Protein AF-0000000070628526 (afdb_homodimer)

Sequence (994 aa):
MATTTVNHLTNHHQLSSTTNRHRITSYFNDSTLNDINKFSNKSIRLAKSITNLLNLSIDKPSLKSLLQRFNQNVVVQADSKLDLPTSSPKEDISTLWRQIHGGSDWENLLDPLHHLLRREIIKYGEFAQATYDAFDFDSFSEYCGSCLYNQQSFFNKLGLQKHGYDVRRYVYAMSQYEIPRWLEKSYVADTWSKDSNWMGYVAVSDDVETRRIGRRDVVVAWRGTVLPSEWYEDMQRDLEPLGHGEAKVERGFLSIYKSKRVTTRYNKTSASDQVMGELKRLVKFYKERGEEVSLTITGHSLGGALALLNAYEASIMFPTLPISVISFGAPRVGNIAFRDELHHKGVKALRITIKQDLVPRMPGIVFNETLQKFDDLTGTLEWVYHHVGAELKLDVRASPFLKRGSNFIGIHHPETYLHLIDGYVSSTSPFRPDAKRDVALVNKYCDMLVNELRIPPCWYQLSNKGLVSNKVGRMVRPKRSSEDIPSPPIEEENLDVMATTTVNHLTNHHQLSSTTNRHRITSYFNDSTLNDINKFSNKSIRLAKSITNLLNLSIDKPSLKSLLQRFNQNVVVQADSKLDLPTSSPKEDISTLWRQIHGGSDWENLLDPLHHLLRREIIKYGEFAQATYDAFDFDSFSEYCGSCLYNQQSFFNKLGLQKHGYDVRRYVYAMSQYEIPRWLEKSYVADTWSKDSNWMGYVAVSDDVETRRIGRRDVVVAWRGTVLPSEWYEDMQRDLEPLGHGEAKVERGFLSIYKSKRVTTRYNKTSASDQVMGELKRLVKFYKERGEEVSLTITGHSLGGALALLNAYEASIMFPTLPISVISFGAPRVGNIAFRDELHHKGVKALRITIKQDLVPRMPGIVFNETLQKFDDLTGTLEWVYHHVGAELKLDVRASPFLKRGSNFIGIHHPETYLHLIDGYVSSTSPFRPDAKRDVALVNKYCDMLVNELRIPPCWYQLSNKGLVSNKVGRMVRPKRSSEDIPSPPIEEENLDV

Structure (mmCIF, N/CA/C/O backbone):
data_AF-0000000070628526-model_v1
#
loop_
_entity.id
_entity.type
_entity.pdbx_description
1 polymer 'Putative alpha/Beta hydrolase fold protein'
#
loop_
_atom_site.group_PDB
_atom_site.id
_atom_site.type_symbol
_atom_site.label_atom_id
_atom_site.label_alt_id
_atom_site.label_comp_id
_atom_site.label_asym_id
_atom_site.label_entity_id
_atom_site.label_seq_id
_atom_site.pdbx_PDB_ins_code
_atom_site.Cartn_x
_atom_site.Cartn_y
_atom_site.Cartn_z
_atom_site.occupancy
_atom_site.B_iso_or_equiv
_atom_site.auth_seq_id
_atom_site.auth_comp_id
_atom_site.auth_asym_id
_atom_site.auth_atom_id
_atom_site.pdbx_PDB_model_num
ATOM 1 N N . MET A 1 1 ? 82.062 -37.094 -32.844 1 15.54 1 MET A N 1
ATOM 2 C CA . MET A 1 1 ? 81.812 -36.656 -34.219 1 15.54 1 MET A CA 1
ATOM 3 C C . MET A 1 1 ? 80.625 -35.719 -34.312 1 15.54 1 MET A C 1
ATOM 5 O O . MET A 1 1 ? 79.625 -35.938 -33.594 1 15.54 1 MET A O 1
ATOM 9 N N . ALA A 1 2 ? 80.625 -34.625 -35.188 1 16.55 2 ALA A N 1
ATOM 10 C CA . ALA A 1 2 ? 80.375 -33.25 -35.656 1 16.55 2 ALA A CA 1
ATOM 11 C C . ALA A 1 2 ? 79 -33.156 -36.281 1 16.55 2 ALA A C 1
ATOM 13 O O . ALA A 1 2 ? 78.5 -32.031 -36.5 1 16.55 2 ALA A O 1
ATOM 14 N N . THR A 1 3 ? 78.375 -34.188 -36.688 1 15.12 3 THR A N 1
ATOM 15 C CA . THR A 1 3 ? 77.938 -34.062 -38.094 1 15.12 3 THR A CA 1
ATOM 16 C C . THR A 1 3 ? 76.875 -33.031 -38.219 1 15.12 3 THR A C 1
ATOM 18 O O . THR A 1 3 ? 76.125 -32.719 -37.281 1 15.12 3 THR A O 1
ATOM 21 N N . THR A 1 4 ? 76 -33 -39.25 1 15.62 4 THR A N 1
ATOM 22 C CA . THR A 1 4 ? 75.812 -32.375 -40.562 1 15.62 4 THR A CA 1
ATOM 23 C C . THR A 1 4 ? 74.5 -31.609 -40.594 1 15.62 4 THR A C 1
ATOM 25 O O . THR A 1 4 ? 74.438 -30.484 -41.094 1 15.62 4 THR A O 1
ATOM 28 N N . THR A 1 5 ? 73.312 -32.219 -40.5 1 15.6 5 THR A N 1
ATOM 29 C CA . THR A 1 5 ? 72.5 -32.125 -41.688 1 15.6 5 THR A CA 1
ATOM 30 C C . THR A 1 5 ? 71.625 -30.891 -41.656 1 15.6 5 THR A C 1
ATOM 32 O O . THR A 1 5 ? 70.875 -30.688 -40.719 1 15.6 5 THR A O 1
ATOM 35 N N . VAL A 1 6 ? 71.688 -29.875 -42.531 1 17.55 6 VAL A N 1
ATOM 36 C CA . VAL A 1 6 ? 71.5 -28.516 -43.031 1 17.55 6 VAL A CA 1
ATOM 37 C C . VAL A 1 6 ? 70.062 -28.406 -43.594 1 17.55 6 VAL A C 1
ATOM 39 O O . VAL A 1 6 ? 69.688 -27.375 -44.188 1 17.55 6 VAL A O 1
ATOM 42 N N . ASN A 1 7 ? 69.312 -29.469 -43.438 1 15.03 7 ASN A N 1
ATOM 43 C CA . ASN A 1 7 ? 68.375 -29.547 -44.562 1 15.03 7 ASN A CA 1
ATOM 44 C C . ASN A 1 7 ? 67.562 -28.25 -44.688 1 15.03 7 ASN A C 1
ATOM 46 O O . ASN A 1 7 ? 67.375 -27.516 -43.719 1 15.03 7 ASN A O 1
ATOM 50 N N . HIS A 1 8 ? 66.75 -28.156 -45.688 1 16.11 8 HIS A N 1
ATOM 51 C CA . HIS A 1 8 ? 66.312 -27.453 -46.906 1 16.11 8 HIS A CA 1
ATOM 52 C C . HIS A 1 8 ? 65.188 -26.5 -46.594 1 16.11 8 HIS A C 1
ATOM 54 O O . HIS A 1 8 ? 64.5 -26.656 -45.562 1 16.11 8 HIS A O 1
ATOM 60 N N . LEU A 1 9 ? 64.625 -25.891 -47.562 1 16.34 9 LEU A N 1
ATOM 61 C CA . LEU A 1 9 ? 64.375 -24.641 -48.281 1 16.34 9 LEU A CA 1
ATOM 62 C C . LEU A 1 9 ? 62.875 -24.297 -48.25 1 16.34 9 LEU A C 1
ATOM 64 O O . LEU A 1 9 ? 62.5 -23.156 -48.5 1 16.34 9 LEU A O 1
ATOM 68 N N . THR A 1 10 ? 61.969 -25.328 -47.969 1 15.58 10 THR A N 1
ATOM 69 C CA . THR A 1 10 ? 60.906 -25.266 -49 1 15.58 10 THR A CA 1
ATOM 70 C C . THR A 1 10 ? 60.094 -23.984 -48.844 1 15.58 10 THR A C 1
ATOM 72 O O . THR A 1 10 ? 59.969 -23.438 -47.75 1 15.58 10 THR A O 1
ATOM 75 N N . ASN A 1 11 ? 59.344 -23.609 -49.844 1 15.41 11 ASN A N 1
ATOM 76 C CA . ASN A 1 11 ? 58.906 -22.594 -50.812 1 15.41 11 ASN A CA 1
ATOM 77 C C . ASN A 1 11 ? 57.688 -21.828 -50.312 1 15.41 11 ASN A C 1
ATOM 79 O O . ASN A 1 11 ? 57.688 -20.594 -50.312 1 15.41 11 ASN A O 1
ATOM 83 N N . HIS A 1 12 ? 56.5 -22.453 -50.375 1 15.66 12 HIS A N 1
ATOM 84 C CA . HIS A 1 12 ? 55.531 -21.984 -51.312 1 15.66 12 HIS A CA 1
ATOM 85 C C . HIS A 1 12 ? 54.781 -20.75 -50.781 1 15.66 12 HIS A C 1
ATOM 87 O O . HIS A 1 12 ? 54.781 -20.516 -49.562 1 15.66 12 HIS A O 1
ATOM 93 N N . HIS A 1 13 ? 53.688 -20.359 -51.469 1 15.93 13 HIS A N 1
ATOM 94 C CA . HIS A 1 13 ? 53.062 -19.297 -52.25 1 15.93 13 HIS A CA 1
ATOM 95 C C . HIS A 1 13 ? 52.094 -18.484 -51.438 1 15.93 13 HIS A C 1
ATOM 97 O O . HIS A 1 13 ? 52.188 -17.25 -51.406 1 15.93 13 HIS A O 1
ATOM 103 N N . GLN A 1 14 ? 50.844 -19.016 -51.25 1 15.55 14 GLN A N 1
ATOM 104 C CA . GLN A 1 14 ? 49.719 -18.422 -51.969 1 15.55 14 GLN A CA 1
ATOM 105 C C . GLN A 1 14 ? 49.188 -17.203 -51.25 1 15.55 14 GLN A C 1
ATOM 107 O O . GLN A 1 14 ? 49.438 -17.031 -50.031 1 15.55 14 GLN A O 1
ATOM 112 N N . LEU A 1 15 ? 47.812 -16.859 -51.531 1 16.73 15 LEU A N 1
ATOM 113 C CA . LEU A 1 15 ? 46.938 -15.836 -52.062 1 16.73 15 LEU A CA 1
ATOM 114 C C . LEU A 1 15 ? 46.344 -14.945 -50.969 1 16.73 15 LEU A C 1
ATOM 116 O O . LEU A 1 15 ? 46.125 -15.406 -49.875 1 16.73 15 LEU A O 1
ATOM 120 N N . SER A 1 16 ? 46.094 -13.656 -51.25 1 17.42 16 SER A N 1
ATOM 121 C CA . SER A 1 16 ? 45.969 -12.258 -50.844 1 17.42 16 SER A CA 1
ATOM 122 C C . SER A 1 16 ? 44.562 -11.953 -50.344 1 17.42 16 SER A C 1
ATOM 124 O O . SER A 1 16 ? 44.25 -10.805 -50.031 1 17.42 16 SER A O 1
ATOM 126 N N . SER A 1 17 ? 43.562 -12.969 -50.375 1 17.88 17 SER A N 1
ATOM 127 C CA . SER A 1 17 ? 42.219 -12.477 -50.625 1 17.88 17 SER A CA 1
ATOM 128 C C . SER A 1 17 ? 41.781 -11.484 -49.562 1 17.88 17 SER A C 1
ATOM 130 O O . SER A 1 17 ? 41.906 -11.742 -48.375 1 17.88 17 SER A O 1
ATOM 132 N N . THR A 1 18 ? 41.75 -10.18 -49.875 1 18.53 18 THR A N 1
ATOM 133 C CA . THR A 1 18 ? 41.5 -8.867 -49.312 1 18.53 18 THR A CA 1
ATOM 134 C C . THR A 1 18 ? 40.094 -8.766 -48.75 1 18.53 18 THR A C 1
ATOM 136 O O . THR A 1 18 ? 39.125 -8.688 -49.531 1 18.53 18 THR A O 1
ATOM 139 N N . THR A 1 19 ? 39.625 -9.68 -47.906 1 17.66 19 THR A N 1
ATOM 140 C CA . THR A 1 19 ? 38.25 -9.758 -47.469 1 17.66 19 THR A CA 1
ATOM 141 C C . THR A 1 19 ? 37.75 -8.414 -46.969 1 17.66 19 THR A C 1
ATOM 143 O O . THR A 1 19 ? 38.25 -7.906 -45.969 1 17.66 19 THR A O 1
ATOM 146 N N . ASN A 1 20 ? 37.344 -7.504 -47.875 1 18.31 20 ASN A N 1
ATOM 147 C CA . ASN A 1 20 ? 36.781 -6.156 -47.781 1 18.31 20 ASN A CA 1
ATOM 148 C C . ASN A 1 20 ? 35.625 -6.105 -46.812 1 18.31 20 ASN A C 1
ATOM 150 O O . ASN A 1 20 ? 34.594 -6.734 -47.062 1 18.31 20 ASN A O 1
ATOM 154 N N . ARG A 1 21 ? 35.781 -6.07 -45.531 1 18.44 21 ARG A N 1
ATOM 155 C CA . ARG A 1 21 ? 34.812 -6.055 -44.438 1 18.44 21 ARG A CA 1
ATOM 156 C C . ARG A 1 21 ? 33.844 -4.891 -44.594 1 18.44 21 ARG A C 1
ATOM 158 O O . ARG A 1 21 ? 34.25 -3.73 -44.406 1 18.44 21 ARG A O 1
ATOM 165 N N . HIS A 1 22 ? 33.094 -4.867 -45.719 1 17.69 22 HIS A N 1
ATOM 166 C CA . HIS A 1 22 ? 32.156 -3.789 -45.906 1 17.69 22 HIS A CA 1
ATOM 167 C C . HIS A 1 22 ? 31.297 -3.572 -44.656 1 17.69 22 HIS A C 1
ATOM 169 O O . HIS A 1 22 ? 30.766 -4.527 -44.094 1 17.69 22 HIS A O 1
ATOM 175 N N . ARG A 1 23 ? 31.625 -2.559 -43.844 1 19.38 23 ARG A N 1
ATOM 176 C CA . ARG A 1 23 ? 31.031 -1.948 -42.656 1 19.38 23 ARG A CA 1
ATOM 177 C C . ARG A 1 23 ? 29.578 -1.578 -42.906 1 19.38 23 ARG A C 1
ATOM 179 O O . ARG A 1 23 ? 29.281 -0.628 -43.625 1 19.38 23 ARG A O 1
ATOM 186 N N . ILE A 1 24 ? 28.703 -2.537 -43.375 1 17.95 24 ILE A N 1
ATOM 187 C CA . ILE A 1 24 ? 27.328 -2.127 -43.594 1 17.95 24 ILE A CA 1
ATOM 188 C C . ILE A 1 24 ? 26.781 -1.391 -42.375 1 17.95 24 ILE A C 1
ATOM 190 O O . ILE A 1 24 ? 26.703 -1.96 -41.281 1 17.95 24 ILE A O 1
ATOM 194 N N . THR A 1 25 ? 27.047 -0.081 -42.281 1 19.94 25 THR A N 1
ATOM 195 C CA . THR A 1 25 ? 26.5 0.909 -41.344 1 19.94 25 THR A CA 1
ATOM 196 C C . THR A 1 25 ? 24.984 0.885 -41.375 1 19.94 25 THR A C 1
ATOM 198 O O . THR A 1 25 ? 24.359 1.244 -42.375 1 19.94 25 THR A O 1
ATOM 201 N N . SER A 1 26 ? 24.297 -0.271 -41.031 1 19.11 26 SER A N 1
ATOM 202 C CA . SER A 1 26 ? 22.844 -0.28 -41.062 1 19.11 26 SER A CA 1
ATOM 203 C C . SER A 1 26 ? 22.281 0.926 -40.312 1 19.11 26 SER A C 1
ATOM 205 O O . SER A 1 26 ? 22.625 1.167 -39.156 1 19.11 26 SER A O 1
ATOM 207 N N . TYR A 1 27 ? 22.094 2.062 -41 1 21.22 27 TYR A N 1
ATOM 208 C CA . TYR A 1 27 ? 21.344 3.26 -40.656 1 21.22 27 TYR A CA 1
ATOM 209 C C . TYR A 1 27 ? 19.938 2.9 -40.188 1 21.22 27 TYR A C 1
ATOM 211 O O . TYR A 1 27 ? 19.094 2.479 -40.969 1 21.22 27 TYR A O 1
ATOM 219 N N . PHE A 1 28 ? 19.781 2.113 -39.094 1 20.95 28 PHE A N 1
ATOM 220 C CA . PHE A 1 28 ? 18.438 1.851 -38.594 1 20.95 28 PHE A CA 1
ATOM 221 C C . PHE A 1 28 ? 17.672 3.15 -38.406 1 20.95 28 PHE A C 1
ATOM 223 O O . PHE A 1 28 ? 18.109 4.051 -37.688 1 20.95 28 PHE A O 1
ATOM 230 N N . ASN A 1 29 ? 17.047 3.611 -39.5 1 20.88 29 ASN A N 1
ATOM 231 C CA . ASN A 1 29 ? 16.156 4.75 -39.656 1 20.88 29 ASN A CA 1
ATOM 232 C C . ASN A 1 29 ? 15.141 4.805 -38.5 1 20.88 29 ASN A C 1
ATOM 234 O O . ASN A 1 29 ? 14.523 3.791 -38.156 1 20.88 29 ASN A O 1
ATOM 238 N N . ASP A 1 30 ? 15.219 5.816 -37.656 1 23.17 30 ASP A N 1
ATOM 239 C CA . ASP A 1 30 ? 14.578 6.344 -36.469 1 23.17 30 ASP A CA 1
ATOM 240 C C . ASP A 1 30 ? 13.078 6.543 -36.688 1 23.17 30 ASP A C 1
ATOM 242 O O . ASP A 1 30 ? 12.383 7.07 -35.812 1 23.17 30 ASP A O 1
ATOM 246 N N . SER A 1 31 ? 12.586 6.406 -37.938 1 24.84 31 SER A N 1
ATOM 247 C CA . SER A 1 31 ? 11.258 6.941 -38.188 1 24.84 31 SER A CA 1
ATOM 248 C C . SER A 1 31 ? 10.18 6.102 -37.5 1 24.84 31 SER A C 1
ATOM 250 O O . SER A 1 31 ? 9.102 6.605 -37.188 1 24.84 31 SER A O 1
ATOM 252 N N . THR A 1 32 ? 10.367 4.793 -37.594 1 23.27 32 THR A N 1
ATOM 253 C CA . THR A 1 32 ? 9.125 4.051 -37.406 1 23.27 32 THR A CA 1
ATOM 254 C C . THR A 1 32 ? 8.672 4.082 -35.969 1 23.27 32 THR A C 1
ATOM 256 O O . THR A 1 32 ? 7.645 3.5 -35.625 1 23.27 32 THR A O 1
ATOM 259 N N . LEU A 1 33 ? 9.57 4.5 -35.125 1 24.44 33 LEU A N 1
ATOM 260 C CA . LEU A 1 33 ? 9.102 4.352 -33.75 1 24.44 33 LEU A CA 1
ATOM 261 C C . LEU A 1 33 ? 7.977 5.34 -33.438 1 24.44 33 LEU A C 1
ATOM 263 O O . LEU A 1 33 ? 7.457 5.371 -32.312 1 24.44 33 LEU A O 1
ATOM 267 N N . ASN A 1 34 ? 7.824 6.328 -34.375 1 25.61 34 ASN A N 1
ATOM 268 C CA . ASN A 1 34 ? 6.852 7.371 -34.062 1 25.61 34 ASN A CA 1
ATOM 269 C C . ASN A 1 34 ? 5.426 6.828 -34.094 1 25.61 34 ASN A C 1
ATOM 271 O O . ASN A 1 34 ? 4.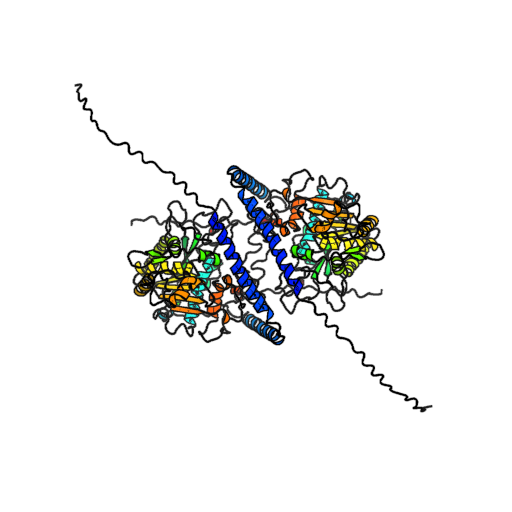523 7.406 -33.469 1 25.61 34 ASN A O 1
ATOM 275 N N . ASP A 1 35 ? 5.203 5.891 -35.031 1 26.67 35 ASP A N 1
ATOM 276 C CA . ASP A 1 35 ? 3.797 5.586 -35.281 1 26.67 35 ASP A CA 1
ATOM 277 C C . ASP A 1 35 ? 3.223 4.742 -34.156 1 26.67 35 ASP A C 1
ATOM 279 O O . ASP A 1 35 ? 2.008 4.543 -34.062 1 26.67 35 ASP A O 1
ATOM 283 N N . ILE A 1 36 ? 4.098 4.012 -33.594 1 25.86 36 ILE A N 1
ATOM 284 C CA . ILE A 1 36 ? 3.488 3.043 -32.688 1 25.86 36 ILE A CA 1
ATOM 285 C C . ILE A 1 36 ? 2.965 3.756 -31.438 1 25.86 36 ILE A C 1
ATOM 287 O O . ILE A 1 36 ? 2.154 3.203 -30.688 1 25.86 36 ILE A O 1
ATOM 291 N N . ASN A 1 37 ? 3.451 4.918 -31.141 1 26.86 37 ASN A N 1
ATOM 292 C CA . ASN A 1 37 ? 2.998 5.578 -29.922 1 26.86 37 ASN A CA 1
ATOM 293 C C . ASN A 1 37 ? 1.572 6.105 -30.062 1 26.86 37 ASN A C 1
ATOM 295 O O . ASN A 1 37 ? 0.975 6.57 -29.094 1 26.86 37 ASN A O 1
ATOM 299 N N . LYS A 1 38 ? 1.104 6.332 -31.359 1 30.03 38 LYS A N 1
ATOM 300 C CA . LYS A 1 38 ? -0.232 6.863 -31.609 1 30.03 38 LYS A CA 1
ATOM 301 C C . LYS A 1 38 ? -1.303 5.805 -31.359 1 30.03 38 LYS A C 1
ATOM 303 O O . LYS A 1 38 ? -2.475 6.137 -31.156 1 30.03 38 LYS A O 1
ATOM 308 N N . PHE A 1 39 ? -0.965 4.547 -31.703 1 27.44 39 PHE A N 1
ATOM 309 C CA . PHE A 1 39 ? -2.053 3.586 -31.562 1 27.44 39 PHE A CA 1
ATOM 310 C C . PHE A 1 39 ? -2.41 3.377 -30.109 1 27.44 39 PHE A C 1
ATOM 312 O O . PHE A 1 39 ? -3.525 2.957 -29.781 1 27.44 39 PHE A O 1
ATOM 319 N N . SER A 1 40 ? -1.48 3.541 -29.219 1 30.61 40 SER A N 1
ATOM 320 C CA . SER A 1 40 ? -1.793 3.221 -27.828 1 30.61 40 SER A CA 1
ATOM 321 C C . SER A 1 40 ? -2.752 4.242 -27.219 1 30.61 40 SER A C 1
ATOM 323 O O . SER A 1 40 ? -3.439 3.955 -26.25 1 30.61 40 SER A O 1
ATOM 325 N N . ASN A 1 41 ? -2.893 5.457 -27.875 1 31.83 41 ASN A N 1
ATOM 326 C CA . ASN A 1 41 ? -3.775 6.516 -27.406 1 31.83 41 ASN A CA 1
ATOM 327 C C . ASN A 1 41 ? -5.234 6.219 -27.734 1 31.83 41 ASN A C 1
ATOM 329 O O . ASN A 1 41 ? -6.137 6.605 -26.984 1 31.83 41 ASN A O 1
ATOM 333 N N . LYS A 1 42 ? -5.5 5.637 -28.969 1 30.86 42 LYS A N 1
ATOM 334 C CA . LYS A 1 42 ? -6.875 5.477 -29.422 1 30.86 42 LYS A CA 1
ATOM 335 C C . LYS A 1 42 ? -7.598 4.391 -28.625 1 30.86 42 LYS A C 1
ATOM 337 O O . LYS A 1 42 ? -8.781 4.527 -28.297 1 30.86 42 LYS A O 1
ATOM 342 N N . SER A 1 43 ? -6.914 3.334 -28.391 1 30.06 43 SER A N 1
ATOM 343 C CA . SER A 1 43 ? -7.617 2.248 -27.719 1 30.06 43 SER A CA 1
ATOM 344 C C . SER A 1 43 ? -7.957 2.619 -26.281 1 30.06 43 SER A C 1
ATOM 346 O O . SER A 1 43 ? -9.031 2.273 -25.781 1 30.06 43 SER A O 1
ATOM 348 N N . ILE A 1 44 ? -7.105 3.41 -25.656 1 31.48 44 ILE A N 1
ATOM 349 C CA . ILE A 1 44 ? -7.465 3.883 -24.328 1 31.48 44 ILE A CA 1
ATOM 350 C C . ILE A 1 44 ? -8.57 4.934 -24.438 1 31.48 44 ILE A C 1
ATOM 352 O O . ILE A 1 44 ? -9.484 4.965 -23.609 1 31.48 44 ILE A O 1
ATOM 356 N N . ARG A 1 45 ? -8.609 5.668 -25.547 1 33.16 45 ARG A N 1
ATOM 357 C CA . ARG A 1 45 ? -9.703 6.609 -25.766 1 33.16 45 ARG A CA 1
ATOM 358 C C . ARG A 1 45 ? -11.016 5.875 -26.016 1 33.16 45 ARG A C 1
ATOM 360 O O . ARG A 1 45 ? -12.07 6.301 -25.531 1 33.16 45 ARG A O 1
ATOM 367 N N . LEU A 1 46 ? -10.945 4.84 -26.781 1 29.88 46 LEU A N 1
ATOM 368 C CA . LEU A 1 46 ? -12.156 4.09 -27.062 1 29.88 46 LEU A CA 1
ATOM 369 C C . LEU A 1 46 ? -12.703 3.436 -25.797 1 29.88 46 LEU A C 1
ATOM 371 O O . LEU A 1 46 ? -13.914 3.459 -25.547 1 29.88 46 LEU A O 1
ATOM 375 N N . ALA A 1 47 ? -11.867 2.941 -24.953 1 30.77 47 ALA A N 1
ATOM 376 C CA . ALA A 1 47 ? -12.375 2.32 -23.734 1 30.77 47 ALA A CA 1
ATOM 377 C C . ALA A 1 47 ? -12.906 3.369 -22.766 1 30.77 47 ALA A C 1
ATOM 379 O O . ALA A 1 47 ? -13.961 3.174 -22.141 1 30.77 47 ALA A O 1
ATOM 380 N N . LYS A 1 48 ? -12.32 4.516 -22.688 1 35.72 48 LYS A N 1
ATOM 381 C CA . LYS A 1 48 ? -12.867 5.59 -21.859 1 35.72 48 LYS A CA 1
ATOM 382 C C . LYS A 1 48 ? -14.188 6.105 -22.453 1 35.72 48 LYS A C 1
ATOM 384 O O . LYS A 1 48 ? -15.117 6.418 -21.703 1 35.72 48 LYS A O 1
ATOM 389 N N . SER A 1 49 ? -14.312 6.105 -23.75 1 35.19 49 SER A N 1
ATOM 390 C CA . SER A 1 49 ? -15.555 6.543 -24.375 1 35.19 49 SER A CA 1
ATOM 391 C C . SER A 1 49 ? -16.688 5.566 -24.078 1 35.19 49 SER A C 1
ATOM 393 O O . SER A 1 49 ? -17.812 5.98 -23.781 1 35.19 49 SER A O 1
ATOM 395 N N . ILE A 1 50 ? -16.375 4.285 -24.094 1 33.66 50 ILE A N 1
ATOM 396 C CA . ILE A 1 50 ? -17.453 3.326 -23.844 1 33.66 50 ILE A CA 1
ATOM 397 C C . ILE A 1 50 ? -17.859 3.385 -22.375 1 33.66 50 ILE A C 1
ATOM 399 O O . ILE A 1 50 ? -19.062 3.377 -22.062 1 33.66 50 ILE A O 1
ATOM 403 N N . THR A 1 51 ? -16.938 3.607 -21.531 1 34 51 THR A N 1
ATOM 404 C CA . THR A 1 51 ? -17.312 3.682 -20.125 1 34 51 THR A CA 1
ATOM 405 C C . THR A 1 51 ? -18.109 4.949 -19.844 1 34 51 THR A C 1
ATOM 407 O O . THR A 1 51 ? -19.062 4.926 -19.047 1 34 51 THR A O 1
ATOM 410 N N . ASN A 1 52 ? -17.797 6.043 -20.516 1 34.66 52 ASN A N 1
ATOM 411 C CA . ASN A 1 52 ? -18.641 7.223 -20.359 1 34.66 52 ASN A CA 1
ATOM 412 C C . ASN A 1 52 ? -20.062 6.961 -20.828 1 34.66 52 ASN A C 1
ATOM 414 O O . ASN A 1 52 ? -21.016 7.441 -20.219 1 34.66 52 ASN A O 1
ATOM 418 N N . LEU A 1 53 ? -20.25 6.242 -21.875 1 33.09 53 LEU A N 1
ATOM 419 C CA . LEU A 1 53 ? -21.578 5.988 -22.391 1 33.09 53 LEU A CA 1
ATOM 420 C C . LEU A 1 53 ? -22.406 5.172 -21.406 1 33.09 53 LEU A C 1
ATOM 422 O O . LEU A 1 53 ? -23.594 5.445 -21.203 1 33.09 53 LEU A O 1
ATOM 426 N N . LEU A 1 54 ? -21.766 4.215 -20.781 1 32.91 54 LEU A N 1
ATOM 427 C CA . LEU A 1 54 ? -22.562 3.354 -19.922 1 32.91 54 LEU A CA 1
ATOM 428 C C . LEU A 1 54 ? -22.953 4.086 -18.641 1 32.91 54 LEU A C 1
ATOM 430 O O . LEU A 1 54 ? -24.062 3.9 -18.125 1 32.91 54 LEU A O 1
ATOM 434 N N . ASN A 1 55 ? -22.203 4.949 -18.172 1 35.38 55 ASN A N 1
ATOM 435 C CA . ASN A 1 55 ? -22.578 5.652 -16.953 1 35.38 55 ASN A CA 1
ATOM 436 C C . ASN A 1 55 ? -23.781 6.562 -17.188 1 35.38 55 ASN A C 1
ATOM 438 O O . ASN A 1 55 ? -24.5 6.914 -16.25 1 35.38 55 ASN A O 1
ATOM 442 N N . LEU A 1 56 ? -24.078 7.023 -18.312 1 33.56 56 LEU A N 1
ATOM 443 C CA . LEU A 1 56 ? -25.172 7.961 -18.547 1 33.56 56 LEU A CA 1
ATOM 444 C C . LEU A 1 56 ? -26.516 7.285 -18.328 1 33.56 56 LEU A C 1
ATOM 446 O O . LEU A 1 56 ? -27.5 7.949 -18.016 1 33.56 56 LEU A O 1
ATOM 450 N N . SER A 1 57 ? -26.609 6.023 -18.703 1 35.12 57 SER A N 1
ATOM 451 C CA . SER A 1 57 ? -27.969 5.473 -18.734 1 35.12 57 SER A CA 1
ATOM 452 C C . SER A 1 57 ? -28.453 5.094 -17.344 1 35.12 57 SER A C 1
ATOM 454 O O . SER A 1 57 ? -29.562 4.578 -17.188 1 35.12 57 SER A O 1
ATOM 456 N N . ILE A 1 58 ? -27.703 5.168 -16.375 1 36.62 58 ILE A N 1
ATOM 457 C CA . ILE A 1 58 ? -28.203 4.582 -15.133 1 36.62 58 ILE A CA 1
ATOM 458 C C . ILE A 1 58 ? -28.953 5.641 -14.336 1 36.62 58 ILE A C 1
ATOM 460 O O . ILE A 1 58 ? -29.141 5.504 -13.117 1 36.62 58 ILE A O 1
ATOM 464 N N . ASP A 1 59 ? -29.422 6.648 -14.875 1 36.31 59 ASP A N 1
ATOM 465 C CA . ASP A 1 59 ? -30.109 7.703 -14.141 1 36.31 59 ASP A CA 1
ATOM 466 C C . ASP A 1 59 ? -31.516 7.25 -13.727 1 36.31 59 ASP A C 1
ATOM 468 O O . ASP A 1 59 ? -32.375 8.078 -13.414 1 36.31 59 ASP A O 1
ATOM 472 N N . LYS A 1 60 ? -32.031 6.035 -13.961 1 40.41 60 LYS A N 1
ATOM 473 C CA . LYS A 1 60 ? -33.406 5.875 -13.531 1 40.41 60 LYS A CA 1
ATOM 474 C C . LYS A 1 60 ? -33.5 5.578 -12.039 1 40.41 60 LYS A C 1
ATOM 476 O O . LYS A 1 60 ? -32.781 4.695 -11.531 1 40.41 60 LYS A O 1
ATOM 481 N N . PRO A 1 61 ? -34.156 6.266 -11.242 1 45.75 61 PRO A N 1
ATOM 482 C CA . PRO A 1 61 ? -34.406 6.059 -9.812 1 45.75 61 PRO A CA 1
ATOM 483 C C . PRO A 1 61 ? -34.625 4.586 -9.453 1 45.75 61 PRO A C 1
ATOM 485 O O . PRO A 1 61 ? -34.188 4.133 -8.398 1 45.75 61 PRO A O 1
ATOM 488 N N . SER A 1 62 ? -35.281 3.896 -10.266 1 46.97 62 SER A N 1
ATOM 489 C CA . SER A 1 62 ? -35.594 2.486 -10.016 1 46.97 62 SER A CA 1
ATOM 490 C C . SER A 1 62 ? -34.312 1.648 -10.039 1 46.97 62 SER A C 1
ATOM 492 O O . SER A 1 62 ? -34.156 0.72 -9.242 1 46.97 62 SER A O 1
ATOM 494 N N . LEU A 1 63 ? -33.406 2.043 -10.828 1 43.19 63 LEU A N 1
ATOM 495 C CA . LEU A 1 63 ? -32.188 1.284 -10.984 1 43.19 63 LEU A CA 1
ATOM 496 C C . LEU A 1 63 ? -31.234 1.531 -9.805 1 43.19 63 LEU A C 1
ATOM 498 O O . LEU A 1 63 ? -30.578 0.607 -9.336 1 43.19 63 LEU A O 1
ATOM 502 N N . LYS A 1 64 ? -31.234 2.705 -9.266 1 49.84 64 LYS A N 1
ATOM 503 C CA . LYS A 1 64 ? -30.406 2.988 -8.094 1 49.84 64 LYS A CA 1
ATOM 504 C C . LYS A 1 64 ? -30.891 2.193 -6.879 1 49.84 64 LYS A C 1
ATOM 506 O O . LYS A 1 64 ? -30.078 1.652 -6.121 1 49.84 64 LYS A O 1
ATOM 511 N N . SER A 1 65 ? -32.188 2.139 -6.715 1 52.62 65 SER A N 1
ATOM 512 C CA . SER A 1 65 ? -32.75 1.358 -5.613 1 52.62 65 SER A CA 1
ATOM 513 C C . SER A 1 65 ? -32.438 -0.125 -5.777 1 52.62 65 SER A C 1
ATOM 515 O O . SER A 1 65 ? -32.094 -0.805 -4.801 1 52.62 65 SER A O 1
ATOM 517 N N . LEU A 1 66 ? -32.562 -0.595 -6.984 1 47.66 66 LEU A N 1
ATOM 518 C CA . LEU A 1 66 ? -32.219 -1.988 -7.273 1 47.66 66 LEU A CA 1
ATOM 519 C C . LEU A 1 66 ? -30.75 -2.258 -7.047 1 47.66 66 LEU A C 1
ATOM 521 O O . LEU A 1 66 ? -30.375 -3.297 -6.496 1 47.66 66 LEU A O 1
ATOM 525 N N . LEU A 1 67 ? -30 -1.347 -7.43 1 52.41 67 LEU A N 1
ATOM 526 C CA . LEU A 1 67 ? -28.562 -1.485 -7.234 1 52.41 67 LEU A CA 1
ATOM 527 C C . LEU A 1 67 ? -28.203 -1.442 -5.75 1 52.41 67 LEU A C 1
ATOM 529 O O . LEU A 1 67 ? -27.344 -2.193 -5.289 1 52.41 67 LEU A O 1
ATOM 533 N N . GLN A 1 68 ? -28.938 -0.59 -5.102 1 56.78 68 GLN A N 1
ATOM 534 C CA . GLN A 1 68 ? -28.734 -0.525 -3.658 1 56.78 68 GLN A CA 1
ATOM 535 C C . GLN A 1 68 ? -29.125 -1.835 -2.984 1 56.78 68 GLN A C 1
ATOM 537 O O . GLN A 1 68 ? -28.438 -2.307 -2.074 1 56.78 68 GLN A O 1
ATOM 542 N N . ARG A 1 69 ? -30.312 -2.375 -3.41 1 51.44 69 ARG A N 1
ATOM 543 C CA . ARG A 1 69 ? -30.766 -3.646 -2.857 1 51.44 69 ARG A CA 1
ATOM 544 C C . ARG A 1 69 ? -29.797 -4.773 -3.197 1 51.44 69 ARG A C 1
ATOM 546 O O . ARG A 1 69 ? -29.5 -5.621 -2.354 1 51.44 69 ARG A O 1
ATOM 553 N N . PHE A 1 70 ? -29.375 -4.73 -4.41 1 56.25 70 PHE A N 1
ATOM 554 C CA . PHE A 1 70 ? -28.391 -5.723 -4.844 1 56.25 70 PHE A CA 1
ATOM 555 C C . PHE A 1 70 ? -27.109 -5.605 -4.027 1 56.25 70 PHE A C 1
ATOM 557 O O . PHE A 1 70 ? -26.547 -6.617 -3.6 1 56.25 70 PHE A O 1
ATOM 564 N N . ASN A 1 71 ? -26.781 -4.406 -3.768 1 62.56 71 ASN A N 1
ATOM 565 C CA . ASN A 1 71 ? -25.562 -4.133 -3.01 1 62.56 71 ASN A CA 1
ATOM 566 C C . ASN A 1 71 ? -25.703 -4.547 -1.547 1 62.56 71 ASN A C 1
ATOM 568 O O . ASN A 1 71 ? -24.781 -5.09 -0.954 1 62.56 71 ASN A O 1
ATOM 572 N N . GLN A 1 72 ? -26.875 -4.363 -1.05 1 69.88 72 GLN A N 1
ATOM 573 C CA . GLN A 1 72 ? -27.125 -4.781 0.327 1 69.88 72 GLN A CA 1
ATOM 574 C C . GLN A 1 72 ? -27.125 -6.301 0.451 1 69.88 72 GLN A C 1
ATOM 576 O O . GLN A 1 72 ? -26.641 -6.848 1.446 1 69.88 72 GLN A O 1
ATOM 581 N N . ASN A 1 73 ? -27.516 -6.914 -0.585 1 80.19 73 ASN A N 1
ATOM 582 C CA . ASN A 1 73 ? -27.562 -8.367 -0.571 1 80.19 73 ASN A CA 1
ATOM 583 C C . ASN A 1 73 ? -26.156 -8.977 -0.593 1 80.19 73 ASN A C 1
ATOM 585 O O . ASN A 1 73 ? -25.891 -9.945 0.112 1 80.19 73 ASN A O 1
ATOM 589 N N . VAL A 1 74 ? -25.281 -8.32 -1.271 1 88.62 74 VAL A N 1
ATOM 590 C CA . VAL A 1 74 ? -23.922 -8.844 -1.396 1 88.62 74 VAL A CA 1
ATOM 591 C C . VAL A 1 74 ? -23.188 -8.727 -0.058 1 88.62 74 VAL A C 1
ATOM 593 O O . VAL A 1 74 ? -22.453 -9.633 0.338 1 88.62 74 VAL A O 1
ATOM 596 N N . VAL A 1 75 ? -23.469 -7.66 0.616 1 88.56 75 VAL A N 1
ATOM 597 C CA . VAL A 1 75 ? -22.844 -7.434 1.915 1 88.56 75 VAL A CA 1
ATOM 598 C C . VAL A 1 75 ? -23.375 -8.445 2.93 1 88.56 75 VAL A C 1
ATOM 600 O O . VAL A 1 75 ? -22.594 -9.016 3.705 1 88.56 75 VAL A O 1
ATOM 603 N N . VAL A 1 76 ? -24.641 -8.656 2.865 1 89.19 76 VAL A N 1
ATOM 604 C CA . VAL A 1 76 ? -25.266 -9.609 3.781 1 89.19 76 VAL A CA 1
ATOM 605 C C . VAL A 1 76 ? -24.719 -11.008 3.533 1 89.19 76 VAL A C 1
ATOM 607 O O . VAL A 1 76 ? -24.422 -11.742 4.48 1 89.19 76 VAL A O 1
ATOM 610 N N . GLN A 1 77 ? -24.609 -11.344 2.305 1 89.75 77 GLN A N 1
ATOM 611 C CA . GLN A 1 77 ? -24.078 -12.648 1.949 1 89.75 77 GLN A CA 1
ATOM 612 C C . GLN A 1 77 ? -22.641 -12.805 2.459 1 89.75 77 GLN A C 1
ATOM 614 O O . GLN A 1 77 ? -22.281 -13.852 3.004 1 89.75 77 GLN A O 1
ATOM 619 N N . ALA A 1 78 ? -21.859 -11.789 2.27 1 90.5 78 ALA A N 1
ATOM 620 C CA . ALA A 1 78 ? -20.469 -11.836 2.729 1 90.5 78 ALA A CA 1
ATOM 621 C C . ALA A 1 78 ? -20.406 -11.914 4.25 1 90.5 78 ALA A C 1
ATOM 623 O O . ALA A 1 78 ? -19.625 -12.695 4.801 1 90.5 78 ALA A O 1
ATOM 624 N N . ASP A 1 79 ? -21.234 -11.172 4.914 1 89.62 79 ASP A N 1
ATOM 625 C CA . ASP A 1 79 ? -21.234 -11.117 6.371 1 89.62 79 ASP A CA 1
ATOM 626 C C . ASP A 1 79 ? -21.672 -12.445 6.977 1 89.62 79 ASP A C 1
ATOM 628 O O . ASP A 1 79 ? -21.203 -12.836 8.047 1 89.62 79 ASP A O 1
ATOM 632 N N . SER A 1 80 ? -22.578 -13.086 6.301 1 90.44 80 SER A N 1
ATOM 633 C CA . SER A 1 80 ? -23.094 -14.352 6.805 1 90.44 80 SER A CA 1
ATOM 634 C C . SER A 1 80 ? -22.016 -15.43 6.816 1 90.44 80 SER A C 1
ATOM 636 O O . SER A 1 80 ? -22.172 -16.453 7.484 1 90.44 80 SER A O 1
ATOM 638 N N . LYS A 1 81 ? -20.906 -15.227 6.195 1 91.44 81 LYS A N 1
ATOM 639 C CA . LYS A 1 81 ? -19.875 -16.25 6.055 1 91.44 81 LYS A CA 1
ATOM 640 C C . LYS A 1 81 ? -18.703 -15.969 6.992 1 91.44 81 LYS A C 1
ATOM 642 O O . LYS A 1 81 ? -17.734 -16.734 7.023 1 91.44 81 LYS A O 1
ATOM 647 N N . LEU A 1 82 ? -18.75 -14.906 7.758 1 90.12 82 LEU A N 1
ATOM 648 C CA . LEU A 1 82 ? -17.609 -14.422 8.539 1 90.12 82 LEU A CA 1
ATOM 649 C C . LEU A 1 82 ? -17.188 -15.469 9.562 1 90.12 82 LEU A C 1
ATOM 651 O O . LEU A 1 82 ? -16 -15.531 9.938 1 90.12 82 LEU A O 1
ATOM 655 N N . ASP A 1 83 ? -18.094 -16.359 9.953 1 90.5 83 ASP A N 1
ATOM 656 C CA . ASP A 1 83 ? -17.75 -17.328 10.992 1 90.5 83 ASP A CA 1
ATOM 657 C C . ASP A 1 83 ? -17.641 -18.734 10.414 1 90.5 83 ASP A C 1
ATOM 659 O O . ASP A 1 83 ? -17.484 -19.703 11.156 1 90.5 83 ASP A O 1
ATOM 663 N N . LEU A 1 84 ? -17.703 -18.875 9.164 1 91 84 LEU A N 1
ATOM 664 C CA . LEU A 1 84 ? -17.625 -20.172 8.516 1 91 84 LEU A CA 1
ATOM 665 C C . LEU A 1 84 ? -16.203 -20.469 8.047 1 91 84 LEU A C 1
ATOM 667 O O . LEU A 1 84 ? -15.461 -19.547 7.703 1 91 84 LEU A O 1
ATOM 671 N N . PRO A 1 85 ? -15.891 -21.734 8 1 89.81 85 PRO A N 1
ATOM 672 C CA . PRO A 1 85 ? -14.555 -22.094 7.508 1 89.81 85 PRO A CA 1
ATOM 673 C C . PRO A 1 85 ? -14.312 -21.625 6.074 1 89.81 85 PRO A C 1
ATOM 675 O O . PRO A 1 85 ? -15.258 -21.562 5.277 1 89.81 85 PRO A O 1
ATOM 678 N N . THR A 1 86 ? -13.07 -21.375 5.727 1 92.31 86 THR A N 1
ATOM 679 C CA . THR A 1 86 ? -12.719 -20.781 4.441 1 92.31 86 THR A CA 1
ATOM 680 C C . THR A 1 86 ? -12.445 -21.859 3.398 1 92.31 86 THR A C 1
ATOM 682 O O . THR A 1 86 ? -12.102 -21.547 2.256 1 92.31 86 THR A O 1
ATOM 685 N N . SER A 1 87 ? -12.461 -23.094 3.795 1 89.69 87 SER A N 1
ATOM 686 C CA . SER A 1 87 ? -12.219 -24.188 2.855 1 89.69 87 SER A CA 1
ATOM 687 C C . SER A 1 87 ? -13.234 -25.312 3.033 1 89.69 87 SER A C 1
ATOM 689 O O . SER A 1 87 ? -13.758 -25.516 4.133 1 89.69 87 SER A O 1
ATOM 691 N N . SER A 1 88 ? -13.453 -26 1.909 1 83.44 88 SER A N 1
ATOM 692 C CA . SER A 1 88 ? -14.273 -27.203 1.984 1 83.44 88 SER A CA 1
ATOM 693 C C . SER A 1 88 ? -13.555 -28.328 2.729 1 83.44 88 SER A C 1
ATOM 695 O O . SER A 1 88 ? -12.32 -28.359 2.758 1 83.44 88 SER A O 1
ATOM 697 N N . PRO A 1 89 ? -14.297 -29.234 3.311 1 84.75 89 PRO A N 1
ATOM 698 C CA . PRO A 1 89 ? -13.68 -30.344 4.055 1 84.75 89 PRO A CA 1
ATOM 699 C C . PRO A 1 89 ? -12.82 -31.234 3.168 1 84.75 89 PRO A C 1
ATOM 701 O O . PRO A 1 89 ? -13.164 -31.469 2.004 1 84.75 89 PRO A O 1
ATOM 704 N N . LYS A 1 90 ? -11.828 -31.703 3.734 1 91.31 90 LYS A N 1
ATOM 705 C CA . LYS A 1 90 ? -10.984 -32.688 3.064 1 91.31 90 LYS A CA 1
ATOM 706 C C . LYS A 1 90 ? -11.578 -34.094 3.164 1 91.31 90 LYS A C 1
ATOM 708 O O . LYS A 1 90 ? -11.875 -34.562 4.262 1 91.31 90 LYS A O 1
ATOM 713 N N . GLU A 1 91 ? -11.812 -34.625 2.049 1 94.75 91 GLU A N 1
ATOM 714 C CA . GLU A 1 91 ? -12.336 -35.969 2.002 1 94.75 91 GLU A CA 1
ATOM 715 C C . GLU A 1 91 ? -11.312 -36.938 1.414 1 94.75 91 GLU A C 1
ATOM 717 O O . GLU A 1 91 ? -10.461 -36.531 0.62 1 94.75 91 GLU A O 1
ATOM 722 N N . ASP A 1 92 ? -11.406 -38.156 1.886 1 97 92 ASP A N 1
ATOM 723 C CA . ASP A 1 92 ? -10.555 -39.219 1.328 1 97 92 ASP A CA 1
ATOM 724 C C . ASP A 1 92 ? -10.938 -39.5 -0.12 1 97 92 ASP A C 1
ATOM 726 O O . ASP A 1 92 ? -12.07 -39.906 -0.402 1 97 92 ASP A O 1
ATOM 730 N N . ILE A 1 93 ? -10.008 -39.344 -1.02 1 96.75 93 ILE A N 1
ATOM 731 C CA . ILE A 1 93 ? -10.32 -39.594 -2.422 1 96.75 93 ILE A CA 1
ATOM 732 C C . ILE A 1 93 ? -9.398 -40.688 -2.967 1 96.75 93 ILE A C 1
ATOM 734 O O . ILE A 1 93 ? -9.133 -40.75 -4.168 1 96.75 93 ILE A O 1
ATOM 738 N N . SER A 1 94 ? -8.812 -41.531 -2.178 1 96.94 94 SER A N 1
ATOM 739 C CA . SER A 1 94 ? -7.836 -42.562 -2.553 1 96.94 94 SER A CA 1
ATOM 740 C C . SER A 1 94 ? -8.406 -43.5 -3.607 1 96.94 94 SER A C 1
ATOM 742 O O . SER A 1 94 ? -7.691 -43.906 -4.52 1 96.94 94 SER A O 1
ATOM 744 N N . THR A 1 95 ? -9.703 -43.719 -3.57 1 95.62 95 THR A N 1
ATOM 745 C CA . THR A 1 95 ? -10.312 -44.656 -4.512 1 95.62 95 THR A CA 1
ATOM 746 C C . THR A 1 95 ? -10.82 -43.906 -5.75 1 95.62 95 THR A C 1
ATOM 748 O O . THR A 1 95 ? -11.078 -44.531 -6.781 1 95.62 95 THR A O 1
ATOM 751 N N . LEU A 1 96 ? -10.914 -42.625 -5.648 1 95.69 96 LEU A N 1
ATOM 752 C CA . LEU A 1 96 ? -11.5 -41.875 -6.734 1 95.69 96 LEU A CA 1
ATOM 753 C C . LEU A 1 96 ? -10.453 -41 -7.414 1 95.69 96 LEU A C 1
ATOM 755 O O . LEU A 1 96 ? -10.766 -40.25 -8.359 1 95.69 96 LEU A O 1
ATOM 759 N N . TRP A 1 97 ? -9.219 -41.062 -7.035 1 96.31 97 TRP A N 1
ATOM 760 C CA . TRP A 1 97 ? -8.172 -40.125 -7.441 1 96.31 97 TRP A CA 1
ATOM 761 C C . TRP A 1 97 ? -8.039 -40.094 -8.961 1 96.31 97 TRP A C 1
ATOM 763 O O . TRP A 1 97 ? -7.957 -39 -9.555 1 96.31 97 TRP A O 1
ATOM 773 N N . ARG A 1 98 ? -8.055 -41.219 -9.594 1 94.75 98 ARG A N 1
ATOM 774 C CA . ARG A 1 98 ? -7.84 -41.312 -11.039 1 94.75 98 ARG A CA 1
ATOM 775 C C . ARG A 1 98 ? -8.93 -40.594 -11.797 1 94.75 98 ARG A C 1
ATOM 777 O O . ARG A 1 98 ? -8.656 -39.906 -12.797 1 94.75 98 ARG A O 1
ATOM 784 N N . GLN A 1 99 ? -10.117 -40.688 -11.297 1 93.62 99 GLN A N 1
ATOM 785 C CA . GLN A 1 99 ? -11.227 -40 -11.938 1 93.62 99 GLN A CA 1
ATOM 786 C C . GLN A 1 99 ? -11.094 -38.469 -11.758 1 93.62 99 GLN A C 1
ATOM 788 O O . GLN A 1 99 ? -11.273 -37.719 -12.719 1 93.62 99 GLN A O 1
ATOM 793 N N . ILE A 1 100 ? -10.703 -38.125 -10.594 1 95.06 100 ILE A N 1
ATOM 794 C CA . ILE A 1 100 ? -10.625 -36.719 -10.219 1 95.06 100 ILE A CA 1
ATOM 795 C C . ILE A 1 100 ? -9.43 -36.062 -10.914 1 95.06 100 ILE A C 1
ATOM 797 O O . ILE A 1 100 ? -9.469 -34.875 -11.227 1 95.06 100 ILE A O 1
ATOM 801 N N . HIS A 1 101 ? -8.469 -36.844 -11.258 1 94.5 101 HIS A N 1
ATOM 802 C CA . HIS A 1 101 ? -7.262 -36.312 -11.875 1 94.5 101 HIS A CA 1
ATOM 803 C C . HIS A 1 101 ? -7.211 -36.625 -13.359 1 94.5 101 HIS A C 1
ATOM 805 O O . HIS A 1 101 ? -6.125 -36.812 -13.93 1 94.5 101 HIS A O 1
ATOM 811 N N . GLY A 1 102 ? -8.359 -36.844 -14.016 1 91.5 102 GLY A N 1
ATOM 812 C CA . GLY A 1 102 ? -8.477 -36.781 -15.461 1 91.5 102 GLY A CA 1
ATOM 813 C C . GLY A 1 102 ? -8.484 -38.156 -16.125 1 91.5 102 GLY A C 1
ATOM 814 O O . GLY A 1 102 ? -8.227 -38.281 -17.328 1 91.5 102 GLY A O 1
ATOM 815 N N . GLY A 1 103 ? -8.727 -39.188 -15.391 1 90.81 103 GLY A N 1
ATOM 816 C CA . GLY A 1 103 ? -8.711 -40.531 -15.969 1 90.81 103 GLY A CA 1
ATOM 817 C C . GLY A 1 103 ? -9.609 -40.656 -17.188 1 90.81 103 GLY A C 1
ATOM 818 O O . GLY A 1 103 ? -9.242 -41.312 -18.172 1 90.81 103 GLY A O 1
ATOM 819 N N . SER A 1 104 ? -10.711 -40 -17.156 1 91.69 104 SER A N 1
ATOM 820 C CA . SER A 1 104 ? -11.656 -40 -18.266 1 91.69 104 SER A CA 1
ATOM 821 C C . SER A 1 104 ? -11.773 -38.594 -18.875 1 91.69 104 SER A C 1
ATOM 823 O O . SER A 1 104 ? -12.852 -38.219 -19.328 1 91.69 104 SER A O 1
ATOM 825 N N . ASP A 1 105 ? -10.688 -37.844 -18.781 1 93.5 105 ASP A N 1
ATOM 826 C CA . ASP A 1 105 ? -10.648 -36.5 -19.297 1 93.5 105 ASP A CA 1
ATOM 827 C C . ASP A 1 105 ? -11.75 -35.625 -18.672 1 93.5 105 ASP A C 1
ATOM 829 O O . ASP A 1 105 ? -12.359 -34.812 -19.344 1 93.5 105 ASP A O 1
ATOM 833 N N . TRP A 1 106 ? -12.156 -36.031 -17.484 1 95.88 106 TRP A N 1
ATOM 834 C CA . TRP A 1 106 ? -13.102 -35.344 -16.625 1 95.88 106 TRP A CA 1
ATOM 835 C C . TRP A 1 106 ? -14.492 -35.312 -17.25 1 95.88 106 TRP A C 1
ATOM 837 O O . TRP A 1 106 ? -15.273 -34.375 -17.016 1 95.88 106 TRP A O 1
ATOM 847 N N . GLU A 1 107 ? -14.711 -36.281 -18.031 1 92.12 107 GLU A N 1
ATOM 848 C CA . GLU A 1 107 ? -16.047 -36.406 -18.594 1 92.12 107 GLU A CA 1
ATOM 849 C C . GLU A 1 107 ? -17.109 -36.5 -17.5 1 92.12 107 GLU A C 1
ATOM 851 O O . GLU A 1 107 ? -16.953 -37.281 -16.562 1 92.12 107 GLU A O 1
ATOM 856 N N . ASN A 1 108 ? -18.125 -35.688 -17.516 1 91.75 108 ASN A N 1
ATOM 857 C CA . ASN A 1 108 ? -19.266 -35.656 -16.609 1 91.75 108 ASN A CA 1
ATOM 858 C C . ASN A 1 108 ? -18.875 -35.156 -15.227 1 91.75 108 ASN A C 1
ATOM 860 O O . ASN A 1 108 ? -19.578 -35.406 -14.25 1 91.75 108 ASN A O 1
ATOM 864 N N . LEU A 1 109 ? -17.75 -34.562 -15.055 1 96.69 109 LEU A N 1
ATOM 865 C CA . LEU A 1 109 ? -17.312 -34.062 -13.75 1 96.69 109 LEU A CA 1
ATOM 866 C C . LEU A 1 109 ? -17.25 -32.562 -13.727 1 96.69 109 LEU A C 1
ATOM 868 O O . LEU A 1 109 ? -17.156 -31.938 -12.656 1 96.69 109 LEU A O 1
ATOM 872 N N . LEU A 1 110 ? -17.391 -31.922 -14.867 1 97.06 110 LEU A N 1
ATOM 873 C CA . LEU A 1 110 ? -17.125 -30.5 -14.961 1 97.06 110 LEU A CA 1
ATOM 874 C C . LEU A 1 110 ? -18.422 -29.703 -14.977 1 97.06 110 LEU A C 1
ATOM 876 O O . LEU A 1 110 ? -18.422 -28.5 -14.672 1 97.06 110 LEU A O 1
ATOM 880 N N . ASP A 1 111 ? -19.531 -30.375 -15.336 1 96 111 ASP A N 1
ATOM 881 C CA . ASP A 1 111 ? -20.812 -29.688 -15.469 1 96 111 ASP A CA 1
ATOM 882 C C . ASP A 1 111 ? -21.969 -30.625 -15.18 1 96 111 ASP A C 1
ATOM 884 O O . ASP A 1 111 ? -22.578 -31.172 -16.094 1 96 111 ASP A O 1
ATOM 888 N N . PRO A 1 112 ? -22.359 -30.719 -13.961 1 96.94 112 PRO A N 1
ATOM 889 C CA . PRO A 1 112 ? -21.953 -29.844 -12.852 1 96.94 112 PRO A CA 1
ATOM 890 C C . PRO A 1 112 ? -20.562 -30.188 -12.32 1 96.94 112 PRO A C 1
ATOM 892 O O . PRO A 1 112 ? -20.094 -31.312 -12.492 1 96.94 112 PRO A O 1
ATOM 895 N N . LEU A 1 113 ? -19.984 -29.203 -11.766 1 97.88 113 LEU A N 1
ATOM 896 C CA . LEU A 1 113 ? -18.656 -29.422 -11.211 1 97.88 113 LEU A CA 1
ATOM 897 C C . LEU A 1 113 ? -18.734 -30.297 -9.953 1 97.88 113 LEU A C 1
ATOM 899 O O . LEU A 1 113 ? -19.422 -29.938 -8.992 1 97.88 113 LEU A O 1
ATOM 903 N N . HIS A 1 114 ? -18.109 -31.438 -10.07 1 96.62 114 HIS A N 1
ATOM 904 C CA . HIS A 1 114 ? -18.062 -32.344 -8.922 1 96.62 114 HIS A CA 1
ATOM 905 C C . HIS A 1 114 ? -17.359 -31.672 -7.738 1 96.62 114 HIS A C 1
ATOM 907 O O . HIS A 1 114 ? -16.297 -31.062 -7.898 1 96.62 114 HIS A O 1
ATOM 913 N N . HIS A 1 115 ? -17.875 -31.828 -6.48 1 95.44 115 HIS A N 1
ATOM 914 C CA . HIS A 1 115 ? -17.391 -31.078 -5.328 1 95.44 115 HIS A CA 1
ATOM 915 C C . HIS A 1 115 ? -15.984 -31.5 -4.941 1 95.44 115 HIS A C 1
ATOM 917 O O . HIS A 1 115 ? -15.18 -30.688 -4.484 1 95.44 115 HIS A O 1
ATOM 923 N N . LEU A 1 116 ? -15.641 -32.781 -5.129 1 96.31 116 LEU A N 1
ATOM 924 C CA . LEU A 1 116 ? -14.289 -33.25 -4.816 1 96.31 116 LEU A CA 1
ATOM 925 C C . LEU A 1 116 ? -13.281 -32.688 -5.812 1 96.31 116 LEU A C 1
ATOM 927 O O . LEU A 1 116 ? -12.156 -32.344 -5.438 1 96.31 116 LEU A O 1
ATOM 931 N N . LEU A 1 117 ? -13.695 -32.656 -7.098 1 97.31 117 LEU A N 1
ATOM 932 C CA . LEU A 1 117 ? -12.844 -32.094 -8.117 1 97.31 117 LEU A CA 1
ATOM 933 C C . LEU A 1 117 ? -12.641 -30.594 -7.859 1 97.31 117 LEU A C 1
ATOM 935 O O . LEU A 1 117 ? -11.523 -30.078 -7.996 1 97.31 117 LEU A O 1
ATOM 939 N N . ARG A 1 118 ? -13.688 -29.906 -7.414 1 97.5 118 ARG A N 1
ATOM 940 C CA . ARG A 1 118 ? -13.602 -28.484 -7.059 1 97.5 118 ARG A CA 1
ATOM 941 C C . ARG A 1 118 ? -12.516 -28.25 -6.016 1 97.5 118 ARG A C 1
ATOM 943 O O . ARG A 1 118 ? -11.664 -27.375 -6.176 1 97.5 118 ARG A O 1
ATOM 950 N N . ARG A 1 119 ? -12.531 -29.047 -5.035 1 96.62 119 ARG A N 1
ATOM 951 C CA . ARG A 1 119 ? -11.57 -28.922 -3.943 1 96.62 119 ARG A CA 1
ATOM 952 C C . ARG A 1 119 ? -10.141 -29.109 -4.441 1 96.62 119 ARG A C 1
ATOM 954 O O . ARG A 1 119 ? -9.242 -28.359 -4.062 1 96.62 119 ARG A O 1
ATOM 961 N N . GLU A 1 120 ? -9.953 -30.109 -5.262 1 97.38 120 GLU A N 1
ATOM 962 C CA . GLU A 1 120 ? -8.609 -30.375 -5.758 1 97.38 120 GLU A CA 1
ATOM 963 C C . GLU A 1 120 ? -8.133 -29.281 -6.691 1 97.38 120 GLU A C 1
ATOM 965 O O . GLU A 1 120 ? -6.969 -28.875 -6.637 1 97.38 120 GLU A O 1
ATOM 970 N N . ILE A 1 121 ? -9.031 -28.766 -7.547 1 98.25 121 ILE A N 1
ATOM 971 C CA . ILE A 1 121 ? -8.664 -27.672 -8.445 1 98.25 121 ILE A CA 1
ATOM 972 C C . ILE A 1 121 ? -8.219 -26.453 -7.629 1 98.25 121 ILE A C 1
ATOM 974 O O . ILE A 1 121 ? -7.211 -25.828 -7.945 1 98.25 121 ILE A O 1
ATOM 978 N N . ILE A 1 122 ? -8.922 -26.141 -6.594 1 98.25 122 ILE A N 1
ATOM 979 C CA . ILE A 1 122 ? -8.609 -24.984 -5.75 1 98.25 122 ILE A CA 1
ATOM 980 C C . ILE A 1 122 ? -7.262 -25.203 -5.066 1 98.25 122 ILE A C 1
ATOM 982 O O . ILE A 1 122 ? -6.445 -24.281 -4.984 1 98.25 122 ILE A O 1
ATOM 986 N N . LYS A 1 123 ? -7.035 -26.453 -4.57 1 98.06 123 LYS A N 1
ATOM 987 C CA . LYS A 1 123 ? -5.75 -26.781 -3.951 1 98.06 123 LYS A CA 1
ATOM 988 C C . LYS A 1 123 ? -4.594 -26.469 -4.895 1 98.06 123 LYS A C 1
ATOM 990 O O . LYS A 1 123 ? -3.674 -25.719 -4.539 1 98.06 123 LYS A O 1
ATOM 995 N N . TYR A 1 124 ? -4.645 -26.938 -6.09 1 98.56 124 TYR A N 1
ATOM 996 C CA . TYR A 1 124 ? -3.549 -26.75 -7.035 1 98.56 124 TYR A CA 1
ATOM 997 C C . TYR A 1 124 ? -3.5 -25.297 -7.52 1 98.56 124 TYR A C 1
ATOM 999 O O . TYR A 1 124 ? -2.424 -24.781 -7.824 1 98.56 124 TYR A O 1
ATOM 1007 N N . GLY A 1 125 ? -4.691 -24.641 -7.578 1 98.56 125 GLY A N 1
ATOM 1008 C CA . GLY A 1 125 ? -4.707 -23.219 -7.852 1 98.56 125 GLY A CA 1
ATOM 1009 C C . GLY A 1 125 ? -4.004 -22.391 -6.789 1 98.56 125 GLY A C 1
ATOM 1010 O O . GLY A 1 125 ? -3.328 -21.422 -7.102 1 98.56 125 GLY A O 1
ATOM 1011 N N . GLU A 1 126 ? -4.176 -22.797 -5.547 1 98.44 126 GLU A N 1
ATOM 1012 C CA . GLU A 1 126 ? -3.488 -22.109 -4.453 1 98.44 126 GLU A CA 1
ATOM 1013 C C . GLU A 1 126 ? -1.979 -22.312 -4.535 1 98.44 126 GLU A C 1
ATOM 1015 O O . GLU A 1 126 ? -1.206 -21.422 -4.172 1 98.44 126 GLU A O 1
ATOM 1020 N N . PHE A 1 127 ? -1.57 -23.484 -5.035 1 98.81 127 PHE A N 1
ATOM 1021 C CA . PHE A 1 127 ? -0.148 -23.719 -5.266 1 98.81 127 PHE A CA 1
ATOM 1022 C C . PHE A 1 127 ? 0.379 -22.766 -6.344 1 98.81 127 PHE A C 1
ATOM 1024 O O . PHE A 1 127 ? 1.48 -22.234 -6.219 1 98.81 127 PHE A O 1
ATOM 1031 N N . ALA A 1 128 ? -0.403 -22.578 -7.398 1 98.38 128 ALA A N 1
ATOM 1032 C CA . ALA A 1 128 ? -0.019 -21.625 -8.438 1 98.38 128 ALA A CA 1
ATOM 1033 C C . ALA A 1 128 ? 0.021 -20.203 -7.891 1 98.38 128 ALA A C 1
ATOM 1035 O O . ALA A 1 128 ? 0.976 -19.453 -8.141 1 98.38 128 ALA A O 1
ATOM 1036 N N . GLN A 1 129 ? -0.969 -19.844 -7.121 1 97.56 129 GLN A N 1
ATOM 1037 C CA . GLN A 1 129 ? -1.052 -18.516 -6.516 1 97.56 129 GLN A CA 1
ATOM 1038 C C . GLN A 1 129 ? 0.124 -18.266 -5.57 1 97.56 129 GLN A C 1
ATOM 1040 O O . GLN A 1 129 ? 0.611 -17.141 -5.461 1 97.56 129 GLN A O 1
ATOM 1045 N N . ALA A 1 130 ? 0.584 -19.266 -4.945 1 98 130 ALA A N 1
ATOM 1046 C CA . ALA A 1 130 ? 1.687 -19.156 -3.994 1 98 130 ALA A CA 1
ATOM 1047 C C . ALA A 1 130 ? 2.945 -18.625 -4.664 1 98 130 ALA A C 1
ATOM 1049 O O . ALA A 1 130 ? 3.764 -17.953 -4.023 1 98 130 ALA A O 1
ATOM 1050 N N . THR A 1 131 ? 3.096 -18.859 -5.941 1 97 131 THR A N 1
ATOM 1051 C CA . THR A 1 131 ? 4.277 -18.391 -6.656 1 97 131 THR A CA 1
ATOM 1052 C C . THR A 1 131 ? 4.254 -16.859 -6.789 1 97 131 THR A C 1
ATOM 1054 O O . THR A 1 131 ? 5.301 -16.234 -6.941 1 97 131 THR A O 1
ATOM 1057 N N . TYR A 1 132 ? 3.086 -16.328 -6.75 1 94.5 132 TYR A N 1
ATOM 1058 C CA . TYR A 1 132 ? 2.965 -14.883 -6.762 1 94.5 132 TYR A CA 1
ATOM 1059 C C . TYR A 1 132 ? 3.133 -14.305 -5.359 1 94.5 132 TYR A C 1
ATOM 1061 O O . TYR A 1 132 ? 3.85 -13.32 -5.164 1 94.5 132 TYR A O 1
ATOM 1069 N N . ASP A 1 133 ? 2.518 -14.969 -4.398 1 95.81 133 ASP A N 1
ATOM 1070 C CA . ASP A 1 133 ? 2.529 -14.484 -3.021 1 95.81 133 ASP A CA 1
ATOM 1071 C C . ASP A 1 133 ? 3.947 -14.477 -2.455 1 95.81 133 ASP A C 1
ATOM 1073 O O . ASP A 1 133 ? 4.277 -13.648 -1.61 1 95.81 133 ASP A O 1
ATOM 1077 N N . ALA A 1 134 ? 4.777 -15.375 -2.941 1 96.5 134 ALA A N 1
ATOM 1078 C CA . ALA A 1 134 ? 6.113 -15.547 -2.375 1 96.5 134 ALA A CA 1
ATOM 1079 C C . ALA A 1 134 ? 7.164 -14.852 -3.236 1 96.5 134 ALA A C 1
ATOM 1081 O O . ALA A 1 134 ? 8.352 -14.859 -2.904 1 96.5 134 ALA A O 1
ATOM 1082 N N . PHE A 1 135 ? 6.789 -14.219 -4.258 1 94.56 135 PHE A N 1
ATOM 1083 C CA . PHE A 1 135 ? 7.723 -13.578 -5.176 1 94.56 135 PHE A CA 1
ATOM 1084 C C . PHE A 1 135 ? 8.086 -12.18 -4.688 1 94.56 135 PHE A C 1
ATOM 1086 O O . PHE A 1 135 ? 7.215 -11.414 -4.281 1 94.56 135 PHE A O 1
ATOM 1093 N N . ASP A 1 136 ? 9.328 -11.828 -4.719 1 93 136 ASP A N 1
ATOM 1094 C CA . ASP A 1 136 ? 9.789 -10.492 -4.359 1 93 136 ASP A CA 1
ATOM 1095 C C . ASP A 1 136 ? 9.68 -9.531 -5.543 1 93 136 ASP A C 1
ATOM 1097 O O . ASP A 1 136 ? 10.609 -9.406 -6.34 1 93 136 ASP A O 1
ATOM 1101 N N . PHE A 1 137 ? 8.625 -8.773 -5.555 1 87.81 137 PHE A N 1
ATOM 1102 C CA . PHE A 1 137 ? 8.344 -7.832 -6.633 1 87.81 137 PHE A CA 1
ATOM 1103 C C . PHE A 1 137 ? 9.023 -6.488 -6.367 1 87.81 137 PHE A C 1
ATOM 1105 O O . PHE A 1 137 ? 8.961 -5.586 -7.207 1 87.81 137 PHE A O 1
ATOM 1112 N N . ASP A 1 138 ? 9.609 -6.316 -5.219 1 88.94 138 ASP A N 1
ATOM 1113 C CA . ASP A 1 138 ? 10.094 -5.012 -4.785 1 88.94 138 ASP A CA 1
ATOM 1114 C C . ASP A 1 138 ? 11.375 -4.633 -5.531 1 88.94 138 ASP A C 1
ATOM 1116 O O . ASP A 1 138 ? 12.445 -5.168 -5.242 1 88.94 138 ASP A O 1
ATOM 1120 N N . SER A 1 139 ? 11.281 -3.645 -6.379 1 87.44 139 SER A N 1
ATOM 1121 C CA . SER A 1 139 ? 12.422 -3.217 -7.184 1 87.44 139 SER A CA 1
ATOM 1122 C C . SER A 1 139 ? 13.508 -2.602 -6.316 1 87.44 139 SER A C 1
ATOM 1124 O O . SER A 1 139 ? 14.648 -2.434 -6.766 1 87.44 139 SER A O 1
ATOM 1126 N N . PHE A 1 140 ? 13.188 -2.293 -5.09 1 87.38 140 PHE A N 1
ATOM 1127 C CA . PHE A 1 140 ? 14.18 -1.705 -4.199 1 87.38 140 PHE A CA 1
ATOM 1128 C C . PHE A 1 140 ? 14.891 -2.785 -3.393 1 87.38 140 PHE A C 1
ATOM 1130 O O . PHE A 1 140 ? 15.844 -2.496 -2.658 1 87.38 140 PHE A O 1
ATOM 1137 N N . SER A 1 141 ? 14.469 -3.99 -3.531 1 88.69 141 SER A N 1
ATOM 1138 C CA . SER A 1 141 ? 15.086 -5.109 -2.826 1 88.69 141 SER A CA 1
ATOM 1139 C C . SER A 1 141 ? 16.328 -5.602 -3.557 1 88.69 141 SER A C 1
ATOM 1141 O O . SER A 1 141 ? 16.344 -5.684 -4.785 1 88.69 141 SER A O 1
ATOM 1143 N N . GLU A 1 142 ? 17.375 -5.934 -2.775 1 89.06 142 GLU A N 1
ATOM 1144 C CA . GLU A 1 142 ? 18.562 -6.555 -3.346 1 89.06 142 GLU A CA 1
ATOM 1145 C C . GLU A 1 142 ? 18.266 -7.961 -3.854 1 89.06 142 GLU A C 1
ATOM 1147 O O . GLU A 1 142 ? 19.062 -8.539 -4.598 1 89.06 142 GLU A O 1
ATOM 1152 N N . TYR A 1 143 ? 17.125 -8.453 -3.531 1 92.19 143 TYR A N 1
ATOM 1153 C CA . TYR A 1 143 ? 16.766 -9.812 -3.896 1 92.19 143 TYR A CA 1
ATOM 1154 C C . TYR A 1 143 ? 15.523 -9.836 -4.781 1 92.19 143 TYR A C 1
ATOM 1156 O O . TYR A 1 143 ? 14.812 -10.844 -4.84 1 92.19 143 TYR A O 1
ATOM 1164 N N . CYS A 1 144 ? 15.234 -8.688 -5.375 1 91 144 CYS A N 1
ATOM 1165 C CA . CYS A 1 144 ? 14.117 -8.617 -6.312 1 91 144 CYS A CA 1
ATOM 1166 C C . CYS A 1 144 ? 14.195 -9.742 -7.34 1 91 144 CYS A C 1
ATOM 1168 O O . CYS A 1 144 ? 15.266 -9.984 -7.91 1 91 144 CYS A O 1
ATOM 1170 N N . GLY A 1 145 ? 13.062 -10.484 -7.539 1 91.62 145 GLY A N 1
ATOM 1171 C CA . GLY A 1 145 ? 13.047 -11.578 -8.5 1 91.62 145 GLY A CA 1
ATOM 1172 C C . GLY A 1 145 ? 13.25 -12.938 -7.855 1 91.62 145 GLY A C 1
ATOM 1173 O O . GLY A 1 145 ? 13.203 -13.961 -8.539 1 91.62 145 GLY A O 1
ATOM 1174 N N . SER A 1 146 ? 13.516 -12.945 -6.605 1 94 146 SER A N 1
ATOM 1175 C CA . SER A 1 146 ? 13.688 -14.188 -5.863 1 94 146 SER A CA 1
ATOM 1176 C C . SER A 1 146 ? 12.445 -14.516 -5.039 1 94 146 SER A C 1
ATOM 1178 O O . SER A 1 146 ? 11.453 -13.789 -5.094 1 94 146 SER A O 1
ATOM 1180 N N . CYS A 1 147 ? 12.5 -15.633 -4.422 1 96.19 147 CYS A N 1
ATOM 1181 C CA . CYS A 1 147 ? 11.453 -16 -3.479 1 96.19 147 CYS A CA 1
ATOM 1182 C C . CYS A 1 147 ? 11.711 -15.391 -2.105 1 96.19 147 CYS A C 1
ATOM 1184 O O . CYS A 1 147 ? 12.852 -15.367 -1.639 1 96.19 147 CYS A O 1
ATOM 1186 N N . LEU A 1 148 ? 10.75 -14.969 -1.424 1 95.88 148 LEU A N 1
ATOM 1187 C CA . LEU A 1 148 ? 10.836 -14.297 -0.132 1 95.88 148 LEU A CA 1
ATOM 1188 C C . LEU A 1 148 ? 11.219 -15.281 0.968 1 95.88 148 LEU A C 1
ATOM 1190 O O . LEU A 1 148 ? 11.797 -14.891 1.985 1 95.88 148 LEU A O 1
ATOM 1194 N N . TYR A 1 149 ? 10.922 -16.562 0.768 1 97.06 149 TYR A N 1
ATOM 1195 C CA . TYR A 1 149 ? 11.039 -17.547 1.847 1 97.06 149 TYR A CA 1
ATOM 1196 C C . TYR A 1 149 ? 11.938 -18.703 1.434 1 97.06 149 TYR A C 1
ATOM 1198 O O . TYR A 1 149 ? 12.102 -18.969 0.241 1 97.06 149 TYR A O 1
ATOM 1206 N N . ASN A 1 150 ? 12.445 -19.344 2.461 1 96.44 150 ASN A N 1
ATOM 1207 C CA . ASN A 1 150 ? 13.164 -20.562 2.164 1 96.44 150 ASN A CA 1
ATOM 1208 C C . ASN A 1 150 ? 12.211 -21.734 1.949 1 96.44 150 ASN A C 1
ATOM 1210 O O . ASN A 1 150 ? 11.023 -21.641 2.262 1 96.44 150 ASN A O 1
ATOM 1214 N N . GLN A 1 151 ? 12.711 -22.859 1.478 1 96.38 151 GLN A N 1
ATOM 1215 C CA . GLN A 1 151 ? 11.914 -24.016 1.069 1 96.38 151 GLN A CA 1
ATOM 1216 C C . GLN A 1 151 ? 11.148 -24.594 2.254 1 96.38 151 GLN A C 1
ATOM 1218 O O . GLN A 1 151 ? 9.977 -24.938 2.129 1 96.38 151 GLN A O 1
ATOM 1223 N N . GLN A 1 152 ? 11.742 -24.609 3.402 1 95.56 152 GLN A N 1
ATOM 1224 C CA . GLN A 1 152 ? 11.172 -25.297 4.562 1 95.56 152 GLN A CA 1
ATOM 1225 C C . GLN A 1 152 ? 9.984 -24.516 5.129 1 95.56 152 GLN A C 1
ATOM 1227 O O . GLN A 1 152 ? 9.023 -25.109 5.609 1 95.56 152 GLN A O 1
ATOM 1232 N N . SER A 1 153 ? 10.07 -23.234 5.004 1 96.25 153 SER A N 1
ATOM 1233 C CA . SER A 1 153 ? 9.039 -22.406 5.633 1 96.25 153 SER A CA 1
ATOM 1234 C C . SER A 1 153 ? 8.023 -21.922 4.602 1 96.25 153 SER A C 1
ATOM 1236 O O . SER A 1 153 ? 7.055 -21.234 4.953 1 96.25 153 SER A O 1
ATOM 1238 N N . PHE A 1 154 ? 8.148 -22.281 3.406 1 97.69 154 PHE A N 1
ATOM 1239 C CA . PHE A 1 154 ? 7.395 -21.734 2.279 1 97.69 154 PHE A CA 1
ATOM 1240 C C . PHE A 1 154 ? 5.895 -21.859 2.516 1 97.69 154 PHE A C 1
ATOM 1242 O O . PHE A 1 154 ? 5.184 -20.859 2.58 1 97.69 154 PHE A O 1
ATOM 1249 N N . PHE A 1 155 ? 5.398 -23.062 2.719 1 98.25 155 PHE A N 1
ATOM 1250 C CA . PHE A 1 155 ? 3.963 -23.297 2.834 1 98.25 155 PHE A CA 1
ATOM 1251 C C . PHE A 1 155 ? 3.434 -22.766 4.164 1 98.25 155 PHE A C 1
ATOM 1253 O O . PHE A 1 155 ? 2.299 -22.297 4.242 1 98.25 155 PHE A O 1
ATOM 1260 N N . ASN A 1 156 ? 4.262 -22.828 5.168 1 97 156 ASN A N 1
ATOM 1261 C CA . ASN A 1 156 ? 3.861 -22.281 6.461 1 97 156 ASN A CA 1
ATOM 1262 C C . ASN A 1 156 ? 3.689 -20.766 6.402 1 97 156 ASN A C 1
ATOM 1264 O O . ASN A 1 156 ? 2.686 -20.234 6.875 1 97 156 ASN A O 1
ATOM 1268 N N . LYS A 1 157 ? 4.633 -20.078 5.789 1 96.12 157 LYS A N 1
ATOM 1269 C CA . LYS A 1 157 ? 4.605 -18.625 5.699 1 96.12 157 LYS A CA 1
ATOM 1270 C C . LYS A 1 157 ? 3.428 -18.141 4.855 1 96.12 157 LYS A C 1
ATOM 1272 O O . LYS A 1 157 ? 2.914 -17.047 5.062 1 96.12 157 LYS A O 1
ATOM 1277 N N . LEU A 1 158 ? 2.916 -19.016 3.99 1 96.81 158 LEU A N 1
ATOM 1278 C CA . LEU A 1 158 ? 1.847 -18.625 3.076 1 96.81 158 LEU A CA 1
ATOM 1279 C C . LEU A 1 158 ? 0.497 -19.141 3.572 1 96.81 158 LEU A C 1
ATOM 1281 O O . LEU A 1 158 ? -0.523 -18.953 2.906 1 96.81 158 LEU A O 1
ATOM 1285 N N . GLY A 1 159 ? 0.479 -19.844 4.699 1 94.19 159 GLY A N 1
ATOM 1286 C CA . GLY A 1 159 ? -0.759 -20.375 5.246 1 94.19 159 GLY A CA 1
ATOM 1287 C C . GLY A 1 159 ? -1.311 -21.547 4.453 1 94.19 159 GLY A C 1
ATOM 1288 O O . GLY A 1 159 ? -2.527 -21.734 4.375 1 94.19 159 GLY A O 1
ATOM 1289 N N . LEU A 1 160 ? -0.466 -22.312 3.822 1 97.06 160 LEU A N 1
ATOM 1290 C CA . LEU A 1 160 ? -0.906 -23.391 2.957 1 97.06 160 LEU A CA 1
ATOM 1291 C C . LEU A 1 160 ? -0.492 -24.75 3.531 1 97.06 160 LEU A C 1
ATOM 1293 O O . LEU A 1 160 ? -0.539 -25.766 2.834 1 97.06 160 LEU A O 1
ATOM 1297 N N . GLN A 1 161 ? -0.117 -24.75 4.781 1 95.31 161 GLN A N 1
ATOM 1298 C CA . GLN A 1 161 ? 0.307 -26 5.43 1 95.31 161 GLN A CA 1
ATOM 1299 C C . GLN A 1 161 ? -0.822 -27.016 5.445 1 95.31 161 GLN A C 1
ATOM 1301 O O . GLN A 1 161 ? -0.57 -28.234 5.445 1 95.31 161 GLN A O 1
ATOM 1306 N N . LYS A 1 162 ? -2 -26.578 5.398 1 93.94 162 LYS A N 1
ATOM 1307 C CA . LYS A 1 162 ? -3.18 -27.438 5.473 1 93.94 162 LYS A CA 1
ATOM 1308 C C . LYS A 1 162 ? -3.209 -28.422 4.312 1 93.94 162 LYS A C 1
ATOM 1310 O O . LYS A 1 162 ? -3.855 -29.469 4.398 1 93.94 162 LYS A O 1
ATOM 1315 N N . HIS A 1 163 ? -2.586 -28.156 3.199 1 97.31 163 HIS A N 1
ATOM 1316 C CA . HIS A 1 163 ? -2.645 -29 2.021 1 97.31 163 HIS A CA 1
ATOM 1317 C C . HIS A 1 163 ? -1.712 -30.203 2.164 1 97.31 163 HIS A C 1
ATOM 1319 O O . HIS A 1 163 ? -1.835 -31.188 1.425 1 97.31 163 HIS A O 1
ATOM 1325 N N . GLY A 1 164 ? -0.698 -30.188 3.037 1 97.94 164 GLY A N 1
ATOM 1326 C CA . GLY A 1 164 ? 0.142 -31.344 3.336 1 97.94 164 GLY A CA 1
ATOM 1327 C C . GLY A 1 164 ? 1.201 -31.594 2.279 1 97.94 164 GLY A C 1
ATOM 1328 O O . GLY A 1 164 ? 1.374 -32.719 1.826 1 97.94 164 GLY A O 1
ATOM 1329 N N . TYR A 1 165 ? 1.884 -30.594 1.881 1 98.62 165 TYR A N 1
ATOM 1330 C CA . TYR A 1 165 ? 2.988 -30.703 0.937 1 98.62 165 TYR A CA 1
ATOM 1331 C C . TYR A 1 165 ? 4.238 -30.016 1.479 1 98.62 165 TYR A C 1
ATOM 1333 O O . TYR A 1 165 ? 4.148 -29.109 2.297 1 98.62 165 TYR A O 1
ATOM 1341 N N . ASP A 1 166 ? 5.406 -30.438 0.983 1 98.38 166 ASP A N 1
ATOM 1342 C CA . ASP A 1 166 ? 6.695 -29.828 1.314 1 98.38 166 ASP A CA 1
ATOM 1343 C C . ASP A 1 166 ? 7.484 -29.484 0.052 1 98.38 166 ASP A C 1
ATOM 1345 O O . ASP A 1 166 ? 7.582 -30.312 -0.862 1 98.38 166 ASP A O 1
ATOM 1349 N N . VAL A 1 167 ? 8.031 -28.344 0.06 1 98.5 167 VAL A N 1
ATOM 1350 C CA . VAL A 1 167 ? 8.828 -27.938 -1.091 1 98.5 167 VAL A CA 1
ATOM 1351 C C . VAL A 1 167 ? 10.18 -28.656 -1.056 1 98.5 167 VAL A C 1
ATOM 1353 O O . VAL A 1 167 ? 10.836 -28.703 -0.013 1 98.5 167 VAL A O 1
ATOM 1356 N N . ARG A 1 168 ? 10.578 -29.125 -2.205 1 97.88 168 ARG A N 1
ATOM 1357 C CA . ARG A 1 168 ? 11.836 -29.875 -2.289 1 97.88 168 ARG A CA 1
ATOM 1358 C C . ARG A 1 168 ? 12.859 -29.125 -3.131 1 97.88 168 ARG A C 1
ATOM 1360 O O . ARG A 1 168 ? 14.07 -29.297 -2.951 1 97.88 168 ARG A O 1
ATOM 1367 N N . ARG A 1 169 ? 12.32 -28.312 -4.039 1 97.25 169 ARG A N 1
ATOM 1368 C CA . ARG A 1 169 ? 13.25 -27.609 -4.922 1 97.25 169 ARG A CA 1
ATOM 1369 C C . ARG A 1 169 ? 12.617 -26.328 -5.461 1 97.25 169 ARG A C 1
ATOM 1371 O O . ARG A 1 169 ? 11.445 -26.328 -5.848 1 97.25 169 ARG A O 1
ATOM 1378 N N . TYR A 1 170 ? 13.438 -25.266 -5.438 1 97.62 170 TYR A N 1
ATOM 1379 C CA . TYR A 1 170 ? 13.078 -24.062 -6.168 1 97.62 170 TYR A CA 1
ATOM 1380 C C . TYR A 1 170 ? 13.602 -24.109 -7.598 1 97.62 170 TYR A C 1
ATOM 1382 O O . TYR A 1 170 ? 14.609 -24.766 -7.875 1 97.62 170 TYR A O 1
ATOM 1390 N N . VAL A 1 171 ? 12.914 -23.453 -8.453 1 97.44 171 VAL A N 1
ATOM 1391 C CA . VAL A 1 171 ? 13.266 -23.438 -9.867 1 97.44 171 VAL A CA 1
ATOM 1392 C C . VAL A 1 171 ? 13.562 -22.016 -10.32 1 97.44 171 VAL A C 1
ATOM 1394 O O . VAL A 1 171 ? 12.797 -21.094 -10.031 1 97.44 171 VAL A O 1
ATOM 1397 N N . TYR A 1 172 ? 14.664 -21.828 -11 1 95.69 172 TYR A N 1
ATOM 1398 C CA . TYR A 1 172 ? 15.07 -20.531 -11.539 1 95.69 172 TYR A CA 1
ATOM 1399 C C . TYR A 1 172 ? 15.141 -20.578 -13.062 1 95.69 172 TYR A C 1
ATOM 1401 O O . TYR A 1 172 ? 15.43 -21.625 -13.648 1 95.69 172 TYR A O 1
ATOM 1409 N N . ALA A 1 173 ? 14.836 -19.484 -13.68 1 94.44 173 ALA A N 1
ATOM 1410 C CA . ALA A 1 173 ? 14.844 -19.422 -15.133 1 94.44 173 ALA A CA 1
ATOM 1411 C C . ALA A 1 173 ? 15.484 -18.141 -15.633 1 94.44 173 ALA A C 1
ATOM 1413 O O . ALA A 1 173 ? 15.578 -17.156 -14.883 1 94.44 173 ALA A O 1
ATOM 1414 N N . MET A 1 174 ? 15.969 -18.172 -16.781 1 91 174 MET A N 1
ATOM 1415 C CA . MET A 1 174 ? 16.438 -17.031 -17.547 1 91 174 MET A CA 1
ATOM 1416 C C . MET A 1 174 ? 15.945 -17.094 -18.984 1 91 174 MET A C 1
ATOM 1418 O O . MET A 1 174 ? 15.352 -18.094 -19.391 1 91 174 MET A O 1
ATOM 1422 N N . SER A 1 175 ? 16.016 -16.031 -19.625 1 83.69 175 SER A N 1
ATOM 1423 C CA . SER A 1 175 ? 15.664 -16.031 -21.047 1 83.69 175 SER A CA 1
ATOM 1424 C C . SER A 1 175 ? 16.75 -15.359 -21.891 1 83.69 175 SER A C 1
ATOM 1426 O O . SER A 1 175 ? 17.344 -14.375 -21.469 1 83.69 175 SER A O 1
ATOM 1428 N N . GLN A 1 176 ? 16.953 -15.961 -22.969 1 78.5 176 GLN A N 1
ATOM 1429 C CA . GLN A 1 176 ? 17.891 -15.383 -23.922 1 78.5 176 GLN A CA 1
ATOM 1430 C C . GLN A 1 176 ? 17.234 -14.281 -24.75 1 78.5 176 GLN A C 1
ATOM 1432 O O . GLN A 1 176 ? 17.922 -13.484 -25.391 1 78.5 176 GLN A O 1
ATOM 1437 N N . TYR A 1 177 ? 15.945 -14.328 -24.719 1 70.38 177 TYR A N 1
ATOM 1438 C CA . TYR A 1 177 ? 15.18 -13.32 -25.438 1 70.38 177 TYR A CA 1
ATOM 1439 C C . TYR A 1 177 ? 14.578 -12.289 -24.5 1 70.38 177 TYR A C 1
ATOM 1441 O O . TYR A 1 177 ? 14.344 -12.586 -23.312 1 70.38 177 TYR A O 1
ATOM 1449 N N . GLU A 1 178 ? 14.516 -11.039 -25 1 63.72 178 GLU A N 1
ATOM 1450 C CA . GLU A 1 178 ? 13.836 -10.016 -24.203 1 63.72 178 GLU A CA 1
ATOM 1451 C C . GLU A 1 178 ? 12.336 -10.281 -24.141 1 63.72 178 GLU A C 1
ATOM 1453 O O . GLU A 1 178 ? 11.641 -10.188 -25.156 1 63.72 178 GLU A O 1
ATOM 1458 N N . ILE A 1 179 ? 11.953 -10.891 -23.156 1 62.88 179 ILE A N 1
ATOM 1459 C CA . ILE A 1 179 ? 10.531 -11.07 -22.891 1 62.88 179 ILE A CA 1
ATOM 1460 C C . ILE A 1 179 ? 10.055 -10.008 -21.891 1 62.88 179 ILE A C 1
ATOM 1462 O O . ILE A 1 179 ? 10.578 -9.922 -20.781 1 62.88 179 ILE A O 1
ATOM 1466 N N . PRO A 1 180 ? 9.234 -9.141 -22.391 1 58 180 PRO A N 1
ATOM 1467 C CA . PRO A 1 180 ? 8.836 -8.031 -21.516 1 58 180 PRO A CA 1
ATOM 1468 C C . PRO A 1 180 ? 8.258 -8.508 -20.188 1 58 180 PRO A C 1
ATOM 1470 O O . PRO A 1 180 ? 7.445 -9.43 -20.156 1 58 180 PRO A O 1
ATOM 1473 N N . ARG A 1 181 ? 8.703 -7.984 -19.078 1 59.09 181 ARG A N 1
ATOM 1474 C CA . ARG A 1 181 ? 8.18 -7.902 -17.719 1 59.09 181 ARG A CA 1
ATOM 1475 C C . ARG A 1 181 ? 8.047 -9.289 -17.094 1 59.09 181 ARG A C 1
ATOM 1477 O O . ARG A 1 181 ? 7.137 -9.539 -16.312 1 59.09 181 ARG A O 1
ATOM 1484 N N . TRP A 1 182 ? 8.742 -10.305 -17.719 1 64.25 182 TRP A N 1
ATOM 1485 C CA . TRP A 1 182 ? 8.773 -11.578 -16.984 1 64.25 182 TRP A CA 1
ATOM 1486 C C . TRP A 1 182 ? 9.875 -11.57 -15.938 1 64.25 182 TRP A C 1
ATOM 1488 O O . TRP A 1 182 ? 9.766 -12.242 -14.906 1 64.25 182 TRP A O 1
ATOM 1498 N N . LEU A 1 183 ? 10.883 -10.75 -16.25 1 63.94 183 LEU A N 1
ATOM 1499 C CA . LEU A 1 183 ? 12.047 -10.617 -15.375 1 63.94 183 LEU A CA 1
ATOM 1500 C C . LEU A 1 183 ? 11.984 -9.32 -14.578 1 63.94 183 LEU A C 1
ATOM 1502 O O . LEU A 1 183 ? 11.93 -8.234 -15.164 1 63.94 183 LEU A O 1
ATOM 1506 N N . GLU A 1 184 ? 11.867 -9.508 -13.266 1 72.25 184 GLU A N 1
ATOM 1507 C CA . GLU A 1 184 ? 11.945 -8.336 -12.406 1 72.25 184 GLU A CA 1
ATOM 1508 C C . GLU A 1 184 ? 13.391 -8.016 -12.047 1 72.25 184 GLU A C 1
ATOM 1510 O O . GLU A 1 184 ? 14.195 -8.914 -11.789 1 72.25 184 GLU A O 1
ATOM 1515 N N . LYS A 1 185 ? 13.68 -6.715 -12.203 1 73.44 185 LYS A N 1
ATOM 1516 C CA . LYS A 1 185 ? 15.039 -6.273 -11.914 1 73.44 185 LYS A CA 1
ATOM 1517 C C . LYS A 1 185 ? 15.062 -5.25 -10.789 1 73.44 185 LYS A C 1
ATOM 1519 O O . LYS A 1 185 ? 14.148 -4.43 -10.672 1 73.44 185 LYS A O 1
ATOM 1524 N N . SER A 1 186 ? 16.078 -5.363 -10.016 1 72.19 186 SER A N 1
ATOM 1525 C CA . SER A 1 186 ? 16.297 -4.438 -8.906 1 72.19 186 SER A CA 1
ATOM 1526 C C . SER A 1 186 ? 16.938 -3.137 -9.383 1 72.19 186 SER A C 1
ATOM 1528 O O . SER A 1 186 ? 17.703 -3.131 -10.344 1 72.19 186 SER A O 1
ATOM 1530 N N . TYR A 1 187 ? 16.625 -2.125 -8.672 1 73 187 TYR A N 1
ATOM 1531 C CA . TYR A 1 187 ? 17.297 -0.852 -8.891 1 73 187 TYR A CA 1
ATOM 1532 C C . TYR A 1 187 ? 18.688 -0.855 -8.242 1 73 187 TYR A C 1
ATOM 1534 O O . TYR A 1 187 ? 19.5 0.018 -8.523 1 73 187 TYR A O 1
ATOM 1542 N N . VAL A 1 188 ? 18.828 -1.878 -7.469 1 73.88 188 VAL A N 1
ATOM 1543 C CA . VAL A 1 188 ? 20.062 -1.954 -6.711 1 73.88 188 VAL A CA 1
ATOM 1544 C C . VAL A 1 188 ? 21.156 -2.586 -7.566 1 73.88 188 VAL A C 1
ATOM 1546 O O . VAL A 1 188 ? 20.922 -3.582 -8.25 1 73.88 188 VAL A O 1
ATOM 1549 N N . ALA A 1 189 ? 22.25 -1.96 -7.598 1 68.44 189 ALA A N 1
ATOM 1550 C CA . ALA A 1 189 ? 23.391 -2.42 -8.406 1 68.44 189 ALA A CA 1
ATOM 1551 C C . ALA A 1 189 ? 23.844 -3.811 -7.973 1 68.44 189 ALA A C 1
ATOM 1553 O O . ALA A 1 189 ? 24.047 -4.691 -8.812 1 68.44 189 ALA A O 1
ATOM 1554 N N . ASP A 1 190 ? 23.953 -3.977 -6.656 1 74.06 190 ASP A N 1
ATOM 1555 C CA . ASP A 1 190 ? 24.406 -5.262 -6.129 1 74.06 190 ASP A CA 1
ATOM 1556 C C . ASP A 1 190 ? 23.219 -6.176 -5.82 1 74.06 190 ASP A C 1
ATOM 1558 O O . ASP A 1 190 ? 22.812 -6.301 -4.664 1 74.06 190 ASP A O 1
ATOM 1562 N N . THR A 1 191 ? 22.734 -6.809 -6.867 1 80.38 191 THR A N 1
ATOM 1563 C CA . THR A 1 191 ? 21.578 -7.68 -6.707 1 80.38 191 THR A CA 1
ATOM 1564 C C . THR A 1 191 ? 22 -9.148 -6.68 1 80.38 191 THR A C 1
ATOM 1566 O O . THR A 1 191 ? 23.125 -9.477 -7.031 1 80.38 191 THR A O 1
ATOM 1569 N N . TRP A 1 192 ? 21.172 -10.008 -6.203 1 81.75 192 TRP A N 1
ATOM 1570 C CA . TRP A 1 192 ? 21.438 -11.438 -6.066 1 81.75 192 TRP A CA 1
ATOM 1571 C C . TRP A 1 192 ? 21.656 -12.078 -7.43 1 81.75 192 TRP A C 1
ATOM 1573 O O . TRP A 1 192 ? 22.438 -13.031 -7.559 1 81.75 192 TRP A O 1
ATOM 1583 N N . SER A 1 193 ? 20.922 -11.531 -8.422 1 82.62 193 SER A N 1
ATOM 1584 C CA . SER A 1 193 ? 21.047 -12.031 -9.789 1 82.62 193 SER A CA 1
ATOM 1585 C C . SER A 1 193 ? 20.641 -10.969 -10.805 1 82.62 193 SER A C 1
ATOM 1587 O O . SER A 1 193 ? 19.703 -10.203 -10.578 1 82.62 193 SER A O 1
ATOM 1589 N N . LYS A 1 194 ? 21.297 -11.008 -11.883 1 78.69 194 LYS A N 1
ATOM 1590 C CA . LYS A 1 194 ? 20.984 -10.055 -12.945 1 78.69 194 LYS A CA 1
ATOM 1591 C C . LYS A 1 194 ? 20.281 -10.734 -14.109 1 78.69 194 LYS A C 1
ATOM 1593 O O . LYS A 1 194 ? 19.641 -10.07 -14.922 1 78.69 194 LYS A O 1
ATOM 1598 N N . ASP A 1 195 ? 20.328 -12.078 -14.023 1 84.5 195 ASP A N 1
ATOM 1599 C CA . ASP A 1 195 ? 19.891 -12.781 -15.227 1 84.5 195 ASP A CA 1
ATOM 1600 C C . ASP A 1 195 ? 18.75 -13.75 -14.906 1 84.5 195 ASP A C 1
ATOM 1602 O O . ASP A 1 195 ? 18.062 -14.234 -15.82 1 84.5 195 ASP A O 1
ATOM 1606 N N . SER A 1 196 ? 18.547 -14.039 -13.672 1 89.69 196 SER A N 1
ATOM 1607 C CA . SER A 1 196 ? 17.641 -15.117 -13.312 1 89.69 196 SER A CA 1
ATOM 1608 C C . SER A 1 196 ? 16.516 -14.609 -12.406 1 89.69 196 SER A C 1
ATOM 1610 O O . SER A 1 196 ? 16.688 -13.633 -11.68 1 89.69 196 SER A O 1
ATOM 1612 N N . ASN A 1 197 ? 15.398 -15.211 -12.523 1 92.31 197 ASN A N 1
ATOM 1613 C CA . ASN A 1 197 ? 14.312 -15.055 -11.57 1 92.31 197 ASN A CA 1
ATOM 1614 C C . ASN A 1 197 ? 13.82 -16.391 -11.039 1 92.31 197 ASN A C 1
ATOM 1616 O O . ASN A 1 197 ? 13.977 -17.422 -11.703 1 92.31 197 ASN A O 1
ATOM 1620 N N . TRP A 1 198 ? 13.367 -16.359 -9.805 1 95.19 198 TRP A N 1
ATOM 1621 C CA . TRP A 1 198 ? 12.641 -17.516 -9.266 1 95.19 198 TRP A CA 1
ATOM 1622 C C . TRP A 1 198 ? 11.367 -17.766 -10.055 1 95.19 198 TRP A C 1
ATOM 1624 O O . TRP A 1 198 ? 10.547 -16.875 -10.242 1 95.19 198 TRP A O 1
ATOM 1634 N N . MET A 1 199 ? 11.18 -19.016 -10.547 1 95.5 199 MET A N 1
ATOM 1635 C CA . MET A 1 199 ? 10.117 -19.297 -11.516 1 95.5 199 MET A CA 1
ATOM 1636 C C . MET A 1 199 ? 9.141 -20.328 -10.961 1 95.5 199 MET A C 1
ATOM 1638 O O . MET A 1 199 ? 8.133 -20.641 -11.602 1 95.5 199 MET A O 1
ATOM 1642 N N . GLY A 1 200 ? 9.406 -20.922 -9.867 1 97.62 200 GLY A N 1
ATOM 1643 C CA . GLY A 1 200 ? 8.492 -21.891 -9.297 1 97.62 200 GLY A CA 1
ATOM 1644 C C . GLY A 1 200 ? 9.164 -22.859 -8.344 1 97.62 200 GLY A C 1
ATOM 1645 O O . GLY A 1 200 ? 10.203 -22.547 -7.758 1 97.62 200 GLY A O 1
ATOM 1646 N N . TYR A 1 201 ? 8.445 -24 -8.094 1 98.69 201 TYR A N 1
ATOM 1647 C CA . TYR A 1 201 ? 8.969 -24.953 -7.125 1 98.69 201 TYR A CA 1
ATOM 1648 C C . TYR A 1 201 ? 8.43 -26.344 -7.383 1 98.69 201 TYR A C 1
ATOM 1650 O O . TYR A 1 201 ? 7.43 -26.516 -8.094 1 98.69 201 TYR A O 1
ATOM 1658 N N . VAL A 1 202 ? 9.148 -27.328 -6.914 1 98.81 202 VAL A N 1
ATOM 1659 C CA . VAL A 1 202 ? 8.719 -28.719 -6.836 1 98.81 202 VAL A CA 1
ATOM 1660 C C . VAL A 1 202 ? 8.398 -29.094 -5.387 1 98.81 202 VAL A C 1
ATOM 1662 O O . VAL A 1 202 ? 9.188 -28.812 -4.484 1 98.81 202 VAL A O 1
ATOM 1665 N N . ALA A 1 203 ? 7.258 -29.625 -5.223 1 98.88 203 ALA A N 1
ATOM 1666 C CA . ALA A 1 203 ? 6.844 -30.031 -3.885 1 98.88 203 ALA A CA 1
ATOM 1667 C C . ALA A 1 203 ? 6.309 -31.453 -3.889 1 98.88 203 ALA A C 1
ATOM 1669 O O . ALA A 1 203 ? 6 -32 -4.949 1 98.88 203 ALA A O 1
ATOM 1670 N N . VAL A 1 204 ? 6.219 -32.031 -2.672 1 98.81 204 VAL A N 1
ATOM 1671 C CA . VAL A 1 204 ? 5.758 -33.406 -2.541 1 98.81 204 VAL A CA 1
ATOM 1672 C C . VAL A 1 204 ? 4.762 -33.531 -1.39 1 98.81 204 VAL A C 1
ATOM 1674 O O . VAL A 1 204 ? 4.93 -32.875 -0.352 1 98.81 204 VAL A O 1
ATOM 1677 N N . SER A 1 205 ? 3.703 -34.375 -1.639 1 98.81 205 SER A N 1
ATOM 1678 C CA . SER A 1 205 ? 2.73 -34.594 -0.573 1 98.81 205 SER A CA 1
ATOM 1679 C C . SER A 1 205 ? 3.359 -35.344 0.601 1 98.81 205 SER A C 1
ATOM 1681 O O . SER A 1 205 ? 4.184 -36.25 0.407 1 98.81 205 SER A O 1
ATOM 1683 N N . ASP A 1 206 ? 3.012 -34.938 1.787 1 98.19 206 ASP A N 1
ATOM 1684 C CA . ASP A 1 206 ? 3.49 -35.656 2.961 1 98.19 206 ASP A CA 1
ATOM 1685 C C . ASP A 1 206 ? 2.713 -36.969 3.158 1 98.19 206 ASP A C 1
ATOM 1687 O O . ASP A 1 206 ? 1.864 -37.312 2.336 1 98.19 206 ASP A O 1
ATOM 1691 N N . ASP A 1 207 ? 2.959 -37.656 4.23 1 98 207 ASP A N 1
ATOM 1692 C CA . ASP A 1 207 ? 2.385 -38.969 4.43 1 98 207 ASP A CA 1
ATOM 1693 C C . ASP A 1 207 ? 0.875 -38.906 4.641 1 98 207 ASP A C 1
ATOM 1695 O O . ASP A 1 207 ? 0.129 -39.75 4.156 1 98 207 ASP A O 1
ATOM 1699 N N . VAL A 1 208 ? 0.428 -37.875 5.355 1 97.81 208 VAL A N 1
ATOM 1700 C CA . VAL A 1 208 ? -0.993 -37.719 5.652 1 97.81 208 VAL A CA 1
ATOM 1701 C C . VAL A 1 208 ? -1.767 -37.469 4.363 1 97.81 208 VAL A C 1
ATOM 1703 O O . VAL A 1 208 ? -2.773 -38.125 4.086 1 97.81 208 VAL A O 1
ATOM 1706 N N . GLU A 1 209 ? -1.304 -36.562 3.598 1 98.19 209 GLU A N 1
ATOM 1707 C CA . GLU A 1 209 ? -1.967 -36.219 2.34 1 98.19 209 GLU A CA 1
ATOM 1708 C C . GLU A 1 209 ? -1.849 -37.375 1.341 1 98.19 209 GLU A C 1
ATOM 1710 O O . GLU A 1 209 ? -2.783 -37.656 0.584 1 98.19 209 GLU A O 1
ATOM 1715 N N . THR A 1 210 ? -0.753 -38.094 1.33 1 98.31 210 THR A N 1
ATOM 1716 C CA . THR A 1 210 ? -0.548 -39.219 0.457 1 98.31 210 THR A CA 1
ATOM 1717 C C . THR A 1 210 ? -1.584 -40.312 0.739 1 98.31 210 THR A C 1
ATOM 1719 O O . THR A 1 210 ? -2.125 -40.906 -0.188 1 98.31 210 THR A O 1
ATOM 1722 N N . ARG A 1 211 ? -1.837 -40.5 1.947 1 97.69 211 ARG A N 1
ATOM 1723 C CA . ARG A 1 211 ? -2.859 -41.469 2.311 1 97.69 211 ARG A CA 1
ATOM 1724 C C . ARG A 1 211 ? -4.242 -41.031 1.863 1 97.69 211 ARG A C 1
ATOM 1726 O O . ARG A 1 211 ? -5.043 -41.812 1.368 1 97.69 211 ARG A O 1
ATOM 1733 N N . ARG A 1 212 ? -4.484 -39.781 1.972 1 97.56 212 ARG A N 1
ATOM 1734 C CA . ARG A 1 212 ? -5.789 -39.219 1.624 1 97.56 212 ARG A CA 1
ATOM 1735 C C . ARG A 1 212 ? -6.066 -39.375 0.132 1 97.56 212 ARG A C 1
ATOM 1737 O O . ARG A 1 212 ? -7.188 -39.688 -0.267 1 97.56 212 ARG A O 1
ATOM 1744 N N . ILE A 1 213 ? -5.027 -39.156 -0.675 1 97.5 213 ILE A N 1
ATOM 1745 C CA . ILE A 1 213 ? -5.273 -39.156 -2.113 1 97.5 213 ILE A CA 1
ATOM 1746 C C . ILE A 1 213 ? -4.895 -40.5 -2.699 1 97.5 213 ILE A C 1
ATOM 1748 O O . ILE A 1 213 ? -5.117 -40.781 -3.885 1 97.5 213 ILE A O 1
ATOM 1752 N N . GLY A 1 214 ? -4.25 -41.438 -1.953 1 97.44 214 GLY A N 1
ATOM 1753 C CA . GLY A 1 214 ? -3.996 -42.812 -2.33 1 97.44 214 GLY A CA 1
ATOM 1754 C C . GLY A 1 214 ? -2.689 -43 -3.076 1 97.44 214 GLY A C 1
ATOM 1755 O O . GLY A 1 214 ? -2.418 -44.094 -3.609 1 97.44 214 GLY A O 1
ATOM 1756 N N . ARG A 1 215 ? -1.887 -41.969 -3.135 1 97.81 215 ARG A N 1
ATOM 1757 C CA . ARG A 1 215 ? -0.606 -42 -3.832 1 97.81 215 ARG A CA 1
ATOM 1758 C C . ARG A 1 215 ? 0.272 -40.812 -3.434 1 97.81 215 ARG A C 1
ATOM 1760 O O . ARG A 1 215 ? -0.228 -39.812 -2.93 1 97.81 215 ARG A O 1
ATOM 1767 N N . ARG A 1 216 ? 1.572 -40.969 -3.631 1 98.56 216 ARG A N 1
ATOM 1768 C CA . ARG A 1 216 ? 2.506 -39.844 -3.488 1 98.56 216 ARG A CA 1
ATOM 1769 C C . ARG A 1 216 ? 2.418 -38.906 -4.684 1 98.56 216 ARG A C 1
ATOM 1771 O O . ARG A 1 216 ? 2.615 -39.312 -5.828 1 98.56 216 ARG A O 1
ATOM 1778 N N . ASP A 1 217 ? 2.109 -37.719 -4.383 1 98.69 217 ASP A N 1
ATOM 1779 C CA . ASP A 1 217 ? 1.976 -36.719 -5.457 1 98.69 217 ASP A CA 1
ATOM 1780 C C . ASP A 1 217 ? 3.152 -35.75 -5.461 1 98.69 217 ASP A C 1
ATOM 1782 O O . ASP A 1 217 ? 3.441 -35.125 -4.445 1 98.69 217 ASP A O 1
ATOM 1786 N N . VAL A 1 218 ? 3.844 -35.688 -6.578 1 98.88 218 VAL A N 1
ATOM 1787 C CA . VAL A 1 218 ? 4.824 -34.625 -6.832 1 98.88 218 VAL A CA 1
ATOM 1788 C C . VAL A 1 218 ? 4.172 -33.469 -7.602 1 98.88 218 VAL A C 1
ATOM 1790 O O . VAL A 1 218 ? 3.512 -33.719 -8.617 1 98.88 218 VAL A O 1
ATOM 1793 N N . VAL A 1 219 ? 4.324 -32.281 -7.07 1 98.88 219 VAL A N 1
ATOM 1794 C CA . VAL A 1 219 ? 3.686 -31.125 -7.688 1 98.88 219 VAL A CA 1
ATOM 1795 C C . VAL A 1 219 ? 4.75 -30.156 -8.195 1 98.88 219 VAL A C 1
ATOM 1797 O O . VAL A 1 219 ? 5.754 -29.922 -7.516 1 98.88 219 VAL A O 1
ATOM 1800 N N . VAL A 1 220 ? 4.594 -29.688 -9.375 1 98.94 220 VAL A N 1
ATOM 1801 C CA . VAL A 1 220 ? 5.387 -28.578 -9.898 1 98.94 220 VAL A CA 1
ATOM 1802 C C . VAL A 1 220 ? 4.492 -27.359 -10.125 1 98.94 220 VAL A C 1
ATOM 1804 O O . VAL A 1 220 ? 3.453 -27.453 -10.781 1 98.94 220 VAL A O 1
ATOM 1807 N N . ALA A 1 221 ? 4.805 -26.266 -9.547 1 98.94 221 ALA A N 1
ATOM 1808 C CA . ALA A 1 221 ? 4.078 -25.016 -9.758 1 98.94 221 ALA A CA 1
ATOM 1809 C C . ALA A 1 221 ? 4.957 -23.984 -10.461 1 98.94 221 ALA A C 1
ATOM 1811 O O . ALA A 1 221 ? 6.047 -23.672 -9.992 1 98.94 221 ALA A O 1
ATOM 1812 N N . TRP A 1 222 ? 4.473 -23.484 -11.578 1 98.06 222 TRP A N 1
ATOM 1813 C CA . TRP A 1 222 ? 5.188 -22.5 -12.391 1 98.06 222 TRP A CA 1
ATOM 1814 C C . TRP A 1 222 ? 4.582 -21.109 -12.219 1 98.06 222 TRP A C 1
ATOM 1816 O O . TRP A 1 222 ? 3.359 -20.953 -12.227 1 98.06 222 TRP A O 1
ATOM 1826 N N . ARG A 1 223 ? 5.398 -20.141 -12.094 1 95.19 223 ARG A N 1
ATOM 1827 C CA . ARG A 1 223 ? 4.969 -18.766 -11.945 1 95.19 223 ARG A CA 1
ATOM 1828 C C . ARG A 1 223 ? 4.672 -18.125 -13.305 1 95.19 223 ARG A C 1
ATOM 1830 O O . ARG A 1 223 ? 5.379 -18.391 -14.281 1 95.19 223 ARG A O 1
ATOM 1837 N N . GLY A 1 224 ? 3.646 -17.297 -13.312 1 89.62 224 GLY A N 1
ATOM 1838 C CA . GLY A 1 224 ? 3.357 -16.516 -14.508 1 89.62 224 GLY A CA 1
ATOM 1839 C C . GLY A 1 224 ? 4.043 -15.164 -14.508 1 89.62 224 GLY A C 1
ATOM 1840 O O . GLY A 1 224 ? 5.012 -14.945 -13.781 1 89.62 224 GLY A O 1
ATOM 1841 N N . THR A 1 225 ? 3.541 -14.273 -15.359 1 81.56 225 THR A N 1
ATOM 1842 C CA . THR A 1 225 ? 4.074 -12.922 -15.453 1 81.56 225 THR A CA 1
ATOM 1843 C C . THR A 1 225 ? 3.527 -12.047 -14.32 1 81.56 225 THR A C 1
ATOM 1845 O O . THR A 1 225 ? 2.424 -12.289 -13.828 1 81.56 225 THR A O 1
ATOM 1848 N N . VAL A 1 226 ? 4.352 -11.086 -13.93 1 67.31 226 VAL A N 1
ATOM 1849 C CA . VAL A 1 226 ? 3.955 -10.18 -12.859 1 67.31 226 VAL A CA 1
ATOM 1850 C C . VAL A 1 226 ? 2.9 -9.203 -13.367 1 67.31 226 VAL A C 1
ATOM 1852 O O . VAL A 1 226 ? 1.932 -8.906 -12.664 1 67.31 226 VAL A O 1
ATOM 1855 N N . LEU A 1 227 ? 3.166 -8.602 -14.492 1 59.31 227 LEU A N 1
ATOM 1856 C CA . LEU A 1 227 ? 2.199 -7.711 -15.117 1 59.31 227 LEU A CA 1
ATOM 1857 C C . LEU A 1 227 ? 1.678 -8.305 -16.422 1 59.31 227 LEU A C 1
ATOM 1859 O O . LEU A 1 227 ? 2.379 -8.297 -17.438 1 59.31 227 LEU A O 1
ATOM 1863 N N . PRO A 1 228 ? 0.531 -8.953 -16.359 1 55.16 228 PRO A N 1
ATOM 1864 C CA . PRO A 1 228 ? 0.055 -9.727 -17.5 1 55.16 228 PRO A CA 1
ATOM 1865 C C . PRO A 1 228 ? -0.032 -8.898 -18.781 1 55.16 228 PRO A C 1
ATOM 1867 O O . PRO A 1 228 ? 0.132 -9.43 -19.875 1 55.16 228 PRO A O 1
ATOM 1870 N N . SER A 1 229 ? -0.432 -7.527 -18.75 1 49.47 229 SER A N 1
ATOM 1871 C CA . SER A 1 229 ? -0.848 -6.801 -19.938 1 49.47 229 SER A CA 1
ATOM 1872 C C . SER A 1 229 ? 0.284 -6.719 -20.953 1 49.47 229 SER A C 1
ATOM 1874 O O . SER A 1 229 ? 0.044 -6.781 -22.172 1 49.47 229 SER A O 1
ATOM 1876 N N . GLU A 1 230 ? 1.445 -6.414 -20.531 1 49.47 230 GLU A N 1
ATOM 1877 C CA . GLU A 1 230 ? 2.461 -6.043 -21.516 1 49.47 230 GLU A CA 1
ATOM 1878 C C . GLU A 1 230 ? 3.066 -7.277 -22.172 1 49.47 230 GLU A C 1
ATOM 1880 O O . GLU A 1 230 ? 3.648 -7.184 -23.25 1 49.47 230 GLU A O 1
ATOM 1885 N N . TRP A 1 231 ? 2.889 -8.297 -21.672 1 52.88 231 TRP A N 1
ATOM 1886 C CA . TRP A 1 231 ? 3.629 -9.484 -22.109 1 52.88 231 TRP A CA 1
ATOM 1887 C C . TRP A 1 231 ? 3.221 -9.898 -23.516 1 52.88 231 TRP A C 1
ATOM 1889 O O . TRP A 1 231 ? 4.039 -10.414 -24.281 1 52.88 231 TRP A O 1
ATOM 1899 N N . TYR A 1 232 ? 2.018 -9.578 -23.844 1 53.69 232 TYR A N 1
ATOM 1900 C CA . TYR A 1 232 ? 1.431 -10.32 -24.953 1 53.69 232 TYR A CA 1
ATOM 1901 C C . TYR A 1 232 ? 1.792 -9.68 -26.297 1 53.69 232 TYR A C 1
ATOM 1903 O O . TYR A 1 232 ? 1.874 -10.367 -27.312 1 53.69 232 TYR A O 1
ATOM 1911 N N . GLU A 1 233 ? 2.029 -8.438 -26.125 1 49.62 233 GLU A N 1
ATOM 1912 C CA . GLU A 1 233 ? 2.27 -7.773 -27.406 1 49.62 233 GLU A CA 1
ATOM 1913 C C . GLU A 1 233 ? 3.506 -8.344 -28.094 1 49.62 233 GLU A C 1
ATOM 1915 O O . GLU A 1 233 ? 3.596 -8.336 -29.328 1 49.62 233 GLU A O 1
ATOM 1920 N N . ASP A 1 234 ? 4.363 -8.914 -27.344 1 49.56 234 ASP A N 1
ATOM 1921 C CA . ASP A 1 234 ? 5.629 -9.258 -27.984 1 49.56 234 ASP A CA 1
ATOM 1922 C C . ASP A 1 234 ? 5.684 -10.75 -28.328 1 49.56 234 ASP A C 1
ATOM 1924 O O . ASP A 1 234 ? 6.715 -11.25 -28.781 1 49.56 234 ASP A O 1
ATOM 1928 N N . MET A 1 235 ? 4.836 -11.492 -27.906 1 53.78 235 MET A N 1
ATOM 1929 C CA . MET A 1 235 ? 4.93 -12.906 -28.266 1 53.78 235 MET A CA 1
ATOM 1930 C C . MET A 1 235 ? 4.891 -13.094 -29.781 1 53.78 235 MET A C 1
ATOM 1932 O O . MET A 1 235 ? 3.936 -12.672 -30.438 1 53.78 235 MET A O 1
ATOM 1936 N N . GLN A 1 236 ? 6.074 -12.828 -30.422 1 51.12 236 GLN A N 1
ATOM 1937 C CA . GLN A 1 236 ? 6.465 -12.773 -31.828 1 51.12 236 GLN A CA 1
ATOM 1938 C C . GLN A 1 236 ? 5.934 -13.984 -32.594 1 51.12 236 GLN A C 1
ATOM 1940 O O . GLN A 1 236 ? 6.215 -14.148 -33.781 1 51.12 236 GLN A O 1
ATOM 1945 N N . ARG A 1 237 ? 4.844 -14.648 -32.281 1 62.31 237 ARG A N 1
ATOM 1946 C CA . ARG A 1 237 ? 4.16 -15.664 -33.062 1 62.31 237 ARG A CA 1
ATOM 1947 C C . ARG A 1 237 ? 5.164 -16.594 -33.75 1 62.31 237 ARG A C 1
ATOM 1949 O O . ARG A 1 237 ? 4.957 -17.016 -34.906 1 62.31 237 ARG A O 1
ATOM 1956 N N . ASP A 1 238 ? 6.367 -16.75 -33.062 1 75.81 238 ASP A N 1
ATOM 1957 C CA . ASP A 1 238 ? 7.355 -17.656 -33.656 1 75.81 238 ASP A CA 1
ATOM 1958 C C . ASP A 1 238 ? 7.336 -19.016 -32.969 1 75.81 238 ASP A C 1
ATOM 1960 O O . ASP A 1 238 ? 7.484 -19.094 -31.734 1 75.81 238 ASP A O 1
ATOM 1964 N N . LEU A 1 239 ? 7.105 -20.031 -33.75 1 83.38 239 LEU A N 1
ATOM 1965 C CA . LEU A 1 239 ? 7.09 -21.406 -33.25 1 83.38 239 LEU A CA 1
ATOM 1966 C C . LEU A 1 239 ? 8.453 -22.062 -33.438 1 83.38 239 LEU A C 1
ATOM 1968 O O . LEU A 1 239 ? 9.125 -21.859 -34.438 1 83.38 239 LEU A O 1
ATOM 1972 N N . GLU A 1 240 ? 8.852 -22.734 -32.406 1 87.69 240 GLU A N 1
ATOM 1973 C CA . GLU A 1 240 ? 10.102 -23.484 -32.406 1 87.69 240 GLU A CA 1
ATOM 1974 C C . GLU A 1 240 ? 9.844 -24.969 -32.188 1 87.69 240 GLU A C 1
ATOM 1976 O O . GLU A 1 240 ? 8.984 -25.344 -31.391 1 87.69 240 GLU A O 1
ATOM 1981 N N . PRO A 1 241 ? 10.547 -25.781 -32.938 1 89.75 241 PRO A N 1
ATOM 1982 C CA . PRO A 1 241 ? 10.367 -27.219 -32.75 1 89.75 241 PRO A CA 1
ATOM 1983 C C . PRO A 1 241 ? 10.727 -27.688 -31.328 1 89.75 241 PRO A C 1
ATOM 1985 O O . PRO A 1 241 ? 11.688 -27.188 -30.734 1 89.75 241 PRO A O 1
ATOM 1988 N N . LEU A 1 242 ? 9.852 -28.578 -30.891 1 89.31 242 LEU A N 1
ATOM 1989 C CA . LEU A 1 242 ? 10.086 -29.234 -29.609 1 89.31 242 LEU A CA 1
ATOM 1990 C C . LEU A 1 242 ? 10.594 -30.656 -29.797 1 89.31 242 LEU A C 1
ATOM 1992 O O . LEU A 1 242 ? 9.836 -31.531 -30.219 1 89.31 242 LEU A O 1
ATOM 1996 N N . GLY A 1 243 ? 11.852 -30.938 -29.766 1 77.88 243 GLY A N 1
ATOM 1997 C CA . GLY A 1 243 ? 12.398 -32.281 -29.938 1 77.88 243 GLY A CA 1
ATOM 1998 C C . GLY A 1 243 ? 12.406 -32.719 -31.391 1 77.88 243 GLY A C 1
ATOM 1999 O O . GLY A 1 243 ? 12.68 -31.922 -32.281 1 77.88 243 GLY A O 1
ATOM 2000 N N . HIS A 1 244 ? 12.188 -34.062 -31.625 1 74.75 244 HIS A N 1
ATOM 2001 C CA . HIS A 1 244 ? 12.375 -34.656 -32.938 1 74.75 244 HIS A CA 1
ATOM 2002 C C . HIS A 1 244 ? 11.047 -34.75 -33.688 1 74.75 244 HIS A C 1
ATOM 2004 O O . HIS A 1 244 ? 11.031 -35 -34.906 1 74.75 244 HIS A O 1
ATOM 2010 N N . GLY A 1 245 ? 10.008 -34.438 -33.094 1 78.06 245 GLY A N 1
ATOM 2011 C CA . GLY A 1 245 ? 8.719 -34.625 -33.75 1 78.06 245 GLY A CA 1
ATOM 2012 C C . GLY A 1 245 ? 8.234 -33.344 -34.438 1 78.06 245 GLY A C 1
ATOM 2013 O O . GLY A 1 245 ? 9.031 -32.531 -34.906 1 78.06 245 GLY A O 1
ATOM 2014 N N . GLU A 1 246 ? 6.957 -33.281 -34.688 1 88 246 GLU A N 1
ATOM 2015 C CA . GLU A 1 246 ? 6.316 -32.188 -35.406 1 88 246 GLU A CA 1
ATOM 2016 C C . GLU A 1 246 ? 5.84 -31.094 -34.438 1 88 246 GLU A C 1
ATOM 2018 O O . GLU A 1 246 ? 5.402 -30.016 -34.875 1 88 246 GLU A O 1
ATOM 2023 N N . ALA A 1 247 ? 6.062 -31.453 -33.188 1 90.25 247 ALA A N 1
ATOM 2024 C CA . ALA A 1 247 ? 5.578 -30.5 -32.188 1 90.25 247 ALA A CA 1
ATOM 2025 C C . ALA A 1 247 ? 6.398 -29.219 -32.219 1 90.25 247 ALA A C 1
ATOM 2027 O O . ALA A 1 247 ? 7.633 -29.266 -32.219 1 90.25 247 ALA A O 1
ATOM 2028 N N . LYS A 1 248 ? 5.688 -28.094 -32.375 1 91.25 248 LYS A N 1
ATOM 2029 C CA . LYS A 1 248 ? 6.285 -26.766 -32.281 1 91.25 248 LYS A CA 1
ATOM 2030 C C . LYS A 1 248 ? 5.594 -25.922 -31.188 1 91.25 248 LYS A C 1
ATOM 2032 O O . LYS A 1 248 ? 4.375 -26.016 -31.016 1 91.25 248 LYS A O 1
ATOM 2037 N N . VAL A 1 249 ? 6.43 -25.172 -30.469 1 91.25 249 VAL A N 1
ATOM 2038 C CA . VAL A 1 249 ? 5.879 -24.359 -29.375 1 91.25 249 VAL A CA 1
ATOM 2039 C C . VAL A 1 249 ? 6.402 -22.922 -29.484 1 91.25 249 VAL A C 1
ATOM 2041 O O . VAL A 1 249 ? 7.387 -22.672 -30.188 1 91.25 249 VAL A O 1
ATOM 2044 N N . GLU A 1 250 ? 5.715 -22.016 -28.875 1 85.12 250 GLU A N 1
ATOM 2045 C CA . GLU A 1 250 ? 6.105 -20.609 -28.891 1 85.12 250 GLU A CA 1
ATOM 2046 C C . GLU A 1 250 ? 7.531 -20.438 -28.375 1 85.12 250 GLU A C 1
ATOM 2048 O O . GLU A 1 250 ? 7.887 -20.938 -27.312 1 85.12 250 GLU A O 1
ATOM 2053 N N . ARG A 1 251 ? 8.328 -19.703 -29.094 1 85.88 251 ARG A N 1
ATOM 2054 C CA . ARG A 1 251 ? 9.758 -19.547 -28.844 1 85.88 251 ARG A CA 1
ATOM 2055 C C . ARG A 1 251 ? 10.023 -18.906 -27.484 1 85.88 251 ARG A C 1
ATOM 2057 O O . ARG A 1 251 ? 10.969 -19.297 -26.797 1 85.88 251 ARG A O 1
ATOM 2064 N N . GLY A 1 252 ? 9.25 -17.938 -27.094 1 84.56 252 GLY A N 1
ATOM 2065 C CA . GLY A 1 252 ? 9.43 -17.281 -25.812 1 84.56 252 GLY A CA 1
ATOM 2066 C C . GLY A 1 252 ? 9.25 -18.219 -24.641 1 84.56 252 GLY A C 1
ATOM 2067 O O . GLY A 1 252 ? 10.039 -18.188 -23.688 1 84.56 252 GLY A O 1
ATOM 2068 N N . PHE A 1 253 ? 8.242 -19.094 -24.703 1 88.94 253 PHE A N 1
ATOM 2069 C CA . PHE A 1 253 ? 8.008 -20.062 -23.641 1 88.94 253 PHE A CA 1
ATOM 2070 C C . PHE A 1 253 ? 9.156 -21.062 -23.547 1 88.94 253 PHE A C 1
ATOM 2072 O O . PHE A 1 253 ? 9.641 -21.359 -22.469 1 88.94 253 PHE A O 1
ATOM 2079 N N . LEU A 1 254 ? 9.477 -21.438 -24.719 1 91.81 254 LEU A N 1
ATOM 2080 C CA . LEU A 1 254 ? 10.539 -22.422 -24.766 1 91.81 254 LEU A CA 1
ATOM 2081 C C . LEU A 1 254 ? 11.852 -21.844 -24.266 1 91.81 254 LEU A C 1
ATOM 2083 O O . LEU A 1 254 ? 12.625 -22.531 -23.594 1 91.81 254 LEU A O 1
ATOM 2087 N N . SER A 1 255 ? 12.094 -20.656 -24.594 1 89.94 255 SER A N 1
ATOM 2088 C CA . SER A 1 255 ? 13.32 -20 -24.156 1 89.94 255 SER A CA 1
ATOM 2089 C C . SER A 1 255 ? 13.398 -19.922 -22.641 1 89.94 255 SER A C 1
ATOM 2091 O O . SER A 1 255 ? 14.438 -20.219 -22.047 1 89.94 255 SER A O 1
ATOM 2093 N N . ILE A 1 256 ? 12.359 -19.547 -22.016 1 91.31 256 ILE A N 1
ATOM 2094 C CA . ILE A 1 256 ? 12.336 -19.469 -20.562 1 91.31 256 ILE A CA 1
ATOM 2095 C C . ILE A 1 256 ? 12.547 -20.859 -19.969 1 91.31 256 ILE A C 1
ATOM 2097 O O . ILE A 1 256 ? 13.281 -21.016 -18.984 1 91.31 256 ILE A O 1
ATOM 2101 N N . TYR A 1 257 ? 12.008 -21.812 -20.625 1 95.25 257 TYR A N 1
ATOM 2102 C CA . TYR A 1 257 ? 12.008 -23.188 -20.141 1 95.25 257 TYR A CA 1
ATOM 2103 C C . TYR A 1 257 ? 13.375 -23.828 -20.328 1 95.25 257 TYR A C 1
ATOM 2105 O O . TYR A 1 257 ? 13.828 -24.594 -19.469 1 95.25 257 TYR A O 1
ATOM 2113 N N . LYS A 1 258 ? 14.109 -23.438 -21.359 1 95.75 258 LYS A N 1
ATOM 2114 C CA . LYS A 1 258 ? 15.266 -24.25 -21.766 1 95.75 258 LYS A CA 1
ATOM 2115 C C . LYS A 1 258 ? 16.562 -23.438 -21.656 1 95.75 258 LYS A C 1
ATOM 2117 O O . LYS A 1 258 ? 17.656 -24 -21.719 1 95.75 258 LYS A O 1
ATOM 2122 N N . SER A 1 259 ? 16.453 -22.141 -21.484 1 93.81 259 SER A N 1
ATOM 2123 C CA . SER A 1 259 ? 17.656 -21.312 -21.531 1 93.81 259 SER A CA 1
ATOM 2124 C C . SER A 1 259 ? 18.547 -21.578 -20.312 1 93.81 259 SER A C 1
ATOM 2126 O O . SER A 1 259 ? 18.047 -21.781 -19.219 1 93.81 259 SER A O 1
ATOM 2128 N N . LYS A 1 260 ? 19.797 -21.609 -20.547 1 94.25 260 LYS A N 1
ATOM 2129 C CA . LYS A 1 260 ? 20.844 -21.719 -19.531 1 94.25 260 LYS A CA 1
ATOM 2130 C C . LYS A 1 260 ? 22.125 -21.047 -19.984 1 94.25 260 LYS A C 1
ATOM 2132 O O . LYS A 1 260 ? 22.344 -20.844 -21.172 1 94.25 260 LYS A O 1
ATOM 2137 N N . ARG A 1 261 ? 22.906 -20.609 -19.031 1 92.38 261 ARG A N 1
ATOM 2138 C CA . ARG A 1 261 ? 24.203 -19.984 -19.266 1 92.38 261 ARG A CA 1
ATOM 2139 C C . ARG A 1 261 ? 25.172 -20.297 -18.141 1 92.38 261 ARG A C 1
ATOM 2141 O O . ARG A 1 261 ? 24.891 -20.016 -16.969 1 92.38 261 ARG A O 1
ATOM 2148 N N . VAL A 1 262 ? 26.328 -20.719 -18.469 1 90.5 262 VAL A N 1
ATOM 2149 C CA . VAL A 1 262 ? 27.297 -21.25 -17.516 1 90.5 262 VAL A CA 1
ATOM 2150 C C . VAL A 1 262 ? 27.812 -20.125 -16.609 1 90.5 262 VAL A C 1
ATOM 2152 O O . VAL A 1 262 ? 28.234 -20.375 -15.484 1 90.5 262 VAL A O 1
ATOM 2155 N N . THR A 1 263 ? 27.75 -18.891 -17.109 1 88 263 THR A N 1
ATOM 2156 C CA . THR A 1 263 ? 28.312 -17.766 -16.359 1 88 263 THR A CA 1
ATOM 2157 C C . THR A 1 263 ? 27.344 -17.297 -15.281 1 88 263 THR A C 1
ATOM 2159 O O . THR A 1 263 ? 27.703 -16.453 -14.445 1 88 263 THR A O 1
ATOM 2162 N N . THR A 1 264 ? 26.125 -17.875 -15.344 1 88.19 264 THR A N 1
ATOM 2163 C CA . THR A 1 264 ? 25.141 -17.438 -14.367 1 88.19 264 THR A CA 1
ATOM 2164 C C . THR A 1 264 ? 25.219 -18.266 -13.086 1 88.19 264 THR A C 1
ATOM 2166 O O . THR A 1 264 ? 25.656 -19.422 -13.125 1 88.19 264 THR A O 1
ATOM 2169 N N . ARG A 1 265 ? 24.781 -17.656 -12.047 1 87.62 265 ARG A N 1
ATOM 2170 C CA . ARG A 1 265 ? 24.844 -18.328 -10.75 1 87.62 265 ARG A CA 1
ATOM 2171 C C . ARG A 1 265 ? 23.672 -19.297 -10.586 1 87.62 265 ARG A C 1
ATOM 2173 O O . ARG A 1 265 ? 23.797 -20.344 -9.945 1 87.62 265 ARG A O 1
ATOM 2180 N N . TYR A 1 266 ? 22.531 -18.984 -11.195 1 91.69 266 TYR A N 1
ATOM 2181 C CA . TYR A 1 266 ? 21.328 -19.75 -10.867 1 91.69 266 TYR A CA 1
ATOM 2182 C C . TYR A 1 266 ? 20.828 -20.516 -12.078 1 91.69 266 TYR A C 1
ATOM 2184 O O . TYR A 1 266 ? 19.953 -21.391 -11.953 1 91.69 266 TYR A O 1
ATOM 2192 N N . ASN A 1 267 ? 21.422 -20.281 -13.227 1 93.19 267 ASN A N 1
ATOM 2193 C CA . ASN A 1 267 ? 20.969 -20.969 -14.438 1 93.19 267 ASN A CA 1
ATOM 2194 C C . ASN A 1 267 ? 22.125 -21.562 -15.211 1 93.19 267 ASN A C 1
ATOM 2196 O O . ASN A 1 267 ? 22.188 -21.453 -16.438 1 93.19 267 ASN A O 1
ATOM 2200 N N . LYS A 1 268 ? 23.016 -22.094 -14.406 1 93.44 268 LYS A N 1
ATOM 2201 C CA . LYS A 1 268 ? 23.984 -22.969 -15.07 1 93.44 268 LYS A CA 1
ATOM 2202 C C . LYS A 1 268 ? 23.281 -24.109 -15.797 1 93.44 268 LYS A C 1
ATOM 2204 O O . LYS A 1 268 ? 23.766 -24.578 -16.828 1 93.44 268 LYS A O 1
ATOM 2209 N N . THR A 1 269 ? 22.219 -24.484 -15.203 1 95.19 269 THR A N 1
ATOM 2210 C CA . THR A 1 269 ? 21.266 -25.391 -15.828 1 95.19 269 THR A CA 1
ATOM 2211 C C . THR A 1 269 ? 19.938 -24.688 -16.109 1 95.19 269 THR A C 1
ATOM 2213 O O . THR A 1 269 ? 19.609 -23.703 -15.445 1 95.19 269 THR A O 1
ATOM 2216 N N . SER A 1 270 ? 19.234 -25.156 -17.125 1 96.31 270 SER A N 1
ATOM 2217 C CA . SER A 1 270 ? 17.953 -24.547 -17.469 1 96.31 270 SER A CA 1
ATOM 2218 C C . SER A 1 270 ? 16.891 -24.875 -16.422 1 96.31 270 SER A C 1
ATOM 2220 O O . SER A 1 270 ? 17.078 -25.75 -15.57 1 96.31 270 SER A O 1
ATOM 2222 N N . ALA A 1 271 ? 15.812 -24.125 -16.516 1 96.94 271 ALA A N 1
ATOM 2223 C CA . ALA A 1 271 ? 14.672 -24.453 -15.656 1 96.94 271 ALA A CA 1
ATOM 2224 C C . ALA A 1 271 ? 14.195 -25.875 -15.891 1 96.94 271 ALA A C 1
ATOM 2226 O O . ALA A 1 271 ? 13.875 -26.594 -14.938 1 96.94 271 ALA A O 1
ATOM 2227 N N . SER A 1 272 ? 14.195 -26.312 -17.094 1 97.69 272 SER A N 1
ATOM 2228 C CA . SER A 1 272 ? 13.844 -27.672 -17.469 1 97.69 272 SER A CA 1
ATOM 2229 C C . SER A 1 272 ? 14.75 -28.688 -16.766 1 97.69 272 SER A C 1
ATOM 2231 O O . SER A 1 272 ? 14.266 -29.625 -16.141 1 97.69 272 SER A O 1
ATOM 2233 N N . ASP A 1 273 ? 16.031 -28.422 -16.859 1 97.5 273 ASP A N 1
ATOM 2234 C CA . ASP A 1 273 ? 17 -29.328 -16.234 1 97.5 273 ASP A CA 1
ATOM 2235 C C . ASP A 1 273 ? 16.766 -29.438 -14.734 1 97.5 273 ASP A C 1
ATOM 2237 O O . ASP A 1 273 ? 16.844 -30.531 -14.172 1 97.5 273 ASP A O 1
ATOM 2241 N N . GLN A 1 274 ? 16.516 -28.344 -14.188 1 97.25 274 GLN A N 1
ATOM 2242 C CA . GLN A 1 274 ? 16.328 -28.281 -12.734 1 97.25 274 GLN A CA 1
ATOM 2243 C C . GLN A 1 274 ? 15.109 -29.094 -12.305 1 97.25 274 GLN A C 1
ATOM 2245 O O . GLN A 1 274 ? 15.188 -29.922 -11.406 1 97.25 274 GLN A O 1
ATOM 2250 N N . VAL A 1 275 ? 14 -28.859 -12.961 1 98.5 275 VAL A N 1
ATOM 2251 C CA . VAL A 1 275 ? 12.75 -29.516 -12.602 1 98.5 275 VAL A CA 1
ATOM 2252 C C . VAL A 1 275 ? 12.844 -31.016 -12.914 1 98.5 275 VAL A C 1
ATOM 2254 O O . VAL A 1 275 ? 12.5 -31.859 -12.078 1 98.5 275 VAL A O 1
ATOM 2257 N N . MET A 1 276 ? 13.344 -31.359 -14.078 1 98.5 276 MET A N 1
ATOM 2258 C CA . MET A 1 276 ? 13.391 -32.75 -14.516 1 98.5 276 MET A CA 1
ATOM 2259 C C . MET A 1 276 ? 14.352 -33.562 -13.656 1 98.5 276 MET A C 1
ATOM 2261 O O . MET A 1 276 ? 14.109 -34.719 -13.375 1 98.5 276 MET A O 1
ATOM 2265 N N . GLY A 1 277 ? 15.484 -32.875 -13.297 1 97.94 277 GLY A N 1
ATOM 2266 C CA . GLY A 1 277 ? 16.391 -33.531 -12.375 1 97.94 277 GLY A CA 1
ATOM 2267 C C . GLY A 1 277 ? 15.75 -33.875 -11.047 1 97.94 277 GLY A C 1
ATOM 2268 O O . GLY A 1 277 ? 15.914 -35 -10.539 1 97.94 277 GLY A O 1
ATOM 2269 N N . GLU A 1 278 ? 15.023 -32.969 -10.539 1 98.12 278 GLU A N 1
ATOM 2270 C CA . GLU A 1 278 ? 14.359 -33.188 -9.258 1 98.12 278 GLU A CA 1
ATOM 2271 C C . GLU A 1 278 ? 13.242 -34.25 -9.383 1 98.12 278 GLU A C 1
ATOM 2273 O O . GLU A 1 278 ? 13.055 -35.062 -8.492 1 98.12 278 GLU A O 1
ATOM 2278 N N . LEU A 1 279 ? 12.5 -34.188 -10.445 1 98.69 279 LEU A N 1
ATOM 2279 C CA . LEU A 1 279 ? 11.445 -35.156 -10.68 1 98.69 279 LEU A CA 1
ATOM 2280 C C . LEU A 1 279 ? 12.023 -36.562 -10.75 1 98.69 279 LEU A C 1
ATOM 2282 O O . LEU A 1 279 ? 11.461 -37.5 -10.164 1 98.69 279 LEU A O 1
ATOM 2286 N N . LYS A 1 280 ? 13.086 -36.75 -11.469 1 98.31 280 LYS A N 1
ATOM 2287 C CA . LYS A 1 280 ? 13.734 -38.062 -11.57 1 98.31 280 LYS A CA 1
ATOM 2288 C C . LYS A 1 280 ? 14.109 -38.594 -10.195 1 98.31 280 LYS A C 1
ATOM 2290 O O . LYS A 1 280 ? 13.844 -39.75 -9.883 1 98.31 280 LYS A O 1
ATOM 2295 N N . ARG A 1 281 ? 14.672 -37.719 -9.438 1 98.19 281 ARG A N 1
ATOM 2296 C CA . ARG A 1 281 ? 15.094 -38.094 -8.094 1 98.19 281 ARG A CA 1
ATOM 2297 C C . ARG A 1 281 ? 13.898 -38.5 -7.238 1 98.19 281 ARG A C 1
ATOM 2299 O O . ARG A 1 281 ? 13.898 -39.562 -6.621 1 98.19 281 ARG A O 1
ATOM 2306 N N . LEU A 1 282 ? 12.867 -37.688 -7.219 1 98.44 282 LEU A N 1
ATOM 2307 C CA . LEU A 1 282 ? 11.719 -37.906 -6.348 1 98.44 282 LEU A CA 1
ATOM 2308 C C . LEU A 1 282 ? 10.922 -39.125 -6.789 1 98.44 282 LEU A C 1
ATOM 2310 O O . LEU A 1 282 ? 10.5 -39.938 -5.957 1 98.44 282 LEU A O 1
ATOM 2314 N N . VAL A 1 283 ? 10.672 -39.281 -8.062 1 98.38 283 VAL A N 1
ATOM 2315 C CA . VAL A 1 283 ? 9.914 -40.406 -8.594 1 98.38 283 VAL A CA 1
ATOM 2316 C C . VAL A 1 283 ? 10.648 -41.719 -8.273 1 98.38 283 VAL A C 1
ATOM 2318 O O . VAL A 1 283 ? 10.031 -42.688 -7.801 1 98.38 283 VAL A O 1
ATOM 2321 N N . LYS A 1 284 ? 11.953 -41.75 -8.5 1 97.81 284 LYS A N 1
ATOM 2322 C CA . LYS A 1 284 ? 12.75 -42.938 -8.172 1 97.81 284 LYS A CA 1
ATOM 2323 C C . LYS A 1 284 ? 12.68 -43.219 -6.684 1 97.81 284 LYS A C 1
ATOM 2325 O O . LYS A 1 284 ? 12.445 -44.375 -6.293 1 97.81 284 LYS A O 1
ATOM 2330 N N . PHE A 1 285 ? 12.867 -42.219 -5.902 1 97.94 285 PHE A N 1
ATOM 2331 C CA . PHE A 1 285 ? 12.914 -42.375 -4.453 1 97.94 285 PHE A CA 1
ATOM 2332 C C . PHE A 1 285 ? 11.633 -43.031 -3.932 1 97.94 285 PHE A C 1
ATOM 2334 O O . PHE A 1 285 ? 11.672 -44 -3.193 1 97.94 285 PHE A O 1
ATOM 2341 N N . TYR A 1 286 ? 10.508 -42.531 -4.301 1 98.19 286 TYR A N 1
ATOM 2342 C CA . TYR A 1 286 ? 9.25 -43 -3.723 1 98.19 286 TYR A CA 1
ATOM 2343 C C . TYR A 1 286 ? 8.781 -44.281 -4.371 1 98.19 286 TYR A C 1
ATOM 2345 O O . TYR A 1 286 ? 8.148 -45.125 -3.721 1 98.19 286 TYR A O 1
ATOM 2353 N N . LYS A 1 287 ? 9.062 -44.5 -5.645 1 97.31 287 LYS A N 1
ATOM 2354 C CA . LYS A 1 287 ? 8.742 -45.781 -6.273 1 97.31 287 LYS A CA 1
ATOM 2355 C C . LYS A 1 287 ? 9.539 -46.938 -5.633 1 97.31 287 LYS A C 1
ATOM 2357 O O . LYS A 1 287 ? 9.016 -48.031 -5.434 1 97.31 287 LYS A O 1
ATOM 2362 N N . GLU A 1 288 ? 10.766 -46.656 -5.348 1 97.44 288 GLU A N 1
ATOM 2363 C CA . GLU A 1 288 ? 11.609 -47.688 -4.711 1 97.44 288 GLU A CA 1
ATOM 2364 C C . GLU A 1 288 ? 11.109 -48 -3.311 1 97.44 288 GLU A C 1
ATOM 2366 O O . GLU A 1 288 ? 11.375 -49.094 -2.791 1 97.44 288 GLU A O 1
ATOM 2371 N N . ARG A 1 289 ? 10.391 -47.156 -2.789 1 96.88 289 ARG A N 1
ATOM 2372 C CA . ARG A 1 289 ? 9.789 -47.375 -1.479 1 96.88 289 ARG A CA 1
ATOM 2373 C C . ARG A 1 289 ? 8.453 -48.094 -1.607 1 96.88 289 ARG A C 1
ATOM 2375 O O . ARG A 1 289 ? 7.773 -48.344 -0.608 1 96.88 289 ARG A O 1
ATOM 2382 N N . GLY A 1 290 ? 8.031 -48.375 -2.85 1 96.81 290 GLY A N 1
ATOM 2383 C CA . GLY A 1 290 ? 6.82 -49.125 -3.111 1 96.81 290 GLY A CA 1
ATOM 2384 C C . GLY A 1 290 ? 5.57 -48.281 -3.178 1 96.81 290 GLY A C 1
ATOM 2385 O O . GLY A 1 290 ? 4.453 -48.781 -3.143 1 96.81 290 GLY A O 1
ATOM 2386 N N . GLU A 1 291 ? 5.711 -47 -3.322 1 97.5 291 GLU A N 1
ATOM 2387 C CA . GLU A 1 291 ? 4.559 -46.125 -3.363 1 97.5 291 GLU A CA 1
ATOM 2388 C C . GLU A 1 291 ? 4.094 -45.875 -4.797 1 97.5 291 GLU A C 1
ATOM 2390 O O . GLU A 1 291 ? 4.895 -45.938 -5.73 1 97.5 291 GLU A O 1
ATOM 2395 N N . GLU A 1 292 ? 2.768 -45.688 -4.93 1 97.31 292 GLU A N 1
ATOM 2396 C CA . GLU A 1 292 ? 2.277 -45.125 -6.188 1 97.31 292 GLU A CA 1
ATOM 2397 C C . GLU A 1 292 ? 2.59 -43.625 -6.289 1 97.31 292 GLU A C 1
ATOM 2399 O O . GLU A 1 292 ? 2.457 -42.906 -5.309 1 97.31 292 GLU A O 1
ATOM 2404 N N . VAL A 1 293 ? 3.098 -43.281 -7.449 1 98.38 293 VAL A N 1
ATOM 2405 C CA . VAL A 1 293 ? 3.535 -41.906 -7.598 1 98.38 293 VAL A CA 1
ATOM 2406 C C . VAL A 1 293 ? 2.777 -41.219 -8.742 1 98.38 293 VAL A C 1
ATOM 2408 O O . VAL A 1 293 ? 2.494 -41.875 -9.758 1 98.38 293 VAL A O 1
ATOM 2411 N N . SER A 1 294 ? 2.377 -40 -8.578 1 98.5 294 SER A N 1
ATOM 2412 C CA . SER A 1 294 ? 1.789 -39.188 -9.625 1 98.5 294 SER A CA 1
ATOM 2413 C C . SER A 1 294 ? 2.486 -37.844 -9.719 1 98.5 294 SER A C 1
ATOM 2415 O O . SER A 1 294 ? 3.209 -37.438 -8.805 1 98.5 294 SER A O 1
ATOM 2417 N N . LEU A 1 295 ? 2.363 -37.188 -10.867 1 98.75 295 LEU A N 1
ATOM 2418 C CA . LEU A 1 295 ? 2.875 -35.844 -11.102 1 98.75 295 LEU A CA 1
ATOM 2419 C C . LEU A 1 295 ? 1.746 -34.906 -11.477 1 98.75 295 LEU A C 1
ATOM 2421 O O . LEU A 1 295 ? 1 -35.156 -12.422 1 98.75 295 LEU A O 1
ATOM 2425 N N . THR A 1 296 ? 1.566 -33.875 -10.695 1 98.81 296 THR A N 1
ATOM 2426 C CA . THR A 1 296 ? 0.621 -32.812 -11 1 98.81 296 THR A CA 1
ATOM 2427 C C . THR A 1 296 ? 1.354 -31.5 -11.242 1 98.81 296 THR A C 1
ATOM 2429 O O . THR A 1 296 ? 2.125 -31.047 -10.398 1 98.81 296 THR A O 1
ATOM 2432 N N . ILE A 1 297 ? 1.16 -30.922 -12.383 1 98.88 297 ILE A N 1
ATOM 2433 C CA . ILE A 1 297 ? 1.817 -29.672 -12.75 1 98.88 297 ILE A CA 1
ATOM 2434 C C . ILE A 1 297 ? 0.777 -28.547 -12.875 1 98.88 297 ILE A C 1
ATOM 2436 O O . ILE A 1 297 ? -0.283 -28.75 -13.469 1 98.88 297 ILE A O 1
ATOM 2440 N N . THR A 1 298 ? 1.035 -27.422 -12.234 1 98.81 298 THR A N 1
ATOM 2441 C CA . THR A 1 298 ? 0.08 -26.328 -12.258 1 98.81 298 THR A CA 1
ATOM 2442 C C . THR A 1 298 ? 0.785 -25 -12.562 1 98.81 298 THR A C 1
ATOM 2444 O O . THR A 1 298 ? 2.014 -24.922 -12.492 1 98.81 298 THR A O 1
ATOM 2447 N N . GLY A 1 299 ? 0.023 -24.047 -12.977 1 98.19 299 GLY A N 1
ATOM 2448 C CA . GLY A 1 299 ? 0.507 -22.703 -13.289 1 98.19 299 GLY A CA 1
ATOM 2449 C C . GLY A 1 299 ? -0.581 -21.781 -13.797 1 98.19 299 GLY A C 1
ATOM 2450 O O . GLY A 1 299 ? -1.625 -22.234 -14.266 1 98.19 299 GLY A O 1
ATOM 2451 N N . HIS A 1 300 ? -0.321 -20.562 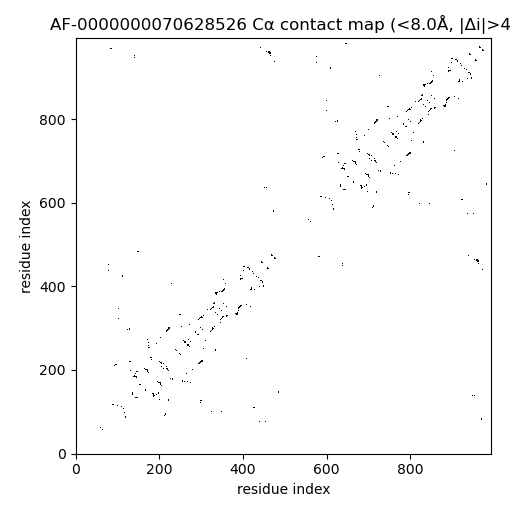-13.656 1 95.31 300 HIS A N 1
ATOM 2452 C CA . HIS A 1 300 ? -1.212 -19.5 -14.141 1 95.31 300 HIS A CA 1
ATOM 2453 C C . HIS A 1 300 ? -0.531 -18.656 -15.203 1 95.31 300 HIS A C 1
ATOM 2455 O O . HIS A 1 300 ? 0.667 -18.375 -15.109 1 95.31 300 HIS A O 1
ATOM 2461 N N . SER A 1 301 ? -1.344 -18.219 -16.266 1 91.19 301 SER A N 1
ATOM 2462 C CA . SER A 1 301 ? -0.804 -17.359 -17.297 1 91.19 301 SER A CA 1
ATOM 2463 C C . SER A 1 301 ? 0.41 -17.984 -17.984 1 91.19 301 SER A C 1
ATOM 2465 O O . SER A 1 301 ? 0.335 -19.109 -18.469 1 91.19 301 SER A O 1
ATOM 2467 N N . LEU A 1 302 ? 1.547 -17.375 -18 1 89.31 302 LEU A N 1
ATOM 2468 C CA . LEU A 1 302 ? 2.785 -17.922 -18.547 1 89.31 302 LEU A CA 1
ATOM 2469 C C . LEU A 1 302 ? 3.146 -19.219 -17.844 1 89.31 302 LEU A C 1
ATOM 2471 O O . LEU A 1 302 ? 3.67 -20.141 -18.469 1 89.31 302 LEU A O 1
ATOM 2475 N N . GLY A 1 303 ? 2.824 -19.281 -16.547 1 94.75 303 GLY A N 1
ATOM 2476 C CA . GLY A 1 303 ? 3.098 -20.5 -15.805 1 94.75 303 GLY A CA 1
ATOM 2477 C C . GLY A 1 303 ? 2.336 -21.703 -16.328 1 94.75 303 GLY A C 1
ATOM 2478 O O . GLY A 1 303 ? 2.82 -22.828 -16.234 1 94.75 303 GLY A O 1
ATOM 2479 N N . GLY A 1 304 ? 1.153 -21.422 -16.828 1 95.69 304 GLY A N 1
ATOM 2480 C CA . GLY A 1 304 ? 0.395 -22.5 -17.453 1 95.69 304 GLY A CA 1
ATOM 2481 C C . GLY A 1 304 ? 1.041 -23.031 -18.719 1 95.69 304 GLY A C 1
ATOM 2482 O O . GLY A 1 304 ? 0.981 -24.219 -19 1 95.69 304 GLY A O 1
ATOM 2483 N N . ALA A 1 305 ? 1.63 -22.141 -19.484 1 92.06 305 ALA A N 1
ATOM 2484 C CA . ALA A 1 305 ? 2.355 -22.562 -20.672 1 92.06 305 ALA A CA 1
ATOM 2485 C C . ALA A 1 305 ? 3.576 -23.406 -20.312 1 92.06 305 ALA A C 1
ATOM 2487 O O . ALA A 1 305 ? 3.816 -24.453 -20.922 1 92.06 305 ALA A O 1
ATOM 2488 N N . LEU A 1 306 ? 4.27 -22.969 -19.344 1 96.06 306 LEU A N 1
ATOM 2489 C CA . LEU A 1 306 ? 5.445 -23.703 -18.891 1 96.06 306 LEU A CA 1
ATOM 2490 C C . LEU A 1 306 ? 5.051 -25.062 -18.312 1 96.06 306 LEU A C 1
ATOM 2492 O O . LEU A 1 306 ? 5.785 -26.047 -18.453 1 96.06 306 LEU A O 1
ATOM 2496 N N . ALA A 1 307 ? 3.947 -25.062 -17.688 1 98.44 307 ALA A N 1
ATOM 2497 C CA . ALA A 1 307 ? 3.434 -26.312 -17.125 1 98.44 307 ALA A CA 1
ATOM 2498 C C . ALA A 1 307 ? 3.234 -27.359 -18.219 1 98.44 307 ALA A C 1
ATOM 2500 O O . ALA A 1 307 ? 3.57 -28.531 -18.047 1 98.44 307 ALA A O 1
ATOM 2501 N N . LEU A 1 308 ? 2.74 -26.953 -19.328 1 97 308 LEU A N 1
ATOM 2502 C CA . LEU A 1 308 ? 2.506 -27.875 -20.438 1 97 308 LEU A CA 1
ATOM 2503 C C . LEU A 1 308 ? 3.824 -28.344 -21.047 1 97 308 LEU A C 1
ATOM 2505 O O . LEU A 1 308 ? 3.969 -29.516 -21.406 1 97 308 LEU A O 1
ATOM 2509 N N . LEU A 1 309 ? 4.734 -27.438 -21.188 1 96.94 309 LEU A N 1
ATOM 2510 C CA . LEU A 1 309 ? 6.059 -27.828 -21.656 1 96.94 309 LEU A CA 1
ATOM 2511 C C . LEU A 1 309 ? 6.688 -28.844 -20.719 1 96.94 309 LEU A C 1
ATOM 2513 O O . LEU A 1 309 ? 7.266 -29.844 -21.172 1 96.94 309 LEU A O 1
ATOM 2517 N N . ASN A 1 310 ? 6.543 -28.578 -19.469 1 98.56 310 ASN A N 1
ATOM 2518 C CA . ASN A 1 310 ? 7.059 -29.484 -18.453 1 98.56 310 ASN A CA 1
ATOM 2519 C C . ASN A 1 310 ? 6.391 -30.859 -18.547 1 98.56 310 ASN A C 1
ATOM 2521 O O . ASN A 1 310 ? 7.059 -31.891 -18.438 1 98.56 310 ASN A O 1
ATOM 2525 N N . ALA A 1 311 ? 5.137 -30.875 -18.703 1 98.19 311 ALA A N 1
ATOM 2526 C CA . ALA A 1 311 ? 4.391 -32.125 -18.828 1 98.19 311 ALA A CA 1
ATOM 2527 C C . ALA A 1 311 ? 4.863 -32.938 -20.047 1 98.19 311 ALA A C 1
ATOM 2529 O O . ALA A 1 311 ? 4.992 -34.156 -19.984 1 98.19 311 ALA A O 1
ATOM 2530 N N . TYR A 1 312 ? 5.062 -32.25 -21.109 1 96.44 312 TYR A N 1
ATOM 2531 C CA . TYR A 1 312 ? 5.547 -32.875 -22.328 1 96.44 312 TYR A CA 1
ATOM 2532 C C . TYR A 1 312 ? 6.863 -33.594 -22.078 1 96.44 312 TYR A C 1
ATOM 2534 O O . TYR A 1 312 ? 6.988 -34.812 -22.375 1 96.44 312 TYR A O 1
ATOM 2542 N N . GLU A 1 313 ? 7.773 -32.938 -21.516 1 97.06 313 GLU A N 1
ATOM 2543 C CA . GLU A 1 313 ? 9.086 -33.531 -21.266 1 97.06 313 GLU A CA 1
ATOM 2544 C C . GLU A 1 313 ? 8.992 -34.656 -20.234 1 97.06 313 GLU A C 1
ATOM 2546 O O . GLU A 1 313 ? 9.633 -35.688 -20.391 1 97.06 313 GLU A O 1
ATOM 2551 N N . ALA A 1 314 ? 8.234 -34.438 -19.219 1 98.44 314 ALA A N 1
ATOM 2552 C CA . ALA A 1 314 ? 8.062 -35.469 -18.188 1 98.44 314 ALA A CA 1
ATOM 2553 C C . ALA A 1 314 ? 7.441 -36.719 -18.766 1 98.44 314 ALA A C 1
ATOM 2555 O O . ALA A 1 314 ? 7.801 -37.844 -18.375 1 98.44 314 ALA A O 1
ATOM 2556 N N . SER A 1 315 ? 6.516 -36.594 -19.672 1 97.19 315 SER A N 1
ATOM 2557 C CA . SER A 1 315 ? 5.836 -37.75 -20.266 1 97.19 315 SER A CA 1
ATOM 2558 C C . SER A 1 315 ? 6.797 -38.625 -21.078 1 97.19 315 SER A C 1
ATOM 2560 O O . SER A 1 315 ? 6.59 -39.812 -21.234 1 97.19 315 SER A O 1
ATOM 2562 N N . ILE A 1 316 ? 7.789 -37.969 -21.609 1 95.5 316 ILE A N 1
ATOM 2563 C CA . ILE A 1 316 ? 8.82 -38.688 -22.344 1 95.5 316 ILE A CA 1
ATOM 2564 C C . ILE A 1 316 ? 9.711 -39.469 -21.359 1 95.5 316 ILE A C 1
ATOM 2566 O O . ILE A 1 316 ? 10.023 -40.625 -21.578 1 95.5 316 ILE A O 1
ATOM 2570 N N . MET A 1 317 ? 10.055 -38.844 -20.312 1 96.5 317 MET A N 1
ATOM 2571 C CA . MET A 1 317 ? 10.977 -39.406 -19.344 1 96.5 317 MET A CA 1
ATOM 2572 C C . MET A 1 317 ? 10.281 -40.5 -18.516 1 96.5 317 MET A C 1
ATOM 2574 O O . MET A 1 317 ? 10.906 -41.5 -18.141 1 96.5 317 MET A O 1
ATOM 2578 N N . PHE A 1 318 ? 9.023 -40.219 -18.219 1 97.5 318 PHE A N 1
ATOM 2579 C CA . PHE A 1 318 ? 8.25 -41.156 -17.391 1 97.5 318 PHE A CA 1
ATOM 2580 C C . PHE A 1 318 ? 7 -41.625 -18.125 1 97.5 318 PHE A C 1
ATOM 2582 O O . PHE A 1 318 ? 5.883 -41.25 -17.766 1 97.5 318 PHE A O 1
ATOM 2589 N N . PRO A 1 319 ? 7.078 -42.531 -19 1 95.06 319 PRO A N 1
ATOM 2590 C CA . PRO A 1 319 ? 5.957 -42.906 -19.859 1 95.06 319 PRO A CA 1
ATOM 2591 C C . PRO A 1 319 ? 4.812 -43.562 -19.078 1 95.06 319 PRO A C 1
ATOM 2593 O O . PRO A 1 319 ? 3.668 -43.562 -19.547 1 95.06 319 PRO A O 1
ATOM 2596 N N . THR A 1 320 ? 5.055 -44.125 -17.922 1 95.31 320 THR A N 1
ATOM 2597 C CA . THR A 1 320 ? 4.008 -44.844 -17.203 1 95.31 320 THR A CA 1
ATOM 2598 C C . THR A 1 320 ? 3.496 -44.031 -16.016 1 95.31 320 THR A C 1
ATOM 2600 O O . THR A 1 320 ? 2.586 -44.438 -15.305 1 95.31 320 THR A O 1
ATOM 2603 N N . LEU A 1 321 ? 4.055 -42.938 -15.766 1 97.25 321 LEU A N 1
ATOM 2604 C CA . LEU A 1 321 ? 3.664 -42.062 -14.656 1 97.25 321 LEU A CA 1
ATOM 2605 C C . LEU A 1 321 ? 2.406 -41.281 -14.992 1 97.25 321 LEU A C 1
ATOM 2607 O O . LEU A 1 321 ? 2.33 -40.656 -16.047 1 97.25 321 LEU A O 1
ATOM 2611 N N . PRO A 1 322 ? 1.354 -41.375 -14.125 1 97.56 322 PRO A N 1
ATOM 2612 C CA . PRO A 1 322 ? 0.218 -40.469 -14.359 1 97.56 322 PRO A CA 1
ATOM 2613 C C . PRO A 1 322 ? 0.594 -39 -14.242 1 97.56 322 PRO A C 1
ATOM 2615 O O . PRO A 1 322 ? 1.118 -38.562 -13.211 1 97.56 322 PRO A O 1
ATOM 2618 N N . ILE A 1 323 ? 0.364 -38.219 -15.312 1 98.12 323 ILE A N 1
ATOM 2619 C CA . ILE A 1 323 ? 0.697 -36.812 -15.336 1 98.12 323 ILE A CA 1
ATOM 2620 C C . ILE A 1 323 ? -0.559 -36 -15.625 1 98.12 323 ILE A C 1
ATOM 2622 O O . ILE A 1 323 ? -1.254 -36.219 -16.609 1 98.12 323 ILE A O 1
ATOM 2626 N N . SER A 1 324 ? -0.873 -35.094 -14.711 1 98 324 SER A N 1
ATOM 2627 C CA . SER A 1 324 ? -1.99 -34.156 -14.891 1 98 324 SER A CA 1
ATOM 2628 C C . SER A 1 324 ? -1.521 -32.719 -14.859 1 98 324 SER A C 1
ATOM 2630 O O . SER A 1 324 ? -0.646 -32.344 -14.062 1 98 324 SER A O 1
ATOM 2632 N N . VAL A 1 325 ? -2.074 -31.875 -15.766 1 98.31 325 VAL A N 1
ATOM 2633 C CA . VAL A 1 325 ? -1.826 -30.438 -15.773 1 98.31 325 VAL A CA 1
ATOM 2634 C C . VAL A 1 325 ? -3.117 -29.688 -15.453 1 98.31 325 VAL A C 1
ATOM 2636 O O . VAL A 1 325 ? -4.145 -29.906 -16.094 1 98.31 325 VAL A O 1
ATOM 2639 N N . ILE A 1 326 ? -3.111 -28.938 -14.422 1 98.38 326 ILE A N 1
ATOM 2640 C CA . ILE A 1 326 ? -4.195 -28.016 -14.102 1 98.38 326 ILE A CA 1
ATOM 2641 C C . ILE A 1 326 ? -3.713 -26.578 -14.266 1 98.38 326 ILE A C 1
ATOM 2643 O O . ILE A 1 326 ? -2.93 -26.078 -13.445 1 98.38 326 ILE A O 1
ATOM 2647 N N . SER A 1 327 ? -4.137 -25.906 -15.297 1 97.75 327 SER A N 1
ATOM 2648 C CA . SER A 1 327 ? -3.635 -24.578 -15.594 1 97.75 327 SER A CA 1
ATOM 2649 C C . SER A 1 327 ? -4.746 -23.531 -15.516 1 97.75 327 SER A C 1
ATOM 2651 O O . SER A 1 327 ? -5.918 -23.859 -15.711 1 97.75 327 SER A O 1
ATOM 2653 N N . PHE A 1 328 ? -4.387 -22.344 -15.188 1 97.38 328 PHE A N 1
ATOM 2654 C CA . PHE A 1 328 ? -5.309 -21.219 -15.016 1 97.38 328 PHE A CA 1
ATOM 2655 C C . PHE A 1 328 ? -4.949 -20.078 -15.961 1 97.38 328 PHE A C 1
ATOM 2657 O O . PHE A 1 328 ? -3.865 -19.5 -15.852 1 97.38 328 PHE A O 1
ATOM 2664 N N . GLY A 1 329 ? -5.805 -19.828 -16.875 1 94.06 329 GLY A N 1
ATOM 2665 C CA . GLY A 1 329 ? -5.617 -18.703 -17.781 1 94.06 329 GLY A CA 1
ATOM 2666 C C . GLY A 1 329 ? -4.379 -18.828 -18.641 1 94.06 329 GLY A C 1
ATOM 2667 O O . GLY A 1 329 ? -3.697 -17.844 -18.922 1 94.06 329 GLY A O 1
ATOM 2668 N N . ALA A 1 330 ? -4.078 -20 -19.016 1 92.81 330 ALA A N 1
ATOM 2669 C CA . ALA A 1 330 ? -2.877 -20.234 -19.812 1 92.81 330 ALA A CA 1
ATOM 2670 C C . ALA A 1 330 ? -3.115 -19.906 -21.281 1 92.81 330 ALA A C 1
ATOM 2672 O O . ALA A 1 330 ? -4.188 -20.188 -21.812 1 92.81 330 ALA A O 1
ATOM 2673 N N . PRO A 1 331 ? -2.115 -19.344 -21.922 1 88.31 331 PRO A N 1
ATOM 2674 C CA . PRO A 1 331 ? -2.199 -19.141 -23.359 1 88.31 331 PRO A CA 1
ATOM 2675 C C . PRO A 1 331 ? -2.016 -20.422 -24.172 1 88.31 331 PRO A C 1
ATOM 2677 O O . PRO A 1 331 ? -1.758 -21.484 -23.578 1 88.31 331 PRO A O 1
ATOM 2680 N N . ARG A 1 332 ? -2.264 -20.281 -25.5 1 87.5 332 ARG A N 1
ATOM 2681 C CA . ARG A 1 332 ? -1.911 -21.375 -26.391 1 87.5 332 ARG A CA 1
ATOM 2682 C C . ARG A 1 332 ? -0.398 -21.547 -26.484 1 87.5 332 ARG A C 1
ATOM 2684 O O . ARG A 1 332 ? 0.339 -20.562 -26.516 1 87.5 332 ARG A O 1
ATOM 2691 N N . VAL A 1 333 ? 0.018 -22.766 -26.469 1 88.94 333 VAL A N 1
ATOM 2692 C CA . VAL A 1 333 ? 1.44 -23.016 -26.266 1 88.94 333 VAL A CA 1
ATOM 2693 C C . VAL A 1 333 ? 2.08 -23.469 -27.578 1 88.94 333 VAL A C 1
ATOM 2695 O O . VAL A 1 333 ? 3.207 -23.078 -27.891 1 88.94 333 VAL A O 1
ATOM 2698 N N . GLY A 1 334 ? 1.374 -24.281 -28.297 1 88.94 334 GLY A N 1
ATOM 2699 C CA . GLY A 1 334 ? 1.983 -24.891 -29.484 1 88.94 334 GLY A CA 1
ATOM 2700 C C . GLY A 1 334 ? 0.977 -25.25 -30.547 1 88.94 334 GLY A C 1
ATOM 2701 O O . GLY A 1 334 ? -0.201 -24.891 -30.453 1 88.94 334 GLY A O 1
ATOM 2702 N N . ASN A 1 335 ? 1.507 -25.906 -31.609 1 87.44 335 ASN A N 1
ATOM 2703 C CA . ASN A 1 335 ? 0.68 -26.297 -32.75 1 87.44 335 ASN A CA 1
ATOM 2704 C C . ASN A 1 335 ? -0.109 -27.578 -32.438 1 87.44 335 ASN A C 1
ATOM 2706 O O . ASN A 1 335 ? -0.083 -28.078 -31.328 1 87.44 335 ASN A O 1
ATOM 2710 N N . ILE A 1 336 ? -0.847 -28.062 -33.406 1 88.5 336 ILE A N 1
ATOM 2711 C CA . ILE A 1 336 ? -1.729 -29.219 -33.25 1 88.5 336 ILE A CA 1
ATOM 2712 C C . ILE A 1 336 ? -0.905 -30.453 -32.938 1 88.5 336 ILE A C 1
ATOM 2714 O O . ILE A 1 336 ? -1.353 -31.328 -32.156 1 88.5 336 ILE A O 1
ATOM 2718 N N . ALA A 1 337 ? 0.256 -30.531 -33.531 1 90.69 337 ALA A N 1
ATOM 2719 C CA . ALA A 1 337 ? 1.119 -31.672 -33.25 1 90.69 337 ALA A CA 1
ATOM 2720 C C . ALA A 1 337 ? 1.496 -31.734 -31.766 1 90.69 337 ALA A C 1
ATOM 2722 O O . ALA A 1 337 ? 1.559 -32.812 -31.172 1 90.69 337 ALA A O 1
ATOM 2723 N N . PHE A 1 338 ? 1.757 -30.641 -31.203 1 92.31 338 PHE A N 1
ATOM 2724 C CA . PHE A 1 338 ? 2.064 -30.547 -29.781 1 92.31 338 PHE A CA 1
ATOM 2725 C C . PHE A 1 338 ? 0.916 -31.094 -28.953 1 92.31 338 PHE A C 1
ATOM 2727 O O . PHE A 1 338 ? 1.128 -31.906 -28.047 1 92.31 338 PHE A O 1
ATOM 2734 N N . ARG A 1 339 ? -0.251 -30.672 -29.219 1 91.56 339 ARG A N 1
ATOM 2735 C CA . ARG A 1 339 ? -1.456 -31.125 -28.531 1 91.56 339 ARG A CA 1
ATOM 2736 C C . ARG A 1 339 ? -1.617 -32.625 -28.672 1 91.56 339 ARG A C 1
ATOM 2738 O O . ARG A 1 339 ? -1.848 -33.344 -27.688 1 91.56 339 ARG A O 1
ATOM 2745 N N . ASP A 1 340 ? -1.481 -33.094 -29.875 1 92.12 340 ASP A N 1
ATOM 2746 C CA . ASP A 1 340 ? -1.715 -34.5 -30.156 1 92.12 340 ASP A CA 1
ATOM 2747 C C . ASP A 1 340 ? -0.672 -35.375 -29.469 1 92.12 340 ASP A C 1
ATOM 2749 O O . ASP A 1 340 ? -0.994 -36.469 -28.969 1 92.12 340 ASP A O 1
ATOM 2753 N N . GLU A 1 341 ? 0.52 -34.938 -29.469 1 92.5 341 GLU A N 1
ATOM 2754 C CA . GLU A 1 341 ? 1.57 -35.719 -28.812 1 92.5 341 GLU A CA 1
ATOM 2755 C C . GLU A 1 341 ? 1.33 -35.781 -27.312 1 92.5 341 GLU A C 1
ATOM 2757 O O . GLU A 1 341 ? 1.55 -36.844 -26.703 1 92.5 341 GLU A O 1
ATOM 2762 N N . LEU A 1 342 ? 0.932 -34.75 -26.719 1 93.88 342 LEU A N 1
ATOM 2763 C CA . LEU A 1 342 ? 0.597 -34.75 -25.297 1 93.88 342 LEU A CA 1
ATOM 2764 C C . LEU A 1 342 ? -0.535 -35.75 -25.016 1 93.88 342 LEU A C 1
ATOM 2766 O O . LEU A 1 342 ? -0.475 -36.5 -24.047 1 93.88 342 LEU A O 1
ATOM 2770 N N . HIS A 1 343 ? -1.507 -35.688 -25.875 1 92 343 HIS A N 1
ATOM 2771 C CA . HIS A 1 343 ? -2.641 -36.594 -25.734 1 92 343 HIS A CA 1
ATOM 2772 C C . HIS A 1 343 ? -2.205 -38.062 -25.875 1 92 343 HIS A C 1
ATOM 2774 O O . HIS A 1 343 ? -2.619 -38.906 -25.078 1 92 343 HIS A O 1
ATOM 2780 N N . HIS A 1 344 ? -1.378 -38.281 -26.828 1 92.38 344 HIS A N 1
ATOM 2781 C CA . HIS A 1 344 ? -0.921 -39.656 -27.094 1 92.38 344 HIS A CA 1
ATOM 2782 C C . HIS A 1 344 ? -0.065 -40.188 -25.953 1 92.38 344 HIS A C 1
ATOM 2784 O O . HIS A 1 344 ? -0.056 -41.375 -25.672 1 92.38 344 HIS A O 1
ATOM 2790 N N . LYS A 1 345 ? 0.559 -39.281 -25.328 1 93.69 345 LYS A N 1
ATOM 2791 C CA . LYS A 1 345 ? 1.44 -39.656 -24.234 1 93.69 345 LYS A CA 1
ATOM 2792 C C . LYS A 1 345 ? 0.663 -39.812 -22.922 1 93.69 345 LYS A C 1
ATOM 2794 O O . LYS A 1 345 ? 1.243 -40.125 -21.875 1 93.69 345 LYS A O 1
ATOM 2799 N N . GLY A 1 346 ? -0.638 -39.562 -23 1 93.75 346 GLY A N 1
ATOM 2800 C CA . GLY A 1 346 ? -1.51 -39.812 -21.859 1 93.75 346 GLY A CA 1
ATOM 2801 C C . GLY A 1 346 ? -1.583 -38.688 -20.875 1 93.75 346 GLY A C 1
ATOM 2802 O O . GLY A 1 346 ? -2.109 -38.844 -19.766 1 93.75 346 GLY A O 1
ATOM 2803 N N . VAL A 1 347 ? -1.02 -37.531 -21.203 1 96.56 347 VAL A N 1
ATOM 2804 C CA . VAL A 1 347 ? -1.082 -36.375 -20.328 1 96.56 347 VAL A CA 1
ATOM 2805 C C . VAL A 1 347 ? -2.521 -35.875 -20.234 1 96.56 347 VAL A C 1
ATOM 2807 O O . VAL A 1 347 ? -3.207 -35.75 -21.266 1 96.56 347 VAL A O 1
ATOM 2810 N N . LYS A 1 348 ? -2.969 -35.719 -19.031 1 97.12 348 LYS A N 1
ATOM 2811 C CA . LYS A 1 348 ? -4.293 -35.156 -18.812 1 97.12 348 LYS A CA 1
ATOM 2812 C C . LYS A 1 348 ? -4.203 -33.688 -18.438 1 97.12 348 LYS A C 1
ATOM 2814 O O . LYS A 1 348 ? -3.561 -33.312 -17.453 1 97.12 348 LYS A O 1
ATOM 2819 N N . ALA A 1 349 ? -4.844 -32.844 -19.266 1 96.94 349 ALA A N 1
ATOM 2820 C CA . ALA A 1 349 ? -4.754 -31.406 -19.047 1 96.94 349 ALA A CA 1
ATOM 2821 C C . ALA A 1 349 ? -6.137 -30.797 -18.828 1 96.94 349 ALA A C 1
ATOM 2823 O O . ALA A 1 349 ? -7.062 -31.047 -19.594 1 96.94 349 ALA A O 1
ATOM 2824 N N . LEU A 1 350 ? -6.305 -30.141 -17.719 1 97.69 350 LEU A N 1
ATOM 2825 C CA . LEU A 1 350 ? -7.496 -29.344 -17.422 1 97.69 350 LEU A CA 1
ATOM 2826 C C . LEU A 1 350 ? -7.188 -27.859 -17.484 1 97.69 350 LEU A C 1
ATOM 2828 O O . LEU A 1 350 ? -6.379 -27.359 -16.688 1 97.69 350 LEU A O 1
ATOM 2832 N N . ARG A 1 351 ? -7.809 -27.156 -18.422 1 97.06 351 ARG A N 1
ATOM 2833 C CA . ARG A 1 351 ? -7.637 -25.719 -18.562 1 97.06 351 ARG A CA 1
ATOM 2834 C C . ARG A 1 351 ? -8.805 -24.969 -17.922 1 97.06 351 ARG A C 1
ATOM 2836 O O . ARG A 1 351 ? -9.961 -25.172 -18.312 1 97.06 351 ARG A O 1
ATOM 2843 N N . ILE A 1 352 ? -8.461 -24.172 -16.938 1 98.25 352 ILE A N 1
ATOM 2844 C CA . ILE A 1 352 ? -9.461 -23.281 -16.391 1 98.25 352 ILE A CA 1
ATOM 2845 C C . ILE A 1 352 ? -9.375 -21.922 -17.062 1 98.25 352 ILE A C 1
ATOM 2847 O O . ILE A 1 352 ? -8.312 -21.297 -17.094 1 98.25 352 ILE A O 1
ATOM 2851 N N . THR A 1 353 ? -10.492 -21.5 -17.609 1 96.94 353 THR A N 1
ATOM 2852 C CA . THR A 1 353 ? -10.516 -20.234 -18.328 1 96.94 353 THR A CA 1
ATOM 2853 C C . THR A 1 353 ? -11.688 -19.375 -17.875 1 96.94 353 THR A C 1
ATOM 2855 O O . THR A 1 353 ? -12.625 -19.875 -17.25 1 96.94 353 THR A O 1
ATOM 2858 N N . ILE A 1 354 ? -11.523 -18.125 -18.016 1 96.19 354 ILE A N 1
ATOM 2859 C CA . ILE A 1 354 ? -12.602 -17.156 -17.812 1 96.19 354 ILE A CA 1
ATOM 2860 C C . ILE A 1 354 ? -13.023 -16.547 -19.141 1 96.19 354 ILE A C 1
ATOM 2862 O O . ILE A 1 354 ? -12.18 -16.094 -19.922 1 96.19 354 ILE A O 1
ATOM 2866 N N . LYS A 1 355 ? -14.258 -16.547 -19.328 1 94.44 355 LYS A N 1
ATOM 2867 C CA . LYS A 1 355 ? -14.828 -16.078 -20.578 1 94.44 355 LYS A CA 1
ATOM 2868 C C . LYS A 1 355 ? -14.297 -14.695 -20.953 1 94.44 355 LYS A C 1
ATOM 2870 O O . LYS A 1 355 ? -14.016 -14.43 -22.125 1 94.44 355 LYS A O 1
ATOM 2875 N N . GLN A 1 356 ? -14.094 -13.828 -20 1 92.88 356 GLN A N 1
ATOM 2876 C CA . GLN A 1 356 ? -13.727 -12.438 -20.25 1 92.88 356 GLN A CA 1
ATOM 2877 C C . GLN A 1 356 ? -12.203 -12.273 -20.266 1 92.88 356 GLN A C 1
ATOM 2879 O O . GLN A 1 356 ? -11.703 -11.172 -20.516 1 92.88 356 GLN A O 1
ATOM 2884 N N . ASP A 1 357 ? -11.523 -13.281 -19.953 1 90.94 357 ASP A N 1
ATOM 2885 C CA . ASP A 1 357 ? -10.062 -13.242 -19.969 1 90.94 357 ASP A CA 1
ATOM 2886 C C . ASP A 1 357 ? -9.531 -13.414 -21.391 1 90.94 357 ASP A C 1
ATOM 2888 O O . ASP A 1 357 ? -9.812 -14.414 -22.062 1 90.94 357 ASP A O 1
ATOM 2892 N N . LEU A 1 358 ? -8.695 -12.617 -21.828 1 84.56 358 LEU A N 1
ATOM 2893 C CA . LEU A 1 358 ? -8.219 -12.609 -23.219 1 84.56 358 LEU A CA 1
ATOM 2894 C C . LEU A 1 358 ? -6.98 -13.484 -23.359 1 84.56 358 LEU A C 1
ATOM 2896 O O . LEU A 1 358 ? -6.629 -13.891 -24.469 1 84.56 358 LEU A O 1
ATOM 2900 N N . VAL A 1 359 ? -6.324 -13.766 -22.297 1 84.44 359 VAL A N 1
ATOM 2901 C CA . VAL A 1 359 ? -5.012 -14.398 -22.328 1 84.44 359 VAL A CA 1
ATOM 2902 C C . VAL A 1 359 ? -5.129 -15.805 -22.922 1 84.44 359 VAL A C 1
ATOM 2904 O O . VAL A 1 359 ? -4.34 -16.188 -23.797 1 84.44 359 VAL A O 1
ATOM 2907 N N . PRO A 1 360 ? -6.09 -16.531 -22.531 1 84.56 360 PRO A N 1
ATOM 2908 C CA . PRO A 1 360 ? -6.195 -17.891 -23.062 1 84.56 360 PRO A CA 1
ATOM 2909 C C . PRO A 1 360 ? -6.477 -17.906 -24.562 1 84.56 360 PRO A C 1
ATOM 2911 O O . PRO A 1 360 ? -6.355 -18.953 -25.219 1 84.56 360 PRO A O 1
ATOM 2914 N N . ARG A 1 361 ? -6.832 -16.859 -25.062 1 78.81 361 ARG A N 1
ATOM 2915 C CA . ARG A 1 361 ? -7.133 -16.781 -26.484 1 78.81 361 ARG A CA 1
ATOM 2916 C C . ARG A 1 361 ? -5.902 -16.359 -27.281 1 78.81 361 ARG A C 1
ATOM 2918 O O . ARG A 1 361 ? -5.934 -16.344 -28.516 1 78.81 361 ARG A O 1
ATOM 2925 N N . MET A 1 362 ? -4.824 -15.984 -26.594 1 74.38 362 MET A N 1
ATOM 2926 C CA . MET A 1 362 ? -3.588 -15.523 -27.219 1 74.38 362 MET A CA 1
ATOM 2927 C C . MET A 1 362 ? -2.59 -16.672 -27.359 1 74.38 362 MET A C 1
ATOM 2929 O O . MET A 1 362 ? -2.576 -17.594 -26.531 1 74.38 362 MET A O 1
ATOM 2933 N N . PRO A 1 363 ? -1.553 -16.484 -28.328 1 61.72 363 PRO A N 1
ATOM 2934 C CA . PRO A 1 363 ? -1.478 -15.492 -29.391 1 61.72 363 PRO A CA 1
ATOM 2935 C C . PRO A 1 363 ? -2.537 -15.703 -30.469 1 61.72 363 PRO A C 1
ATOM 2937 O O . PRO A 1 363 ? -3.219 -16.734 -30.484 1 61.72 363 PRO A O 1
ATOM 2940 N N . GLY A 1 364 ? -2.994 -14.734 -31.453 1 50.91 364 GLY A N 1
ATOM 2941 C CA . GLY A 1 364 ? -3.805 -14.875 -32.656 1 50.91 364 GLY A CA 1
ATOM 2942 C C . GLY A 1 364 ? -5.129 -14.141 -32.562 1 50.91 364 GLY A C 1
ATOM 2943 O O . GLY A 1 364 ? -6.047 -14.414 -33.344 1 50.91 364 GLY A O 1
ATOM 2944 N N . ILE A 1 365 ? -5.477 -13.375 -31.438 1 41.03 365 ILE A N 1
ATOM 2945 C CA . ILE A 1 365 ? -6.785 -12.734 -31.5 1 41.03 365 ILE A CA 1
ATOM 2946 C C . ILE A 1 365 ? -7.027 -12.188 -32.906 1 41.03 365 ILE A C 1
ATOM 2948 O O . ILE A 1 365 ? -8.164 -12.195 -33.406 1 41.03 365 ILE A O 1
ATOM 2952 N N . VAL A 1 366 ? -6.133 -11.383 -33.469 1 3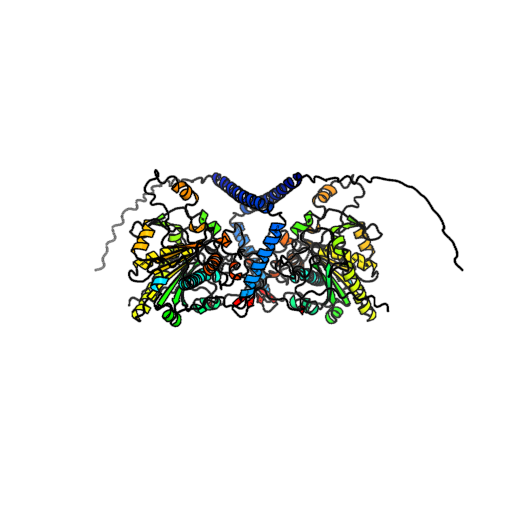6.19 366 VAL A N 1
ATOM 2953 C CA . VAL A 1 366 ? -6.586 -10.789 -34.719 1 36.19 366 VAL A CA 1
ATOM 2954 C C . VAL A 1 366 ? -7.043 -11.891 -35.688 1 36.19 366 VAL A C 1
ATOM 2956 O O . VAL A 1 366 ? -8.062 -11.742 -36.344 1 36.19 366 VAL A O 1
ATOM 2959 N N . PHE A 1 367 ? -6.10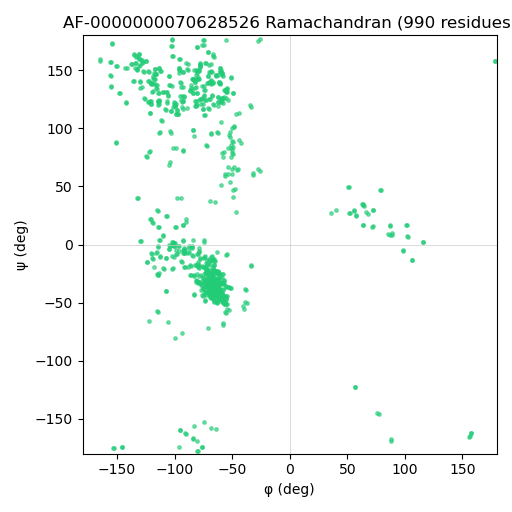5 -12.844 -35.938 1 34.28 367 PHE A N 1
ATOM 2960 C CA . PHE A 1 367 ? -6.277 -13.664 -37.125 1 34.28 367 PHE A CA 1
ATOM 2961 C C . PHE A 1 367 ? -7.301 -14.766 -36.875 1 34.28 367 PHE A C 1
ATOM 2963 O O . PHE A 1 367 ? -7.973 -15.219 -37.812 1 34.28 367 PHE A O 1
ATOM 2970 N N . ASN A 1 368 ? -7.383 -15.25 -35.688 1 34.44 368 ASN A N 1
ATOM 2971 C CA . ASN A 1 368 ? -8.242 -16.438 -35.688 1 34.44 368 ASN A CA 1
ATOM 2972 C C . ASN A 1 368 ? -9.711 -16.047 -35.844 1 34.44 368 ASN A C 1
ATOM 2974 O O . ASN A 1 368 ? -10.5 -16.797 -36.406 1 34.44 368 ASN A O 1
ATOM 2978 N N . GLU A 1 369 ? -10.188 -15.023 -35.219 1 34.53 369 GLU A N 1
ATOM 2979 C CA . GLU A 1 369 ? -11.602 -14.766 -35.469 1 34.53 369 GLU A CA 1
ATOM 2980 C C . GLU A 1 369 ? -11.852 -14.461 -36.938 1 34.53 369 GLU A C 1
ATOM 2982 O O . GLU A 1 369 ? -12.891 -14.828 -37.5 1 34.53 369 GLU A O 1
ATOM 2987 N N . THR A 1 370 ? -10.977 -13.711 -37.625 1 32.25 370 THR A N 1
ATOM 2988 C CA . THR A 1 370 ? -11.18 -13.508 -39.031 1 32.25 370 THR A CA 1
ATOM 2989 C C . THR A 1 370 ? -10.922 -14.797 -39.812 1 32.25 370 THR A C 1
ATOM 2991 O O . THR A 1 370 ? -11.57 -15.062 -40.812 1 32.25 370 THR A O 1
ATOM 2994 N N . LEU A 1 371 ? -9.938 -15.609 -39.375 1 33.88 371 LEU A N 1
ATOM 2995 C CA . LEU A 1 371 ? -9.617 -16.797 -40.156 1 33.88 371 LEU A CA 1
ATOM 2996 C C . LEU A 1 371 ? -10.625 -17.906 -39.906 1 33.88 371 LEU A C 1
ATOM 2998 O O . LEU A 1 371 ? -10.742 -18.859 -40.688 1 33.88 371 LEU A O 1
ATOM 3002 N N . GLN A 1 372 ? -11.367 -18.109 -38.812 1 33.34 372 GLN A N 1
ATOM 3003 C CA . GLN A 1 372 ? -12.445 -19.094 -38.875 1 33.34 372 GLN A CA 1
ATOM 3004 C C . GLN A 1 372 ? -13.453 -18.766 -39.969 1 33.34 372 GLN A C 1
ATOM 3006 O O . GLN A 1 372 ? -14.305 -19.594 -40.281 1 33.34 372 GLN A O 1
ATOM 3011 N N . LYS A 1 373 ? -13.609 -17.562 -40.375 1 37.16 373 LYS A N 1
ATOM 3012 C CA . LYS A 1 373 ? -14.469 -17.359 -41.531 1 37.16 373 LYS A CA 1
ATOM 3013 C C . LYS A 1 373 ? -13.82 -17.906 -42.781 1 37.16 373 LYS A C 1
ATOM 3015 O O . LYS A 1 373 ? -14.508 -18.188 -43.781 1 37.16 373 LYS A O 1
ATOM 3020 N N . PHE A 1 374 ? -12.531 -17.812 -42.938 1 31.81 374 PHE A N 1
ATOM 3021 C CA . PHE A 1 374 ? -11.945 -18.328 -44.188 1 31.81 374 PHE A CA 1
ATOM 3022 C C . PHE A 1 374 ? -11.383 -19.734 -43.969 1 31.81 374 PHE A C 1
ATOM 3024 O O . PHE A 1 374 ? -10.164 -19.906 -43.906 1 31.81 374 PHE A O 1
ATOM 3031 N N . ASP A 1 375 ? -11.852 -20.656 -43.312 1 34.34 375 ASP A N 1
ATOM 3032 C CA . ASP A 1 375 ? -11.492 -22.062 -43.25 1 34.34 375 ASP A CA 1
ATOM 3033 C C . ASP A 1 375 ? -11.133 -22.594 -44.656 1 34.34 375 ASP A C 1
ATOM 3035 O O . ASP A 1 375 ? -10.312 -23.5 -44.781 1 34.34 375 ASP A O 1
ATOM 3039 N N . ASP A 1 376 ? -11.992 -22.344 -45.688 1 34.81 376 ASP A N 1
ATOM 3040 C CA . ASP A 1 376 ? -11.898 -23.047 -46.969 1 34.81 376 ASP A CA 1
ATOM 3041 C C . ASP A 1 376 ? -10.523 -22.828 -47.594 1 34.81 376 ASP A C 1
ATOM 3043 O O . ASP A 1 376 ? -10.031 -23.703 -48.312 1 34.81 376 ASP A O 1
ATOM 3047 N N . LEU A 1 377 ? -10.133 -21.688 -48.062 1 32.19 377 LEU A N 1
ATOM 3048 C CA . LEU A 1 377 ? -9.039 -21.516 -49 1 32.19 377 LEU A CA 1
ATOM 3049 C C . LEU A 1 377 ? -7.688 -21.672 -48.312 1 32.19 377 LEU A C 1
ATOM 3051 O O . LEU A 1 377 ? -6.652 -21.75 -49 1 32.19 377 LEU A O 1
ATOM 3055 N N . THR A 1 378 ? -7.488 -21.047 -47.094 1 34.47 378 THR A N 1
ATOM 3056 C CA . THR A 1 378 ? -6.086 -21.016 -46.688 1 34.47 378 THR A CA 1
ATOM 3057 C C . THR A 1 378 ? -5.645 -22.391 -46.188 1 34.47 378 THR A C 1
ATOM 3059 O O . THR A 1 378 ? -6.434 -23.125 -45.594 1 34.47 378 THR A O 1
ATOM 3062 N N . GLY A 1 379 ? -4.641 -23.125 -46.844 1 32.25 379 GLY A N 1
ATOM 3063 C CA . GLY A 1 379 ? -3.947 -24.391 -46.656 1 32.25 379 GLY A CA 1
ATOM 3064 C C . GLY A 1 379 ? -3.908 -24.844 -45.219 1 32.25 379 GLY A C 1
ATOM 3065 O O . GLY A 1 379 ? -4.367 -24.141 -44.312 1 32.25 379 GLY A O 1
ATOM 3066 N N . THR A 1 380 ? -3.326 -26.078 -44.875 1 36.88 380 THR A N 1
ATOM 3067 C CA . THR A 1 380 ? -3.092 -26.875 -43.656 1 36.88 380 THR A CA 1
ATOM 3068 C C . THR A 1 380 ? -2.541 -26 -42.531 1 36.88 380 THR A C 1
ATOM 3070 O O . THR A 1 380 ? -1.385 -25.562 -42.594 1 36.88 380 THR A O 1
ATOM 3073 N N . LEU A 1 381 ? -3.078 -25.078 -41.969 1 38.53 381 LEU A N 1
ATOM 3074 C CA . LEU A 1 381 ? -2.723 -24.047 -41 1 38.53 381 LEU A CA 1
ATOM 3075 C C . LEU A 1 381 ? -1.977 -24.656 -39.812 1 38.53 381 LEU A C 1
ATOM 3077 O O . LEU A 1 381 ? -2.594 -25.062 -38.812 1 38.53 381 LEU A O 1
ATOM 3081 N N . GLU A 1 382 ? -1.049 -25.438 -39.875 1 42.47 382 GLU A N 1
ATOM 3082 C CA . GLU A 1 382 ? -0.012 -25.953 -39 1 42.47 382 GLU A CA 1
ATOM 3083 C C . GLU A 1 382 ? 0.441 -24.875 -38 1 42.47 382 GLU A C 1
ATOM 3085 O O . GLU A 1 382 ? 0.984 -25.203 -36.938 1 42.47 382 GLU A O 1
ATOM 3090 N N . TRP A 1 383 ? 0.152 -23.562 -38.281 1 43.59 383 TRP A N 1
ATOM 3091 C CA . TRP A 1 383 ? 0.67 -22.438 -37.5 1 43.59 383 TRP A CA 1
ATOM 3092 C C . TRP A 1 383 ? -0.3 -22.062 -36.406 1 43.59 383 TRP A C 1
ATOM 3094 O O . TRP A 1 383 ? -0.041 -21.125 -35.625 1 43.59 383 TRP A O 1
ATOM 3104 N N . VAL A 1 384 ? -1.435 -22.891 -36.312 1 52.88 384 VAL A N 1
ATOM 3105 C CA . VAL A 1 384 ? -2.463 -22.391 -35.406 1 52.88 384 VAL A CA 1
ATOM 3106 C C . VAL A 1 384 ? -2.279 -22.984 -34 1 52.88 384 VAL A C 1
ATOM 3108 O O . VAL A 1 384 ? -2.127 -24.203 -33.875 1 52.88 384 VAL A O 1
ATOM 3111 N N . TYR A 1 385 ? -2.055 -22.234 -33.062 1 62.72 385 TYR A N 1
ATOM 3112 C CA . TYR A 1 385 ? -1.997 -22.625 -31.641 1 62.72 385 TYR A CA 1
ATOM 3113 C C . TYR A 1 385 ? -3.281 -23.328 -31.219 1 62.72 385 TYR A C 1
ATOM 3115 O O . TYR A 1 385 ? -4.371 -22.969 -31.672 1 62.72 385 TYR A O 1
ATOM 3123 N N . HIS A 1 386 ? -3.137 -24.531 -30.656 1 68.38 386 HIS A N 1
ATOM 3124 C CA . HIS A 1 386 ? -4.293 -25.281 -30.156 1 68.38 386 HIS A CA 1
ATOM 3125 C C . HIS A 1 386 ? -4.211 -25.484 -28.656 1 68.38 386 HIS A C 1
ATOM 3127 O O . HIS A 1 386 ? -3.115 -25.594 -28.094 1 68.38 386 HIS A O 1
ATOM 3133 N N . HIS A 1 387 ? -5.402 -25.484 -28.078 1 78 387 HIS A N 1
ATOM 3134 C CA . HIS A 1 387 ? -5.469 -25.797 -26.656 1 78 387 HIS A CA 1
ATOM 3135 C C . HIS A 1 387 ? -5.41 -27.312 -26.438 1 78 387 HIS A C 1
ATOM 3137 O O . HIS A 1 387 ? -5.844 -28.094 -27.281 1 78 387 HIS A O 1
ATOM 3143 N N . VAL A 1 388 ? -4.855 -27.562 -25.328 1 80.69 388 VAL A N 1
ATOM 3144 C CA . VAL A 1 388 ? -4.703 -28.969 -24.938 1 80.69 388 VAL A CA 1
ATOM 3145 C C . VAL A 1 388 ? -5.691 -29.297 -23.828 1 80.69 388 VAL A C 1
ATOM 3147 O O . VAL A 1 388 ? -5.836 -28.547 -22.859 1 80.69 388 VAL A O 1
ATOM 3150 N N . GLY A 1 389 ? -6.453 -30.453 -24 1 83.75 389 GLY A N 1
ATOM 3151 C CA . GLY A 1 389 ? -7.172 -31.047 -22.875 1 83.75 389 GLY A CA 1
ATOM 3152 C C . GLY A 1 389 ? -8.562 -30.484 -22.688 1 83.75 389 GLY A C 1
ATOM 3153 O O . GLY A 1 389 ? -9.117 -29.859 -23.609 1 83.75 389 GLY A O 1
ATOM 3154 N N . ALA A 1 390 ? -9.18 -30.828 -21.516 1 92.94 390 ALA A N 1
ATOM 3155 C CA . ALA A 1 390 ? -10.523 -30.391 -21.156 1 92.94 390 ALA A CA 1
ATOM 3156 C C . ALA A 1 390 ? -10.523 -28.953 -20.656 1 92.94 390 ALA A C 1
ATOM 3158 O O . ALA A 1 390 ? -9.477 -28.438 -20.25 1 92.94 390 ALA A O 1
ATOM 3159 N N . GLU A 1 391 ? -11.688 -28.312 -20.797 1 95.12 391 GLU A N 1
ATOM 3160 C CA . GLU A 1 391 ? -11.797 -26.906 -20.422 1 95.12 391 GLU A CA 1
ATOM 3161 C C . GLU A 1 391 ? -12.945 -26.703 -19.422 1 95.12 391 GLU A C 1
ATOM 3163 O O . GLU A 1 391 ? -14.047 -27.219 -19.625 1 95.12 391 GLU A O 1
ATOM 3168 N N . LEU A 1 392 ? -12.648 -26.125 -18.328 1 97.31 392 LEU A N 1
ATOM 3169 C CA . LEU A 1 392 ? -13.664 -25.531 -17.453 1 97.31 392 LEU A CA 1
ATOM 3170 C C . LEU A 1 392 ? -13.758 -24.031 -17.672 1 97.31 392 LEU A C 1
ATOM 3172 O O . LEU A 1 392 ? -12.844 -23.281 -17.312 1 97.31 392 LEU A O 1
ATOM 3176 N N . LYS A 1 393 ? -14.883 -23.609 -18.219 1 96.56 393 LYS A N 1
ATOM 3177 C CA . LYS A 1 393 ? -15.062 -22.203 -18.594 1 96.56 393 LYS A CA 1
ATOM 3178 C C . LYS A 1 393 ? -15.898 -21.469 -17.547 1 96.56 393 LYS A C 1
ATOM 3180 O O . LYS A 1 393 ? -17.047 -21.844 -17.281 1 96.56 393 LYS A O 1
ATOM 3185 N N . LEU A 1 394 ? -15.305 -20.484 -16.953 1 97.81 394 LEU A N 1
ATOM 3186 C CA . LEU A 1 394 ? -15.938 -19.672 -15.914 1 97.81 394 LEU A CA 1
ATOM 3187 C C . LEU A 1 394 ? -16.406 -18.328 -16.469 1 97.81 394 LEU A C 1
ATOM 3189 O O . LEU A 1 394 ? -16.125 -18.016 -17.641 1 97.81 394 LEU A O 1
ATOM 3193 N N . ASP A 1 395 ? -17.172 -17.609 -15.617 1 96.56 395 ASP A N 1
ATOM 3194 C CA . ASP A 1 395 ? -17.734 -16.328 -16.016 1 96.56 395 ASP A CA 1
ATOM 3195 C C . ASP A 1 395 ? -17.719 -15.336 -14.844 1 96.56 395 ASP A C 1
ATOM 3197 O O . ASP A 1 395 ? -18.359 -15.57 -13.82 1 96.56 395 ASP A O 1
ATOM 3201 N N . VAL A 1 396 ? -17.078 -14.227 -15.055 1 96.12 396 VAL A N 1
ATOM 3202 C CA . VAL A 1 396 ? -16.969 -13.234 -13.992 1 96.12 396 VAL A CA 1
ATOM 3203 C C . VAL A 1 396 ? -18.359 -12.727 -13.617 1 96.12 396 VAL A C 1
ATOM 3205 O O . VAL A 1 396 ? -18.609 -12.359 -12.469 1 96.12 396 VAL A O 1
ATOM 3208 N N . ARG A 1 397 ? -19.297 -12.719 -14.5 1 94.44 397 ARG A N 1
ATOM 3209 C CA . ARG A 1 397 ? -20.625 -12.18 -14.297 1 94.44 397 ARG A CA 1
ATOM 3210 C C . ARG A 1 397 ? -21.453 -13.078 -13.375 1 94.44 397 ARG A C 1
ATOM 3212 O O . ARG A 1 397 ? -22.5 -12.672 -12.883 1 94.44 397 ARG A O 1
ATOM 3219 N N . ALA A 1 398 ? -20.953 -14.281 -13.211 1 95.5 398 ALA A N 1
ATOM 3220 C CA . ALA A 1 398 ? -21.688 -15.219 -12.359 1 95.5 398 ALA A CA 1
ATOM 3221 C C . ALA A 1 398 ? -21.609 -14.797 -10.898 1 95.5 398 ALA A C 1
ATOM 3223 O O . ALA A 1 398 ? -22.516 -15.102 -10.109 1 95.5 398 ALA A O 1
ATOM 3224 N N . SER A 1 399 ? -20.578 -14.117 -10.445 1 96.31 399 SER A N 1
ATOM 3225 C CA . SER A 1 399 ? -20.391 -13.766 -9.047 1 96.31 399 SER A CA 1
ATOM 3226 C C . SER A 1 399 ? -21 -12.398 -8.734 1 96.31 399 SER A C 1
ATOM 3228 O O . SER A 1 399 ? -20.656 -11.406 -9.367 1 96.31 399 SER A O 1
ATOM 3230 N N . PRO A 1 400 ? -21.812 -12.352 -7.754 1 95 400 PRO A N 1
ATOM 3231 C CA . PRO A 1 400 ? -22.375 -11.055 -7.367 1 95 400 PRO A CA 1
ATOM 3232 C C . PRO A 1 400 ? -21.359 -10.172 -6.637 1 95 400 PRO A C 1
ATOM 3234 O O . PRO A 1 400 ? -21.609 -8.984 -6.422 1 95 400 PRO A O 1
ATOM 3237 N N . PHE A 1 401 ? -20.219 -10.719 -6.25 1 96.5 401 PHE A N 1
ATOM 3238 C CA . PHE A 1 401 ? -19.234 -9.992 -5.457 1 96.5 401 PHE A CA 1
ATOM 3239 C C . PHE A 1 401 ? -18.312 -9.18 -6.355 1 96.5 401 PHE A C 1
ATOM 3241 O O . PHE A 1 401 ? -17.578 -8.312 -5.879 1 96.5 401 PHE A O 1
ATOM 3248 N N . LEU A 1 402 ? -18.25 -9.5 -7.629 1 96.88 402 LEU A N 1
ATOM 3249 C CA . LEU A 1 402 ? -17.281 -8.906 -8.531 1 96.88 402 LEU A CA 1
ATOM 3250 C C . LEU A 1 402 ? -17.875 -7.707 -9.266 1 96.88 402 LEU A C 1
ATOM 3252 O O . LEU A 1 402 ? -19.047 -7.727 -9.633 1 96.88 402 LEU A O 1
ATOM 3256 N N . LYS A 1 403 ? -17.031 -6.656 -9.383 1 93.56 403 LYS A N 1
ATOM 3257 C CA . LYS A 1 403 ? -17.406 -5.504 -10.195 1 93.56 403 LYS A CA 1
ATOM 3258 C C . LYS A 1 403 ? -17.672 -5.918 -11.641 1 93.56 403 LYS A C 1
ATOM 3260 O O . LYS A 1 403 ? -17.047 -6.852 -12.148 1 93.56 403 LYS A O 1
ATOM 3265 N N . ARG A 1 404 ? -18.625 -5.109 -12.094 1 87.38 404 ARG A N 1
ATOM 3266 C CA . ARG A 1 404 ? -18.922 -5.309 -13.516 1 87.38 404 ARG A CA 1
ATOM 3267 C C . ARG A 1 404 ? -18.094 -4.371 -14.383 1 87.38 404 ARG A C 1
ATOM 3269 O O . ARG A 1 404 ? -17.734 -3.271 -13.953 1 87.38 404 ARG A O 1
ATOM 3276 N N . GLY A 1 405 ? -17.281 -4.863 -15.359 1 81.69 405 GLY A N 1
ATOM 3277 C CA . GLY A 1 405 ? -16.484 -3.984 -16.219 1 81.69 405 GLY A CA 1
ATOM 3278 C C . GLY A 1 405 ? -15.273 -4.668 -16.812 1 81.69 405 GLY A C 1
ATOM 3279 O O . GLY A 1 405 ? -15.18 -5.895 -16.797 1 81.69 405 GLY A O 1
ATOM 3280 N N . SER A 1 406 ? -14.422 -3.617 -17.312 1 82.62 406 SER A N 1
ATOM 3281 C CA . SER A 1 406 ? -13.281 -4.113 -18.078 1 82.62 406 SER A CA 1
ATOM 3282 C C . SER A 1 406 ? -11.992 -4.02 -17.266 1 82.62 406 SER A C 1
ATOM 3284 O O . SER A 1 406 ? -11.18 -3.119 -17.484 1 82.62 406 SER A O 1
ATOM 3286 N N . ASN A 1 407 ? -11.852 -4.738 -16.297 1 87.75 407 ASN A N 1
ATOM 3287 C CA . ASN A 1 407 ? -10.602 -4.852 -15.547 1 87.75 407 ASN A CA 1
ATOM 3288 C C . ASN A 1 407 ? -9.805 -6.086 -15.961 1 87.75 407 ASN A C 1
ATOM 3290 O O . ASN A 1 407 ? -9.836 -7.109 -15.273 1 87.75 407 ASN A O 1
ATOM 3294 N N . PHE A 1 408 ? -9.062 -6.02 -16.984 1 83.69 408 PHE A N 1
ATOM 3295 C CA . PHE A 1 408 ? -8.406 -7.16 -17.609 1 83.69 408 PHE A CA 1
ATOM 3296 C C . PHE A 1 408 ? -7.375 -7.773 -16.672 1 83.69 408 PHE A C 1
ATOM 3298 O O . PHE A 1 408 ? -7.191 -8.992 -16.656 1 83.69 408 PHE A O 1
ATOM 3305 N N . ILE A 1 409 ? -6.719 -6.906 -15.875 1 86.31 409 ILE A N 1
ATOM 3306 C CA . ILE A 1 409 ? -5.719 -7.402 -14.938 1 86.31 409 ILE A CA 1
ATOM 3307 C C . ILE A 1 409 ? -6.402 -8.203 -13.828 1 86.31 409 ILE A C 1
ATOM 3309 O O . ILE A 1 409 ? -5.957 -9.297 -13.484 1 86.31 409 ILE A O 1
ATOM 3313 N N . GLY A 1 410 ? -7.484 -7.645 -13.375 1 91.94 410 GLY A N 1
ATOM 3314 C CA . GLY A 1 410 ? -8.219 -8.312 -12.312 1 91.94 410 GLY A CA 1
ATOM 3315 C C . GLY A 1 410 ? -8.875 -9.609 -12.758 1 91.94 410 GLY A C 1
ATOM 3316 O O . GLY A 1 410 ? -8.883 -10.594 -12.016 1 91.94 410 GLY A O 1
ATOM 3317 N N . ILE A 1 411 ? -9.367 -9.602 -13.961 1 93.5 411 ILE A N 1
ATOM 3318 C CA . ILE A 1 411 ? -10.031 -10.773 -14.516 1 93.5 411 ILE A CA 1
ATOM 3319 C C . ILE A 1 411 ? -9.023 -11.914 -14.664 1 93.5 411 ILE A C 1
ATOM 3321 O O . ILE A 1 411 ? -9.344 -13.07 -14.398 1 93.5 411 ILE A O 1
ATOM 3325 N N . HIS A 1 412 ? -7.844 -11.578 -15.023 1 92.38 412 HIS A N 1
ATOM 3326 C CA . HIS A 1 412 ? -6.82 -12.578 -15.305 1 92.38 412 HIS A CA 1
ATOM 3327 C C . HIS A 1 412 ? -6.117 -13.023 -14.023 1 92.38 412 HIS A C 1
ATOM 3329 O O . HIS A 1 412 ? -5.363 -14 -14.031 1 92.38 412 HIS A O 1
ATOM 3335 N N . HIS A 1 413 ? -6.359 -12.391 -12.977 1 93.31 413 HIS A N 1
ATOM 3336 C CA . HIS A 1 413 ? -5.625 -12.711 -11.758 1 93.31 413 HIS A CA 1
ATOM 3337 C C . HIS A 1 413 ? -6.055 -14.055 -11.195 1 93.31 413 HIS A C 1
ATOM 3339 O O . HIS A 1 413 ? -7.242 -14.391 -11.195 1 93.31 413 HIS A O 1
ATOM 3345 N N . PRO A 1 414 ? -5.105 -14.797 -10.609 1 95.62 414 PRO A N 1
ATOM 3346 C CA . PRO A 1 414 ? -5.418 -16.141 -10.133 1 95.62 414 PRO A CA 1
ATOM 3347 C C . PRO A 1 414 ? -6.484 -16.156 -9.039 1 95.62 414 PRO A C 1
ATOM 3349 O O . PRO A 1 414 ? -7.312 -17.062 -8.977 1 95.62 414 PRO A O 1
ATOM 3352 N N . GLU A 1 415 ? -6.504 -15.133 -8.18 1 97.44 415 GLU A N 1
ATOM 3353 C CA . GLU A 1 415 ? -7.488 -15.094 -7.102 1 97.44 415 GLU A CA 1
ATOM 3354 C C . GLU A 1 415 ? -8.906 -14.969 -7.652 1 97.44 415 GLU A C 1
ATOM 3356 O O . GLU A 1 415 ? -9.859 -15.484 -7.059 1 97.44 415 GLU A O 1
ATOM 3361 N N . THR A 1 416 ? -9.031 -14.297 -8.781 1 97.44 416 THR A N 1
ATOM 3362 C CA . THR A 1 416 ? -10.344 -14.234 -9.422 1 97.44 416 THR A CA 1
ATOM 3363 C C . THR A 1 416 ? -10.766 -15.609 -9.922 1 97.44 416 THR A C 1
ATOM 3365 O O . THR A 1 416 ? -11.914 -16.016 -9.742 1 97.44 416 THR A O 1
ATOM 3368 N N . TYR A 1 417 ? -9.859 -16.344 -10.531 1 98.25 417 TYR A N 1
ATOM 3369 C CA . TYR A 1 417 ? -10.125 -17.703 -10.977 1 98.25 417 TYR A CA 1
ATOM 3370 C C . TYR A 1 417 ? -10.594 -18.578 -9.82 1 98.25 417 TYR A C 1
ATOM 3372 O O . TYR A 1 417 ? -11.625 -19.234 -9.914 1 98.25 417 TYR A O 1
ATOM 3380 N N . LEU A 1 418 ? -9.852 -18.531 -8.734 1 98.56 418 LEU A N 1
ATOM 3381 C CA . LEU A 1 418 ? -10.133 -19.406 -7.594 1 98.56 418 LEU A CA 1
ATOM 3382 C C . LEU A 1 418 ? -11.477 -19.047 -6.965 1 98.56 418 LEU A C 1
ATOM 3384 O O . LEU A 1 418 ? -12.227 -19.938 -6.543 1 98.56 418 LEU A O 1
ATOM 3388 N N . HIS A 1 419 ? -11.766 -17.766 -6.922 1 98.25 419 HIS A N 1
ATOM 3389 C CA . HIS A 1 419 ? -13.062 -17.312 -6.438 1 98.25 419 HIS A CA 1
ATOM 3390 C C . HIS A 1 419 ? -14.203 -17.875 -7.281 1 98.25 419 HIS A C 1
ATOM 3392 O O . HIS A 1 419 ? -15.172 -18.406 -6.746 1 98.25 419 HIS A O 1
ATOM 3398 N N . LEU A 1 420 ? -14.039 -17.812 -8.57 1 98.56 420 LEU A N 1
ATOM 3399 C CA . LEU A 1 420 ? -15.094 -18.25 -9.477 1 98.56 420 LEU A CA 1
ATOM 3400 C C . LEU A 1 420 ? -15.25 -19.766 -9.445 1 98.56 420 LEU A C 1
ATOM 3402 O O . LEU A 1 420 ? -16.359 -20.281 -9.539 1 98.56 420 LEU A O 1
ATOM 3406 N N . ILE A 1 421 ? -14.188 -20.5 -9.297 1 98.5 421 ILE A N 1
ATOM 3407 C CA . ILE A 1 421 ? -14.258 -21.953 -9.188 1 98.5 421 ILE A CA 1
ATOM 3408 C C . ILE A 1 421 ? -15.023 -22.344 -7.926 1 98.5 421 ILE A C 1
ATOM 3410 O O . ILE A 1 421 ? -15.875 -23.234 -7.957 1 98.5 421 ILE A O 1
ATOM 3414 N N . ASP A 1 422 ? -14.711 -21.656 -6.84 1 98.06 422 ASP A N 1
ATOM 3415 C CA . ASP A 1 422 ? -15.367 -21.953 -5.57 1 98.06 422 ASP A CA 1
ATOM 3416 C C . ASP A 1 422 ? -16.875 -21.75 -5.668 1 98.06 422 ASP A C 1
ATOM 3418 O O . ASP A 1 422 ? -17.641 -22.469 -5.016 1 98.06 422 ASP A O 1
ATOM 3422 N N . GLY A 1 423 ? -17.266 -20.797 -6.473 1 97.5 423 GLY A N 1
ATOM 3423 C CA . GLY A 1 423 ? -18.688 -20.484 -6.582 1 97.5 423 GLY A CA 1
ATOM 3424 C C . GLY A 1 423 ? -19.359 -21.172 -7.754 1 97.5 423 GLY A C 1
ATOM 3425 O O . GLY A 1 423 ? -20.578 -21.047 -7.934 1 97.5 423 GLY A O 1
ATOM 3426 N N . TYR A 1 424 ? -18.656 -21.922 -8.555 1 98.06 424 TYR A N 1
ATOM 3427 C CA . TYR A 1 424 ? -19.188 -22.516 -9.781 1 98.06 424 TYR A CA 1
ATOM 3428 C C . TYR A 1 424 ? -19.969 -23.781 -9.477 1 98.06 424 TYR A C 1
ATOM 3430 O O . TYR A 1 424 ? -19.5 -24.641 -8.727 1 98.06 424 TYR A O 1
ATOM 3438 N N . VAL A 1 425 ? -21.141 -23.953 -10.094 1 97.25 425 VAL A N 1
ATOM 3439 C CA . VAL A 1 425 ? -21.922 -25.188 -10.016 1 97.25 425 VAL A CA 1
ATOM 3440 C C . VAL A 1 425 ? -22.016 -25.828 -11.391 1 97.25 425 VAL A C 1
ATOM 3442 O O . VAL A 1 425 ? -21.531 -26.953 -11.578 1 97.25 425 VAL A O 1
ATOM 3445 N N . SER A 1 426 ? -22.531 -25.094 -12.352 1 96.94 426 SER A N 1
ATOM 3446 C CA . SER A 1 426 ? -22.656 -25.516 -13.742 1 96.94 426 SER A CA 1
ATOM 3447 C C . SER A 1 426 ? -22.688 -24.328 -14.688 1 96.94 426 SER A C 1
ATOM 3449 O O . SER A 1 426 ? -22.734 -23.172 -14.234 1 96.94 426 SER A O 1
ATOM 3451 N N . SER A 1 427 ? -22.656 -24.594 -15.961 1 93.94 427 SER A N 1
ATOM 3452 C CA . SER A 1 427 ? -22.641 -23.531 -16.969 1 93.94 427 SER A CA 1
ATOM 3453 C C . SER A 1 427 ? -23.938 -22.734 -16.953 1 93.94 427 SER A C 1
ATOM 3455 O O . SER A 1 427 ? -23.984 -21.594 -17.438 1 93.94 427 SER A O 1
ATOM 3457 N N . THR A 1 428 ? -24.969 -23.297 -16.344 1 93.38 428 THR A N 1
ATOM 3458 C CA . THR A 1 428 ? -26.266 -22.625 -16.375 1 93.38 428 THR A CA 1
ATOM 3459 C C . THR A 1 428 ? -26.688 -22.188 -14.984 1 93.38 428 THR A C 1
ATOM 3461 O O . THR A 1 428 ? -27.75 -21.609 -14.805 1 93.38 428 THR A O 1
ATOM 3464 N N . SER A 1 429 ? -25.906 -22.484 -14.016 1 94.44 429 SER A N 1
ATOM 3465 C CA . SER A 1 429 ? -26.25 -22.141 -12.641 1 94.44 429 SER A CA 1
ATOM 3466 C C . SER A 1 429 ? -25.609 -20.828 -12.219 1 94.44 429 SER A C 1
ATOM 3468 O O . SER A 1 429 ? -24.531 -20.469 -12.719 1 94.44 429 SER A O 1
ATOM 3470 N N . PRO A 1 430 ? -26.312 -20.172 -11.312 1 93.75 430 PRO A N 1
ATOM 3471 C CA . PRO A 1 430 ? -25.656 -18.984 -10.734 1 93.75 430 PRO A CA 1
ATOM 3472 C C . PRO A 1 430 ? -24.562 -19.344 -9.734 1 93.75 430 PRO A C 1
ATOM 3474 O O . PRO A 1 430 ? -24.328 -20.516 -9.461 1 93.75 430 PRO A O 1
ATOM 3477 N N . PHE A 1 431 ? -23.859 -18.297 -9.234 1 96.19 431 PHE A N 1
ATOM 3478 C CA . PHE A 1 431 ? -22.828 -18.438 -8.219 1 96.19 431 PHE A CA 1
ATOM 3479 C C . PHE A 1 431 ? -23.406 -19.062 -6.949 1 96.19 431 PHE A C 1
ATOM 3481 O O . PHE A 1 431 ? -24.422 -18.594 -6.422 1 96.19 431 PHE A O 1
ATOM 3488 N N . ARG A 1 432 ? -22.812 -20.125 -6.52 1 94.31 432 ARG A N 1
ATOM 3489 C CA . ARG A 1 432 ? -23.422 -20.859 -5.418 1 94.31 432 ARG A CA 1
ATOM 3490 C C . ARG A 1 432 ? -23.297 -20.094 -4.105 1 94.31 432 ARG A C 1
ATOM 3492 O O . ARG A 1 432 ? -22.219 -19.578 -3.789 1 94.31 432 ARG A O 1
ATOM 3499 N N . PRO A 1 433 ? -24.297 -20.047 -3.248 1 90.12 433 PRO A N 1
ATOM 3500 C CA . PRO A 1 433 ? -24.297 -19.266 -2.01 1 90.12 433 PRO A CA 1
ATOM 3501 C C . PRO A 1 433 ? -23.422 -19.875 -0.919 1 90.12 433 PRO A C 1
ATOM 3503 O O . PRO A 1 433 ? -23.047 -19.188 0.031 1 90.12 433 PRO A O 1
ATOM 3506 N N . ASP A 1 434 ? -23.109 -21.141 -1.049 1 91.81 434 ASP A N 1
ATOM 3507 C CA . ASP A 1 434 ? -22.359 -21.781 0.024 1 91.81 434 ASP A CA 1
ATOM 3508 C C . ASP A 1 434 ? -20.875 -21.859 -0.314 1 91.81 434 ASP A C 1
ATOM 3510 O O . ASP A 1 434 ? -20.141 -22.672 0.256 1 91.81 434 ASP A O 1
ATOM 3514 N N . ALA A 1 435 ? -20.438 -21.062 -1.355 1 95.19 435 ALA A N 1
ATOM 3515 C CA . ALA A 1 435 ? -19 -20.938 -1.592 1 95.19 435 ALA A CA 1
ATOM 3516 C C . ALA A 1 435 ? -18.266 -20.562 -0.312 1 95.19 435 ALA A C 1
ATOM 3518 O O . ALA A 1 435 ? -18.766 -19.766 0.485 1 95.19 435 ALA A O 1
ATOM 3519 N N . LYS A 1 436 ? -17.078 -21.047 -0.088 1 94.88 436 LYS A N 1
ATOM 3520 C CA . LYS A 1 436 ? -16.453 -20.953 1.228 1 94.88 436 LYS A CA 1
ATOM 3521 C C . LYS A 1 436 ? -15.203 -20.078 1.182 1 94.88 436 LYS A C 1
ATOM 3523 O O . LYS A 1 436 ? -14.773 -19.547 2.207 1 94.88 436 LYS A O 1
ATOM 3528 N N . ARG A 1 437 ? -14.578 -19.953 0.056 1 96.38 437 ARG A N 1
ATOM 3529 C CA . ARG A 1 437 ? -13.32 -19.219 -0.044 1 96.38 437 ARG A CA 1
ATOM 3530 C C . ARG A 1 437 ? -13.508 -17.75 0.357 1 96.38 437 ARG A C 1
ATOM 3532 O O . ARG A 1 437 ? -14.539 -17.156 0.057 1 96.38 437 ARG A O 1
ATOM 3539 N N . ASP A 1 438 ? -12.578 -17.203 1.062 1 96.56 438 ASP A N 1
ATOM 3540 C CA . ASP A 1 438 ? -12.633 -15.812 1.51 1 96.56 438 ASP A CA 1
ATOM 3541 C C . ASP A 1 438 ? -12.727 -14.859 0.324 1 96.56 438 ASP A C 1
ATOM 3543 O O . ASP A 1 438 ? -11.812 -14.805 -0.503 1 96.56 438 ASP A O 1
ATOM 3547 N N . VAL A 1 439 ? -13.719 -14.078 0.308 1 96.75 439 VAL A N 1
ATOM 3548 C CA . VAL A 1 439 ? -13.969 -13.172 -0.804 1 96.75 439 VAL A CA 1
ATOM 3549 C C . VAL A 1 439 ? -12.883 -12.094 -0.849 1 96.75 439 VAL A C 1
ATOM 3551 O O . VAL A 1 439 ? -12.516 -11.625 -1.926 1 96.75 439 VAL A O 1
ATOM 3554 N N . ALA A 1 440 ? -12.281 -11.742 0.28 1 97.44 440 ALA A N 1
ATOM 3555 C CA . ALA A 1 440 ? -11.297 -10.672 0.364 1 97.44 440 ALA A CA 1
ATOM 3556 C C . ALA A 1 440 ? -10.055 -11.008 -0.463 1 97.44 440 ALA A C 1
ATOM 3558 O O . ALA A 1 440 ? -9.336 -10.102 -0.899 1 97.44 440 ALA A O 1
ATOM 3559 N N . LEU A 1 441 ? -9.812 -12.266 -0.695 1 97.94 441 LEU A N 1
ATOM 3560 C CA . LEU A 1 441 ? -8.617 -12.695 -1.412 1 97.94 441 LEU A CA 1
ATOM 3561 C C . LEU A 1 441 ? -8.633 -12.188 -2.848 1 97.94 441 LEU A C 1
ATOM 3563 O O . LEU A 1 441 ? -7.574 -12.008 -3.459 1 97.94 441 LEU A O 1
ATOM 3567 N N . VAL A 1 442 ? -9.766 -11.891 -3.348 1 97.88 442 VAL A N 1
ATOM 3568 C CA . VAL A 1 442 ? -9.883 -11.438 -4.73 1 97.88 442 VAL A CA 1
ATOM 3569 C C . VAL A 1 442 ? -9.148 -10.117 -4.906 1 97.88 442 VAL A C 1
ATOM 3571 O O . VAL A 1 442 ? -8.516 -9.883 -5.938 1 97.88 442 VAL A O 1
ATOM 3574 N N . ASN A 1 443 ? -9.164 -9.242 -3.873 1 97.12 443 ASN A N 1
ATOM 3575 C CA . ASN A 1 443 ? -8.555 -7.918 -3.949 1 97.12 443 ASN A CA 1
ATOM 3576 C C . ASN A 1 443 ? -7.113 -7.938 -3.441 1 97.12 443 ASN A C 1
ATOM 3578 O O . ASN A 1 443 ? -6.539 -6.887 -3.154 1 97.12 443 ASN A O 1
ATOM 3582 N N . LYS A 1 444 ? -6.559 -9.102 -3.348 1 95.88 444 LYS A N 1
ATOM 3583 C CA . LYS A 1 444 ? -5.18 -9.219 -2.883 1 95.88 444 LYS A CA 1
ATOM 3584 C C . LYS A 1 444 ? -4.238 -8.367 -3.734 1 95.88 444 LYS A C 1
ATOM 3586 O O . LYS A 1 444 ? -3.369 -7.676 -3.203 1 95.88 444 LYS A O 1
ATOM 3591 N N . TYR A 1 445 ? -4.434 -8.43 -5.055 1 92.81 445 TYR A N 1
ATOM 3592 C CA . TYR A 1 445 ? -3.508 -7.746 -5.953 1 92.81 445 TYR A CA 1
ATOM 3593 C C . TYR A 1 445 ? -4.258 -6.875 -6.953 1 92.81 445 TYR A C 1
ATOM 3595 O O . TYR A 1 445 ? -3.652 -6.305 -7.863 1 92.81 445 TYR A O 1
ATOM 3603 N N . CYS A 1 446 ? -5.566 -6.809 -6.836 1 91.69 446 CYS A N 1
ATOM 3604 C CA . CYS A 1 446 ? -6.34 -6.062 -7.82 1 91.69 446 CYS A CA 1
ATOM 3605 C C . CYS A 1 446 ? -7.547 -5.391 -7.176 1 91.69 446 CYS A C 1
ATOM 3607 O O . CYS A 1 446 ? -7.621 -5.289 -5.949 1 91.69 446 CYS A O 1
ATOM 3609 N N . ASP A 1 447 ? -8.383 -4.789 -7.977 1 93.56 447 ASP A N 1
ATOM 3610 C CA . ASP A 1 447 ? -9.602 -4.117 -7.551 1 93.56 447 ASP A CA 1
ATOM 3611 C C . ASP A 1 447 ? -10.82 -4.68 -8.273 1 93.56 447 ASP A C 1
ATOM 3613 O O . ASP A 1 447 ? -11.398 -4.012 -9.133 1 93.56 447 ASP A O 1
ATOM 3617 N N . MET A 1 448 ? -11.219 -5.902 -7.812 1 96.62 448 MET A N 1
ATOM 3618 C CA . MET A 1 448 ? -12.281 -6.586 -8.539 1 96.62 448 MET A CA 1
ATOM 3619 C C . MET A 1 448 ? -13.57 -6.609 -7.723 1 96.62 448 MET A C 1
ATOM 3621 O O . MET A 1 448 ? -14.648 -6.852 -8.266 1 96.62 448 MET A O 1
ATOM 3625 N N . LEU A 1 449 ? -13.5 -6.445 -6.441 1 96.44 449 LEU A N 1
ATOM 3626 C CA . LEU A 1 449 ? -14.672 -6.562 -5.574 1 96.44 449 LEU A CA 1
ATOM 3627 C C . LEU A 1 449 ? -15.5 -5.285 -5.598 1 96.44 449 LEU A C 1
ATOM 3629 O O . LEU A 1 449 ? -14.953 -4.188 -5.723 1 96.44 449 LEU A O 1
ATOM 3633 N N . VAL A 1 450 ? -16.734 -5.48 -5.461 1 93.44 450 VAL A N 1
ATOM 3634 C CA . VAL A 1 450 ? -17.625 -4.328 -5.344 1 93.44 450 VAL A CA 1
ATOM 3635 C C . VAL A 1 450 ? -17.234 -3.508 -4.113 1 93.44 450 VAL A C 1
ATOM 3637 O O . VAL A 1 450 ? -16.844 -4.066 -3.084 1 93.44 450 VAL A O 1
ATOM 3640 N N . ASN A 1 451 ? -17.438 -2.227 -4.156 1 90 451 ASN A N 1
ATOM 3641 C CA . ASN A 1 451 ? -17 -1.311 -3.111 1 90 451 ASN A CA 1
ATOM 3642 C C . ASN A 1 451 ? -17.797 -1.499 -1.823 1 90 451 ASN A C 1
ATOM 3644 O O . ASN A 1 451 ? -17.297 -1.219 -0.732 1 90 451 ASN A O 1
ATOM 3648 N N . GLU A 1 452 ? -18.969 -2.002 -1.915 1 89.38 452 GLU A N 1
ATOM 3649 C CA . GLU A 1 452 ? -19.859 -2.172 -0.769 1 89.38 452 GLU A CA 1
ATOM 3650 C C . GLU A 1 452 ? -19.266 -3.146 0.246 1 89.38 452 GLU A C 1
ATOM 3652 O O . GLU A 1 452 ? -19.594 -3.092 1.433 1 89.38 452 GLU A O 1
ATOM 3657 N N . LEU A 1 453 ? -18.391 -4 -0.265 1 93.31 453 LEU A N 1
ATOM 3658 C CA . LEU A 1 453 ? -17.766 -4.969 0.63 1 93.31 453 LEU A CA 1
ATOM 3659 C C . LEU A 1 453 ? -16.703 -4.309 1.49 1 93.31 453 LEU A C 1
ATOM 3661 O O . LEU A 1 453 ? -16.234 -4.891 2.475 1 93.31 453 LEU A O 1
ATOM 3665 N N . ARG A 1 454 ? -16.219 -3.168 1.102 1 92.69 454 ARG A N 1
ATOM 3666 C CA . ARG A 1 454 ? -15.281 -2.348 1.85 1 92.69 454 ARG A CA 1
ATOM 3667 C C . ARG A 1 454 ? -13.945 -3.064 2.016 1 92.69 454 ARG A C 1
ATOM 3669 O O . ARG A 1 454 ? -13.336 -3.02 3.09 1 92.69 454 ARG A O 1
ATOM 3676 N N . ILE A 1 455 ? -13.594 -3.85 1.013 1 95.19 455 ILE A N 1
ATOM 3677 C CA . ILE A 1 455 ? -12.281 -4.488 0.953 1 95.19 455 ILE A CA 1
ATOM 3678 C C . ILE A 1 455 ? -11.352 -3.674 0.054 1 95.19 455 ILE A C 1
ATOM 3680 O O . ILE A 1 455 ? -11.625 -3.502 -1.137 1 95.19 455 ILE A O 1
ATOM 3684 N N . PRO A 1 456 ? -10.297 -3.119 0.637 1 94.19 456 PRO A N 1
ATOM 3685 C CA . PRO A 1 456 ? -9.422 -2.27 -0.177 1 94.19 456 PRO A CA 1
ATOM 3686 C C . PRO A 1 456 ? -8.734 -3.039 -1.3 1 94.19 456 PRO A C 1
ATOM 3688 O O . PRO A 1 456 ? -8.453 -4.234 -1.156 1 94.19 456 PRO A O 1
ATOM 3691 N N . PRO A 1 457 ? -8.508 -2.357 -2.471 1 93.88 457 PRO A N 1
ATOM 3692 C CA . PRO A 1 457 ? -7.738 -3.002 -3.537 1 93.88 457 PRO A CA 1
ATOM 3693 C C . PRO A 1 457 ? -6.27 -3.193 -3.172 1 93.88 457 PRO A C 1
ATOM 3695 O O . PRO A 1 457 ? -5.719 -2.416 -2.385 1 93.88 457 PRO A O 1
ATOM 3698 N N . CYS A 1 458 ? -5.641 -4.246 -3.695 1 94.56 458 CYS A N 1
ATOM 3699 C CA . CYS A 1 458 ? -4.219 -4.531 -3.537 1 94.56 458 CYS A CA 1
ATOM 3700 C C . CYS A 1 458 ? -3.811 -4.473 -2.07 1 94.56 458 CYS A C 1
ATOM 3702 O O . CYS A 1 458 ? -2.85 -3.789 -1.714 1 94.56 458 CYS A O 1
ATOM 3704 N N . TRP A 1 459 ? -4.625 -5.188 -1.253 1 95.94 459 TRP A N 1
ATOM 3705 C CA . TRP A 1 459 ? -4.449 -5.016 0.185 1 95.94 459 TRP A CA 1
ATOM 3706 C C . TRP A 1 459 ? -3.256 -5.82 0.689 1 95.94 459 TRP A C 1
ATOM 3708 O O . TRP A 1 459 ? -2.752 -5.574 1.787 1 95.94 459 TRP A O 1
ATOM 3718 N N . TYR A 1 460 ? -2.771 -6.832 -0.082 1 95.12 460 TYR A N 1
ATOM 3719 C CA . TYR A 1 460 ? -1.693 -7.703 0.369 1 95.12 460 TYR A CA 1
ATOM 3720 C C . TYR A 1 460 ? -0.359 -6.969 0.368 1 95.12 460 TYR A C 1
ATOM 3722 O O . TYR A 1 460 ? 0.424 -7.09 -0.577 1 95.12 460 TYR A O 1
ATOM 3730 N N . GLN A 1 461 ? -0.114 -6.27 1.494 1 93.19 461 GLN A N 1
ATOM 3731 C CA . GLN A 1 461 ? 1.085 -5.449 1.648 1 93.19 461 GLN A CA 1
ATOM 3732 C C . GLN A 1 461 ? 1.615 -5.516 3.078 1 93.19 461 GLN A C 1
ATOM 3734 O O . GLN A 1 461 ? 0.844 -5.691 4.023 1 93.19 461 GLN A O 1
ATOM 3739 N N . LEU A 1 462 ? 2.971 -5.316 3.189 1 93.75 462 LEU A N 1
ATOM 3740 C CA . LEU A 1 462 ? 3.604 -5.246 4.504 1 93.75 462 LEU A CA 1
ATOM 3741 C C . LEU A 1 462 ? 3.373 -3.885 5.145 1 93.75 462 LEU A C 1
ATOM 3743 O O . LEU A 1 462 ? 3.15 -2.895 4.449 1 93.75 462 LEU A O 1
ATOM 3747 N N . SER A 1 463 ? 3.398 -3.908 6.477 1 96.06 463 SER A N 1
ATOM 3748 C CA . SER A 1 463 ? 3.369 -2.633 7.188 1 96.06 463 SER A CA 1
ATOM 3749 C C . SER A 1 463 ? 4.492 -1.713 6.719 1 96.06 463 SER A C 1
ATOM 3751 O O . SER A 1 463 ? 5.625 -2.156 6.531 1 96.06 463 SER A O 1
ATOM 3753 N N . ASN A 1 464 ? 4.156 -0.416 6.465 1 97 464 ASN A N 1
ATOM 3754 C CA . ASN A 1 464 ? 5.109 0.586 6.004 1 97 464 ASN A CA 1
ATOM 3755 C C . ASN A 1 464 ? 5.883 0.104 4.781 1 97 464 ASN A C 1
ATOM 3757 O O . ASN A 1 464 ? 7.074 0.38 4.645 1 97 464 ASN A O 1
ATOM 3761 N N . LYS A 1 465 ? 5.238 -0.783 4.039 1 94.81 465 LYS A N 1
ATOM 3762 C CA . LYS A 1 465 ? 5.805 -1.368 2.828 1 94.81 465 LYS A CA 1
ATOM 3763 C C . LYS A 1 465 ? 7.145 -2.037 3.113 1 94.81 465 LYS A C 1
ATOM 3765 O O . LYS A 1 465 ? 8.07 -1.953 2.305 1 94.81 465 LYS A O 1
ATOM 3770 N N . GLY A 1 466 ? 7.305 -2.5 4.289 1 94.12 466 GLY A N 1
ATOM 3771 C CA . GLY A 1 466 ? 8.453 -3.32 4.641 1 94.12 466 GLY A CA 1
ATOM 3772 C C . GLY A 1 466 ? 9.469 -2.59 5.496 1 94.12 466 GLY A C 1
ATOM 3773 O O . GLY A 1 466 ? 10.391 -3.205 6.039 1 94.12 466 GLY A O 1
ATOM 3774 N N . LEU A 1 467 ? 9.359 -1.217 5.609 1 96.5 467 LEU A N 1
ATOM 3775 C CA . LEU A 1 467 ? 10.281 -0.483 6.473 1 96.5 467 LEU A CA 1
ATOM 3776 C C . LEU A 1 467 ? 10.008 -0.784 7.941 1 96.5 467 LEU A C 1
ATOM 3778 O O . LEU A 1 467 ? 8.867 -1.058 8.32 1 96.5 467 LEU A O 1
ATOM 3782 N N . VAL A 1 468 ? 11.086 -0.736 8.695 1 96 468 VAL A N 1
ATOM 3783 C CA . VAL A 1 468 ? 10.961 -0.921 10.141 1 96 468 VAL A CA 1
ATOM 3784 C C . VAL A 1 468 ? 11.75 0.162 10.867 1 96 468 VAL A C 1
ATOM 3786 O O . VAL A 1 468 ? 12.711 0.714 10.32 1 96 468 VAL A O 1
ATOM 3789 N N . SER A 1 469 ? 11.273 0.485 12.023 1 95.31 469 SER A N 1
ATOM 3790 C CA . SER A 1 469 ? 11.992 1.445 12.852 1 95.31 469 SER A CA 1
ATOM 3791 C C . SER A 1 469 ? 13.227 0.814 13.477 1 95.31 469 SER A C 1
ATOM 3793 O O . SER A 1 469 ? 13.156 -0.274 14.055 1 95.31 469 SER A O 1
ATOM 3795 N N . ASN A 1 470 ? 14.375 1.411 13.344 1 94.56 470 ASN A N 1
ATOM 3796 C CA . ASN A 1 470 ? 15.57 0.906 14.008 1 94.56 470 ASN A CA 1
ATOM 3797 C C . ASN A 1 470 ? 15.656 1.396 15.445 1 94.56 470 ASN A C 1
ATOM 3799 O O . ASN A 1 470 ? 14.688 1.923 15.992 1 94.56 470 ASN A O 1
ATOM 3803 N N . LYS A 1 471 ? 16.781 1.269 16.125 1 92.81 471 LYS A N 1
ATOM 3804 C CA . LYS A 1 471 ? 16.938 1.504 17.562 1 92.81 471 LYS A CA 1
ATOM 3805 C C . LYS A 1 471 ? 16.734 2.979 17.891 1 92.81 471 LYS A C 1
ATOM 3807 O O . LYS A 1 471 ? 16.312 3.312 19 1 92.81 471 LYS A O 1
ATOM 3812 N N . VAL A 1 472 ? 17.078 3.852 16.969 1 93.12 472 VAL A N 1
ATOM 3813 C CA . VAL A 1 472 ? 17 5.273 17.281 1 93.12 472 VAL A CA 1
ATOM 3814 C C . VAL A 1 472 ? 15.75 5.879 16.672 1 93.12 472 VAL A C 1
ATOM 3816 O O . VAL A 1 472 ? 15.57 7.102 16.688 1 93.12 472 VAL A O 1
ATOM 3819 N N . GLY A 1 473 ? 14.906 5.059 15.984 1 92.69 473 GLY A N 1
ATOM 3820 C CA . GLY A 1 473 ? 13.609 5.527 15.516 1 92.69 473 GLY A CA 1
ATOM 3821 C C . GLY A 1 473 ? 13.594 5.844 14.031 1 92.69 473 GLY A C 1
ATOM 3822 O O . GLY A 1 473 ? 12.617 6.402 13.523 1 92.69 473 GLY A O 1
ATOM 3823 N N . ARG A 1 474 ? 14.625 5.57 13.305 1 95.75 474 ARG A N 1
ATOM 3824 C CA . ARG A 1 474 ? 14.672 5.793 11.859 1 95.75 474 ARG A CA 1
ATOM 3825 C C . ARG A 1 474 ? 14.023 4.637 11.109 1 95.75 474 ARG A C 1
ATOM 3827 O O . ARG A 1 474 ? 14.148 3.479 11.516 1 95.75 474 ARG A O 1
ATOM 3834 N N . MET A 1 475 ? 13.328 4.953 10.078 1 96.12 475 MET A N 1
ATOM 3835 C CA . MET A 1 475 ? 12.742 3.926 9.219 1 96.12 475 MET A CA 1
ATOM 3836 C C . MET A 1 475 ? 13.773 3.396 8.227 1 96.12 475 MET A C 1
ATOM 3838 O O . MET A 1 475 ? 14.312 4.156 7.422 1 96.12 475 MET A O 1
ATOM 3842 N N . VAL A 1 476 ? 14.016 2.146 8.328 1 95.56 476 VAL A N 1
ATOM 3843 C CA . VAL A 1 476 ? 15.062 1.542 7.508 1 95.56 476 VAL A CA 1
ATOM 3844 C C . VAL A 1 476 ? 14.547 0.245 6.891 1 95.56 476 VAL A C 1
ATOM 3846 O O . VAL A 1 476 ? 13.586 -0.349 7.387 1 95.56 476 VAL A O 1
ATOM 3849 N N . ARG A 1 477 ? 15.117 -0.137 5.828 1 92.88 477 ARG A N 1
ATOM 3850 C CA . ARG A 1 477 ? 14.844 -1.449 5.254 1 92.88 477 ARG A CA 1
ATOM 3851 C C . ARG A 1 477 ? 15.547 -2.551 6.035 1 92.88 477 ARG A C 1
ATOM 3853 O O . ARG A 1 477 ? 16.766 -2.496 6.234 1 92.88 477 ARG A O 1
ATOM 3860 N N . PRO A 1 478 ? 14.836 -3.469 6.449 1 92.5 478 PRO A N 1
ATOM 3861 C CA . PRO A 1 478 ? 15.492 -4.559 7.172 1 92.5 478 PRO A CA 1
ATOM 3862 C C . PRO A 1 478 ? 16.297 -5.477 6.254 1 92.5 478 PRO A C 1
ATOM 3864 O O . PRO A 1 478 ? 16 -5.574 5.062 1 92.5 478 PRO A O 1
ATOM 3867 N N . LYS A 1 479 ? 17.203 -6.086 6.879 1 90.81 479 LYS A N 1
ATOM 3868 C CA . LYS A 1 479 ? 17.938 -7.125 6.156 1 90.81 479 LYS A CA 1
ATOM 3869 C C . LYS A 1 479 ? 17.125 -8.422 6.102 1 90.81 479 LYS A C 1
ATOM 3871 O O . LYS A 1 479 ? 16.453 -8.781 7.074 1 90.81 479 LYS A O 1
ATOM 3876 N N . ARG A 1 480 ? 17.234 -9.062 4.973 1 91.88 480 ARG A N 1
ATOM 3877 C CA . ARG A 1 480 ? 16.594 -10.367 4.859 1 91.88 480 ARG A CA 1
ATOM 3878 C C . ARG A 1 480 ? 17.281 -11.398 5.746 1 91.88 480 ARG A C 1
ATOM 3880 O O . ARG A 1 480 ? 18.516 -11.406 5.855 1 91.88 480 ARG A O 1
ATOM 3887 N N . SER A 1 481 ? 16.484 -12.25 6.348 1 93 481 SER A N 1
ATOM 3888 C CA . SER A 1 481 ? 17.062 -13.328 7.145 1 93 481 SER A CA 1
ATOM 3889 C C . SER A 1 481 ? 17.984 -14.203 6.301 1 93 481 SER A C 1
ATOM 3891 O O . SER A 1 481 ? 17.703 -14.469 5.133 1 93 481 SER A O 1
ATOM 3893 N N . SER A 1 482 ? 19 -14.672 6.926 1 92.44 482 SER A N 1
ATOM 3894 C CA . SER A 1 482 ? 20.016 -15.461 6.219 1 92.44 482 SER A CA 1
ATOM 3895 C C . SER A 1 482 ? 19.391 -16.719 5.609 1 92.44 482 SER A C 1
ATOM 3897 O O . SER A 1 482 ? 19.781 -17.141 4.516 1 92.44 482 SER A O 1
ATOM 3899 N N . GLU A 1 483 ? 18.391 -17.234 6.293 1 93.25 483 GLU A N 1
ATOM 3900 C CA . GLU A 1 483 ? 17.766 -18.469 5.828 1 93.25 483 GLU A CA 1
ATOM 3901 C C . GLU A 1 483 ? 16.906 -18.219 4.594 1 93.25 483 GLU A C 1
ATOM 3903 O O . GLU A 1 483 ? 16.578 -19.156 3.854 1 93.25 483 GLU A O 1
ATOM 3908 N N . ASP A 1 484 ? 16.531 -17 4.387 1 94.31 484 ASP A N 1
ATOM 3909 C CA . ASP A 1 484 ? 15.625 -16.672 3.291 1 94.31 484 ASP A CA 1
ATOM 3910 C C . ASP A 1 484 ? 16.391 -16.094 2.102 1 94.31 484 ASP A C 1
ATOM 3912 O O . ASP A 1 484 ? 15.781 -15.734 1.087 1 94.31 484 ASP A O 1
ATOM 3916 N N . ILE A 1 485 ? 17.688 -15.945 2.23 1 92.44 485 ILE A N 1
ATOM 3917 C CA . ILE A 1 485 ? 18.5 -15.477 1.12 1 92.44 485 ILE A CA 1
ATOM 3918 C C . ILE A 1 485 ? 18.641 -16.578 0.079 1 92.44 485 ILE A C 1
ATOM 3920 O O . ILE A 1 485 ? 18.969 -17.719 0.419 1 92.44 485 ILE A O 1
ATOM 3924 N N . PRO A 1 486 ? 18.266 -16.281 -1.141 1 89.31 486 PRO A N 1
ATOM 3925 C CA . PRO A 1 486 ? 18.359 -17.312 -2.174 1 89.31 486 PRO A CA 1
ATOM 3926 C C . PRO A 1 486 ? 19.766 -17.891 -2.303 1 89.31 486 PRO A C 1
ATOM 3928 O O . PRO A 1 486 ? 20.766 -17.156 -2.211 1 89.31 486 PRO A O 1
ATOM 3931 N N . SER A 1 487 ? 19.812 -19.219 -2.375 1 84.69 487 SER A N 1
ATOM 3932 C CA . SER A 1 487 ? 21.062 -19.922 -2.615 1 84.69 487 SER A CA 1
ATOM 3933 C C . SER A 1 487 ? 21.031 -20.672 -3.941 1 84.69 487 SER A C 1
ATOM 3935 O O . SER A 1 487 ? 20 -21.234 -4.32 1 84.69 487 SER A O 1
ATOM 3937 N N . PRO A 1 488 ? 22.141 -20.562 -4.641 1 79.88 488 PRO A N 1
ATOM 3938 C CA . PRO A 1 488 ? 22.156 -21.297 -5.91 1 79.88 488 PRO A CA 1
ATOM 3939 C C . PRO A 1 488 ? 21.969 -22.797 -5.734 1 79.88 488 PRO A C 1
ATOM 3941 O O . PRO A 1 488 ? 22.312 -23.344 -4.688 1 79.88 488 PRO A O 1
ATOM 3944 N N . PRO A 1 489 ? 21.359 -23.359 -6.707 1 72.62 489 PRO A N 1
ATOM 3945 C CA . PRO A 1 489 ? 21.156 -24.812 -6.629 1 72.62 489 PRO A CA 1
ATOM 3946 C C . PRO A 1 489 ? 22.453 -25.594 -6.516 1 72.62 489 PRO A C 1
ATOM 3948 O O . PRO A 1 489 ? 23.469 -25.188 -7.094 1 72.62 489 PRO A O 1
ATOM 3951 N N . ILE A 1 490 ? 22.641 -26.5 -5.48 1 60.69 490 ILE A N 1
ATOM 3952 C CA . ILE A 1 490 ? 23.812 -27.359 -5.332 1 60.69 490 ILE A CA 1
ATOM 3953 C C . ILE A 1 490 ? 23.922 -28.312 -6.523 1 60.69 490 ILE A C 1
ATOM 3955 O O . ILE A 1 490 ? 22.969 -29.016 -6.84 1 60.69 490 ILE A O 1
ATOM 3959 N N . GLU A 1 491 ? 24.672 -27.984 -7.477 1 55.25 491 GLU A N 1
ATOM 3960 C CA . GLU A 1 491 ? 24.875 -28.938 -8.57 1 55.25 491 GLU A CA 1
ATOM 3961 C C . GLU A 1 491 ? 25.312 -30.297 -8.039 1 55.25 491 GLU A C 1
ATOM 3963 O O . GLU A 1 491 ? 26.219 -30.391 -7.203 1 55.25 491 GLU A O 1
ATOM 3968 N N . GLU A 1 492 ? 24.422 -31.219 -7.812 1 44.59 492 GLU A N 1
ATOM 3969 C CA . GLU A 1 492 ? 24.906 -32.594 -7.57 1 44.59 492 GLU A CA 1
ATOM 3970 C C . GLU A 1 492 ? 26 -32.969 -8.555 1 44.59 492 GLU A C 1
ATOM 3972 O O . GLU A 1 492 ? 25.812 -32.906 -9.766 1 44.59 492 GLU A O 1
ATOM 3977 N N . GLU A 1 493 ? 27.219 -32.75 -8.305 1 38.62 493 GLU A N 1
ATOM 3978 C CA . GLU A 1 493 ? 28.297 -33.438 -9.023 1 38.62 493 GLU A CA 1
ATOM 3979 C C . GLU A 1 493 ? 27.891 -34.844 -9.391 1 38.62 493 GLU A C 1
ATOM 3981 O O . GLU A 1 493 ? 27.172 -35.5 -8.625 1 38.62 493 GLU A O 1
ATOM 3986 N N . ASN A 1 494 ? 27.828 -35.188 -10.703 1 36.25 494 ASN A N 1
ATOM 3987 C CA . ASN A 1 494 ? 27.859 -36.562 -11.156 1 36.25 494 ASN A CA 1
ATOM 3988 C C . ASN A 1 494 ? 28.578 -37.469 -10.148 1 36.25 494 ASN A C 1
ATOM 3990 O O . ASN A 1 494 ? 29.797 -37.406 -10.016 1 36.25 494 ASN A O 1
ATOM 3994 N N . LEU A 1 495 ? 28.219 -37.688 -9 1 30.55 495 LEU A N 1
ATOM 3995 C CA . LEU A 1 495 ? 28.812 -38.906 -8.414 1 30.55 495 LEU A CA 1
ATOM 3996 C C . LEU A 1 495 ? 28.641 -40.094 -9.344 1 30.55 495 LEU A C 1
ATOM 3998 O O . LEU A 1 495 ? 27.516 -40.531 -9.609 1 30.55 495 LEU A O 1
ATOM 4002 N N . ASP A 1 496 ? 29.453 -40.188 -10.359 1 27.94 496 ASP A N 1
ATOM 4003 C CA . ASP A 1 496 ? 29.797 -41.5 -10.914 1 27.94 496 ASP A CA 1
ATOM 4004 C C . ASP A 1 496 ? 29.812 -42.562 -9.82 1 27.94 496 ASP A C 1
ATOM 4006 O O . ASP A 1 496 ? 30.641 -42.5 -8.914 1 27.94 496 ASP A O 1
ATOM 4010 N N . VAL A 1 497 ? 28.734 -42.844 -9.141 1 23.17 497 VAL A N 1
ATOM 4011 C CA . VAL A 1 497 ? 28.828 -44.25 -8.828 1 23.17 497 VAL A CA 1
ATOM 4012 C C . VAL A 1 497 ? 28.578 -45.094 -10.086 1 23.17 497 VAL A C 1
ATOM 4014 O O . VAL A 1 497 ? 27.703 -44.75 -10.891 1 23.17 497 VAL A O 1
ATOM 4017 N N . MET B 1 1 ? -72.75 35.844 35.875 1 14.95 1 MET B N 1
ATOM 4018 C CA . MET B 1 1 ? -73 36.812 34.812 1 14.95 1 MET B CA 1
ATOM 4019 C C . MET B 1 1 ? -72.375 36.406 33.5 1 14.95 1 MET B C 1
ATOM 4021 O O . MET B 1 1 ? -71.188 36.469 33.312 1 14.95 1 MET B O 1
ATOM 4025 N N . ALA B 1 2 ? -72.938 35.5 32.812 1 16.42 2 ALA B N 1
ATOM 4026 C CA . ALA B 1 2 ? -72.812 34.312 31.938 1 16.42 2 ALA B CA 1
ATOM 4027 C C . ALA B 1 2 ? -72.5 34.75 30.5 1 16.42 2 ALA B C 1
ATOM 4029 O O . ALA B 1 2 ? -71.875 33.969 29.734 1 16.42 2 ALA B O 1
ATOM 4030 N N . THR B 1 3 ? -72.938 36.031 30.188 1 15.55 3 THR B N 1
ATOM 4031 C CA . THR B 1 3 ? -73.812 35.969 28.984 1 15.55 3 THR B CA 1
ATOM 4032 C C . THR B 1 3 ? -72.938 35.75 27.734 1 15.55 3 THR B C 1
ATOM 4034 O O . THR B 1 3 ? -71.75 36 27.766 1 15.55 3 THR B O 1
ATOM 4037 N N . THR B 1 4 ? -73.438 36.219 26.641 1 15.83 4 THR B N 1
ATOM 4038 C CA . THR B 1 4 ? -74.062 35.719 25.406 1 15.83 4 THR B CA 1
ATOM 4039 C C . THR B 1 4 ? -73.062 35.844 24.234 1 15.83 4 THR B C 1
ATOM 4041 O O . THR B 1 4 ? -72.875 34.906 23.484 1 15.83 4 THR B O 1
ATOM 4044 N N . THR B 1 5 ? -72.75 37.094 23.875 1 16.31 5 THR B N 1
ATOM 4045 C CA . THR B 1 5 ? -73.188 37.469 22.547 1 16.31 5 THR B CA 1
ATOM 4046 C C . THR B 1 5 ? -72.188 37.062 21.484 1 16.31 5 THR B C 1
ATOM 4048 O O . THR B 1 5 ? -71 37.25 21.656 1 16.31 5 THR B O 1
ATOM 4051 N N . VAL B 1 6 ? -72.688 36.531 20.391 1 16.89 6 VAL B N 1
ATOM 4052 C CA . VAL B 1 6 ? -72.5 35.594 19.266 1 16.89 6 VAL B CA 1
ATOM 4053 C C . VAL B 1 6 ? -71.625 36.25 18.188 1 16.89 6 VAL B C 1
ATOM 4055 O O . VAL B 1 6 ? -70.812 35.562 17.531 1 16.89 6 VAL B O 1
ATOM 4058 N N . ASN B 1 7 ? -71.75 37.594 18.031 1 15.34 7 ASN B N 1
ATOM 4059 C CA . ASN B 1 7 ? -72.188 37.844 16.641 1 15.34 7 ASN B CA 1
ATOM 4060 C C . ASN B 1 7 ? -71.062 37.562 15.664 1 15.34 7 ASN B C 1
ATOM 4062 O O . ASN B 1 7 ? -71.25 36.938 14.625 1 15.34 7 ASN B O 1
ATOM 4066 N N . HIS B 1 8 ? -70.062 38.469 15.68 1 17.23 8 HIS B N 1
ATOM 4067 C CA . HIS B 1 8 ? -69.812 39.188 14.453 1 17.23 8 HIS B CA 1
ATOM 4068 C C . HIS B 1 8 ? -68.938 38.406 13.5 1 17.23 8 HIS B C 1
ATOM 4070 O O . HIS B 1 8 ? -67.812 38.031 13.828 1 17.23 8 HIS B O 1
ATOM 4076 N N . LEU B 1 9 ? -69.5 37.625 12.547 1 17.45 9 LEU B N 1
ATOM 4077 C CA . LEU B 1 9 ? -69.25 36.531 11.617 1 17.45 9 LEU B CA 1
ATOM 4078 C C . LEU B 1 9 ? -68.25 36.969 10.531 1 17.45 9 LEU B C 1
ATOM 4080 O O . LEU B 1 9 ? -67.625 36.094 9.883 1 17.45 9 LEU B O 1
ATOM 4084 N N . THR B 1 10 ? -68.125 38.312 10.195 1 16.33 10 THR B N 1
ATOM 4085 C CA . THR B 1 10 ? -68.312 38.5 8.758 1 16.33 10 THR B CA 1
ATOM 4086 C C . THR B 1 10 ? -67.188 37.781 7.98 1 16.33 10 THR B C 1
ATOM 4088 O O . THR B 1 10 ? -66.188 37.438 8.547 1 16.33 10 THR B O 1
ATOM 4091 N N . ASN B 1 11 ? -66.938 38.219 6.652 1 16.78 11 ASN B N 1
ATOM 4092 C CA . ASN B 1 11 ? -67 37.844 5.242 1 16.78 11 ASN B CA 1
ATOM 4093 C C . ASN B 1 11 ? -65.562 37.469 4.738 1 16.78 11 ASN B C 1
ATOM 4095 O O . ASN B 1 11 ? -64.562 38.031 5.188 1 16.78 11 ASN B O 1
ATOM 4099 N N . HIS B 1 12 ? -65.438 36.312 3.928 1 17.81 12 HIS B N 1
ATOM 4100 C CA . HIS B 1 12 ? -64.625 35.219 3.393 1 17.81 12 HIS B CA 1
ATOM 4101 C C . HIS B 1 12 ? -63.75 35.688 2.246 1 17.81 12 HIS B C 1
ATOM 4103 O O . HIS B 1 12 ? -63.031 34.875 1.651 1 17.81 12 HIS B O 1
ATOM 4109 N N . HIS B 1 13 ? -63.812 37 1.766 1 17.86 13 HIS B N 1
ATOM 4110 C CA . HIS B 1 13 ? -63.594 37 0.325 1 17.86 13 HIS B CA 1
ATOM 4111 C C . HIS B 1 13 ? -62.219 36.469 -0.016 1 17.86 13 HIS B C 1
ATOM 4113 O O . HIS B 1 13 ? -61.219 36.75 0.659 1 17.86 13 HIS B O 1
ATOM 4119 N N . GLN B 1 14 ? -62.188 35.344 -0.8 1 18.55 14 GLN B N 1
ATOM 4120 C CA . GLN B 1 14 ? -61.312 34.281 -1.332 1 18.55 14 GLN B CA 1
ATOM 4121 C C . GLN B 1 14 ? -60.344 34.844 -2.355 1 18.55 14 GLN B C 1
ATOM 4123 O O . GLN B 1 14 ? -60.688 35 -3.531 1 18.55 14 GLN B O 1
ATOM 4128 N N . LEU B 1 15 ? -59.781 36.094 -2.182 1 17.95 15 LEU B N 1
ATOM 4129 C CA . LEU B 1 15 ? -59.094 36.688 -3.324 1 17.95 15 LEU B CA 1
ATOM 4130 C C . LEU B 1 15 ? -58.094 35.688 -3.932 1 17.95 15 LEU B C 1
ATOM 4132 O O . LEU B 1 15 ? -57.188 35.219 -3.246 1 17.95 15 LEU B O 1
ATOM 4136 N N . SER B 1 16 ? -58.438 35 -5.055 1 18.09 16 SER B N 1
ATOM 4137 C CA . SER B 1 16 ? -57.938 33.938 -5.926 1 18.09 16 SER B CA 1
ATOM 4138 C C . SER B 1 16 ? -56.625 34.344 -6.598 1 18.09 16 SER B C 1
ATOM 4140 O O . SER B 1 16 ? -56.031 33.562 -7.34 1 18.09 16 SER B O 1
ATOM 4142 N N . SER B 1 17 ? -56.125 35.594 -6.477 1 17.88 17 SER B N 1
ATOM 4143 C CA . SER B 1 17 ? -55.406 36.031 -7.66 1 17.88 17 SER B CA 1
ATOM 4144 C C . SER B 1 17 ? -54.25 35.062 -7.973 1 17.88 17 SER B C 1
ATOM 4146 O O . SER B 1 17 ? -53.594 34.594 -7.066 1 17.88 17 SER B O 1
ATOM 4148 N N . THR B 1 18 ? -54.219 34.438 -9.195 1 18.84 18 THR B N 1
ATOM 4149 C CA . THR B 1 18 ? -53.625 33.438 -10.078 1 18.84 18 THR B CA 1
ATOM 4150 C C . THR B 1 18 ? -52.156 33.781 -10.406 1 18.84 18 THR B C 1
ATOM 4152 O O . THR B 1 18 ? -51.906 34.5 -11.383 1 18.84 18 THR B O 1
ATOM 4155 N N . THR B 1 19 ? -51.344 34.344 -9.469 1 18.19 19 THR B N 1
ATOM 4156 C CA . THR B 1 19 ? -50.062 34.875 -9.914 1 18.19 19 THR B CA 1
ATOM 4157 C C . THR B 1 19 ? -49.281 33.844 -10.711 1 18.19 19 THR B C 1
ATOM 4159 O O . THR B 1 19 ? -49.062 32.719 -10.219 1 18.19 19 THR B O 1
ATOM 4162 N N . ASN B 1 20 ? -49.375 33.906 -12.055 1 18.73 20 ASN B N 1
ATOM 4163 C CA . ASN B 1 20 ? -48.781 33.188 -13.18 1 18.73 20 ASN B CA 1
ATOM 4164 C C . ASN B 1 20 ? -47.281 33.062 -13.047 1 18.73 20 ASN B C 1
ATOM 4166 O O . ASN B 1 20 ? -46.562 34.062 -13.141 1 18.73 20 ASN B O 1
ATOM 4170 N N . ARG B 1 21 ? -46.75 32.344 -12.109 1 18.44 21 ARG B N 1
ATOM 4171 C CA . ARG B 1 21 ? -45.312 32.188 -11.844 1 18.44 21 ARG B CA 1
ATOM 4172 C C . ARG B 1 21 ? -44.594 31.656 -13.07 1 18.44 21 ARG B C 1
ATOM 4174 O O . ARG B 1 21 ? -44.875 30.547 -13.539 1 18.44 21 ARG B O 1
ATOM 4181 N N . HIS B 1 22 ? -44.312 32.531 -14.023 1 18.28 22 HIS B N 1
ATOM 4182 C CA . HIS B 1 22 ? -43.594 32.219 -15.242 1 18.28 22 HIS B CA 1
ATOM 4183 C C . HIS B 1 22 ? -42.312 31.422 -14.938 1 18.28 22 HIS B C 1
ATOM 4185 O O . HIS B 1 22 ? -41.531 31.797 -14.07 1 18.28 22 HIS B O 1
ATOM 4191 N N . ARG B 1 23 ? -42.344 30.094 -15.164 1 19.09 23 ARG B N 1
ATOM 4192 C CA . ARG B 1 23 ? -41.344 29.031 -15.062 1 19.09 23 ARG B CA 1
ATOM 4193 C C . ARG B 1 23 ? -40.125 29.359 -15.914 1 19.09 23 ARG B C 1
ATOM 4195 O O . ARG B 1 23 ? -40.188 29.297 -17.141 1 19.09 23 ARG B O 1
ATOM 4202 N N . ILE B 1 24 ? -39.406 30.516 -15.672 1 18.36 24 ILE B N 1
ATOM 4203 C CA . ILE B 1 24 ? -38.281 30.734 -16.562 1 18.36 24 ILE B CA 1
ATOM 4204 C C . ILE B 1 24 ? -37.375 29.516 -16.562 1 18.36 24 ILE B C 1
ATOM 4206 O O . ILE B 1 24 ? -36.844 29.125 -15.523 1 18.36 24 ILE B O 1
ATOM 4210 N N . THR B 1 25 ? -37.688 28.5 -17.344 1 19.23 25 THR B N 1
ATOM 4211 C CA . THR B 1 25 ? -36.938 27.297 -17.641 1 19.23 25 THR B CA 1
ATOM 4212 C C . THR B 1 25 ? -35.531 27.625 -18.125 1 19.23 25 THR B C 1
ATOM 4214 O O . THR B 1 25 ? -35.375 28.203 -19.203 1 19.23 25 THR B O 1
ATOM 4217 N N . SER B 1 26 ? -34.594 28.219 -17.234 1 19.2 26 SER B N 1
ATOM 4218 C CA . SER B 1 26 ? -33.25 28.5 -17.672 1 19.2 26 SER B CA 1
ATOM 4219 C C . SER B 1 26 ? -32.594 27.297 -18.344 1 19.2 26 SER B C 1
ATOM 4221 O O . SER B 1 26 ? -32.594 26.203 -17.781 1 19.2 26 SER B O 1
ATOM 4223 N N . TYR B 1 27 ? -32.75 27.141 -19.641 1 20.48 27 TYR B N 1
ATOM 4224 C CA . TYR B 1 27 ? -32.094 26.219 -20.578 1 20.48 27 TYR B CA 1
ATOM 4225 C C . TYR B 1 27 ? -30.578 26.281 -20.422 1 20.48 27 TYR B C 1
ATOM 4227 O O . TYR B 1 27 ? -29.953 27.297 -20.781 1 20.48 27 TYR B O 1
ATOM 4235 N N . PHE B 1 28 ? -30 25.875 -19.25 1 20.45 28 PHE B N 1
ATOM 4236 C CA . PHE B 1 28 ? -28.547 25.797 -19.125 1 20.45 28 PHE B CA 1
ATOM 4237 C C . PHE B 1 28 ? -27.938 25.016 -20.266 1 20.45 28 PHE B C 1
ATOM 4239 O O . PHE B 1 28 ? -28.281 23.844 -20.484 1 20.45 28 PHE B O 1
ATOM 4246 N N . ASN B 1 29 ? -27.719 25.719 -21.406 1 20.8 29 ASN B N 1
ATOM 4247 C CA . ASN B 1 29 ? -27.078 25.25 -22.625 1 20.8 29 ASN B CA 1
ATOM 4248 C C . ASN B 1 29 ? -25.781 24.5 -22.312 1 20.8 29 ASN B C 1
ATOM 4250 O O . ASN B 1 29 ? -24.953 24.969 -21.547 1 20.8 29 ASN B O 1
ATOM 4254 N N . ASP B 1 30 ? -25.719 23.188 -22.547 1 22.81 30 ASP B N 1
ATOM 4255 C CA . ASP B 1 30 ? -24.828 22.031 -22.453 1 22.81 30 ASP B CA 1
ATOM 4256 C C . ASP B 1 30 ? -23.516 22.297 -23.188 1 22.81 30 ASP B C 1
ATOM 4258 O O . ASP B 1 30 ? -22.688 21.406 -23.328 1 22.81 30 ASP B O 1
ATOM 4262 N N . SER B 1 31 ? -23.406 23.406 -23.938 1 24.64 31 SER B N 1
ATOM 4263 C CA . SER B 1 31 ? -22.312 23.453 -24.906 1 24.64 31 SER B CA 1
ATOM 4264 C C . SER B 1 31 ? -20.969 23.578 -24.203 1 24.64 31 SER B C 1
ATOM 4266 O O . SER B 1 31 ? -19.938 23.156 -24.75 1 24.64 31 SER B O 1
ATOM 4268 N N . THR B 1 32 ? -20.938 24.422 -23.203 1 22.83 32 THR B N 1
ATOM 4269 C CA . THR B 1 32 ? -19.609 24.922 -22.922 1 22.83 32 THR B CA 1
ATOM 4270 C C . THR B 1 32 ? -18.766 23.844 -22.234 1 22.83 32 THR B C 1
ATOM 4272 O O . THR B 1 32 ? -17.609 24.078 -21.859 1 22.83 32 THR B O 1
ATOM 4275 N N . LEU B 1 33 ? -19.422 22.781 -21.812 1 24.09 33 LEU B N 1
ATOM 4276 C CA . LEU B 1 33 ? -18.578 21.859 -21.047 1 24.09 33 LEU B CA 1
ATOM 4277 C C . LEU B 1 33 ? -17.562 21.172 -21.938 1 24.09 33 LEU B C 1
ATOM 4279 O O . LEU B 1 33 ? -16.766 20.359 -21.469 1 24.09 33 LEU B O 1
ATOM 4283 N N . ASN B 1 34 ? -17.812 21.297 -23.266 1 25.36 34 ASN B N 1
ATOM 4284 C CA . ASN B 1 34 ? -16.953 20.531 -24.172 1 25.36 34 ASN B CA 1
ATOM 4285 C C . ASN B 1 34 ? -15.516 21.078 -24.172 1 25.36 34 ASN B C 1
ATOM 4287 O O . ASN B 1 34 ? -14.578 20.359 -24.531 1 25.36 34 ASN B O 1
ATOM 4291 N N . ASP B 1 35 ? -15.43 22.438 -24.047 1 26.8 35 ASP B N 1
ATOM 4292 C CA . ASP B 1 35 ? -14.117 22.984 -24.359 1 26.8 35 ASP B CA 1
ATOM 4293 C C . ASP B 1 35 ? -13.125 22.719 -23.219 1 26.8 35 ASP B C 1
ATOM 4295 O O . ASP B 1 35 ? -11.922 22.938 -23.375 1 26.8 35 ASP B O 1
ATOM 4299 N N . ILE B 1 36 ? -13.688 22.625 -22.078 1 25.58 36 ILE B N 1
ATOM 4300 C CA . ILE B 1 36 ? -12.727 22.609 -20.984 1 25.58 36 ILE B CA 1
ATOM 4301 C C . ILE B 1 36 ? -11.977 21.281 -20.969 1 25.58 36 ILE B C 1
ATOM 4303 O O . ILE B 1 36 ? -10.93 21.156 -20.312 1 25.58 36 ILE B O 1
ATOM 4307 N N . ASN B 1 37 ? -12.508 20.234 -21.547 1 26.94 37 ASN B N 1
ATOM 4308 C CA . ASN B 1 37 ? -11.828 18.953 -21.516 1 26.94 37 ASN B CA 1
ATOM 4309 C C . ASN B 1 37 ? -10.586 18.938 -22.406 1 26.94 37 ASN B C 1
ATOM 4311 O O . ASN B 1 37 ? -9.828 17.969 -22.391 1 26.94 37 ASN B O 1
ATOM 4315 N N . LYS B 1 38 ? -10.531 19.844 -23.422 1 30.44 38 LYS B N 1
ATOM 4316 C CA . LYS B 1 38 ? -9.422 19.891 -24.375 1 30.44 38 LYS B CA 1
ATOM 4317 C C . LYS B 1 38 ? -8.172 20.469 -23.734 1 30.44 38 LYS B C 1
ATOM 4319 O O . LYS B 1 38 ? -7.055 20.234 -24.219 1 30.44 38 LYS B O 1
ATOM 4324 N N . PHE B 1 39 ? -8.406 21.453 -22.844 1 27.09 39 PHE B N 1
ATOM 4325 C CA . PHE B 1 39 ? -7.199 22.109 -22.328 1 27.09 39 PHE B CA 1
ATOM 4326 C C . PHE B 1 39 ? -6.414 21.156 -21.438 1 27.09 39 PHE B C 1
ATOM 4328 O O . PHE B 1 39 ? -5.207 21.328 -21.25 1 27.09 39 PHE B O 1
ATOM 4335 N N . SER B 1 40 ? -7.059 20.234 -20.797 1 31.17 40 SER B N 1
ATOM 4336 C CA . SER B 1 40 ? -6.312 19.406 -19.859 1 31.17 40 SER B CA 1
ATOM 4337 C C . SER B 1 40 ? -5.336 18.484 -20.609 1 31.17 40 SER B C 1
ATOM 4339 O O . SER B 1 40 ? -4.375 17.984 -20.016 1 31.17 40 SER B O 1
ATOM 4341 N N . ASN B 1 41 ? -5.547 18.281 -21.969 1 32.5 41 ASN B N 1
ATOM 4342 C CA . ASN B 1 41 ? -4.676 17.422 -22.75 1 32.5 41 ASN B CA 1
ATOM 4343 C C . ASN B 1 41 ? -3.355 18.109 -23.078 1 32.5 41 ASN B C 1
ATOM 4345 O O . ASN B 1 41 ? -2.326 17.453 -23.234 1 32.5 41 ASN B O 1
ATOM 4349 N N . LYS B 1 42 ? -3.412 19.484 -23.312 1 32.03 42 LYS B N 1
ATOM 4350 C CA . LYS B 1 42 ? -2.205 20.125 -23.812 1 32.03 42 LYS B CA 1
ATOM 4351 C C . LYS B 1 42 ? -1.146 20.234 -22.734 1 32.03 42 LYS B C 1
ATOM 4353 O O . LYS B 1 42 ? 0.045 20.062 -22.984 1 32.03 42 LYS B O 1
ATOM 4358 N N . SER B 1 43 ? -1.59 20.562 -21.547 1 31.36 43 SER B N 1
ATOM 4359 C CA . SER B 1 43 ? -0.571 20.797 -20.516 1 31.36 43 SER B CA 1
ATOM 4360 C C . SER B 1 43 ? 0.093 19.484 -20.109 1 31.36 43 SER B C 1
ATOM 4362 O O . SER B 1 43 ? 1.302 19.453 -19.859 1 31.36 43 SER B O 1
ATOM 4364 N N . ILE B 1 44 ? -0.664 18.422 -20.141 1 31.42 44 ILE B N 1
ATOM 4365 C CA . ILE B 1 44 ? -0.024 17.141 -19.828 1 31.42 44 ILE B CA 1
ATOM 4366 C C . ILE B 1 44 ? 0.882 16.734 -20.984 1 31.42 44 ILE B C 1
ATOM 4368 O O . ILE B 1 44 ? 1.975 16.203 -20.766 1 31.42 44 ILE B O 1
ATOM 4372 N N . ARG B 1 45 ? 0.553 17.156 -22.188 1 33.5 45 ARG B N 1
ATOM 4373 C CA . ARG B 1 45 ? 1.416 16.859 -23.328 1 33.5 45 ARG B CA 1
ATOM 4374 C C . ARG B 1 45 ? 2.707 17.672 -23.266 1 33.5 45 ARG B C 1
ATOM 4376 O O . ARG B 1 45 ? 3.781 17.156 -23.594 1 33.5 45 ARG B O 1
ATOM 4383 N N . LEU B 1 46 ? 2.559 18.906 -22.891 1 29.67 46 LEU B N 1
ATOM 4384 C CA . LEU B 1 46 ? 3.75 19.75 -22.828 1 29.67 46 LEU B CA 1
ATOM 4385 C C . LEU B 1 46 ? 4.699 19.25 -21.734 1 29.67 46 LEU B C 1
ATOM 4387 O O . LEU B 1 46 ? 5.914 19.188 -21.953 1 29.67 46 LEU B O 1
ATOM 4391 N N . ALA B 1 47 ? 4.219 18.812 -20.625 1 30.2 47 ALA B N 1
ATOM 4392 C CA . ALA B 1 47 ? 5.113 18.328 -19.578 1 30.2 47 ALA B CA 1
ATOM 4393 C C . ALA B 1 47 ? 5.75 17 -19.969 1 30.2 47 ALA B C 1
ATOM 4395 O O . ALA B 1 47 ? 6.945 16.781 -19.734 1 30.2 47 ALA B O 1
ATOM 4396 N N . LYS B 1 48 ? 5.07 16.156 -20.641 1 35.84 48 LYS B N 1
ATOM 4397 C CA . LYS B 1 48 ? 5.672 14.93 -21.141 1 35.84 48 LYS B CA 1
ATOM 4398 C C . LYS B 1 48 ? 6.707 15.227 -22.234 1 35.84 48 LYS B C 1
ATOM 4400 O O . LYS B 1 48 ? 7.758 14.578 -22.281 1 35.84 48 LYS B O 1
ATOM 4405 N N . SER B 1 49 ? 6.477 16.234 -23.016 1 35 49 SER B N 1
ATOM 4406 C CA . SER B 1 49 ? 7.438 16.594 -24.047 1 35 49 SER B CA 1
ATOM 4407 C C . SER B 1 49 ? 8.727 17.141 -23.438 1 35 49 SER B C 1
ATOM 4409 O O . SER B 1 49 ? 9.82 16.797 -23.891 1 35 49 SER B O 1
ATOM 4411 N N . ILE B 1 50 ? 8.609 17.906 -22.391 1 33.41 50 ILE B N 1
ATOM 4412 C CA . ILE B 1 50 ? 9.82 18.453 -21.797 1 33.41 50 ILE B CA 1
ATOM 4413 C C . ILE B 1 50 ? 10.609 17.359 -21.094 1 33.41 50 ILE B C 1
ATOM 4415 O O . ILE B 1 50 ? 11.828 17.266 -21.219 1 33.41 50 ILE B O 1
ATOM 4419 N N . THR B 1 51 ? 9.938 16.438 -20.531 1 33.59 51 THR B N 1
ATOM 4420 C CA . THR B 1 51 ? 10.664 15.359 -19.859 1 33.59 51 THR B CA 1
ATOM 4421 C C . THR B 1 51 ? 11.344 14.453 -20.875 1 33.59 51 THR B C 1
ATOM 4423 O O . THR B 1 51 ? 12.469 14 -20.656 1 33.59 51 THR B O 1
ATOM 4426 N N . ASN B 1 52 ? 10.727 14.227 -22.016 1 34.19 52 ASN B N 1
ATOM 4427 C CA . ASN B 1 52 ? 11.414 13.469 -23.062 1 34.19 52 ASN B CA 1
ATOM 4428 C C . ASN B 1 52 ? 12.68 14.188 -23.516 1 34.19 52 ASN B C 1
ATOM 4430 O O . ASN B 1 52 ? 13.695 13.539 -23.797 1 34.19 52 ASN B O 1
ATOM 4434 N N . LEU B 1 53 ? 12.656 15.469 -23.641 1 33 53 LEU B N 1
ATOM 4435 C CA . LEU B 1 53 ? 13.82 16.203 -24.125 1 33 53 LEU B CA 1
ATOM 4436 C C . LEU B 1 53 ? 14.984 16.078 -23.141 1 33 53 LEU B C 1
ATOM 4438 O O . LEU B 1 53 ? 16.125 15.906 -23.547 1 33 53 LEU B O 1
ATOM 4442 N N . LEU B 1 54 ? 14.664 16.125 -21.875 1 32.5 54 LEU B N 1
ATOM 4443 C CA . LEU B 1 54 ? 15.781 16.109 -20.922 1 32.5 54 LEU B CA 1
ATOM 4444 C C . LEU B 1 54 ? 16.406 14.727 -20.844 1 32.5 54 LEU B C 1
ATOM 4446 O O . LEU B 1 54 ? 17.625 14.602 -20.688 1 32.5 54 LEU B O 1
ATOM 4450 N N . ASN B 1 55 ? 15.703 13.719 -21.016 1 34.88 55 ASN B N 1
ATOM 4451 C CA . ASN B 1 55 ? 16.312 12.391 -20.953 1 34.88 55 ASN B CA 1
ATOM 4452 C C . ASN B 1 55 ? 17.266 12.156 -22.109 1 34.88 55 ASN B C 1
ATOM 4454 O O . ASN B 1 55 ? 18.156 11.305 -22.031 1 34.88 55 ASN B O 1
ATOM 4458 N N . LEU B 1 56 ? 17.172 12.75 -23.203 1 33.47 56 LEU B N 1
ATOM 4459 C CA . LEU B 1 56 ? 18.016 12.477 -24.359 1 33.47 56 LEU B CA 1
ATOM 4460 C C . LEU B 1 56 ? 19.453 12.922 -24.078 1 33.47 56 LEU B C 1
ATOM 4462 O O . LEU B 1 56 ? 20.391 12.383 -24.672 1 33.47 56 LEU B O 1
ATOM 4466 N N . SER B 1 57 ? 19.641 14.016 -23.375 1 34.78 57 SER B N 1
ATOM 4467 C CA . SER B 1 57 ? 20.984 14.57 -23.344 1 34.78 57 SER B CA 1
ATOM 4468 C C . SER B 1 57 ? 21.875 13.812 -22.375 1 34.78 57 SER B C 1
ATOM 4470 O O . SER B 1 57 ? 23.047 14.156 -22.188 1 34.78 57 SER B O 1
ATOM 4472 N N . ILE B 1 58 ? 21.406 12.938 -21.641 1 36.19 58 ILE B N 1
ATOM 4473 C CA . ILE B 1 58 ? 22.281 12.43 -20.594 1 36.19 58 ILE B CA 1
ATOM 4474 C C . ILE B 1 58 ? 23.078 11.227 -21.109 1 36.19 58 ILE B C 1
ATOM 4476 O O . ILE B 1 58 ? 23.609 10.43 -20.328 1 36.19 58 ILE B O 1
ATOM 4480 N N . ASP B 1 59 ? 23.219 11.023 -22.328 1 36.16 59 ASP B N 1
ATOM 4481 C CA . ASP B 1 59 ? 23.938 9.875 -22.875 1 36.16 59 ASP B CA 1
ATOM 4482 C C . ASP B 1 59 ? 25.453 10.039 -22.719 1 36.16 59 ASP B C 1
ATOM 4484 O O . ASP B 1 59 ? 26.219 9.383 -23.422 1 36.16 59 ASP B O 1
ATOM 4488 N N . LYS B 1 60 ? 26.031 11.062 -22.094 1 40.41 60 LYS B N 1
ATOM 4489 C CA . LYS B 1 60 ? 27.5 11.031 -22.125 1 40.41 60 LYS B CA 1
ATOM 4490 C C . LYS B 1 60 ? 28.047 10.125 -21.031 1 40.41 60 LYS B C 1
ATOM 4492 O O . LYS B 1 60 ? 27.641 10.227 -19.875 1 40.41 60 LYS B O 1
ATOM 4497 N N . PRO B 1 61 ? 28.812 9.156 -21.266 1 46 61 PRO B N 1
ATOM 4498 C CA . PRO B 1 61 ? 29.484 8.258 -20.328 1 46 61 PRO B CA 1
ATOM 4499 C C . PRO B 1 61 ? 29.984 8.977 -19.078 1 46 61 PRO B C 1
ATOM 4501 O O . PRO B 1 61 ? 29.922 8.422 -17.984 1 46 61 PRO B O 1
ATOM 4504 N N . SER B 1 62 ? 30.484 10.125 -19.234 1 46.16 62 SER B N 1
ATOM 4505 C CA . SER B 1 62 ? 31 10.891 -18.109 1 46.16 62 SER B CA 1
ATOM 4506 C C . SER B 1 62 ? 29.891 11.273 -17.125 1 46.16 62 SER B C 1
ATOM 4508 O O . SER B 1 62 ? 30.094 11.273 -15.914 1 46.16 62 SER B O 1
ATOM 4510 N N . LEU B 1 63 ? 28.766 11.492 -17.641 1 43.16 63 LEU B N 1
ATOM 4511 C CA . LEU B 1 63 ? 27.641 11.914 -16.812 1 43.16 63 LEU B CA 1
ATOM 4512 C C . LEU B 1 63 ? 27.062 10.734 -16.031 1 43.16 63 LEU B C 1
ATOM 4514 O O . LEU B 1 63 ? 26.688 10.883 -14.867 1 43.16 63 LEU B O 1
ATOM 4518 N N . LYS B 1 64 ? 27.062 9.586 -16.594 1 49.97 64 LYS B N 1
ATOM 4519 C CA . LYS B 1 64 ? 26.609 8.398 -15.883 1 49.97 64 LYS B CA 1
ATOM 4520 C C . LYS B 1 64 ? 27.516 8.078 -14.703 1 49.97 64 LYS B C 1
ATOM 4522 O O . LYS B 1 64 ? 27.031 7.738 -13.617 1 49.97 64 LYS B O 1
ATOM 4527 N N . SER B 1 65 ? 28.766 8.164 -14.938 1 51.88 65 SER B N 1
ATOM 4528 C CA . SER B 1 65 ? 29.719 7.93 -13.859 1 51.88 65 SER B CA 1
ATOM 4529 C C . SER B 1 65 ? 29.562 8.969 -12.75 1 51.88 65 SER B C 1
ATOM 4531 O O . SER B 1 65 ? 29.625 8.633 -11.562 1 51.88 65 SER B O 1
ATOM 4533 N N . LEU B 1 66 ? 29.375 10.164 -13.156 1 48 66 LEU B N 1
ATOM 4534 C CA . LEU B 1 66 ? 29.172 11.234 -12.195 1 48 66 LEU B CA 1
ATOM 4535 C C . LEU B 1 66 ? 27.875 11.031 -11.43 1 48 66 LEU B C 1
ATOM 4537 O O . LEU B 1 66 ? 27.828 11.242 -10.211 1 48 66 LEU B O 1
ATOM 4541 N N . LEU B 1 67 ? 26.922 10.625 -12.133 1 52.41 67 LEU B N 1
ATOM 4542 C CA . LEU B 1 67 ? 25.641 10.359 -11.492 1 52.41 67 LEU B CA 1
ATOM 4543 C C . LEU B 1 67 ? 25.734 9.172 -10.539 1 52.41 67 LEU B C 1
ATOM 4545 O O . LEU B 1 67 ? 25.141 9.195 -9.461 1 52.41 67 LEU B O 1
ATOM 4549 N N . GLN B 1 68 ? 26.5 8.258 -11.008 1 56.44 68 GLN B N 1
ATOM 4550 C CA . GLN B 1 68 ? 26.719 7.102 -10.141 1 56.44 68 GLN B CA 1
ATOM 4551 C C . GLN B 1 68 ? 27.469 7.492 -8.875 1 56.44 68 GLN B C 1
ATOM 4553 O O . GLN B 1 68 ? 27.141 7.016 -7.781 1 56.44 68 GLN B O 1
ATOM 4558 N N . ARG B 1 69 ? 28.5 8.359 -9.023 1 51.19 69 ARG B N 1
ATOM 4559 C CA . ARG B 1 69 ? 29.266 8.812 -7.859 1 51.19 69 ARG B CA 1
ATOM 4560 C C . ARG B 1 69 ? 28.406 9.656 -6.934 1 51.19 69 ARG B C 1
ATOM 4562 O O . ARG B 1 69 ? 28.469 9.523 -5.711 1 51.19 69 ARG B O 1
ATOM 4569 N N . PHE B 1 70 ? 27.656 10.477 -7.594 1 56.62 70 PHE B N 1
ATOM 4570 C CA . PHE B 1 70 ? 26.734 11.305 -6.82 1 56.62 70 PHE B CA 1
ATOM 4571 C C . PHE B 1 70 ? 25.734 10.445 -6.059 1 56.62 70 PHE B C 1
ATOM 4573 O O . PHE B 1 70 ? 25.469 10.703 -4.883 1 56.62 70 PHE B O 1
ATOM 4580 N N . ASN B 1 71 ? 25.344 9.414 -6.715 1 62.22 71 ASN B N 1
ATOM 4581 C CA . ASN B 1 71 ? 24.375 8.5 -6.121 1 62.22 71 ASN B CA 1
ATOM 4582 C C . ASN B 1 71 ? 24.984 7.695 -4.984 1 62.22 71 ASN B C 1
ATOM 4584 O O . ASN B 1 71 ? 24.344 7.473 -3.955 1 62.22 71 ASN B O 1
ATOM 4588 N N . GLN B 1 72 ? 26.203 7.379 -5.152 1 69.56 72 GLN B N 1
ATOM 4589 C CA . GLN B 1 72 ? 26.891 6.641 -4.098 1 69.56 72 GLN B CA 1
ATOM 4590 C C . GLN B 1 72 ? 27.125 7.527 -2.877 1 69.56 72 GLN B C 1
ATOM 4592 O O . GLN B 1 72 ? 27.031 7.062 -1.739 1 69.56 72 GLN B O 1
ATOM 4597 N N . ASN B 1 73 ? 27.281 8.766 -3.131 1 80.31 73 ASN B N 1
ATOM 4598 C CA . ASN B 1 73 ? 27.531 9.695 -2.035 1 80.31 73 ASN B CA 1
ATOM 4599 C C . ASN B 1 73 ? 26.281 9.906 -1.188 1 80.31 73 ASN B C 1
ATOM 4601 O O . ASN B 1 73 ? 26.359 9.969 0.04 1 80.31 73 ASN B O 1
ATOM 4605 N N . VAL B 1 74 ? 25.156 9.867 -1.831 1 88.62 74 VAL B N 1
ATOM 4606 C CA . VAL B 1 74 ? 23.906 10.109 -1.12 1 88.62 74 VAL B CA 1
ATOM 4607 C C . VAL B 1 74 ? 23.594 8.93 -0.207 1 88.62 74 VAL B C 1
ATOM 4609 O O . VAL B 1 74 ? 23.125 9.117 0.924 1 88.62 74 VAL B O 1
ATOM 4612 N N . VAL B 1 75 ? 23.906 7.781 -0.689 1 88.62 75 VAL B N 1
ATOM 4613 C CA . VAL B 1 75 ? 23.656 6.57 0.086 1 88.62 75 VAL B CA 1
ATOM 4614 C C . VAL B 1 75 ? 24.594 6.527 1.291 1 88.62 75 VAL B C 1
ATOM 4616 O O . VAL B 1 75 ? 24.172 6.207 2.404 1 88.62 75 VAL B O 1
ATOM 4619 N N . VAL B 1 76 ? 25.812 6.887 1.047 1 89.25 76 VAL B N 1
ATOM 4620 C CA . VAL B 1 76 ? 26.797 6.891 2.119 1 89.25 76 VAL B CA 1
ATOM 4621 C C . VAL B 1 76 ? 26.391 7.902 3.191 1 89.25 76 VAL B C 1
ATOM 4623 O O . VAL B 1 76 ? 26.484 7.617 4.387 1 89.25 76 VAL B O 1
ATOM 4626 N N . GLN B 1 77 ? 25.984 9.031 2.752 1 89.94 77 GLN B N 1
ATOM 4627 C CA . GLN B 1 77 ? 25.562 10.062 3.686 1 89.94 77 GLN B CA 1
ATOM 4628 C C . GLN B 1 77 ? 24.375 9.586 4.52 1 89.94 77 GLN B C 1
ATOM 4630 O O . GLN B 1 77 ? 24.328 9.797 5.734 1 89.94 77 GLN B O 1
ATOM 4635 N N . ALA B 1 78 ? 23.438 8.969 3.869 1 90.69 78 ALA B N 1
ATOM 4636 C CA . ALA B 1 78 ? 22.266 8.461 4.574 1 90.69 78 ALA B CA 1
ATOM 4637 C C . ALA B 1 78 ? 22.641 7.348 5.551 1 90.69 78 ALA B C 1
ATOM 4639 O O . ALA B 1 78 ? 22.172 7.328 6.688 1 90.69 78 ALA B O 1
ATOM 4640 N N . ASP B 1 79 ? 23.516 6.492 5.129 1 89.75 79 ASP B N 1
ATOM 4641 C CA . ASP B 1 79 ? 23.922 5.352 5.945 1 89.75 79 ASP B CA 1
ATOM 4642 C C . ASP B 1 79 ? 24.719 5.809 7.172 1 89.75 79 ASP B C 1
ATOM 4644 O O . ASP B 1 79 ? 24.641 5.184 8.234 1 89.75 79 ASP B O 1
ATOM 4648 N N . SER B 1 80 ? 25.453 6.852 7.012 1 90.5 80 SER B N 1
ATOM 4649 C CA . SER B 1 80 ? 26.266 7.359 8.109 1 90.5 80 SER B CA 1
ATOM 4650 C C . SER B 1 80 ? 25.406 7.891 9.242 1 90.5 80 SER B C 1
ATOM 4652 O O . SER B 1 80 ? 25.875 8.062 10.367 1 90.5 80 SER B O 1
ATOM 4654 N N . LYS B 1 81 ? 24.141 8.078 9.047 1 91.5 81 LYS B N 1
ATOM 4655 C CA . LYS B 1 81 ? 23.25 8.695 10.031 1 91.5 81 LYS B CA 1
ATOM 4656 C C . LYS B 1 81 ? 22.375 7.652 10.719 1 91.5 81 LYS B C 1
ATOM 4658 O O . LYS B 1 81 ? 21.562 7.984 11.586 1 91.5 81 LYS B O 1
ATOM 4663 N N . LEU B 1 82 ? 22.5 6.395 10.359 1 90.25 82 LEU B N 1
ATOM 4664 C CA . LEU B 1 82 ? 21.578 5.344 10.781 1 90.25 82 LEU B CA 1
ATOM 4665 C C . LEU B 1 82 ? 21.609 5.18 12.297 1 90.25 82 LEU B C 1
ATOM 4667 O O . LEU B 1 82 ? 20.609 4.781 12.898 1 90.25 82 LEU B O 1
ATOM 4671 N N . ASP B 1 83 ? 22.703 5.57 12.93 1 90.5 83 ASP B N 1
ATOM 4672 C CA . ASP B 1 83 ? 22.812 5.363 14.367 1 90.5 83 ASP B CA 1
ATOM 4673 C C . ASP B 1 83 ? 22.75 6.691 15.125 1 90.5 83 ASP B C 1
ATOM 4675 O O . ASP B 1 83 ? 22.953 6.734 16.344 1 90.5 83 ASP B O 1
ATOM 4679 N N . LEU B 1 84 ? 22.453 7.734 14.461 1 90.94 84 LEU B N 1
ATOM 4680 C CA . LEU B 1 84 ? 22.375 9.055 15.086 1 90.94 84 LEU B CA 1
ATOM 4681 C C . LEU B 1 84 ? 20.938 9.398 15.453 1 90.94 84 LEU B C 1
ATOM 4683 O O . LEU B 1 84 ? 20 8.969 14.781 1 90.94 84 LEU B O 1
ATOM 4687 N N . PRO B 1 85 ? 20.797 10.219 16.469 1 89.88 85 PRO B N 1
ATOM 4688 C CA . PRO B 1 85 ? 19.438 10.648 16.844 1 89.88 85 PRO B CA 1
ATOM 4689 C C . PRO B 1 85 ? 18.734 11.391 15.711 1 89.88 85 PRO B C 1
ATOM 4691 O O . PRO B 1 85 ? 19.375 12.07 14.906 1 89.88 85 PRO B O 1
ATOM 4694 N N . THR B 1 86 ? 17.406 11.312 15.688 1 92.44 86 THR B N 1
ATOM 4695 C CA . THR B 1 86 ? 16.625 11.844 14.578 1 92.44 86 THR B CA 1
ATOM 4696 C C . THR B 1 86 ? 16.219 13.281 14.859 1 92.44 86 THR B C 1
ATOM 4698 O O . THR B 1 86 ? 15.516 13.898 14.055 1 92.44 86 THR B O 1
ATOM 4701 N N . SER B 1 87 ? 16.5 13.789 16.031 1 89.81 87 SER B N 1
ATOM 4702 C CA . SER B 1 87 ? 16.141 15.156 16.375 1 89.81 87 SER B CA 1
ATOM 4703 C C . SER B 1 87 ? 17.312 15.891 17.016 1 89.81 87 SER B C 1
ATOM 4705 O O . SER B 1 87 ? 18.156 15.273 17.672 1 89.81 87 SER B O 1
ATOM 4707 N N . SER B 1 88 ? 17.297 17.203 16.797 1 83.62 88 SER B N 1
ATOM 4708 C CA . SER B 1 88 ? 18.25 18.031 17.5 1 83.62 88 SER B CA 1
ATOM 4709 C C . SER B 1 88 ? 17.953 18.094 19 1 83.62 88 SER B C 1
ATOM 4711 O O . SER B 1 88 ? 16.797 17.922 19.406 1 83.62 88 SER B O 1
ATOM 4713 N N . PRO B 1 89 ? 18.938 18.359 19.812 1 84.81 89 PRO B N 1
ATOM 4714 C CA . PRO B 1 89 ? 18.719 18.422 21.266 1 84.81 89 PRO B CA 1
ATOM 4715 C C . PRO B 1 89 ? 17.781 19.547 21.672 1 84.81 89 PRO B C 1
ATOM 4717 O O . PRO B 1 89 ? 17.797 20.609 21.062 1 84.81 89 PRO B O 1
ATOM 4720 N N . LYS B 1 90 ? 17.062 19.266 22.641 1 91.19 90 LYS B N 1
ATOM 4721 C CA . LYS B 1 90 ? 16.203 20.281 23.234 1 91.19 90 LYS B CA 1
ATOM 4722 C C . LYS B 1 90 ? 16.984 21.188 24.188 1 91.19 90 LYS B C 1
ATOM 4724 O O . LYS B 1 90 ? 17.625 20.703 25.125 1 91.19 90 LYS B O 1
ATOM 4729 N N . GLU B 1 91 ? 16.969 22.406 23.844 1 94.75 91 GLU B N 1
ATOM 4730 C CA . GLU B 1 91 ? 17.641 23.375 24.703 1 94.75 91 GLU B CA 1
ATOM 4731 C C . GLU B 1 91 ? 16.641 24.297 25.375 1 94.75 91 GLU B C 1
ATOM 4733 O O . GLU B 1 91 ? 15.539 24.531 24.859 1 94.75 91 GLU B O 1
ATOM 4738 N N . ASP B 1 92 ? 17.016 24.734 26.562 1 96.94 92 ASP B N 1
ATOM 4739 C CA . ASP B 1 92 ? 16.203 25.719 27.266 1 96.94 92 ASP B CA 1
ATOM 4740 C C . ASP B 1 92 ? 16.172 27.062 26.531 1 96.94 92 ASP B C 1
ATOM 4742 O O . ASP B 1 92 ? 17.234 27.672 26.328 1 96.94 92 ASP B O 1
ATOM 4746 N N . ILE B 1 93 ? 15.023 27.5 26.156 1 96.75 93 ILE B N 1
ATOM 4747 C CA . ILE B 1 93 ? 14.945 28.766 25.422 1 96.75 93 ILE B CA 1
ATOM 4748 C C . ILE B 1 93 ? 14.07 29.75 26.188 1 96.75 93 ILE B C 1
ATOM 4750 O O . ILE B 1 93 ? 13.477 30.656 25.594 1 96.75 93 ILE B O 1
ATOM 4754 N N . SER B 1 94 ? 13.859 29.625 27.469 1 96.88 94 SER B N 1
ATOM 4755 C CA . SER B 1 94 ? 12.969 30.438 28.297 1 96.88 94 SER B CA 1
ATOM 4756 C C . SER B 1 94 ? 13.328 31.906 28.219 1 96.88 94 SER B C 1
ATOM 4758 O O . SER B 1 94 ? 12.445 32.781 28.203 1 96.88 94 SER B O 1
ATOM 4760 N N . THR B 1 95 ? 14.602 32.188 28.016 1 95.44 95 THR B N 1
ATOM 4761 C CA . THR B 1 95 ? 15.031 33.594 28 1 95.44 95 THR B CA 1
ATOM 4762 C C . THR B 1 95 ? 15.047 34.125 26.562 1 95.44 95 THR B C 1
ATOM 4764 O O . THR B 1 95 ? 15.078 35.344 26.344 1 95.44 95 THR B O 1
ATOM 4767 N N . LEU B 1 96 ? 14.984 33.25 25.625 1 95.56 96 LEU B N 1
ATOM 4768 C CA . LEU B 1 96 ? 15.125 33.656 24.234 1 95.56 96 LEU B CA 1
ATOM 4769 C C . LEU B 1 96 ? 13.812 33.438 23.484 1 95.56 96 LEU B C 1
ATOM 4771 O O . LEU B 1 96 ? 13.727 33.719 22.281 1 95.56 96 LEU B O 1
ATOM 4775 N N . TRP B 1 97 ? 12.766 33.031 24.125 1 96.25 97 TRP B N 1
ATOM 4776 C CA . TRP B 1 97 ? 11.539 32.594 23.484 1 96.25 97 TRP B CA 1
ATOM 4777 C C . TRP B 1 97 ? 10.961 33.688 22.594 1 96.25 97 TRP B C 1
ATOM 4779 O O . TRP B 1 97 ? 10.562 33.438 21.453 1 96.25 97 TRP B O 1
ATOM 4789 N N . ARG B 1 98 ? 10.953 34.906 23.078 1 94.62 98 ARG B N 1
ATOM 4790 C CA . ARG B 1 98 ? 10.336 36.031 22.344 1 94.62 98 ARG B CA 1
ATOM 4791 C C . ARG B 1 98 ? 11.055 36.281 21.031 1 94.62 98 ARG B C 1
ATOM 4793 O O . ARG B 1 98 ? 10.414 36.562 20.016 1 94.62 98 ARG B O 1
ATOM 4800 N N . GLN B 1 99 ? 12.336 36.125 21.062 1 93.5 99 GLN B N 1
ATOM 4801 C CA . GLN B 1 99 ? 13.102 36.312 19.844 1 93.5 99 GLN B CA 1
ATOM 4802 C C . GLN B 1 99 ? 12.828 35.188 18.844 1 93.5 99 GLN B C 1
ATOM 4804 O O . GLN B 1 99 ? 12.609 35.438 17.656 1 93.5 99 GLN B O 1
ATOM 4809 N N . ILE B 1 100 ? 12.734 34.031 19.375 1 95 100 ILE B N 1
ATOM 4810 C CA . ILE B 1 100 ? 12.578 32.812 18.562 1 95 100 ILE B CA 1
ATOM 4811 C C . ILE B 1 100 ? 11.164 32.75 18 1 95 100 ILE B C 1
ATOM 4813 O O . ILE B 1 100 ? 10.945 32.219 16.906 1 95 100 ILE B O 1
ATOM 4817 N N . HIS B 1 101 ? 10.258 33.406 18.672 1 94.44 101 HIS B N 1
ATOM 4818 C CA . HIS B 1 101 ? 8.867 33.344 18.25 1 94.44 101 HIS B CA 1
ATOM 4819 C C . HIS B 1 101 ? 8.43 34.656 17.625 1 94.44 101 HIS B C 1
ATOM 4821 O O . HIS B 1 101 ? 7.262 35.062 17.719 1 94.44 101 HIS B O 1
ATOM 4827 N N . GLY B 1 102 ? 9.359 35.469 17.078 1 91.44 102 GLY B N 1
ATOM 4828 C CA . GLY B 1 102 ? 9.047 36.531 16.141 1 91.44 102 GLY B CA 1
ATOM 4829 C C . GLY B 1 102 ? 9.047 37.906 16.781 1 91.44 102 GLY B C 1
ATOM 4830 O O . GLY B 1 102 ? 8.469 38.844 16.234 1 91.44 102 GLY B O 1
ATOM 4831 N N . GLY B 1 103 ? 9.625 38.062 17.938 1 90.56 103 GLY B N 1
ATOM 4832 C CA . GLY B 1 103 ? 9.625 39.375 18.594 1 90.56 103 GLY B CA 1
ATOM 4833 C C . GLY B 1 103 ? 10.133 40.469 17.719 1 90.56 103 GLY B C 1
ATOM 4834 O O . GLY B 1 103 ? 9.602 41.594 17.75 1 90.56 103 GLY B O 1
ATOM 4835 N N . SER B 1 104 ? 11.109 40.188 16.922 1 91.44 104 SER B N 1
ATOM 4836 C CA . SER B 1 104 ? 11.672 41.156 15.984 1 91.44 104 SER B CA 1
ATOM 4837 C C . SER B 1 104 ? 11.422 40.75 14.539 1 91.44 104 SER B C 1
ATOM 4839 O O . SER B 1 104 ? 12.266 40.969 13.664 1 91.44 104 SER B O 1
ATOM 4841 N N . ASP B 1 105 ? 10.312 40.031 14.344 1 93.38 105 ASP B N 1
ATOM 4842 C CA . ASP B 1 105 ? 9.945 39.531 13.023 1 93.38 105 ASP B CA 1
ATOM 4843 C C . ASP B 1 105 ? 11.055 38.656 12.43 1 93.38 105 ASP B C 1
ATOM 4845 O O . ASP B 1 105 ? 11.32 38.719 11.234 1 93.38 105 ASP B O 1
ATOM 4849 N N . TRP B 1 106 ? 11.844 38.094 13.328 1 95.75 106 TRP B N 1
ATOM 4850 C CA . TRP B 1 106 ? 12.891 37.125 13.023 1 95.75 106 TRP B CA 1
ATOM 4851 C C . TRP B 1 106 ? 14.023 37.781 12.234 1 95.75 106 TRP B C 1
ATOM 4853 O O . TRP B 1 106 ? 14.703 37.094 11.445 1 95.75 106 TRP B O 1
ATOM 4863 N N . GLU B 1 107 ? 14.141 39 12.43 1 92.06 107 GLU B N 1
ATOM 4864 C CA . GLU B 1 107 ? 15.266 39.688 11.805 1 92.06 107 GLU B CA 1
ATOM 4865 C C . GLU B 1 107 ? 16.594 39.094 12.227 1 92.06 107 GLU B C 1
ATOM 4867 O O . GLU B 1 107 ? 16.828 38.875 13.414 1 92.06 107 GLU B O 1
ATOM 4872 N N . ASN B 1 108 ? 17.438 38.688 11.312 1 91.69 108 ASN B N 1
ATOM 4873 C CA . ASN B 1 108 ? 18.781 38.156 11.477 1 91.69 108 ASN B CA 1
ATOM 4874 C C . ASN B 1 108 ? 18.75 36.75 12.047 1 91.69 108 ASN B C 1
ATOM 4876 O O . ASN B 1 108 ? 19.734 36.281 12.617 1 91.69 108 ASN B O 1
ATOM 4880 N N . LEU B 1 109 ? 17.641 36.062 12.023 1 96.62 109 LEU B N 1
ATOM 4881 C CA . LEU B 1 109 ? 17.531 34.719 12.555 1 96.62 109 LEU B CA 1
ATOM 4882 C C . LEU B 1 109 ? 17.281 33.719 11.438 1 96.62 109 LEU B C 1
ATOM 4884 O O . LEU B 1 109 ? 17.422 32.5 11.633 1 96.62 109 LEU B O 1
ATOM 4888 N N . LEU B 1 110 ? 16.984 34.188 10.258 1 97.06 110 LEU B N 1
ATOM 4889 C CA . LEU B 1 110 ? 16.5 33.312 9.203 1 97.06 110 LEU B CA 1
ATOM 4890 C C . LEU B 1 110 ? 17.625 33 8.219 1 97.06 110 LEU B C 1
ATOM 4892 O O . LEU B 1 110 ? 17.562 31.984 7.496 1 97.06 110 LEU B O 1
ATOM 4896 N N . ASP B 1 111 ? 18.672 33.844 8.195 1 95.88 111 ASP B N 1
ATOM 4897 C CA . ASP B 1 111 ? 19.75 33.688 7.223 1 95.88 111 ASP B CA 1
ATOM 4898 C C . ASP B 1 111 ? 21.062 34.219 7.766 1 95.88 111 ASP B C 1
ATOM 4900 O O . ASP B 1 111 ? 21.438 35.375 7.473 1 95.88 111 ASP B O 1
ATOM 4904 N N . PRO B 1 112 ? 21.797 33.438 8.438 1 96.88 112 PRO B N 1
ATOM 4905 C CA . PRO B 1 112 ? 21.609 31.969 8.555 1 96.88 112 PRO B CA 1
ATOM 4906 C C . PRO B 1 112 ? 20.5 31.594 9.523 1 96.88 112 PRO B C 1
ATOM 4908 O O . PRO B 1 112 ? 20.156 32.375 10.406 1 96.88 112 PRO B O 1
ATOM 4911 N N . LEU B 1 113 ? 19.969 30.469 9.273 1 97.81 113 LEU B N 1
ATOM 4912 C CA . LEU B 1 113 ? 18.906 30 10.148 1 97.81 113 LEU B CA 1
ATOM 4913 C C . LEU B 1 113 ? 19.453 29.625 11.523 1 97.81 113 LEU B C 1
ATOM 4915 O O . LEU B 1 113 ? 20.328 28.766 11.625 1 97.81 113 LEU B O 1
ATOM 4919 N N . HIS B 1 114 ? 18.984 30.359 12.5 1 96.56 114 HIS B N 1
ATOM 4920 C CA . HIS B 1 114 ? 19.406 30.062 13.867 1 96.56 114 HIS B CA 1
ATOM 4921 C C . HIS B 1 114 ? 19 28.656 14.273 1 96.56 114 HIS B C 1
ATOM 4923 O O . HIS B 1 114 ? 17.859 28.234 14.023 1 96.56 114 HIS B O 1
ATOM 4929 N N . HIS B 1 115 ? 19.859 27.875 14.984 1 95.44 115 HIS B N 1
ATOM 4930 C CA . HIS B 1 115 ? 19.641 26.453 15.234 1 95.44 115 HIS B CA 1
ATOM 4931 C C . HIS B 1 115 ? 18.469 26.25 16.188 1 95.44 115 HIS B C 1
ATOM 4933 O O . HIS B 1 115 ? 17.734 25.266 16.078 1 95.44 115 HIS B O 1
ATOM 4939 N N . LEU B 1 116 ? 18.266 27.188 17.156 1 96.25 116 LEU B N 1
ATOM 4940 C CA . LEU B 1 116 ? 17.141 27.062 18.078 1 96.25 116 LEU B CA 1
ATOM 4941 C C . LEU B 1 116 ? 15.82 27.312 17.359 1 96.25 116 LEU B C 1
ATOM 4943 O O . LEU B 1 116 ? 14.82 26.656 17.641 1 96.25 116 LEU B O 1
ATOM 4947 N N . LEU B 1 117 ? 15.844 28.312 16.453 1 97.25 117 LEU B N 1
ATOM 4948 C CA . LEU B 1 117 ? 14.656 28.594 15.656 1 97.25 117 LEU B CA 1
ATOM 4949 C C . LEU B 1 117 ? 14.336 27.406 14.742 1 97.25 117 LEU B C 1
ATOM 4951 O O . LEU B 1 117 ? 13.172 27.031 14.594 1 97.25 117 LEU B O 1
ATOM 4955 N N . ARG B 1 118 ? 15.367 26.781 14.18 1 97.44 118 ARG B N 1
ATOM 4956 C CA . ARG B 1 118 ? 15.188 25.594 13.359 1 97.44 118 ARG B CA 1
ATOM 4957 C C . ARG B 1 118 ? 14.43 24.5 14.109 1 97.44 118 ARG B C 1
ATOM 4959 O O . ARG B 1 118 ? 13.461 23.938 13.602 1 97.44 118 ARG B O 1
ATOM 4966 N N . ARG B 1 119 ? 14.836 24.281 15.281 1 96.62 119 ARG B N 1
ATOM 4967 C CA . ARG B 1 119 ? 14.227 23.234 16.094 1 96.62 119 ARG B CA 1
ATOM 4968 C C . ARG B 1 119 ? 12.758 23.547 16.375 1 96.62 119 ARG B C 1
ATOM 4970 O O . ARG B 1 119 ? 11.914 22.656 16.281 1 96.62 119 ARG B O 1
ATOM 4977 N N . GLU B 1 120 ? 12.484 24.766 16.688 1 97.44 120 GLU B N 1
ATOM 4978 C CA . GLU B 1 120 ? 11.102 25.141 16.984 1 97.44 120 GLU B CA 1
ATOM 4979 C C . GLU B 1 120 ? 10.227 25.062 15.742 1 97.44 120 GLU B C 1
ATOM 4981 O O . GLU B 1 120 ? 9.086 24.594 15.812 1 97.44 120 GLU B O 1
ATOM 4986 N N . ILE B 1 121 ? 10.758 25.5 14.594 1 98.25 121 ILE B N 1
ATOM 4987 C CA . ILE B 1 121 ? 10 25.422 13.352 1 98.25 121 ILE B CA 1
ATOM 4988 C C . ILE B 1 121 ? 9.656 23.969 13.047 1 98.25 121 ILE B C 1
ATOM 4990 O O . ILE B 1 121 ? 8.516 23.656 12.68 1 98.25 121 ILE B O 1
ATOM 4994 N N . ILE B 1 122 ? 10.578 23.078 13.203 1 98.25 122 ILE B N 1
ATOM 4995 C CA . ILE B 1 122 ? 10.367 21.656 12.938 1 98.25 122 ILE B CA 1
ATOM 4996 C C . ILE B 1 122 ? 9.32 21.094 13.891 1 98.25 122 ILE B C 1
ATOM 4998 O O . ILE B 1 122 ? 8.445 20.328 13.477 1 98.25 122 ILE B O 1
ATOM 5002 N N . LYS B 1 123 ? 9.422 21.5 15.203 1 98.12 123 LYS B N 1
ATOM 5003 C CA . LYS B 1 123 ? 8.422 21.062 16.172 1 98.12 123 LYS B CA 1
ATOM 5004 C C . LYS B 1 123 ? 7.012 21.422 15.719 1 98.12 123 LYS B C 1
ATOM 5006 O O . LYS B 1 123 ? 6.145 20.547 15.641 1 98.12 123 LYS B O 1
ATOM 5011 N N . TYR B 1 124 ? 6.773 22.625 15.359 1 98.56 124 TYR B N 1
ATOM 5012 C CA . TYR B 1 124 ? 5.438 23.062 14.969 1 98.56 124 TYR B CA 1
ATOM 5013 C C . TYR B 1 124 ? 5.055 22.484 13.609 1 98.56 124 TYR B C 1
ATOM 5015 O O . TYR B 1 124 ? 3.879 22.234 13.344 1 98.56 124 TYR B O 1
ATOM 5023 N N . GLY B 1 125 ? 6.078 22.281 12.734 1 98.56 125 GLY B N 1
ATOM 5024 C CA . GLY B 1 125 ? 5.82 21.562 11.484 1 98.56 125 GLY B CA 1
ATOM 5025 C C . GLY B 1 125 ? 5.352 20.141 11.703 1 98.56 125 GLY B C 1
ATOM 5026 O O . GLY B 1 125 ? 4.488 19.656 10.969 1 98.56 125 GLY B O 1
ATOM 5027 N N . GLU B 1 126 ? 5.934 19.484 12.68 1 98.44 126 GLU B N 1
ATOM 5028 C CA . GLU B 1 126 ? 5.504 18.125 13.008 1 98.44 126 GLU B CA 1
ATOM 5029 C C . GLU B 1 126 ? 4.078 18.109 13.547 1 98.44 126 GLU B C 1
ATOM 5031 O O . GLU B 1 126 ? 3.332 17.156 13.32 1 98.44 126 GLU B O 1
ATOM 5036 N N . PHE B 1 127 ? 3.711 19.188 14.266 1 98.81 127 PHE B N 1
ATOM 5037 C CA . PHE B 1 127 ? 2.326 19.312 14.711 1 98.81 127 PHE B CA 1
ATOM 5038 C C . PHE B 1 127 ? 1.385 19.453 13.516 1 98.81 127 PHE B C 1
ATOM 5040 O O . PHE B 1 127 ? 0.305 18.859 13.508 1 98.81 127 PHE B O 1
ATOM 5047 N N . ALA B 1 128 ? 1.79 20.219 12.516 1 98.38 128 ALA B N 1
ATOM 5048 C CA . ALA B 1 128 ? 0.993 20.344 11.297 1 98.38 128 ALA B CA 1
ATOM 5049 C C . ALA B 1 128 ? 0.919 19.016 10.562 1 98.38 128 ALA B C 1
ATOM 5051 O O . ALA B 1 128 ? -0.159 18.594 10.141 1 98.38 128 ALA B O 1
ATOM 5052 N N . GLN B 1 129 ? 2.027 18.344 10.445 1 97.5 129 GLN B N 1
ATOM 5053 C CA . GLN B 1 129 ? 2.1 17.047 9.781 1 97.5 129 GLN B CA 1
ATOM 5054 C C . GLN B 1 129 ? 1.227 16.016 10.492 1 97.5 129 GLN B C 1
ATOM 5056 O O . GLN B 1 129 ? 0.644 15.133 9.852 1 97.5 129 GLN B O 1
ATOM 5061 N N . ALA B 1 130 ? 1.115 16.109 11.75 1 98 130 ALA B N 1
ATOM 5062 C CA . ALA B 1 130 ? 0.334 15.172 12.555 1 98 130 ALA B CA 1
ATOM 5063 C C . ALA B 1 130 ? -1.126 15.156 12.109 1 98 130 ALA B C 1
ATOM 5065 O O . ALA B 1 130 ? -1.805 14.133 12.227 1 98 130 ALA B O 1
ATOM 5066 N N . THR B 1 131 ? -1.607 16.266 11.578 1 97 131 THR B N 1
ATOM 5067 C CA . THR B 1 131 ? -2.998 16.328 11.148 1 97 131 THR B CA 1
ATOM 5068 C C . THR B 1 131 ? -3.225 15.461 9.914 1 97 131 THR B C 1
ATOM 5070 O O . THR B 1 131 ? -4.348 15.023 9.648 1 97 131 THR B O 1
ATOM 5073 N N . TYR B 1 132 ? -2.188 15.25 9.203 1 94.44 132 TYR B N 1
ATOM 5074 C CA . TYR B 1 132 ? -2.277 14.344 8.07 1 94.44 132 TYR B CA 1
ATOM 5075 C C . TYR B 1 132 ? -2.109 12.891 8.516 1 94.44 132 TYR B C 1
ATOM 5077 O O . TYR B 1 132 ? -2.869 12.016 8.094 1 94.44 132 TYR B O 1
ATOM 5085 N N . ASP B 1 133 ? -1.155 12.68 9.383 1 95.88 133 ASP B N 1
ATOM 5086 C CA . ASP B 1 133 ? -0.834 11.328 9.836 1 95.88 133 ASP B CA 1
ATOM 5087 C C . ASP B 1 133 ? -2.014 10.703 10.578 1 95.88 133 ASP B C 1
ATOM 5089 O O . ASP B 1 133 ? -2.199 9.484 10.539 1 95.88 133 ASP B O 1
ATOM 5093 N N . ALA B 1 134 ? -2.807 11.531 11.219 1 96.5 134 ALA B N 1
ATOM 5094 C CA . ALA B 1 134 ? -3.883 11.023 12.062 1 96.5 134 ALA B CA 1
ATOM 5095 C C . ALA B 1 134 ? -5.223 11.078 11.336 1 96.5 134 ALA B C 1
ATOM 5097 O O . ALA B 1 134 ? -6.25 10.672 11.883 1 96.5 134 ALA B O 1
ATOM 5098 N N . PHE B 1 135 ? -5.258 11.5 10.148 1 94.5 135 PHE B N 1
ATOM 5099 C CA . PHE B 1 135 ? -6.496 11.656 9.391 1 94.5 135 PHE B CA 1
ATOM 5100 C C . PHE B 1 135 ? -6.891 10.336 8.734 1 94.5 135 PHE B C 1
ATOM 5102 O O . PHE B 1 135 ? -6.055 9.664 8.133 1 94.5 135 PHE B O 1
ATOM 5109 N N . ASP B 1 136 ? -8.117 9.945 8.82 1 93 136 ASP B N 1
ATOM 5110 C CA . ASP B 1 136 ? -8.633 8.75 8.164 1 93 136 ASP B CA 1
ATOM 5111 C C . ASP B 1 136 ? -9.008 9.047 6.711 1 93 136 ASP B C 1
ATOM 5113 O O . ASP B 1 136 ? -10.141 9.438 6.426 1 93 136 ASP B O 1
ATOM 5117 N N . PHE B 1 137 ? -8.133 8.711 5.812 1 87.38 137 PHE B N 1
ATOM 5118 C CA . PHE B 1 137 ? -8.312 8.953 4.387 1 87.38 137 PHE B CA 1
ATOM 5119 C C . PHE B 1 137 ? -9.047 7.793 3.725 1 87.38 137 PHE B C 1
ATOM 5121 O O . PHE B 1 137 ? -9.359 7.848 2.533 1 87.38 137 PHE B O 1
ATOM 5128 N N . ASP B 1 138 ? -9.258 6.746 4.469 1 88.44 138 ASP B N 1
ATOM 5129 C CA . ASP B 1 138 ? -9.766 5.512 3.883 1 88.44 138 ASP B CA 1
ATOM 5130 C C . ASP B 1 138 ? -11.25 5.645 3.531 1 88.44 138 ASP B C 1
ATOM 5132 O O . ASP B 1 138 ? -12.102 5.625 4.414 1 88.44 138 ASP B O 1
ATOM 5136 N N . SER B 1 139 ? -11.586 5.652 2.254 1 88.06 139 SER B N 1
ATOM 5137 C CA . SER B 1 139 ? -12.953 5.824 1.786 1 88.06 139 SER B CA 1
ATOM 5138 C C . SER B 1 139 ? -13.82 4.617 2.146 1 88.06 139 SER B C 1
ATOM 5140 O O . SER B 1 139 ? -15.047 4.688 2.086 1 88.06 139 SER B O 1
ATOM 5142 N N . PHE B 1 140 ? -13.203 3.562 2.527 1 87.75 140 PHE B N 1
ATOM 5143 C CA . PHE B 1 140 ? -13.953 2.373 2.902 1 87.75 140 PHE B CA 1
ATOM 5144 C C . PHE B 1 140 ? -14.25 2.365 4.398 1 87.75 140 PHE B C 1
ATOM 5146 O O . PHE B 1 140 ? -14.977 1.501 4.891 1 87.75 140 PHE B O 1
ATOM 5153 N N . SER B 1 141 ? -13.719 3.301 5.102 1 88.88 141 SER B N 1
ATOM 5154 C CA . SER B 1 141 ? -13.945 3.406 6.539 1 88.88 141 SER B CA 1
ATOM 5155 C C . SER B 1 141 ? -15.266 4.102 6.84 1 88.88 141 SER B C 1
ATOM 5157 O O . SER B 1 141 ? -15.625 5.078 6.18 1 88.88 141 SER B O 1
ATOM 5159 N N . GLU B 1 142 ? -15.977 3.596 7.848 1 89.12 142 GLU B N 1
ATOM 5160 C CA . GLU B 1 142 ? -17.188 4.258 8.32 1 89.12 142 GLU B CA 1
ATOM 5161 C C . GLU B 1 142 ? -16.859 5.59 8.992 1 89.12 142 GLU B C 1
ATOM 5163 O O . GLU B 1 142 ? -17.75 6.41 9.219 1 89.12 142 GLU B O 1
ATOM 5168 N N . TYR B 1 143 ? -15.625 5.816 9.234 1 92.25 143 TYR B N 1
ATOM 5169 C CA . TYR B 1 143 ? -15.203 7.02 9.938 1 92.25 143 TYR B CA 1
ATOM 5170 C C . TYR B 1 143 ? -14.289 7.875 9.078 1 92.25 143 TYR B C 1
ATOM 5172 O O . TYR B 1 143 ? -13.492 8.664 9.594 1 92.25 143 TYR B O 1
ATOM 5180 N N . CYS B 1 144 ? -14.344 7.613 7.77 1 91.06 144 CYS B N 1
ATOM 5181 C CA . CYS B 1 144 ? -13.57 8.43 6.84 1 91.06 144 CYS B CA 1
ATOM 5182 C C . CYS B 1 144 ? -13.797 9.914 7.098 1 91.06 144 CYS B C 1
ATOM 5184 O O . CYS B 1 144 ? -14.93 10.352 7.262 1 91.06 144 CYS B O 1
ATOM 5186 N N . GLY B 1 145 ? -12.672 10.695 7.211 1 91.75 145 GLY B N 1
ATOM 5187 C CA . GLY B 1 145 ? -12.781 12.125 7.461 1 91.75 145 GLY B CA 1
ATOM 5188 C C . GLY B 1 145 ? -12.602 12.492 8.922 1 91.75 145 GLY B C 1
ATOM 5189 O O . GLY B 1 145 ? -12.609 13.672 9.281 1 91.75 145 GLY B O 1
ATOM 5190 N N . SER B 1 146 ? -12.484 11.516 9.75 1 94.06 146 SER B N 1
ATOM 5191 C CA . SER B 1 146 ? -12.25 11.734 11.18 1 94.06 146 SER B CA 1
ATOM 5192 C C . SER B 1 146 ? -10.789 11.5 11.547 1 94.06 146 SER B C 1
ATOM 5194 O O . SER B 1 146 ? -9.961 11.219 10.672 1 94.06 146 SER B O 1
ATOM 5196 N N . CYS B 1 147 ? -10.523 11.734 12.773 1 96.19 147 CYS B N 1
ATOM 5197 C CA . CYS B 1 147 ? -9.203 11.406 13.297 1 96.19 147 CYS B CA 1
ATOM 5198 C C . CYS B 1 147 ? -9.133 9.945 13.727 1 96.19 147 CYS B C 1
ATOM 5200 O O . CYS B 1 147 ? -10.078 9.422 14.32 1 96.19 147 CYS B O 1
ATOM 5202 N N . LEU B 1 148 ? -8.086 9.297 13.539 1 95.88 148 LEU B N 1
ATOM 5203 C CA . LEU B 1 148 ? -7.883 7.879 13.828 1 95.88 148 LEU B CA 1
ATOM 5204 C C . LEU B 1 148 ? -7.793 7.629 15.328 1 95.88 148 LEU B C 1
ATOM 5206 O O . LEU B 1 148 ? -8.094 6.531 15.797 1 95.88 148 LEU B O 1
ATOM 5210 N N . TYR B 1 149 ? -7.395 8.656 16.078 1 97.12 149 TYR B N 1
ATOM 5211 C CA . TYR B 1 149 ? -7.066 8.453 17.484 1 97.12 149 TYR B CA 1
ATOM 5212 C C . TYR B 1 149 ? -7.875 9.383 18.391 1 97.12 149 TYR B C 1
ATOM 5214 O O . TYR B 1 149 ? -8.352 10.43 17.938 1 97.12 149 TYR B O 1
ATOM 5222 N N . ASN B 1 150 ? -7.961 8.953 19.609 1 96.44 150 ASN B N 1
ATOM 5223 C CA . ASN B 1 150 ? -8.562 9.867 20.578 1 96.44 150 ASN B CA 1
ATOM 5224 C C . ASN B 1 150 ? -7.559 10.914 21.062 1 96.44 150 ASN B C 1
ATOM 5226 O O . ASN B 1 150 ? -6.359 10.781 20.828 1 96.44 150 ASN B O 1
ATOM 5230 N N . GLN B 1 151 ? -8.016 11.914 21.766 1 96.38 151 GLN B N 1
ATOM 5231 C CA . GLN B 1 151 ? -7.219 13.078 22.156 1 96.38 151 GLN B CA 1
ATOM 5232 C C . GLN B 1 151 ? -6.07 12.664 23.078 1 96.38 151 GLN B C 1
ATOM 5234 O O . GLN B 1 151 ? -4.945 13.141 22.906 1 96.38 151 GLN B O 1
ATOM 5239 N N . GLN B 1 152 ? -6.289 11.734 23.938 1 95.56 152 GLN B N 1
ATOM 5240 C CA . GLN B 1 152 ? -5.324 11.375 24.969 1 95.56 152 GLN B CA 1
ATOM 5241 C C . GLN B 1 152 ? -4.141 10.609 24.375 1 95.56 152 GLN B C 1
ATOM 5243 O O . GLN B 1 152 ? -3.004 10.773 24.828 1 95.56 152 GLN B O 1
ATOM 5248 N N . SE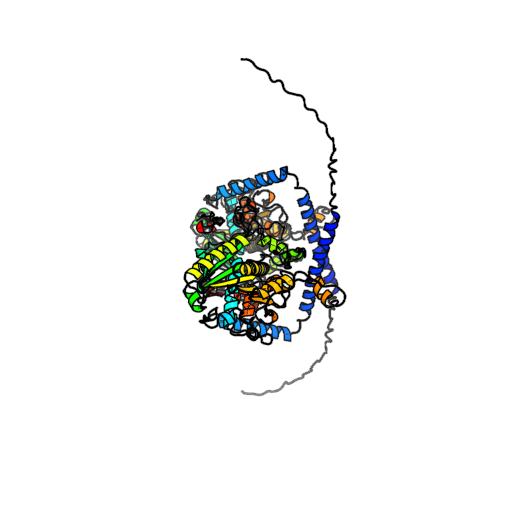R B 1 153 ? -4.441 9.867 23.359 1 96.25 153 SER B N 1
ATOM 5249 C CA . SER B 1 153 ? -3.395 9.008 22.828 1 96.25 153 SER B CA 1
ATOM 5250 C C . SER B 1 153 ? -2.799 9.602 21.547 1 96.25 153 SER B C 1
ATOM 5252 O O . SER B 1 153 ? -1.873 9.039 20.969 1 96.25 153 SER B O 1
ATOM 5254 N N . PHE B 1 154 ? -3.213 10.719 21.141 1 97.69 154 PHE B N 1
ATOM 5255 C CA . PHE B 1 154 ? -2.902 11.32 19.859 1 97.69 154 PHE B CA 1
ATOM 5256 C C . PHE B 1 154 ? -1.395 11.43 19.656 1 97.69 154 PHE B C 1
ATOM 5258 O O . PHE B 1 154 ? -0.838 10.836 18.734 1 97.69 154 PHE B O 1
ATOM 5265 N N . PHE B 1 155 ? -0.703 12.125 20.531 1 98.25 155 PHE B N 1
ATOM 5266 C CA . PHE B 1 155 ? 0.721 12.391 20.359 1 98.25 155 PHE B CA 1
ATOM 5267 C C . PHE B 1 155 ? 1.537 11.125 20.594 1 98.25 155 PHE B C 1
ATOM 5269 O O . PHE B 1 155 ? 2.572 10.914 19.953 1 98.25 155 PHE B O 1
ATOM 5276 N N . ASN B 1 156 ? 1.051 10.281 21.469 1 97 156 ASN B N 1
ATOM 5277 C CA . ASN B 1 156 ? 1.732 9.016 21.719 1 97 156 ASN B CA 1
ATOM 5278 C C . ASN B 1 156 ? 1.671 8.109 20.484 1 97 156 ASN B C 1
ATOM 5280 O O . ASN B 1 156 ? 2.684 7.539 20.078 1 97 156 ASN B O 1
ATOM 5284 N N . LYS B 1 157 ? 0.507 7.988 19.891 1 96.19 157 LYS B N 1
ATOM 5285 C CA . LYS B 1 157 ? 0.307 7.125 18.734 1 96.19 157 LYS B CA 1
ATOM 5286 C C . LYS B 1 157 ? 1.112 7.617 17.531 1 96.19 157 LYS B C 1
ATOM 5288 O O . LYS B 1 157 ? 1.508 6.824 16.672 1 96.19 157 LYS B O 1
ATOM 5293 N N . LEU B 1 158 ? 1.464 8.906 17.516 1 96.88 158 LEU B N 1
ATOM 5294 C CA . LEU B 1 158 ? 2.158 9.492 16.375 1 96.88 158 LEU B CA 1
ATOM 5295 C C . LEU B 1 158 ? 3.65 9.633 16.672 1 96.88 158 LEU B C 1
ATOM 5297 O O . LEU B 1 158 ? 4.398 10.156 15.836 1 96.88 158 LEU B O 1
ATOM 5301 N N . GLY B 1 159 ? 4.094 9.242 17.859 1 94.19 159 GLY B N 1
ATOM 5302 C CA . GLY B 1 159 ? 5.496 9.344 18.234 1 94.19 159 GLY B CA 1
ATOM 5303 C C . GLY B 1 159 ? 5.949 10.773 18.484 1 94.19 159 GLY B C 1
ATOM 5304 O O . GLY B 1 159 ? 7.102 11.117 18.219 1 94.19 159 GLY B O 1
ATOM 5305 N N . LEU B 1 160 ? 5.055 11.617 18.922 1 97.06 160 LEU B N 1
ATOM 5306 C CA . LEU B 1 160 ? 5.371 13.031 19.094 1 97.06 160 LEU B CA 1
ATOM 5307 C C . LEU B 1 160 ? 5.332 13.414 20.578 1 97.06 160 LEU B C 1
ATOM 5309 O O . LEU B 1 160 ? 5.32 14.602 20.906 1 97.06 160 LEU B O 1
ATOM 5313 N N . GLN B 1 161 ? 5.348 12.43 21.438 1 95.31 161 GLN B N 1
ATOM 5314 C CA . GLN B 1 161 ? 5.305 12.672 22.875 1 95.31 161 GLN B CA 1
ATOM 5315 C C . GLN B 1 161 ? 6.52 13.477 23.328 1 95.31 161 GLN B C 1
ATOM 5317 O O . GLN B 1 161 ? 6.449 14.211 24.312 1 95.31 161 GLN B O 1
ATOM 5322 N N . LYS B 1 162 ? 7.559 13.383 22.609 1 93.94 162 LYS B N 1
ATOM 5323 C CA . LYS B 1 162 ? 8.812 14.039 22.969 1 93.94 162 LYS B CA 1
ATOM 5324 C C . LYS B 1 162 ? 8.648 15.555 23.016 1 93.94 162 LYS B C 1
ATOM 5326 O O . LYS B 1 162 ? 9.43 16.25 23.672 1 93.94 162 LYS B O 1
ATOM 5331 N N . HIS B 1 163 ? 7.699 16.125 22.344 1 97.38 163 HIS B N 1
ATOM 5332 C CA . HIS B 1 163 ? 7.531 17.578 22.281 1 97.38 163 HIS B CA 1
ATOM 5333 C C . HIS B 1 163 ? 6.855 18.109 23.531 1 97.38 163 HIS B C 1
ATOM 5335 O O . HIS B 1 163 ? 6.895 19.312 23.812 1 97.38 163 HIS B O 1
ATOM 5341 N N . GLY B 1 164 ? 6.137 17.297 24.344 1 97.94 164 GLY B N 1
ATOM 5342 C CA . GLY B 1 164 ? 5.582 17.703 25.625 1 97.94 164 GLY B CA 1
ATOM 5343 C C . GLY B 1 164 ? 4.309 18.516 25.5 1 97.94 164 GLY B C 1
ATOM 5344 O O . GLY B 1 164 ? 4.168 19.562 26.125 1 97.94 164 GLY B O 1
ATOM 5345 N N . TYR B 1 165 ? 3.412 18.078 24.703 1 98.62 165 TYR B N 1
ATOM 5346 C CA . TYR B 1 165 ? 2.105 18.703 24.547 1 98.62 165 TYR B CA 1
ATOM 5347 C C . TYR B 1 165 ? 0.984 17.688 24.719 1 98.62 165 TYR B C 1
ATOM 5349 O O . TYR B 1 165 ? 1.184 16.484 24.484 1 98.62 165 TYR B O 1
ATOM 5357 N N . ASP B 1 166 ? -0.21 18.172 25.062 1 98.38 166 ASP B N 1
ATOM 5358 C CA . ASP B 1 166 ? -1.414 17.344 25.188 1 98.38 166 ASP B CA 1
ATOM 5359 C C . ASP B 1 166 ? -2.574 17.969 24.406 1 98.38 166 ASP B C 1
ATOM 5361 O O . ASP B 1 166 ? -2.824 19.172 24.516 1 98.38 166 ASP B O 1
ATOM 5365 N N . VAL B 1 167 ? -3.24 17.141 23.688 1 98.5 167 VAL B N 1
ATOM 5366 C CA . VAL B 1 167 ? -4.391 17.641 22.938 1 98.5 167 VAL B CA 1
ATOM 5367 C C . VAL B 1 167 ? -5.559 17.891 23.891 1 98.5 167 VAL B C 1
ATOM 5369 O O . VAL B 1 167 ? -5.867 17.047 24.734 1 98.5 167 VAL B O 1
ATOM 5372 N N . ARG B 1 168 ? -6.211 19 23.703 1 97.88 168 ARG B N 1
ATOM 5373 C CA . ARG B 1 168 ? -7.316 19.375 24.578 1 97.88 168 ARG B CA 1
ATOM 5374 C C . ARG B 1 168 ? -8.641 19.391 23.812 1 97.88 168 ARG B C 1
ATOM 5376 O O . ARG B 1 168 ? -9.703 19.203 24.406 1 97.88 168 ARG B O 1
ATOM 5383 N N . ARG B 1 169 ? -8.508 19.625 22.516 1 97.19 169 ARG B N 1
ATOM 5384 C CA . ARG B 1 169 ? -9.734 19.719 21.734 1 97.19 169 ARG B CA 1
ATOM 5385 C C . ARG B 1 169 ? -9.469 19.391 20.266 1 97.19 169 ARG B C 1
ATOM 5387 O O . ARG B 1 169 ? -8.469 19.828 19.688 1 97.19 169 ARG B O 1
ATOM 5394 N N . TYR B 1 170 ? -10.383 18.578 19.719 1 97.62 170 TYR B N 1
ATOM 5395 C CA . TYR B 1 170 ? -10.43 18.391 18.266 1 97.62 170 TYR B CA 1
ATOM 5396 C C . TYR B 1 170 ? -11.328 19.438 17.609 1 97.62 170 TYR B C 1
ATOM 5398 O O . TYR B 1 170 ? -12.273 19.922 18.234 1 97.62 170 TYR B O 1
ATOM 5406 N N . VAL B 1 171 ? -11.008 19.766 16.406 1 97.38 171 VAL B N 1
ATOM 5407 C CA . VAL B 1 171 ? -11.758 20.766 15.672 1 97.38 171 VAL B CA 1
ATOM 5408 C C . VAL B 1 171 ? -12.367 20.141 14.422 1 97.38 171 VAL B C 1
ATOM 5410 O O . VAL B 1 171 ? -11.688 19.438 13.672 1 97.38 171 VAL B O 1
ATOM 5413 N N . TYR B 1 172 ? -13.625 20.391 14.195 1 95.69 172 TYR B N 1
ATOM 5414 C CA . TYR B 1 172 ? -14.344 19.906 13.023 1 95.69 172 TYR B CA 1
ATOM 5415 C C . TYR B 1 172 ? -14.844 21.078 12.172 1 95.69 172 TYR B C 1
ATOM 5417 O O . TYR B 1 172 ? -15.148 22.141 12.703 1 95.69 172 TYR B O 1
ATOM 5425 N N . ALA B 1 173 ? -14.891 20.859 10.906 1 94.44 173 ALA B N 1
ATOM 5426 C CA . ALA B 1 173 ? -15.328 21.922 10 1 94.44 173 ALA B CA 1
ATOM 5427 C C . ALA B 1 173 ? -16.25 21.375 8.922 1 94.44 173 ALA B C 1
ATOM 5429 O O . ALA B 1 173 ? -16.25 20.172 8.648 1 94.44 173 ALA B O 1
ATOM 5430 N N . MET B 1 174 ? -17.031 22.203 8.414 1 91 174 MET B N 1
ATOM 5431 C CA . MET B 1 174 ? -17.859 21.969 7.227 1 91 174 MET B CA 1
ATOM 5432 C C . MET B 1 174 ? -17.797 23.172 6.289 1 91 174 MET B C 1
ATOM 5434 O O . MET B 1 174 ? -17.219 24.203 6.633 1 91 174 MET B O 1
ATOM 5438 N N . SER B 1 175 ? -18.203 22.953 5.125 1 83.62 175 SER B N 1
ATOM 5439 C CA . SER B 1 175 ? -18.281 24.078 4.195 1 83.62 175 SER B CA 1
ATOM 5440 C C . SER B 1 175 ? -19.641 24.125 3.508 1 83.62 175 SER B C 1
ATOM 5442 O O . SER B 1 175 ? -20.219 23.094 3.191 1 83.62 175 SER B O 1
ATOM 5444 N N . GLN B 1 176 ? -20.062 25.312 3.371 1 78.44 176 GLN B N 1
ATOM 5445 C CA . GLN B 1 176 ? -21.312 25.516 2.648 1 78.44 176 GLN B CA 1
ATOM 5446 C C . GLN B 1 176 ? -21.078 25.516 1.14 1 78.44 176 GLN B C 1
ATOM 5448 O O . GLN B 1 176 ? -22.031 25.391 0.361 1 78.44 176 GLN B O 1
ATOM 5453 N N . TYR B 1 177 ? -19.859 25.703 0.817 1 70.38 177 TYR B N 1
ATOM 5454 C CA . TYR B 1 177 ? -19.484 25.719 -0.593 1 70.38 177 TYR B CA 1
ATOM 5455 C C . TYR B 1 177 ? -18.781 24.422 -0.984 1 70.38 177 TYR B C 1
ATOM 5457 O O . TYR B 1 177 ? -18.172 23.766 -0.14 1 70.38 177 TYR B O 1
ATOM 5465 N N . GLU B 1 178 ? -19.062 24 -2.252 1 63.78 178 GLU B N 1
ATOM 5466 C CA . GLU B 1 178 ? -18.328 22.844 -2.746 1 63.78 178 GLU B CA 1
ATOM 5467 C C . GLU B 1 178 ? -16.844 23.156 -2.951 1 63.78 178 GLU B C 1
ATOM 5469 O O . GLU B 1 178 ? -16.5 23.969 -3.818 1 63.78 178 GLU B O 1
ATOM 5474 N N . ILE B 1 179 ? -16.109 22.859 -2.018 1 62.91 179 ILE B N 1
ATOM 5475 C CA . ILE B 1 179 ? -14.656 22.969 -2.143 1 62.91 179 ILE B CA 1
ATOM 5476 C C . ILE B 1 179 ? -14.07 21.609 -2.49 1 62.91 179 ILE B C 1
ATOM 5478 O O . ILE B 1 179 ? -14.242 20.641 -1.747 1 62.91 179 ILE B O 1
ATOM 5482 N N . PRO B 1 180 ? -13.555 21.531 -3.682 1 58.03 180 PRO B N 1
ATOM 5483 C CA . PRO B 1 180 ? -13.078 20.203 -4.113 1 58.03 180 PRO B CA 1
ATOM 5484 C C . PRO B 1 180 ? -12.07 19.609 -3.139 1 58.03 180 PRO B C 1
ATOM 5486 O O . PRO B 1 180 ? -11.164 20.297 -2.662 1 58.03 180 PRO B O 1
ATOM 5489 N N . ARG B 1 181 ? -12.227 18.359 -2.754 1 59.16 181 ARG B N 1
ATOM 5490 C CA . ARG B 1 181 ? -11.336 17.375 -2.162 1 59.16 181 ARG B CA 1
ATOM 5491 C C . ARG B 1 181 ? -10.852 17.828 -0.79 1 59.16 181 ARG B C 1
ATOM 5493 O O . ARG B 1 181 ? -9.719 17.531 -0.402 1 59.16 181 ARG B O 1
ATOM 5500 N N . TRP B 1 182 ? -11.562 18.844 -0.177 1 64.19 182 TRP B N 1
ATOM 5501 C CA . TRP B 1 182 ? -11.219 19.109 1.214 1 64.19 182 TRP B CA 1
ATOM 5502 C C . TRP B 1 182 ? -11.945 18.156 2.154 1 64.19 182 TRP 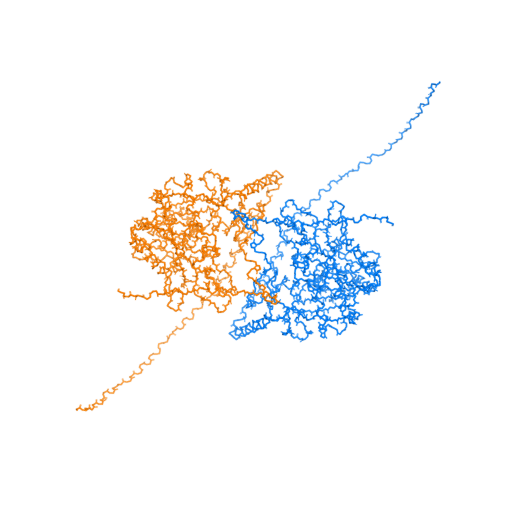B C 1
ATOM 5504 O O . TRP B 1 182 ? -11.453 17.828 3.234 1 64.19 182 TRP B O 1
ATOM 5514 N N . LEU B 1 183 ? -13.102 17.719 1.652 1 63.97 183 LEU B N 1
ATOM 5515 C CA . LEU B 1 183 ? -13.969 16.812 2.408 1 63.97 183 LEU B CA 1
ATOM 5516 C C . LEU B 1 183 ? -13.859 15.391 1.882 1 63.97 183 LEU B C 1
ATOM 5518 O O . LEU B 1 183 ? -14.156 15.133 0.712 1 63.97 183 LEU B O 1
ATOM 5522 N N . GLU B 1 184 ? -13.336 14.547 2.754 1 72.38 184 GLU B N 1
ATOM 5523 C CA . GLU B 1 184 ? -13.32 13.125 2.404 1 72.38 184 GLU B CA 1
ATOM 5524 C C . GLU B 1 184 ? -14.625 12.445 2.801 1 72.38 184 GLU B C 1
ATOM 5526 O O . GLU B 1 184 ? -15.18 12.727 3.867 1 72.38 184 GLU B O 1
ATOM 5531 N N . LYS B 1 185 ? -15.117 11.695 1.808 1 73.44 185 LYS B N 1
ATOM 5532 C CA . LYS B 1 185 ? -16.375 11.008 2.049 1 73.44 185 LYS B CA 1
ATOM 5533 C C . LYS B 1 185 ? -16.203 9.492 1.953 1 73.44 185 LYS B C 1
ATOM 5535 O O . LYS B 1 185 ? -15.422 9 1.145 1 73.44 185 LYS B O 1
ATOM 5540 N N . SER B 1 186 ? -16.953 8.844 2.779 1 71.94 186 SER B N 1
ATOM 5541 C CA . SER B 1 186 ? -16.953 7.383 2.807 1 71.94 186 SER B CA 1
ATOM 5542 C C . SER B 1 186 ? -17.875 6.809 1.733 1 71.94 186 SER B C 1
ATOM 5544 O O . SER B 1 186 ? -18.875 7.426 1.379 1 71.94 186 SER B O 1
ATOM 5546 N N . TYR B 1 187 ? -17.516 5.676 1.298 1 72.94 187 TYR B N 1
ATOM 5547 C CA . TYR B 1 187 ? -18.391 4.918 0.415 1 72.94 187 TYR B CA 1
ATOM 5548 C C . TYR B 1 187 ? -19.516 4.246 1.204 1 72.94 187 TYR B C 1
ATOM 5550 O O . TYR B 1 187 ? -20.484 3.777 0.625 1 72.94 187 TYR B O 1
ATOM 5558 N N . VAL B 1 188 ? -19.281 4.297 2.467 1 73.38 188 VAL B N 1
ATOM 5559 C CA . VAL B 1 188 ? -20.219 3.604 3.34 1 73.38 188 VAL B CA 1
ATOM 5560 C C . VAL B 1 188 ? -21.422 4.504 3.623 1 73.38 188 VAL B C 1
ATOM 5562 O O . VAL B 1 188 ? -21.25 5.695 3.904 1 73.38 188 VAL B O 1
ATOM 5565 N N . ALA B 1 189 ? -22.547 3.967 3.451 1 68.56 189 ALA B N 1
ATOM 5566 C CA . ALA B 1 189 ? -23.781 4.715 3.641 1 68.56 189 ALA B CA 1
ATOM 5567 C C . ALA B 1 189 ? -23.906 5.223 5.074 1 68.56 189 ALA B C 1
ATOM 5569 O O . ALA B 1 189 ? -24.219 6.391 5.301 1 68.56 189 ALA B O 1
ATOM 5570 N N . ASP B 1 190 ? -23.609 4.34 6.008 1 74.12 190 ASP B N 1
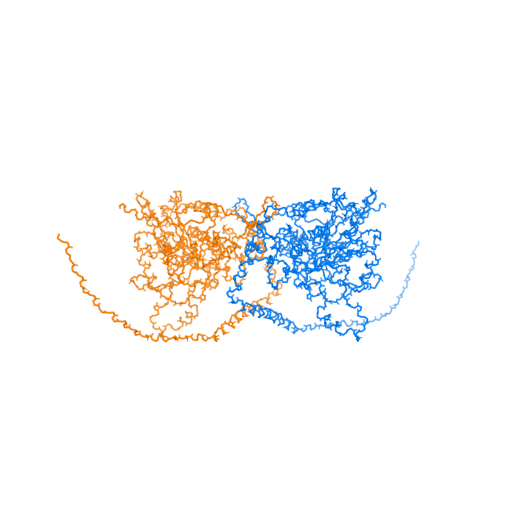ATOM 5571 C CA . ASP B 1 190 ? -23.719 4.711 7.418 1 74.12 190 ASP B CA 1
ATOM 5572 C C . ASP B 1 190 ? -22.375 5.23 7.945 1 74.12 190 ASP B C 1
ATOM 5574 O O . ASP B 1 190 ? -21.641 4.504 8.617 1 74.12 190 ASP B O 1
ATOM 5578 N N . THR B 1 191 ? -22.125 6.488 7.633 1 80.38 191 THR B N 1
ATOM 5579 C CA . THR B 1 191 ? -20.859 7.086 8.055 1 80.38 191 THR B CA 1
ATOM 5580 C C . THR B 1 191 ? -21.062 7.957 9.289 1 80.38 191 THR B C 1
ATOM 5582 O O . THR B 1 191 ? -22.188 8.281 9.656 1 80.38 191 THR B O 1
ATOM 5585 N N . TRP B 1 192 ? -20.031 8.273 9.992 1 81.38 192 TRP B N 1
ATOM 5586 C CA . TRP B 1 192 ? -20.047 9.047 11.227 1 81.38 192 TRP B CA 1
ATOM 5587 C C . TRP B 1 192 ? -20.562 10.461 10.969 1 81.38 192 TRP B C 1
ATOM 5589 O O . TRP B 1 192 ? -21.203 11.062 11.844 1 81.38 192 TRP B O 1
ATOM 5599 N N . SER B 1 193 ? -20.219 10.961 9.758 1 82.38 193 SER B N 1
ATOM 5600 C CA . SER B 1 193 ? -20.656 12.297 9.367 1 82.38 193 SER B CA 1
ATOM 5601 C C . SER B 1 193 ? -20.719 12.438 7.852 1 82.38 193 SER B C 1
ATOM 5603 O O . SER B 1 193 ? -19.875 11.898 7.137 1 82.38 193 SER B O 1
ATOM 5605 N N . LYS B 1 194 ? -21.641 13.164 7.445 1 78.69 194 LYS B N 1
ATOM 5606 C CA . LYS B 1 194 ? -21.797 13.391 6.012 1 78.69 194 LYS B CA 1
ATOM 5607 C C . LYS B 1 194 ? -21.375 14.805 5.625 1 78.69 194 LYS B C 1
ATOM 5609 O O . LYS B 1 194 ? -21.094 15.078 4.453 1 78.69 194 LYS B O 1
ATOM 5614 N N . ASP B 1 195 ? -21.203 15.602 6.699 1 84.56 195 ASP B N 1
ATOM 5615 C CA . ASP B 1 195 ? -21.047 17.016 6.391 1 84.56 195 ASP B CA 1
ATOM 5616 C C . ASP B 1 195 ? -19.75 17.562 6.973 1 84.56 195 ASP B C 1
ATOM 5618 O O . ASP B 1 195 ? -19.312 18.672 6.621 1 84.56 195 ASP B O 1
ATOM 5622 N N . SER B 1 196 ? -19.141 16.859 7.863 1 89.88 196 SER B N 1
ATOM 5623 C CA . SER B 1 196 ? -18.031 17.406 8.625 1 89.88 196 SER B CA 1
ATOM 5624 C C . SER B 1 196 ? -16.781 16.547 8.453 1 89.88 196 SER B C 1
ATOM 5626 O O . SER B 1 196 ? -16.875 15.344 8.195 1 89.88 196 SER B O 1
ATOM 5628 N N . ASN B 1 197 ? -15.672 17.172 8.523 1 92.31 197 ASN B N 1
ATOM 5629 C CA . ASN B 1 197 ? -14.383 16.484 8.656 1 92.31 197 ASN B CA 1
ATOM 5630 C C . ASN B 1 197 ? -13.586 17.031 9.836 1 92.31 197 ASN B C 1
ATOM 5632 O O . ASN B 1 197 ? -13.789 18.156 10.266 1 92.31 197 ASN B O 1
ATOM 5636 N N . TRP B 1 198 ? -12.805 16.141 10.406 1 95.25 198 TRP B N 1
ATOM 5637 C CA . TRP B 1 198 ? -11.805 16.578 11.383 1 95.25 198 TRP B CA 1
ATOM 5638 C C . TRP B 1 198 ? -10.789 17.516 10.742 1 95.25 198 TRP B C 1
ATOM 5640 O O . TRP B 1 198 ? -10.203 17.188 9.711 1 95.25 198 TRP B O 1
ATOM 5650 N N . MET B 1 199 ? -10.586 18.703 11.336 1 95.5 199 MET B N 1
ATOM 5651 C CA . MET B 1 199 ? -9.828 19.766 10.672 1 95.5 199 MET B CA 1
ATOM 5652 C C . MET B 1 199 ? -8.602 20.156 11.5 1 95.5 199 MET B C 1
ATOM 5654 O O . MET B 1 199 ? -7.793 20.969 11.062 1 95.5 199 MET B O 1
ATOM 5658 N N . GLY B 1 200 ? -8.453 19.672 12.664 1 97.56 200 GLY B N 1
ATOM 5659 C CA . GLY B 1 200 ? -7.285 20 13.469 1 97.56 200 GLY B CA 1
ATOM 5660 C C . GLY B 1 200 ? -7.512 19.797 14.953 1 97.56 200 GLY B C 1
ATOM 5661 O O . GLY B 1 200 ? -8.367 19.016 15.359 1 97.56 200 GLY B O 1
ATOM 5662 N N . TYR B 1 201 ? -6.598 20.438 15.75 1 98.69 201 TYR B N 1
ATOM 5663 C CA . TYR B 1 201 ? -6.684 20.25 17.188 1 98.69 201 TYR B CA 1
ATOM 5664 C C . TYR B 1 201 ? -6.051 21.422 17.938 1 98.69 201 TYR B C 1
ATOM 5666 O O . TYR B 1 201 ? -5.293 22.203 17.359 1 98.69 201 TYR B O 1
ATOM 5674 N N . VAL B 1 202 ? -6.461 21.609 19.156 1 98.88 202 VAL B N 1
ATOM 5675 C CA . VAL B 1 202 ? -5.844 22.5 20.125 1 98.88 202 VAL B CA 1
ATOM 5676 C C . VAL B 1 202 ? -5.074 21.688 21.172 1 98.88 202 VAL B C 1
ATOM 5678 O O . VAL B 1 202 ? -5.594 20.719 21.719 1 98.88 202 VAL B O 1
ATOM 5681 N N . ALA B 1 203 ? -3.871 22.062 21.344 1 98.88 203 ALA B N 1
ATOM 5682 C CA . ALA B 1 203 ? -3.035 21.375 22.312 1 98.88 203 ALA B CA 1
ATOM 5683 C C . ALA B 1 203 ? -2.332 22.375 23.234 1 98.88 203 ALA B C 1
ATOM 5685 O O . ALA B 1 203 ? -2.273 23.562 22.938 1 98.88 203 ALA B O 1
ATOM 5686 N N . VAL B 1 204 ? -1.813 21.844 24.359 1 98.81 204 VAL B N 1
ATOM 5687 C CA . VAL B 1 204 ? -1.147 22.688 25.344 1 98.81 204 VAL B CA 1
ATOM 5688 C C . VAL B 1 204 ? 0.148 22.031 25.812 1 98.81 204 VAL B C 1
ATOM 5690 O O . VAL B 1 204 ? 0.202 20.812 25.984 1 98.81 204 VAL B O 1
ATOM 5693 N N . SER B 1 205 ? 1.188 22.906 26 1 98.81 205 SER B N 1
ATOM 5694 C CA . SER B 1 205 ? 2.449 22.391 26.516 1 98.81 205 SER B CA 1
ATOM 5695 C C . SER B 1 205 ? 2.297 21.891 27.953 1 98.81 205 SER B C 1
ATOM 5697 O O . SER B 1 205 ? 1.582 22.5 28.75 1 98.81 205 SER B O 1
ATOM 5699 N N . ASP B 1 206 ? 2.91 20.781 28.234 1 98.19 206 ASP B N 1
ATOM 5700 C CA . ASP B 1 206 ? 2.896 20.297 29.609 1 98.19 206 ASP B CA 1
ATOM 5701 C C . ASP B 1 206 ? 3.869 21.094 30.484 1 98.19 206 ASP B C 1
ATOM 5703 O O . ASP B 1 206 ? 4.484 22.047 30.016 1 98.19 206 ASP B O 1
ATOM 5707 N N . ASP B 1 207 ? 4.031 20.688 31.703 1 98 207 ASP B N 1
ATOM 5708 C CA . ASP B 1 207 ? 4.812 21.484 32.656 1 98 207 ASP B CA 1
ATOM 5709 C C . ASP B 1 207 ? 6.293 21.469 32.281 1 98 207 ASP B C 1
ATOM 5711 O O . ASP B 1 207 ? 6.977 22.484 32.438 1 98 207 ASP B O 1
ATOM 5715 N N . VAL B 1 208 ? 6.793 20.344 31.828 1 97.81 208 VAL B N 1
ATOM 5716 C CA . VAL B 1 208 ? 8.203 20.219 31.484 1 97.81 208 VAL B CA 1
ATOM 5717 C C . VAL B 1 208 ? 8.531 21.125 30.281 1 97.81 208 VAL B C 1
ATOM 5719 O O . VAL B 1 208 ? 9.492 21.891 30.328 1 97.81 208 VAL B O 1
ATOM 5722 N N . GLU B 1 209 ? 7.738 21.031 29.281 1 98.19 209 GLU B N 1
ATOM 5723 C CA . GLU B 1 209 ? 7.961 21.875 28.109 1 98.19 209 GLU B CA 1
ATOM 5724 C C . GLU B 1 209 ? 7.715 23.344 28.422 1 98.19 209 GLU B C 1
ATOM 5726 O O . GLU B 1 209 ? 8.422 24.219 27.906 1 98.19 209 GLU B O 1
ATOM 5731 N N . THR B 1 210 ? 6.777 23.656 29.25 1 98.38 210 THR B N 1
ATOM 5732 C CA . THR B 1 210 ? 6.488 25.016 29.672 1 98.38 210 THR B CA 1
ATOM 5733 C C . THR B 1 210 ? 7.695 25.641 30.359 1 98.38 210 THR B C 1
ATOM 5735 O O . THR B 1 210 ? 8.023 26.812 30.109 1 98.38 210 THR B O 1
ATOM 5738 N N . ARG B 1 211 ? 8.312 24.906 31.141 1 97.62 211 ARG B N 1
ATOM 5739 C CA . ARG B 1 211 ? 9.516 25.391 31.797 1 97.62 211 ARG B CA 1
ATOM 5740 C C . ARG B 1 211 ? 10.633 25.625 30.781 1 97.62 211 ARG B C 1
ATOM 5742 O O . ARG B 1 211 ? 11.352 26.625 30.859 1 97.62 211 ARG B O 1
ATOM 5749 N N . ARG B 1 212 ? 10.719 24.766 29.828 1 97.56 212 ARG B N 1
ATOM 5750 C CA . ARG B 1 212 ? 11.773 24.859 28.828 1 97.56 212 ARG B CA 1
ATOM 5751 C C . ARG B 1 212 ? 11.633 26.109 27.984 1 97.56 212 ARG B C 1
ATOM 5753 O O . ARG B 1 212 ? 12.625 26.781 27.672 1 97.56 212 ARG B O 1
ATOM 5760 N N . ILE B 1 213 ? 10.383 26.438 27.641 1 97.44 213 ILE B N 1
ATOM 5761 C CA . ILE B 1 213 ? 10.203 27.562 26.734 1 97.44 213 ILE B CA 1
ATOM 5762 C C . ILE B 1 213 ? 9.859 28.828 27.516 1 97.44 213 ILE B C 1
ATOM 5764 O O . ILE B 1 213 ? 9.766 29.906 26.953 1 97.44 213 ILE B O 1
ATOM 5768 N N . GLY B 1 214 ? 9.594 28.766 28.844 1 97.38 214 GLY B N 1
ATOM 5769 C CA . GLY B 1 214 ? 9.438 29.906 29.75 1 97.38 214 GLY B CA 1
ATOM 5770 C C . GLY B 1 214 ? 8.008 30.406 29.812 1 97.38 214 GLY B C 1
ATOM 5771 O O . GLY B 1 214 ? 7.746 31.469 30.391 1 97.38 214 GLY B O 1
ATOM 5772 N N . ARG B 1 215 ? 7.078 29.672 29.234 1 97.81 215 ARG B N 1
ATOM 5773 C CA . ARG B 1 215 ? 5.668 30.047 29.219 1 97.81 215 ARG B CA 1
ATOM 5774 C C . ARG B 1 215 ? 4.789 28.859 28.828 1 97.81 215 ARG B C 1
ATOM 5776 O O . ARG B 1 215 ? 5.27 27.906 28.219 1 97.81 215 ARG B O 1
ATOM 5783 N N . ARG B 1 216 ? 3.527 28.938 29.172 1 98.56 216 ARG B N 1
ATOM 5784 C CA . ARG B 1 216 ? 2.533 27.984 28.688 1 98.56 216 ARG B CA 1
ATOM 5785 C C . ARG B 1 216 ? 2.143 28.281 27.25 1 98.56 216 ARG B C 1
ATOM 5787 O O . ARG B 1 216 ? 1.679 29.391 26.953 1 98.56 216 ARG B O 1
ATOM 5794 N N . ASP B 1 217 ? 2.361 27.344 26.438 1 98.69 217 ASP B N 1
ATOM 5795 C CA . ASP B 1 217 ? 2.037 27.531 25.031 1 98.69 217 ASP B CA 1
ATOM 5796 C C . ASP B 1 217 ? 0.788 26.75 24.641 1 98.69 217 ASP B C 1
ATOM 5798 O O . ASP B 1 217 ? 0.723 25.531 24.844 1 98.69 217 ASP B O 1
ATOM 5802 N N . VAL B 1 218 ? -0.197 27.453 24.109 1 98.88 218 VAL B N 1
ATOM 5803 C CA . VAL B 1 218 ? -1.343 26.828 23.453 1 98.88 218 VAL B CA 1
ATOM 5804 C C . VAL B 1 218 ? -1.104 26.766 21.953 1 98.88 218 VAL B C 1
ATOM 5806 O O . VAL B 1 218 ? -0.748 27.766 21.328 1 98.88 218 VAL B O 1
ATOM 5809 N N . VAL B 1 219 ? -1.269 25.578 21.406 1 98.88 219 VAL B N 1
ATOM 5810 C CA . VAL B 1 219 ? -1.002 25.391 19.984 1 98.88 219 VAL B CA 1
ATOM 5811 C C . VAL B 1 219 ? -2.289 25 19.266 1 98.88 219 VAL B C 1
ATOM 5813 O O . VAL B 1 219 ? -3.074 24.188 19.781 1 98.88 219 VAL B O 1
ATOM 5816 N N . VAL B 1 220 ? -2.547 25.594 18.156 1 98.94 220 VAL B N 1
ATOM 5817 C CA . VAL B 1 220 ? -3.602 25.172 17.25 1 98.94 220 VAL B CA 1
ATOM 5818 C C . VAL B 1 220 ? -2.982 24.688 15.938 1 98.94 220 VAL B C 1
ATOM 5820 O O . VAL B 1 220 ? -2.176 25.391 15.32 1 98.94 220 VAL B O 1
ATOM 5823 N N . ALA B 1 221 ? -3.262 23.5 15.555 1 98.94 221 ALA B N 1
ATOM 5824 C CA . ALA B 1 221 ? -2.807 22.953 14.273 1 98.94 221 ALA B CA 1
ATOM 5825 C C . ALA B 1 221 ? -3.98 22.703 13.336 1 98.94 221 ALA B C 1
ATOM 5827 O O . ALA B 1 221 ? -4.922 21.984 13.688 1 98.94 221 ALA B O 1
ATOM 5828 N N . TRP B 1 222 ? -3.918 23.297 12.164 1 98.12 222 TRP B N 1
ATOM 5829 C CA . TRP B 1 222 ? -4.965 23.172 11.148 1 98.12 222 TRP B CA 1
ATOM 5830 C C . TRP B 1 222 ? -4.531 22.234 10.031 1 98.12 222 TRP B C 1
ATOM 5832 O O . TRP B 1 222 ? -3.398 22.312 9.555 1 98.12 222 TRP B O 1
ATOM 5842 N N . ARG B 1 223 ? -5.406 21.406 9.602 1 95.25 223 ARG B N 1
ATOM 5843 C CA . ARG B 1 223 ? -5.145 20.453 8.523 1 95.25 223 ARG B CA 1
ATOM 5844 C C . ARG B 1 223 ? -5.344 21.109 7.16 1 95.25 223 ARG B C 1
ATOM 5846 O O . ARG B 1 223 ? -6.262 21.922 6.98 1 95.25 223 ARG B O 1
ATOM 5853 N N . GLY B 1 224 ? -4.488 20.734 6.23 1 89.56 224 GLY B N 1
ATOM 5854 C CA . GLY B 1 224 ? -4.664 21.156 4.852 1 89.56 224 GLY B CA 1
ATOM 5855 C C . GLY B 1 224 ? -5.5 20.203 4.027 1 89.56 224 GLY B C 1
ATOM 5856 O O . GLY B 1 224 ? -6.227 19.375 4.582 1 89.56 224 GLY B O 1
ATOM 5857 N N . THR B 1 225 ? -5.402 20.344 2.713 1 81.69 225 THR B N 1
ATOM 5858 C CA . THR B 1 225 ? -6.117 19.469 1.794 1 81.69 225 THR B CA 1
ATOM 5859 C C . THR B 1 225 ? -5.395 18.125 1.644 1 81.69 225 THR B C 1
ATOM 5861 O O . THR B 1 225 ? -4.176 18.062 1.809 1 81.69 225 THR B O 1
ATOM 5864 N N . VAL B 1 226 ? -6.199 17.094 1.381 1 67.69 226 VAL B N 1
ATOM 5865 C CA . VAL B 1 226 ? -5.633 15.758 1.221 1 67.69 226 VAL B CA 1
ATOM 5866 C C . VAL B 1 226 ? -4.914 15.656 -0.123 1 67.69 226 VAL B C 1
ATOM 5868 O O . VAL B 1 226 ? -3.838 15.07 -0.215 1 67.69 226 VAL B O 1
ATOM 5871 N N . LEU B 1 227 ? -5.578 16.094 -1.152 1 59.5 227 LEU B N 1
ATOM 5872 C CA . LEU B 1 227 ? -4.965 16.125 -2.477 1 59.5 227 LEU B CA 1
ATOM 5873 C C . LEU B 1 227 ? -4.773 17.562 -2.951 1 59.5 227 LEU B C 1
ATOM 5875 O O . LEU B 1 227 ? -5.73 18.219 -3.365 1 59.5 227 LEU B O 1
ATOM 5879 N N . PRO B 1 228 ? -3.588 18.078 -2.746 1 55.34 228 PRO B N 1
ATOM 5880 C CA . PRO B 1 228 ? -3.361 19.516 -2.969 1 55.34 228 PRO B CA 1
ATOM 5881 C C . PRO B 1 228 ? -3.76 19.969 -4.375 1 55.34 228 PRO B C 1
ATOM 5883 O O . PRO B 1 228 ? -4.16 21.109 -4.566 1 55.34 228 PRO B O 1
ATOM 5886 N N . SER B 1 229 ? -3.564 19.109 -5.508 1 49.78 229 SER B N 1
ATOM 5887 C CA . SER B 1 229 ? -3.607 19.609 -6.879 1 49.78 229 SER B CA 1
ATOM 5888 C C . SER B 1 229 ? -4.992 20.156 -7.227 1 49.78 229 SER B C 1
ATOM 5890 O O . SER B 1 229 ? -5.109 21.141 -7.961 1 49.78 229 SER B O 1
ATOM 5892 N N . GLU B 1 230 ? -6.008 19.484 -6.871 1 49.56 230 GLU B N 1
ATOM 5893 C CA . GLU B 1 230 ? -7.309 19.844 -7.438 1 49.56 230 GLU B CA 1
ATOM 5894 C C . GLU B 1 230 ? -7.906 21.062 -6.734 1 49.56 230 GLU B C 1
ATOM 5896 O O . GLU B 1 230 ? -8.781 21.734 -7.281 1 49.56 230 GLU B O 1
ATOM 5901 N N . TRP B 1 231 ? -7.473 21.359 -5.711 1 52.78 231 TRP B N 1
ATOM 5902 C CA . TRP B 1 231 ? -8.133 22.359 -4.867 1 52.78 231 TRP B CA 1
ATOM 5903 C C . TRP B 1 231 ? -8.086 23.734 -5.504 1 52.78 231 TRP B C 1
ATOM 5905 O O . TRP B 1 231 ? -9.008 24.531 -5.332 1 52.78 231 TRP B O 1
ATOM 5915 N N . TYR B 1 232 ? -7.09 23.938 -6.297 1 53.81 232 TYR B N 1
ATOM 5916 C CA . TYR B 1 232 ? -6.73 25.328 -6.57 1 53.81 232 TYR B CA 1
ATOM 5917 C C . TYR B 1 232 ? -7.559 25.891 -7.723 1 53.81 232 TYR B C 1
ATOM 5919 O O . TYR B 1 232 ? -7.824 27.094 -7.777 1 53.81 232 TYR B O 1
ATOM 5927 N N . GLU B 1 233 ? -7.93 24.922 -8.484 1 49.31 233 GLU B N 1
ATOM 5928 C CA . GLU B 1 233 ? -8.625 25.438 -9.656 1 49.31 233 GLU B CA 1
ATOM 5929 C C . GLU B 1 233 ? -9.906 26.172 -9.266 1 49.31 233 GLU B C 1
ATOM 5931 O O . GLU B 1 233 ? -10.336 27.094 -9.961 1 49.31 233 GLU B O 1
ATOM 5936 N N . ASP B 1 234 ? -10.43 25.844 -8.164 1 49.47 234 ASP B N 1
ATOM 5937 C CA . ASP B 1 234 ? -11.758 26.391 -7.91 1 49.47 234 ASP B CA 1
ATOM 5938 C C . ASP B 1 234 ? -11.688 27.594 -6.965 1 49.47 234 ASP B C 1
ATOM 5940 O O . ASP B 1 234 ? -12.719 28.125 -6.551 1 49.47 234 ASP B O 1
ATOM 5944 N N . MET B 1 235 ? -10.656 27.859 -6.387 1 54.25 235 MET B N 1
ATOM 5945 C CA . MET B 1 235 ? -10.625 29.031 -5.512 1 54.25 235 MET B CA 1
ATOM 5946 C C . MET B 1 235 ? -10.984 30.297 -6.281 1 54.25 235 MET B C 1
ATOM 5948 O O . MET B 1 235 ? -10.312 30.656 -7.254 1 54.25 235 MET B O 1
ATOM 5952 N N . GLN B 1 236 ? -12.289 30.453 -6.582 1 49.69 236 GLN B N 1
ATOM 5953 C CA . GLN B 1 236 ? -13.047 31.438 -7.348 1 49.69 236 GLN B CA 1
ATOM 5954 C C . GLN B 1 236 ? -12.68 32.844 -6.938 1 49.69 236 GLN B C 1
ATOM 5956 O O . GLN B 1 236 ? -13.32 33.812 -7.371 1 49.69 236 GLN B O 1
ATOM 5961 N N . ARG B 1 237 ? -11.469 33.25 -6.676 1 62 237 ARG B N 1
ATOM 5962 C CA . ARG B 1 237 ? -10.953 34.625 -6.57 1 62 237 ARG B CA 1
ATOM 5963 C C . ARG B 1 237 ? -11.984 35.562 -5.945 1 62 237 ARG B C 1
ATOM 5965 O O . ARG B 1 237 ? -12.031 36.75 -6.273 1 62 237 ARG B O 1
ATOM 5972 N N . ASP B 1 238 ? -12.898 34.938 -5.086 1 75.25 238 ASP B N 1
ATOM 5973 C CA . ASP B 1 238 ? -13.883 35.812 -4.449 1 75.25 238 ASP B CA 1
ATOM 5974 C C . ASP B 1 238 ? -13.469 36.156 -3.023 1 75.25 238 ASP B C 1
ATOM 5976 O O . ASP B 1 238 ? -13.234 35.25 -2.205 1 75.25 238 ASP B O 1
ATOM 5980 N N . LEU B 1 239 ? -13.328 37.438 -2.777 1 83.06 239 LEU B N 1
ATOM 5981 C CA . LEU B 1 239 ? -12.977 37.938 -1.45 1 83.06 239 LEU B CA 1
ATOM 5982 C C . LEU B 1 239 ? -14.227 38.281 -0.656 1 83.06 239 LEU B C 1
ATOM 5984 O O . LEU B 1 239 ? -15.188 38.844 -1.21 1 83.06 239 LEU B O 1
ATOM 5988 N N . GLU B 1 240 ? -14.211 37.875 0.56 1 87.5 240 GLU B N 1
ATOM 5989 C CA . GLU B 1 240 ? -15.289 38.188 1.489 1 87.5 240 GLU B CA 1
ATOM 5990 C C . GLU B 1 240 ? -14.781 39.031 2.666 1 87.5 240 GLU B C 1
ATOM 5992 O O . GLU B 1 240 ? -13.688 38.781 3.17 1 87.5 240 GLU B O 1
ATOM 5997 N N . PRO B 1 241 ? -15.562 40 3.041 1 89.62 241 PRO B N 1
ATOM 5998 C CA . PRO B 1 241 ? -15.148 40.812 4.184 1 89.62 241 PRO B CA 1
ATOM 5999 C C . PRO B 1 241 ? -15.008 40 5.469 1 89.62 241 PRO B C 1
ATOM 6001 O O . PRO B 1 241 ? -15.805 39.094 5.723 1 89.62 241 PRO B O 1
ATOM 6004 N N . LEU B 1 242 ? -13.922 40.375 6.148 1 89.06 242 LEU B N 1
ATOM 6005 C CA . LEU B 1 242 ? -13.68 39.781 7.465 1 89.06 242 LEU B CA 1
ATOM 6006 C C . LEU B 1 242 ? -14.023 40.781 8.57 1 89.06 242 LEU B C 1
ATOM 6008 O O . LEU B 1 242 ? -13.305 41.781 8.766 1 89.06 242 LEU B O 1
ATOM 6012 N N . GLY B 1 243 ? -15.164 40.75 9.18 1 77.69 243 GLY B N 1
ATOM 6013 C CA . GLY B 1 243 ? -15.547 41.656 10.242 1 77.69 243 GLY B CA 1
ATOM 6014 C C . GLY B 1 243 ? -15.922 43.062 9.727 1 77.69 243 GLY B C 1
ATOM 6015 O O . GLY B 1 243 ? -16.562 43.188 8.68 1 77.69 243 GLY B O 1
ATOM 6016 N N . HIS B 1 244 ? -15.594 44.125 10.508 1 74.31 244 HIS B N 1
ATOM 6017 C CA . HIS B 1 244 ? -16.062 45.469 10.242 1 74.31 244 HIS B CA 1
ATOM 6018 C C . HIS B 1 244 ? -15.016 46.281 9.516 1 74.31 244 HIS B C 1
ATOM 6020 O O . HIS B 1 244 ? -15.32 47.375 8.984 1 74.31 244 HIS B O 1
ATOM 6026 N N . GLY B 1 245 ? -13.898 45.781 9.32 1 77.94 245 GLY B N 1
ATOM 6027 C CA . GLY B 1 245 ? -12.844 46.562 8.695 1 77.94 245 GLY B CA 1
ATOM 6028 C C . GLY B 1 245 ? -12.75 46.344 7.199 1 77.94 245 GLY B C 1
ATOM 6029 O O . GLY B 1 245 ? -13.758 46.062 6.539 1 77.94 245 GLY B O 1
ATOM 6030 N N . GLU B 1 246 ? -11.633 46.656 6.617 1 88 246 GLU B N 1
ATOM 6031 C CA . GLU B 1 246 ? -11.383 46.594 5.184 1 88 246 GLU B CA 1
ATOM 6032 C C . GLU B 1 246 ? -10.797 45.219 4.793 1 88 246 GLU B C 1
ATOM 6034 O O . GLU B 1 246 ? -10.664 44.906 3.607 1 88 246 GLU B O 1
ATOM 6039 N N . ALA B 1 247 ? -10.602 44.469 5.863 1 90.19 247 ALA B N 1
ATOM 6040 C CA . ALA B 1 247 ? -9.977 43.188 5.598 1 90.19 247 ALA B CA 1
ATOM 6041 C C . ALA B 1 247 ? -10.945 42.25 4.859 1 90.19 247 ALA B C 1
ATOM 6043 O O . ALA B 1 247 ? -12.102 42.094 5.258 1 90.19 247 ALA B O 1
ATOM 6044 N N . LYS B 1 248 ? -10.461 41.75 3.717 1 91.19 248 LYS B N 1
ATOM 6045 C CA . LYS B 1 248 ? -11.18 40.75 2.947 1 91.19 248 LYS B CA 1
ATOM 6046 C C . LYS B 1 248 ? -10.328 39.5 2.748 1 91.19 248 LYS B C 1
ATOM 6048 O O . LYS B 1 248 ? -9.117 39.594 2.572 1 91.19 248 LYS B O 1
ATOM 6053 N N . VAL B 1 249 ? -11.023 38.344 2.842 1 91.19 249 VAL B N 1
ATOM 6054 C CA . VAL B 1 249 ? -10.297 37.062 2.711 1 91.19 249 VAL B CA 1
ATOM 6055 C C . VAL B 1 249 ? -11.023 36.156 1.722 1 91.19 249 VAL B C 1
ATOM 6057 O O . VAL B 1 249 ? -12.188 36.406 1.396 1 91.19 249 VAL B O 1
ATOM 6060 N N . GLU B 1 250 ? -10.312 35.188 1.216 1 85.19 250 GLU B N 1
ATOM 6061 C CA . GLU B 1 250 ? -10.875 34.25 0.259 1 85.19 250 GLU B CA 1
ATOM 6062 C C . GLU B 1 250 ? -12.109 33.562 0.834 1 85.19 250 GLU B C 1
ATOM 6064 O O . GLU B 1 250 ? -12.062 33.031 1.946 1 85.19 250 GLU B O 1
ATOM 6069 N N . ARG B 1 251 ? -13.164 33.5 0.077 1 85.81 251 ARG B N 1
ATOM 6070 C CA . ARG B 1 251 ? -14.469 33.031 0.515 1 85.81 251 ARG B CA 1
ATOM 6071 C C . ARG B 1 251 ? -14.406 31.562 0.922 1 85.81 251 ARG B C 1
ATOM 6073 O O . ARG B 1 251 ? -15.047 31.141 1.888 1 85.81 251 ARG B O 1
ATOM 6080 N N . GLY B 1 252 ? -13.695 30.75 0.204 1 84.56 252 GLY B N 1
ATOM 6081 C CA . GLY B 1 252 ? -13.586 29.328 0.516 1 84.56 252 GLY B CA 1
ATOM 6082 C C . GLY B 1 252 ? -12.953 29.062 1.867 1 84.56 252 GLY B C 1
ATOM 6083 O O . GLY B 1 252 ? -13.43 28.234 2.631 1 84.56 252 GLY B O 1
ATOM 6084 N N . PHE B 1 253 ? -11.898 29.828 2.199 1 89 253 PHE B N 1
ATOM 6085 C CA . PHE B 1 253 ? -11.234 29.688 3.488 1 89 253 PHE B CA 1
ATOM 6086 C C . PHE B 1 253 ? -12.156 30.109 4.625 1 89 253 PHE B C 1
ATOM 6088 O O . PHE B 1 253 ? -12.266 29.406 5.637 1 89 253 PHE B O 1
ATOM 6095 N N . LEU B 1 254 ? -12.742 31.172 4.301 1 91.75 254 LEU B N 1
ATOM 6096 C CA . LEU B 1 254 ? -13.633 31.703 5.328 1 91.75 254 LEU B CA 1
ATOM 6097 C C . LEU B 1 254 ? -14.812 30.766 5.566 1 91.75 254 LEU B C 1
ATOM 6099 O O . LEU B 1 254 ? -15.258 30.609 6.707 1 91.75 254 LEU B O 1
ATOM 6103 N N . SER B 1 255 ? -15.297 30.219 4.543 1 90 255 SER B N 1
ATOM 6104 C CA . SER B 1 255 ? -16.422 29.297 4.66 1 90 255 SER B CA 1
ATOM 6105 C C . SER B 1 255 ? -16.062 28.094 5.523 1 90 255 SER B C 1
ATOM 6107 O O . SER B 1 255 ? -16.828 27.688 6.398 1 90 255 SER B O 1
ATOM 6109 N N . ILE B 1 256 ? -14.953 27.531 5.305 1 91.38 256 ILE B N 1
ATOM 6110 C CA . ILE B 1 256 ? -14.516 26.391 6.102 1 91.38 256 ILE B CA 1
ATOM 6111 C C . ILE B 1 256 ? -14.359 26.812 7.559 1 91.38 256 ILE B C 1
ATOM 6113 O O . ILE B 1 256 ? -14.75 26.078 8.469 1 91.38 256 ILE B O 1
ATOM 6117 N N . TYR B 1 257 ? -13.891 27.984 7.742 1 95.25 257 TYR B N 1
ATOM 6118 C CA . TYR B 1 257 ? -13.562 28.516 9.062 1 95.25 257 TYR B CA 1
ATOM 6119 C C . TYR B 1 257 ? -14.828 28.875 9.836 1 95.25 257 TYR B C 1
ATOM 6121 O O . TYR B 1 257 ? -14.906 28.672 11.047 1 95.25 257 TYR B O 1
ATOM 6129 N N . LYS B 1 258 ? -15.883 29.297 9.141 1 95.69 258 LYS B N 1
ATOM 6130 C CA . LYS B 1 258 ? -16.984 29.953 9.852 1 95.69 258 LYS B CA 1
ATOM 6131 C C . LYS B 1 258 ? -18.281 29.188 9.672 1 95.69 258 LYS B C 1
ATOM 6133 O O . LYS B 1 258 ? -19.266 29.438 10.375 1 95.69 258 LYS B O 1
ATOM 6138 N N . SER B 1 259 ? -18.312 28.234 8.766 1 93.75 259 SER B N 1
ATOM 6139 C CA . SER B 1 259 ? -19.578 27.578 8.469 1 93.75 259 SER B CA 1
ATOM 6140 C C . SER B 1 259 ? -20.031 26.703 9.641 1 93.75 259 SER B C 1
ATOM 6142 O O . SER B 1 259 ? -19.219 26.062 10.305 1 93.75 259 SER B O 1
ATOM 6144 N N . LYS B 1 260 ? -21.281 26.734 9.898 1 94.19 260 LYS B N 1
ATOM 6145 C CA . LYS B 1 260 ? -21.953 25.906 10.883 1 94.19 260 LYS B CA 1
ATOM 6146 C C . LYS B 1 260 ? -23.391 25.625 10.484 1 94.19 260 LYS B C 1
ATOM 6148 O O . LYS B 1 260 ? -23.984 26.359 9.688 1 94.19 260 LYS B O 1
ATOM 6153 N N . ARG B 1 261 ? -23.906 24.531 10.945 1 92.38 261 ARG B N 1
ATOM 6154 C CA . ARG B 1 261 ? -25.297 24.125 10.711 1 92.38 261 ARG B CA 1
ATOM 6155 C C . ARG B 1 261 ? -25.844 23.328 11.898 1 92.38 261 ARG B C 1
ATOM 6157 O O . ARG B 1 261 ? -25.281 22.312 12.273 1 92.38 261 ARG B O 1
ATOM 6164 N N . VAL B 1 262 ? -26.969 23.719 12.344 1 90.38 262 VAL B N 1
ATOM 6165 C CA . VAL B 1 262 ? -27.516 23.203 13.594 1 90.38 262 VAL B CA 1
ATOM 6166 C C . VAL B 1 262 ? -27.906 21.734 13.422 1 90.38 262 VAL B C 1
ATOM 6168 O O . VAL B 1 262 ? -27.938 20.984 14.398 1 90.38 262 VAL B O 1
ATOM 6171 N N . THR B 1 263 ? -28.188 21.328 12.188 1 87.88 263 THR B N 1
ATOM 6172 C CA . THR B 1 263 ? -28.656 19.969 11.938 1 87.88 263 THR B CA 1
ATOM 6173 C C . THR B 1 263 ? -27.5 18.969 11.938 1 87.88 263 THR B C 1
ATOM 6175 O O . THR B 1 263 ? -27.719 17.766 11.906 1 87.88 263 THR B O 1
ATOM 6178 N N . THR B 1 264 ? -26.266 19.562 11.992 1 88.19 264 THR B N 1
ATOM 6179 C CA . THR B 1 264 ? -25.125 18.656 11.93 1 88.19 264 THR B CA 1
ATOM 6180 C C . THR B 1 264 ? -24.703 18.219 13.328 1 88.19 264 THR B C 1
ATOM 6182 O O . THR B 1 264 ? -24.938 18.938 14.305 1 88.19 264 THR B O 1
ATOM 6185 N N . ARG B 1 265 ? -24.078 17.109 13.352 1 87.5 265 ARG B N 1
ATOM 6186 C CA . ARG B 1 265 ? -23.656 16.562 14.641 1 87.5 265 ARG B CA 1
ATOM 6187 C C . ARG B 1 265 ? -22.375 17.219 15.125 1 87.5 265 ARG B C 1
ATOM 6189 O O . ARG B 1 265 ? -22.172 17.375 16.328 1 87.5 265 ARG B O 1
ATOM 6196 N N . TYR B 1 266 ? -21.516 17.625 14.211 1 91.62 266 TYR B N 1
ATOM 6197 C CA . TYR B 1 266 ? -20.188 18.031 14.633 1 91.62 266 TYR B CA 1
ATOM 6198 C C . TYR B 1 266 ? -19.953 19.516 14.352 1 91.62 266 TYR B C 1
ATOM 6200 O O . TYR B 1 266 ? -18.969 20.094 14.82 1 91.62 266 TYR B O 1
ATOM 6208 N N . ASN B 1 267 ? -20.875 20.141 13.688 1 93.06 267 ASN B N 1
ATOM 6209 C CA . ASN B 1 267 ? -20.703 21.547 13.352 1 93.06 267 ASN B CA 1
ATOM 6210 C C . ASN B 1 267 ? -21.953 22.359 13.688 1 93.06 267 ASN B C 1
ATOM 6212 O O . ASN B 1 267 ? -22.375 23.203 12.906 1 93.06 267 ASN B O 1
ATOM 6216 N N . LYS B 1 268 ? -22.469 21.969 14.812 1 93.38 268 LYS B N 1
ATOM 6217 C CA . LYS B 1 268 ? -23.453 22.891 15.367 1 93.38 268 LYS B CA 1
ATOM 6218 C C . LYS B 1 268 ? -22.844 24.281 15.586 1 93.38 268 LYS B C 1
ATOM 6220 O O . LYS B 1 268 ? -23.531 25.297 15.477 1 93.38 268 LYS B O 1
ATOM 6225 N N . THR B 1 269 ? -21.625 24.219 15.906 1 95.19 269 THR B N 1
ATOM 6226 C CA . THR B 1 269 ? -20.781 25.406 15.953 1 95.19 269 THR B CA 1
ATOM 6227 C C . THR B 1 269 ? -19.703 25.344 14.867 1 95.19 269 THR B C 1
ATOM 6229 O O . THR B 1 269 ? -19.328 24.25 14.422 1 95.19 269 THR B O 1
ATOM 6232 N N . SER B 1 270 ? -19.266 26.5 14.414 1 96.31 270 SER B N 1
ATOM 6233 C CA . SER B 1 270 ? -18.234 26.547 13.383 1 96.31 270 SER B CA 1
ATOM 6234 C C . SER B 1 270 ? -16.875 26.109 13.93 1 96.31 270 SER B C 1
ATOM 6236 O O . SER B 1 270 ? -16.703 26.016 15.148 1 96.31 270 SER B O 1
ATOM 6238 N N . ALA B 1 271 ? -15.984 25.844 13.016 1 97 271 ALA B N 1
ATOM 6239 C CA . ALA B 1 271 ? -14.617 25.562 13.438 1 97 271 ALA B CA 1
ATOM 6240 C C . ALA B 1 271 ? -14.039 26.734 14.234 1 97 271 ALA B C 1
ATOM 6242 O O . ALA B 1 271 ? -13.352 26.531 15.242 1 97 271 ALA B O 1
ATOM 6243 N N . SER B 1 272 ? -14.328 27.922 13.836 1 97.69 272 SER B N 1
ATOM 6244 C CA . SER B 1 272 ? -13.93 29.125 14.547 1 97.69 272 SER B CA 1
ATOM 6245 C C . SER B 1 272 ? -14.445 29.125 15.984 1 97.69 272 SER B C 1
ATOM 6247 O O . SER B 1 272 ? -13.672 29.328 16.922 1 97.69 272 SER B O 1
ATOM 6249 N N . ASP B 1 273 ? -15.711 28.844 16.125 1 97.44 273 ASP B N 1
ATOM 6250 C CA . ASP B 1 273 ? -16.328 28.844 17.453 1 97.44 273 ASP B CA 1
ATOM 6251 C C . ASP B 1 273 ? -15.648 27.812 18.359 1 97.44 273 ASP B C 1
ATOM 6253 O O . ASP B 1 273 ? -15.398 28.078 19.531 1 97.44 273 ASP B O 1
ATOM 6257 N N . GLN B 1 274 ? -15.398 26.719 17.766 1 97.31 274 GLN B N 1
ATOM 6258 C CA . GLN B 1 274 ? -14.812 25.625 18.516 1 97.31 274 GLN B CA 1
ATOM 6259 C C . GLN B 1 274 ? -13.422 25.969 19.016 1 97.31 274 GLN B C 1
ATOM 6261 O O . GLN B 1 274 ? -13.125 25.812 20.203 1 97.31 274 GLN B O 1
ATOM 6266 N N . VAL B 1 275 ? -12.594 26.469 18.156 1 98.5 275 VAL B N 1
ATOM 6267 C CA . VAL B 1 275 ? -11.211 26.797 18.5 1 98.5 275 VAL B CA 1
ATOM 6268 C C . VAL B 1 275 ? -11.18 27.969 19.469 1 98.5 275 VAL B C 1
ATOM 6270 O O . VAL B 1 275 ? -10.5 27.922 20.484 1 98.5 275 VAL B O 1
ATOM 6273 N N . MET B 1 276 ? -11.953 29.016 19.188 1 98.5 276 MET B N 1
ATOM 6274 C CA . MET B 1 276 ? -11.938 30.219 19.984 1 98.5 276 MET B CA 1
ATOM 6275 C C . MET B 1 276 ? -12.484 29.969 21.391 1 98.5 276 MET B C 1
ATOM 6277 O O . MET B 1 276 ? -12.016 30.547 22.375 1 98.5 276 MET B O 1
ATOM 6281 N N . GLY B 1 277 ? -13.547 29.109 21.406 1 97.94 277 GLY B N 1
ATOM 6282 C CA . GLY B 1 277 ? -14.047 28.719 22.719 1 97.94 277 GLY B CA 1
ATOM 6283 C C . GLY B 1 277 ? -13.008 28.016 23.578 1 97.94 277 GLY B C 1
ATOM 6284 O O . GLY B 1 277 ? -12.867 28.328 24.766 1 97.94 277 GLY B O 1
ATOM 6285 N N . GLU B 1 278 ? -12.305 27.156 22.984 1 98.12 278 GLU B N 1
ATOM 6286 C CA . GLU B 1 278 ? -11.273 26.422 23.719 1 98.12 278 GLU B CA 1
ATOM 6287 C C . GLU B 1 278 ? -10.109 27.328 24.094 1 98.12 278 GLU B C 1
ATOM 6289 O O . GLU B 1 278 ? -9.562 27.219 25.203 1 98.12 278 GLU B O 1
ATOM 6294 N N . LEU B 1 279 ? -9.719 28.203 23.219 1 98.62 279 LEU B N 1
ATOM 6295 C CA . LEU B 1 279 ? -8.656 29.156 23.516 1 98.62 279 LEU B CA 1
ATOM 6296 C C . LEU B 1 279 ? -9.031 30.031 24.703 1 98.62 279 LEU B C 1
ATOM 6298 O O . LEU B 1 279 ? -8.203 30.266 25.594 1 98.62 279 LEU B O 1
ATOM 6302 N N . LYS B 1 280 ? -10.219 30.531 24.719 1 98.31 280 LYS B N 1
ATOM 6303 C CA . LYS B 1 280 ? -10.688 31.359 25.828 1 98.31 280 LYS B CA 1
ATOM 6304 C C . LYS B 1 280 ? -10.57 30.609 27.156 1 98.31 280 LYS B C 1
ATOM 6306 O O . LYS B 1 280 ? -10.07 31.156 28.141 1 98.31 280 LYS B O 1
ATOM 6311 N N . ARG B 1 281 ? -10.992 29.406 27.109 1 98.19 281 ARG B N 1
ATOM 6312 C CA . ARG B 1 281 ? -10.953 28.578 28.312 1 98.19 281 ARG B CA 1
ATOM 6313 C C . ARG B 1 281 ? -9.516 28.359 28.781 1 98.19 281 ARG B C 1
ATOM 6315 O O . ARG B 1 281 ? -9.195 28.594 29.953 1 98.19 281 ARG B O 1
ATOM 6322 N N . LEU B 1 282 ? -8.641 27.969 27.875 1 98.44 282 LEU B N 1
ATOM 6323 C CA . LEU B 1 282 ? -7.273 27.609 28.219 1 98.44 282 LEU B CA 1
ATOM 6324 C C . LEU B 1 282 ? -6.48 28.844 28.656 1 98.44 282 LEU B C 1
ATOM 6326 O O . LEU B 1 282 ? -5.73 28.797 29.625 1 98.44 282 LEU B O 1
ATOM 6330 N N . VAL B 1 283 ? -6.594 29.938 27.938 1 98.38 283 VAL B N 1
ATOM 6331 C CA . VAL B 1 283 ? -5.875 31.156 28.266 1 98.38 283 VAL B CA 1
ATOM 6332 C C . VAL B 1 283 ? -6.293 31.656 29.656 1 98.38 283 VAL B C 1
ATOM 6334 O O . VAL B 1 283 ? -5.445 32 30.469 1 98.38 283 VAL B O 1
ATOM 6337 N N . LYS B 1 284 ? -7.594 31.672 29.922 1 97.88 284 LYS B N 1
ATOM 6338 C CA . LYS B 1 284 ? -8.086 32.062 31.234 1 97.88 284 LYS B CA 1
ATOM 6339 C C . LYS B 1 284 ? -7.551 31.156 32.312 1 97.88 284 LYS B C 1
ATOM 6341 O O . LYS B 1 284 ? -7.055 31.625 33.344 1 97.88 284 LYS B O 1
ATOM 6346 N N . PHE B 1 285 ? -7.641 29.906 32.062 1 97.94 285 PHE B N 1
ATOM 6347 C CA . PHE B 1 285 ? -7.246 28.906 33.062 1 97.94 285 PHE B CA 1
ATOM 6348 C C . PHE B 1 285 ? -5.789 29.094 33.469 1 97.94 285 PHE B C 1
ATOM 6350 O O . PHE B 1 285 ? -5.477 29.156 34.656 1 97.94 285 PHE B O 1
ATOM 6357 N N . TYR B 1 286 ? -4.902 29.219 32.562 1 98.19 286 TYR B N 1
ATOM 6358 C CA . TYR B 1 286 ? -3.479 29.234 32.875 1 98.19 286 TYR B CA 1
ATOM 6359 C C . TYR B 1 286 ? -3.045 30.625 33.344 1 98.19 286 TYR B C 1
ATOM 6361 O O . TYR B 1 286 ? -2.146 30.766 34.156 1 98.19 286 TYR B O 1
ATOM 6369 N N . LYS B 1 287 ? -3.648 31.688 32.844 1 97.31 287 LYS B N 1
ATOM 6370 C CA . LYS B 1 287 ? -3.355 33.031 33.344 1 97.31 287 LYS B CA 1
ATOM 6371 C C . LYS B 1 287 ? -3.764 33.188 34.812 1 97.31 287 LYS B C 1
ATOM 6373 O O . LYS B 1 287 ? -3.053 33.812 35.594 1 97.31 287 LYS B O 1
ATOM 6378 N N . GLU B 1 288 ? -4.867 32.625 35.125 1 97.44 288 GLU B N 1
ATOM 6379 C CA . GLU B 1 288 ? -5.34 32.688 36.531 1 97.44 288 GLU B CA 1
ATOM 6380 C C . GLU B 1 288 ? -4.41 31.906 37.438 1 97.44 288 GLU B C 1
ATOM 6382 O O . GLU B 1 288 ? -4.363 32.188 38.656 1 97.44 288 GLU B O 1
ATOM 6387 N N . ARG B 1 289 ? -3.709 31.047 36.906 1 96.88 289 ARG B N 1
ATOM 6388 C CA . ARG B 1 289 ? -2.729 30.297 37.656 1 96.88 289 ARG B CA 1
ATOM 6389 C C . ARG B 1 289 ? -1.401 31.047 37.75 1 96.88 289 ARG B C 1
ATOM 6391 O O . ARG B 1 289 ? -0.441 30.547 38.344 1 96.88 289 ARG B O 1
ATOM 6398 N N . GLY B 1 290 ? -1.324 32.219 37.094 1 96.75 290 GLY B N 1
ATOM 6399 C CA . GLY B 1 290 ? -0.15 33.062 37.156 1 96.75 290 GLY B CA 1
ATOM 6400 C C . GLY B 1 290 ? 0.893 32.719 36.125 1 96.75 290 GLY B C 1
ATOM 6401 O O . GLY B 1 290 ? 2.031 33.188 36.188 1 96.75 290 GLY B O 1
ATOM 6402 N N . GLU B 1 291 ? 0.555 32 35.125 1 97.44 291 GLU B N 1
ATOM 6403 C CA . GLU B 1 291 ? 1.511 31.609 34.094 1 97.44 291 GLU B CA 1
ATOM 6404 C C . GLU B 1 291 ? 1.499 32.625 32.938 1 97.44 291 GLU B C 1
ATOM 6406 O O . GLU B 1 291 ? 0.474 33.25 32.656 1 97.44 291 GLU B O 1
ATOM 6411 N N . GLU B 1 292 ? 2.682 32.781 32.312 1 97.31 292 GLU B N 1
ATOM 6412 C CA . GLU B 1 292 ? 2.699 33.438 31.016 1 97.31 292 GLU B CA 1
ATOM 6413 C C . GLU B 1 292 ? 2.168 32.531 29.922 1 97.31 292 GLU B C 1
ATOM 6415 O O . GLU B 1 292 ? 2.484 31.328 29.906 1 97.31 292 GLU B O 1
ATOM 6420 N N . VAL B 1 293 ? 1.3 33.094 29.125 1 98.38 293 VAL B N 1
ATOM 6421 C CA . VAL B 1 293 ? 0.652 32.25 28.125 1 98.38 293 VAL B CA 1
ATOM 6422 C C . VAL B 1 293 ? 0.947 32.781 26.719 1 98.38 293 VAL B C 1
ATOM 6424 O O . VAL B 1 293 ? 1.016 34 26.516 1 98.38 293 VAL B O 1
ATOM 6427 N N . SER B 1 294 ? 1.211 31.938 25.781 1 98.5 294 SER B N 1
ATOM 6428 C CA . SER B 1 294 ? 1.35 32.281 24.375 1 98.5 294 SER B CA 1
ATOM 6429 C C . SER B 1 294 ? 0.475 31.391 23.5 1 98.5 294 SER B C 1
ATOM 6431 O O . SER B 1 294 ? 0.004 30.344 23.953 1 98.5 294 SER B O 1
ATOM 6433 N N . LEU B 1 295 ? 0.173 31.859 22.312 1 98.75 295 LEU B N 1
ATOM 6434 C CA . LEU B 1 295 ? -0.566 31.094 21.312 1 98.75 295 LEU B CA 1
ATOM 6435 C C . LEU B 1 295 ? 0.264 30.922 20.047 1 98.75 295 LEU B C 1
ATOM 6437 O O . LEU B 1 295 ? 0.729 31.891 19.453 1 98.75 295 LEU B O 1
ATOM 6441 N N . THR B 1 296 ? 0.524 29.703 19.672 1 98.81 296 THR B N 1
ATOM 6442 C CA . THR B 1 296 ? 1.181 29.391 18.422 1 98.81 296 THR B CA 1
ATOM 6443 C C . THR B 1 296 ? 0.233 28.625 17.5 1 98.81 296 THR B C 1
ATOM 6445 O O . THR B 1 296 ? -0.322 27.594 17.875 1 98.81 296 THR B O 1
ATOM 6448 N N . ILE B 1 297 ? 0.011 29.125 16.328 1 98.88 297 ILE B N 1
ATOM 6449 C CA . ILE B 1 297 ? -0.887 28.5 15.359 1 98.88 297 ILE B CA 1
ATOM 6450 C C . ILE B 1 297 ? -0.09 28.031 14.141 1 98.88 297 ILE B C 1
ATOM 6452 O O . ILE B 1 297 ? 0.767 28.75 13.633 1 98.88 297 ILE B O 1
ATOM 6456 N N . THR B 1 298 ? -0.304 26.781 13.75 1 98.81 298 THR B N 1
ATOM 6457 C CA . THR B 1 298 ? 0.44 26.234 12.625 1 98.81 298 THR B CA 1
ATOM 6458 C C . THR B 1 298 ? -0.498 25.516 11.656 1 98.81 298 THR B C 1
ATOM 6460 O O . THR B 1 298 ? -1.653 25.25 11.984 1 98.81 298 THR B O 1
ATOM 6463 N N . GLY B 1 299 ? -0.026 25.312 10.461 1 98.19 299 GLY B N 1
ATOM 6464 C CA . GLY B 1 299 ? -0.759 24.625 9.414 1 98.19 299 GLY B CA 1
ATOM 6465 C C . GLY B 1 299 ? -0.004 24.562 8.102 1 98.19 299 GLY B C 1
ATOM 6466 O O . GLY B 1 299 ? 0.911 25.359 7.867 1 98.19 299 GLY B O 1
ATOM 6467 N N . HIS B 1 300 ? -0.385 23.625 7.336 1 95.25 300 HIS B N 1
ATOM 6468 C CA . HIS B 1 300 ? 0.174 23.438 6.004 1 95.25 300 HIS B CA 1
ATOM 6469 C C . HIS B 1 300 ? -0.898 23.594 4.93 1 95.25 300 HIS B C 1
ATOM 6471 O O . HIS B 1 300 ? -2.041 23.172 5.125 1 95.25 300 HIS B O 1
ATOM 6477 N N . SER B 1 301 ? -0.488 24.234 3.744 1 91.19 301 SER B N 1
ATOM 6478 C CA . SER B 1 301 ? -1.421 24.391 2.633 1 91.19 301 SER B CA 1
ATOM 6479 C C . SER B 1 301 ? -2.68 25.125 3.062 1 91.19 301 SER B C 1
ATOM 6481 O O . SER B 1 301 ? -2.602 26.234 3.594 1 91.19 301 SER B O 1
ATOM 6483 N N . LEU B 1 302 ? -3.854 24.594 2.91 1 89.38 302 LEU B N 1
ATOM 6484 C CA . LEU B 1 302 ? -5.109 25.188 3.367 1 89.38 302 LEU B CA 1
ATOM 6485 C C . LEU B 1 302 ? -5.07 25.453 4.867 1 89.38 302 LEU B C 1
ATOM 6487 O O . LEU B 1 302 ? -5.625 26.438 5.34 1 89.38 302 LEU B O 1
ATOM 6491 N N . GLY B 1 303 ? -4.375 24.562 5.574 1 94.75 303 GLY B N 1
ATOM 6492 C CA . GLY B 1 303 ? -4.246 24.734 7.012 1 94.75 303 GLY B CA 1
ATOM 6493 C C . GLY B 1 303 ? -3.514 26.016 7.395 1 94.75 303 GLY B C 1
ATOM 6494 O O . GLY B 1 303 ? -3.793 26.609 8.438 1 94.75 303 GLY B O 1
ATOM 6495 N N . GLY B 1 304 ? -2.574 26.375 6.551 1 95.69 304 GLY B N 1
ATOM 6496 C CA . GLY B 1 304 ? -1.893 27.641 6.77 1 95.69 304 GLY B CA 1
ATOM 6497 C C . GLY B 1 304 ? -2.799 28.844 6.602 1 95.69 304 GLY B C 1
ATOM 6498 O O . GLY B 1 304 ? -2.662 29.828 7.32 1 95.69 304 GLY B O 1
ATOM 6499 N N . ALA B 1 305 ? -3.697 28.766 5.668 1 92.12 305 ALA B N 1
ATOM 6500 C CA . ALA B 1 305 ? -4.676 29.844 5.48 1 92.12 305 ALA B CA 1
ATOM 6501 C C . ALA B 1 305 ? -5.613 29.938 6.684 1 92.12 305 ALA B C 1
ATOM 6503 O O . ALA B 1 305 ? -5.875 31.031 7.184 1 92.12 305 ALA B O 1
ATOM 6504 N N . LEU B 1 306 ? -6.039 28.828 7.125 1 96.12 306 LEU B N 1
ATOM 6505 C CA . LEU B 1 306 ? -6.926 28.812 8.289 1 96.12 306 LEU B CA 1
ATOM 6506 C C . LEU B 1 306 ? -6.199 29.297 9.539 1 96.12 306 LEU B C 1
ATOM 6508 O O . LEU B 1 306 ? -6.801 29.938 10.398 1 96.12 306 LEU B O 1
ATOM 6512 N N . ALA B 1 307 ? -4.973 28.969 9.586 1 98.44 307 ALA B N 1
ATOM 6513 C CA . ALA B 1 307 ? -4.156 29.422 10.703 1 98.44 307 ALA B CA 1
ATOM 6514 C C . ALA B 1 307 ? -4.145 30.953 10.789 1 98.44 307 ALA B C 1
ATOM 6516 O O . ALA B 1 307 ? -4.246 31.516 11.875 1 98.44 307 ALA B O 1
ATOM 6517 N N . LEU B 1 308 ? -4.043 31.594 9.703 1 96.94 308 LEU B N 1
ATOM 6518 C CA . LEU B 1 308 ? -4.016 33.062 9.672 1 96.94 308 LEU B CA 1
ATOM 6519 C C . LEU B 1 308 ? -5.379 33.625 10.047 1 96.94 308 LEU B C 1
ATOM 6521 O O . LEU B 1 308 ? -5.461 34.625 10.75 1 96.94 308 LEU B O 1
ATOM 6525 N N . LEU B 1 309 ? -6.406 33.031 9.539 1 96.94 309 LEU B N 1
ATOM 6526 C CA . LEU B 1 309 ? -7.742 33.438 9.938 1 96.94 309 LEU B CA 1
ATOM 6527 C C . LEU B 1 309 ? -7.926 33.312 11.445 1 96.94 309 LEU B C 1
ATOM 6529 O O . LEU B 1 309 ? -8.477 34.219 12.094 1 96.94 309 LEU B O 1
ATOM 6533 N N . ASN B 1 310 ? -7.465 32.219 11.938 1 98.56 310 ASN B N 1
ATOM 6534 C CA . ASN B 1 310 ? -7.535 31.969 13.375 1 98.56 310 ASN B CA 1
ATOM 6535 C C . ASN B 1 310 ? -6.738 33 14.164 1 98.56 310 ASN B C 1
ATOM 6537 O O . ASN B 1 310 ? -7.195 33.5 15.195 1 98.56 310 ASN B O 1
ATOM 6541 N N . ALA B 1 311 ? -5.586 33.312 13.719 1 98.12 311 ALA B N 1
ATOM 6542 C CA . ALA B 1 311 ? -4.75 34.312 14.375 1 98.12 311 ALA B CA 1
ATOM 6543 C C . ALA B 1 311 ? -5.438 35.656 14.391 1 98.12 311 ALA B C 1
ATOM 6545 O O . ALA B 1 311 ? -5.375 36.406 15.391 1 98.12 311 ALA B O 1
ATOM 6546 N N . TYR B 1 312 ? -6.027 36 13.305 1 96.44 312 TYR B N 1
ATOM 6547 C CA . TYR B 1 312 ? -6.754 37.281 13.211 1 96.44 312 TYR B CA 1
ATOM 6548 C C . TYR B 1 312 ? -7.828 37.375 14.289 1 96.44 312 TYR B C 1
ATOM 6550 O O . TYR B 1 312 ? -7.871 38.344 15.039 1 96.44 312 TYR B O 1
ATOM 6558 N N . GLU B 1 313 ? -8.617 36.406 14.367 1 97.06 313 GLU B N 1
ATOM 6559 C CA . GLU B 1 313 ? -9.711 36.375 15.344 1 97.06 313 GLU B CA 1
ATOM 6560 C C . GLU B 1 313 ? -9.172 36.375 16.766 1 97.06 313 GLU B C 1
ATOM 6562 O O . GLU B 1 313 ? -9.688 37.062 17.641 1 97.06 313 GLU B O 1
ATOM 6567 N N . ALA B 1 314 ? -8.188 35.562 16.984 1 98.38 314 ALA B N 1
ATOM 6568 C CA . ALA B 1 314 ? -7.586 35.469 18.312 1 98.38 314 ALA B CA 1
ATOM 6569 C C . ALA B 1 314 ? -6.992 36.812 18.75 1 98.38 314 ALA B C 1
ATOM 6571 O O . ALA B 1 314 ? -7.066 37.156 19.938 1 98.38 314 ALA B O 1
ATOM 6572 N N . SER B 1 315 ? -6.395 37.531 17.859 1 97.12 315 SER B N 1
ATOM 6573 C CA . SER B 1 315 ? -5.762 38.781 18.188 1 97.12 315 SER B CA 1
ATOM 6574 C C . SER B 1 315 ? -6.793 39.844 18.625 1 97.12 315 SER B C 1
ATOM 6576 O O . SER B 1 315 ? -6.477 40.75 19.375 1 97.12 315 SER B O 1
ATOM 6578 N N . ILE B 1 316 ? -7.977 39.688 18.125 1 95.5 316 ILE B N 1
ATOM 6579 C CA . ILE B 1 316 ? -9.062 40.562 18.531 1 95.5 316 ILE B CA 1
ATOM 6580 C C . ILE B 1 316 ? -9.523 40.188 19.938 1 95.5 316 ILE B C 1
ATOM 6582 O O . ILE B 1 316 ? -9.719 41.062 20.797 1 95.5 316 ILE B O 1
ATOM 6586 N N . MET B 1 317 ? -9.625 38.969 20.188 1 96.44 317 MET B N 1
ATOM 6587 C CA . MET B 1 317 ? -10.133 38.469 21.469 1 96.44 317 MET B CA 1
ATOM 6588 C C . MET B 1 317 ? -9.086 38.625 22.562 1 96.44 317 MET B C 1
ATOM 6590 O O . MET B 1 317 ? -9.438 38.906 23.719 1 96.44 317 MET B O 1
ATOM 6594 N N . PHE B 1 318 ? -7.855 38.406 22.188 1 97.44 318 PHE B N 1
ATOM 6595 C CA . PHE B 1 318 ? -6.758 38.5 23.141 1 97.44 318 PHE B CA 1
ATOM 6596 C C . PHE B 1 318 ? -5.723 39.531 22.703 1 97.44 318 PHE B C 1
ATOM 6598 O O . PHE B 1 318 ? -4.605 39.156 22.312 1 97.44 318 PHE B O 1
ATOM 6605 N N . PRO B 1 319 ? -5.906 40.75 22.906 1 94.94 319 PRO B N 1
ATOM 6606 C CA . PRO B 1 319 ? -5.039 41.812 22.344 1 94.94 319 PRO B CA 1
ATOM 6607 C C . PRO B 1 319 ? -3.646 41.812 22.969 1 94.94 319 PRO B C 1
ATOM 6609 O O . PRO B 1 319 ? -2.693 42.281 22.359 1 94.94 319 PRO B O 1
ATOM 6612 N N . THR B 1 320 ? -3.461 41.25 24.156 1 95.19 320 THR B N 1
ATOM 6613 C CA . THR B 1 320 ? -2.162 41.312 24.812 1 95.19 320 THR B CA 1
ATOM 6614 C C . THR B 1 320 ? -1.45 39.969 24.734 1 95.19 320 THR B C 1
ATOM 6616 O O . THR B 1 320 ? -0.32 39.844 25.219 1 95.19 320 THR B O 1
ATOM 6619 N N . LEU B 1 321 ? -2.055 39 24.219 1 97.19 321 LEU B N 1
ATOM 6620 C CA . LEU B 1 321 ? -1.483 37.656 24.109 1 97.19 321 LEU B CA 1
ATOM 6621 C C . LEU B 1 321 ? -0.498 37.562 22.953 1 97.19 321 LEU B C 1
ATOM 6623 O O . LEU B 1 321 ? -0.82 37.969 21.828 1 97.19 321 LEU B O 1
ATOM 6627 N N . PRO B 1 322 ? 0.761 37.125 23.234 1 97.5 322 PRO B N 1
ATOM 6628 C CA . PRO B 1 322 ? 1.643 36.875 22.078 1 97.5 322 PRO B CA 1
ATOM 6629 C C . PRO B 1 322 ? 1.114 35.781 21.156 1 97.5 322 PRO B C 1
ATOM 6631 O O . PRO B 1 322 ? 0.852 34.688 21.594 1 97.5 322 PRO B O 1
ATOM 6634 N N . ILE B 1 323 ? 0.925 36.125 19.875 1 98.12 323 ILE B N 1
ATOM 6635 C CA . ILE B 1 323 ? 0.403 35.188 18.891 1 98.12 323 ILE B CA 1
ATOM 6636 C C . ILE B 1 323 ? 1.397 35.062 17.734 1 98.12 323 ILE B C 1
ATOM 6638 O O . ILE B 1 323 ? 1.804 36.062 17.141 1 98.12 323 ILE B O 1
ATOM 6642 N N . SER B 1 324 ? 1.828 33.844 17.5 1 97.94 324 SER B N 1
ATOM 6643 C CA . SER B 1 324 ? 2.707 33.531 16.375 1 97.94 324 SER B CA 1
ATOM 6644 C C . SER B 1 324 ? 2.074 32.5 15.438 1 97.94 324 SER B C 1
ATOM 6646 O O . SER B 1 324 ? 1.424 31.562 15.891 1 97.94 324 SER B O 1
ATOM 6648 N N . VAL B 1 325 ? 2.217 32.719 14.117 1 98.31 325 VAL B N 1
ATOM 6649 C CA . VAL B 1 325 ? 1.783 31.781 13.102 1 98.31 325 VAL B CA 1
ATOM 6650 C C . VAL B 1 325 ? 2.998 31.234 12.359 1 98.31 325 VAL B C 1
ATOM 6652 O O . VAL B 1 325 ? 3.816 32 11.844 1 98.31 325 VAL B O 1
ATOM 6655 N N . ILE B 1 326 ? 3.186 29.969 12.391 1 98.38 326 ILE B N 1
ATOM 6656 C CA . ILE B 1 326 ? 4.18 29.297 11.57 1 98.38 326 ILE B CA 1
ATOM 6657 C C . ILE B 1 326 ? 3.48 28.422 10.531 1 98.38 326 ILE B C 1
ATOM 6659 O O . ILE B 1 326 ? 2.91 27.375 10.859 1 98.38 326 ILE B O 1
ATOM 6663 N N . SER B 1 327 ? 3.492 28.828 9.297 1 97.75 327 SER B N 1
ATOM 6664 C CA . SER B 1 327 ? 2.746 28.125 8.258 1 97.75 327 SER B CA 1
ATOM 6665 C C . SER B 1 327 ? 3.68 27.547 7.195 1 97.75 327 SER B C 1
ATOM 6667 O O . SER B 1 327 ? 4.777 28.062 6.98 1 97.75 327 SER B O 1
ATOM 6669 N N . PHE B 1 328 ? 3.264 26.484 6.598 1 97.38 328 PHE B N 1
ATOM 6670 C CA . PHE B 1 328 ? 4.031 25.766 5.586 1 97.38 328 PHE B CA 1
ATOM 6671 C C . PHE B 1 328 ? 3.262 25.688 4.273 1 97.38 328 PHE B C 1
ATOM 6673 O O . PHE B 1 328 ? 2.186 25.094 4.215 1 97.38 328 PHE B O 1
ATOM 6680 N N . GLY B 1 329 ? 3.771 26.344 3.295 1 94.12 329 GLY B N 1
ATOM 6681 C CA . GLY B 1 329 ? 3.18 26.281 1.969 1 94.12 329 GLY B CA 1
ATOM 6682 C C . GLY B 1 329 ? 1.774 26.844 1.912 1 94.12 329 GLY B C 1
ATOM 6683 O O . GLY B 1 329 ? 0.916 26.328 1.196 1 94.12 329 GLY B O 1
ATOM 6684 N N . ALA B 1 330 ? 1.538 27.828 2.666 1 92.75 330 ALA B N 1
ATOM 6685 C CA . ALA B 1 330 ? 0.202 28.406 2.727 1 92.75 330 ALA B CA 1
ATOM 6686 C C . ALA B 1 330 ? -0.044 29.328 1.538 1 92.75 330 ALA B C 1
ATOM 6688 O O . ALA B 1 330 ? 0.853 30.078 1.121 1 92.75 330 ALA B O 1
ATOM 6689 N N . PRO B 1 331 ? -1.256 29.344 1.035 1 88.19 331 PRO B N 1
ATOM 6690 C CA . PRO B 1 331 ? -1.624 30.297 -0.002 1 88.19 331 PRO B CA 1
ATOM 6691 C C . PRO B 1 331 ? -1.856 31.703 0.553 1 88.19 331 PRO B C 1
ATOM 6693 O O . PRO B 1 331 ? -1.792 31.906 1.768 1 88.19 331 PRO B O 1
ATOM 6696 N N . ARG B 1 332 ? -2.025 32.656 -0.405 1 87.38 332 ARG B N 1
ATOM 6697 C CA . ARG B 1 332 ? -2.469 33.969 0.002 1 87.38 332 ARG B CA 1
ATOM 6698 C C . ARG B 1 332 ? -3.906 33.938 0.508 1 87.38 332 ARG B C 1
ATOM 6700 O O . ARG B 1 332 ? -4.75 33.25 -0.053 1 87.38 332 ARG B O 1
ATOM 6707 N N . VAL B 1 333 ? -4.125 34.656 1.552 1 88.81 333 VAL B N 1
ATOM 6708 C CA . VAL B 1 333 ? -5.379 34.469 2.271 1 88.81 333 VAL B CA 1
ATOM 6709 C C . VAL B 1 333 ? -6.305 35.656 2.023 1 88.81 333 VAL B C 1
ATOM 6711 O O . VAL B 1 333 ? -7.516 35.5 1.878 1 88.81 333 VAL B O 1
ATOM 6714 N N . GLY B 1 334 ? -5.723 36.812 2 1 88.81 334 GLY B N 1
ATOM 6715 C CA . GLY B 1 334 ? -6.559 38 1.939 1 88.81 334 GLY B CA 1
ATOM 6716 C C . GLY B 1 334 ? -5.863 39.188 1.288 1 88.81 334 GLY B C 1
ATOM 6717 O O . GLY B 1 334 ? -4.77 39.062 0.74 1 88.81 334 GLY B O 1
ATOM 6718 N N . ASN B 1 335 ? -6.586 40.344 1.315 1 87.31 335 ASN B N 1
ATOM 6719 C CA . ASN B 1 335 ? -6.082 41.562 0.699 1 87.31 335 ASN B CA 1
ATOM 6720 C C . ASN B 1 335 ? -5.074 42.281 1.601 1 87.31 335 ASN B C 1
ATOM 6722 O O . ASN B 1 335 ? -4.703 41.75 2.654 1 87.31 335 ASN B O 1
ATOM 6726 N N . ILE B 1 336 ? -4.57 43.406 1.204 1 88.44 336 ILE B N 1
ATOM 6727 C CA . ILE B 1 336 ? -3.537 44.156 1.9 1 88.44 336 ILE B CA 1
ATOM 6728 C C . ILE B 1 336 ? -4.051 44.594 3.271 1 88.44 336 ILE B C 1
ATOM 6730 O O . ILE B 1 336 ? -3.289 44.625 4.238 1 88.44 336 ILE B O 1
ATOM 6734 N N . ALA B 1 337 ? -5.312 44.906 3.307 1 90.62 337 ALA B N 1
ATOM 6735 C CA . ALA B 1 337 ? -5.895 45.344 4.582 1 90.62 337 ALA B CA 1
ATOM 6736 C C . ALA B 1 337 ? -5.816 44.188 5.609 1 90.62 337 ALA B C 1
ATOM 6738 O O . ALA B 1 337 ? -5.559 44.438 6.789 1 90.62 337 ALA B O 1
ATOM 6739 N N . PHE B 1 338 ? -6.051 43.062 5.188 1 92.06 338 PHE B N 1
ATOM 6740 C CA . PHE B 1 338 ? -5.941 41.875 6.047 1 92.06 338 PHE B CA 1
ATOM 6741 C C . PHE B 1 338 ? -4.535 41.75 6.617 1 92.06 338 PHE B C 1
ATOM 6743 O O . PHE B 1 338 ? -4.363 41.594 7.824 1 92.06 338 PHE B O 1
ATOM 6750 N N . ARG B 1 339 ? -3.57 41.844 5.797 1 91.5 339 ARG B N 1
ATOM 6751 C CA . ARG B 1 339 ? -2.17 41.781 6.199 1 91.5 339 ARG B CA 1
ATOM 6752 C C . ARG B 1 339 ? -1.853 42.875 7.211 1 91.5 339 ARG B C 1
ATOM 6754 O O . ARG B 1 339 ? -1.252 42.625 8.25 1 91.5 339 ARG B O 1
ATOM 6761 N N . ASP B 1 340 ? -2.26 44.062 6.898 1 92.06 340 ASP B N 1
ATOM 6762 C CA . ASP B 1 340 ? -1.933 45.219 7.727 1 92.06 340 ASP B CA 1
ATOM 6763 C C . ASP B 1 340 ? -2.6 45.125 9.094 1 92.06 340 ASP B C 1
ATOM 6765 O O . ASP B 1 340 ? -2.004 45.5 10.109 1 92.06 340 ASP B O 1
ATOM 6769 N N . GLU B 1 341 ? -3.797 44.656 9.094 1 92.5 341 GLU B N 1
ATOM 6770 C CA . GLU B 1 341 ? -4.496 44.531 10.367 1 92.5 341 GLU B CA 1
ATOM 6771 C C . GLU B 1 341 ? -3.818 43.469 11.25 1 92.5 341 GLU B C 1
ATOM 6773 O O . GLU B 1 341 ? -3.707 43.656 12.461 1 92.5 341 GLU B O 1
ATOM 6778 N N . LEU B 1 342 ? -3.408 42.406 10.688 1 93.81 342 LEU B N 1
ATOM 6779 C CA . LEU B 1 342 ? -2.678 41.375 11.438 1 93.81 342 LEU B CA 1
ATOM 6780 C C . LEU B 1 342 ? -1.39 41.969 12.023 1 93.81 342 LEU B C 1
ATOM 6782 O O . LEU B 1 342 ? -1.062 41.719 13.18 1 93.81 342 LEU B O 1
ATOM 6786 N N . HIS B 1 343 ? -0.721 42.719 11.195 1 92 343 HIS B N 1
ATOM 6787 C CA . HIS B 1 343 ? 0.519 43.344 11.633 1 92 343 HIS B CA 1
ATOM 6788 C C . HIS B 1 343 ? 0.264 44.344 12.781 1 92 343 HIS B C 1
ATOM 6790 O O . HIS B 1 343 ? 1 44.344 13.773 1 92 343 HIS B O 1
ATOM 6796 N N . HIS B 1 344 ? -0.764 45.094 12.641 1 92.31 344 HIS B N 1
ATOM 6797 C CA . HIS B 1 344 ? -1.09 46.125 13.648 1 92.31 344 HIS B CA 1
ATOM 6798 C C . HIS B 1 344 ? -1.495 45.469 14.969 1 92.31 344 HIS B C 1
ATOM 6800 O O . HIS B 1 344 ? -1.261 46.031 16.031 1 92.31 344 HIS B O 1
ATOM 6806 N N . LYS B 1 345 ? -2.023 44.344 14.82 1 93.69 345 LYS B N 1
ATOM 6807 C CA . LYS B 1 345 ? -2.486 43.625 16.016 1 93.69 345 LYS B CA 1
ATOM 6808 C C . LYS B 1 345 ? -1.353 42.844 16.672 1 93.69 345 LYS B C 1
ATOM 6810 O O . LYS B 1 345 ? -1.557 42.188 17.688 1 93.69 345 LYS B O 1
ATOM 6815 N N . GLY B 1 346 ? -0.186 42.906 16.047 1 93.62 346 GLY B N 1
ATOM 6816 C CA . GLY B 1 346 ? 1.007 42.344 16.672 1 93.62 346 GLY B CA 1
ATOM 6817 C C . GLY B 1 346 ? 1.204 40.875 16.375 1 93.62 346 GLY B C 1
ATOM 6818 O O . GLY B 1 346 ? 2.041 40.219 16.984 1 93.62 346 GLY B O 1
ATOM 6819 N N . VAL B 1 347 ? 0.422 40.312 15.484 1 96.5 347 VAL B N 1
ATOM 6820 C CA . VAL B 1 347 ? 0.576 38.906 15.109 1 96.5 347 VAL B CA 1
ATOM 6821 C C . VAL B 1 347 ? 1.894 38.719 14.359 1 96.5 347 VAL B C 1
ATOM 6823 O O . VAL B 1 347 ? 2.229 39.5 13.469 1 96.5 347 VAL B O 1
ATOM 6826 N N . LYS B 1 348 ? 2.645 37.781 14.836 1 97.12 348 LYS B N 1
ATOM 6827 C CA . LYS B 1 348 ? 3.887 37.438 14.156 1 97.12 348 LYS B CA 1
ATOM 6828 C C . LYS B 1 348 ? 3.701 36.219 13.281 1 97.12 348 LYS B C 1
ATOM 6830 O O . LYS B 1 348 ? 3.328 35.125 13.773 1 97.12 348 LYS B O 1
ATOM 6835 N N . ALA B 1 349 ? 3.959 36.375 11.984 1 96.88 349 ALA B N 1
ATOM 6836 C CA . ALA B 1 349 ? 3.74 35.281 11.055 1 96.88 349 ALA B CA 1
ATOM 6837 C C . ALA B 1 349 ? 5.027 34.906 10.32 1 96.88 349 ALA B C 1
ATOM 6839 O O . ALA B 1 349 ? 5.719 35.781 9.789 1 96.88 349 ALA B O 1
ATOM 6840 N N . LEU B 1 350 ? 5.41 33.688 10.422 1 97.62 350 LEU B N 1
ATOM 6841 C CA . LEU B 1 350 ? 6.516 33.125 9.648 1 97.62 350 LEU B CA 1
ATOM 6842 C C . LEU B 1 350 ? 6.004 32.156 8.586 1 97.62 350 LEU B C 1
ATOM 6844 O O . LEU B 1 350 ? 5.406 31.125 8.906 1 97.62 350 LEU B O 1
ATOM 6848 N N . ARG B 1 351 ? 6.227 32.5 7.324 1 97 351 ARG B N 1
ATOM 6849 C CA . ARG B 1 351 ? 5.828 31.641 6.203 1 97 351 ARG B CA 1
ATOM 6850 C C . ARG B 1 351 ? 7.016 30.844 5.672 1 97 351 ARG B C 1
ATOM 6852 O O . ARG B 1 351 ? 8.023 31.422 5.266 1 97 351 ARG B O 1
ATOM 6859 N N . ILE B 1 352 ? 6.867 29.562 5.758 1 98.19 352 ILE B N 1
ATOM 6860 C CA . ILE B 1 352 ? 7.859 28.688 5.125 1 98.19 352 ILE B CA 1
ATOM 6861 C C . ILE B 1 352 ? 7.395 28.312 3.721 1 98.19 352 ILE B C 1
ATOM 6863 O O . ILE B 1 352 ? 6.297 27.781 3.547 1 98.19 352 ILE B O 1
ATOM 6867 N N . THR B 1 353 ? 8.234 28.625 2.77 1 96.94 353 THR B N 1
ATOM 6868 C CA . THR B 1 353 ? 7.875 28.344 1.383 1 96.94 353 THR B CA 1
ATOM 6869 C C . THR B 1 353 ? 9 27.609 0.664 1 96.94 353 THR B C 1
ATOM 6871 O O . THR B 1 353 ? 10.141 27.594 1.131 1 96.94 353 THR B O 1
ATOM 6874 N N . ILE B 1 354 ? 8.625 26.891 -0.325 1 96.19 354 ILE B N 1
ATOM 6875 C CA . ILE B 1 354 ? 9.57 26.25 -1.237 1 96.19 354 ILE B CA 1
ATOM 6876 C C . ILE B 1 354 ? 9.5 26.922 -2.605 1 96.19 354 ILE B C 1
ATOM 6878 O O . ILE B 1 354 ? 8.414 27.109 -3.16 1 96.19 354 ILE B O 1
ATOM 6882 N N . LYS B 1 355 ? 10.625 27.234 -3.078 1 94.38 355 LYS B N 1
ATOM 6883 C CA . LYS B 1 355 ? 10.742 27.969 -4.336 1 94.38 355 LYS B CA 1
ATOM 6884 C C . LYS B 1 355 ? 9.938 27.297 -5.441 1 94.38 355 LYS B C 1
ATOM 6886 O O . LYS B 1 355 ? 9.297 27.969 -6.25 1 94.38 355 LYS B O 1
ATOM 6891 N N . GLN B 1 356 ? 9.898 25.984 -5.488 1 92.75 356 GLN B N 1
ATOM 6892 C CA . GLN B 1 356 ? 9.289 25.219 -6.566 1 92.75 356 GLN B CA 1
ATOM 6893 C C . GLN B 1 356 ? 7.82 24.922 -6.266 1 92.75 356 GLN B C 1
ATOM 6895 O O . GLN B 1 356 ? 7.117 24.344 -7.094 1 92.75 356 GLN B O 1
ATOM 6900 N N . ASP B 1 357 ? 7.41 25.25 -5.109 1 90.94 357 ASP B N 1
ATOM 6901 C CA . ASP B 1 357 ? 6.016 25.031 -4.73 1 90.94 357 ASP B CA 1
ATOM 6902 C C . ASP B 1 357 ? 5.121 26.141 -5.289 1 90.94 357 ASP B C 1
ATOM 6904 O O . ASP B 1 357 ? 5.34 27.328 -5.012 1 90.94 357 ASP B O 1
ATOM 6908 N N . LEU B 1 358 ? 4.09 25.859 -5.902 1 84.5 358 LEU B N 1
ATOM 6909 C CA . LEU B 1 358 ? 3.236 26.828 -6.582 1 84.5 358 LEU B CA 1
ATOM 6910 C C . LEU B 1 358 ? 2.135 27.328 -5.652 1 84.5 358 LEU B C 1
ATOM 6912 O O . LEU B 1 358 ? 1.535 28.375 -5.902 1 84.5 358 LEU B O 1
ATOM 6916 N N . VAL B 1 359 ? 1.876 26.609 -4.625 1 84.25 359 VAL B N 1
ATOM 6917 C CA . VAL B 1 359 ? 0.708 26.859 -3.789 1 84.25 359 VAL B CA 1
ATOM 6918 C C . VAL B 1 359 ? 0.839 28.219 -3.113 1 84.25 359 VAL B C 1
ATOM 6920 O O . VAL B 1 359 ? -0.107 29.016 -3.107 1 84.25 359 VAL B O 1
ATOM 6923 N N . PRO B 1 360 ? 1.955 28.531 -2.596 1 84.25 360 PRO B N 1
ATOM 6924 C CA . PRO B 1 360 ? 2.082 29.828 -1.921 1 84.25 360 PRO B CA 1
ATOM 6925 C C . PRO B 1 360 ? 1.921 31 -2.875 1 84.25 360 PRO B C 1
ATOM 6927 O O . PRO B 1 360 ? 1.767 32.156 -2.432 1 84.25 360 PRO B O 1
ATOM 6930 N N . ARG B 1 361 ? 1.975 30.75 -4.062 1 78.56 361 ARG B N 1
ATOM 6931 C CA . ARG B 1 361 ? 1.838 31.812 -5.043 1 78.56 361 ARG B CA 1
ATOM 6932 C C . ARG B 1 361 ? 0.385 31.984 -5.477 1 78.56 361 ARG B C 1
ATOM 6934 O O . ARG B 1 361 ? 0.057 32.906 -6.234 1 78.56 361 ARG B O 1
ATOM 6941 N N . MET B 1 362 ? -0.494 31.078 -5.035 1 73.88 362 MET B N 1
ATOM 6942 C CA . MET B 1 362 ? -1.909 31.078 -5.395 1 73.88 362 MET B CA 1
ATOM 6943 C C . MET B 1 362 ? -2.738 31.781 -4.328 1 73.88 362 MET B C 1
ATOM 6945 O O . MET B 1 362 ? -2.383 31.766 -3.148 1 73.88 362 MET B O 1
ATOM 6949 N N . PRO B 1 363 ? -4.031 32.25 -4.762 1 61.28 363 PRO B N 1
ATOM 6950 C CA . PRO B 1 363 ? -4.559 32.406 -6.121 1 61.28 363 PRO B CA 1
ATOM 6951 C C . PRO B 1 363 ? -3.85 33.469 -6.922 1 61.28 363 PRO B C 1
ATOM 6953 O O . PRO B 1 363 ? -3.064 34.25 -6.367 1 61.28 363 PRO B O 1
ATOM 6956 N N . GLY B 1 364 ? -3.826 33.656 -8.367 1 49.97 364 GLY B N 1
ATOM 6957 C CA . GLY B 1 364 ? -3.389 34.75 -9.219 1 49.97 364 GLY B CA 1
ATOM 6958 C C . GLY B 1 364 ? -2.213 34.375 -10.109 1 49.97 364 GLY B C 1
ATOM 6959 O O . GLY B 1 364 ? -1.506 35.25 -10.609 1 49.97 364 GLY B O 1
ATOM 6960 N N . ILE B 1 365 ? -1.669 33.094 -10.125 1 39.75 365 ILE B N 1
ATOM 6961 C CA . ILE B 1 365 ? -0.532 32.875 -11.023 1 39.75 365 ILE B CA 1
ATOM 6962 C C . ILE B 1 365 ? -0.771 33.625 -12.328 1 39.75 365 ILE B C 1
ATOM 6964 O O . ILE B 1 365 ? 0.165 34.188 -12.922 1 39.75 365 ILE B O 1
ATOM 6968 N N . VAL B 1 366 ? -1.86 33.406 -13.031 1 35.62 366 VAL B N 1
ATOM 6969 C CA . VAL B 1 366 ? -1.873 34.062 -14.344 1 35.62 366 VAL B CA 1
ATOM 6970 C C . VAL B 1 366 ? -1.576 35.562 -14.188 1 35.62 366 VAL B C 1
ATOM 6972 O O . VAL B 1 366 ? -0.831 36.125 -14.977 1 35.62 366 VAL B O 1
ATOM 6975 N N . PHE B 1 367 ? -2.422 36.219 -13.344 1 33.72 367 PHE B N 1
ATOM 6976 C CA . PHE B 1 367 ? -2.475 37.688 -13.484 1 33.72 367 PHE B CA 1
ATOM 6977 C C . PHE B 1 367 ? -1.283 38.344 -12.797 1 33.72 367 PHE B C 1
ATOM 6979 O O . PHE B 1 367 ? -0.836 39.406 -13.211 1 33.72 367 PHE B O 1
ATOM 6986 N N . ASN B 1 368 ? -0.811 37.75 -11.727 1 33.75 368 ASN B N 1
ATOM 6987 C CA . ASN B 1 368 ? 0.15 38.656 -11.086 1 33.75 368 ASN B CA 1
ATOM 6988 C C . ASN B 1 368 ? 1.471 38.688 -11.852 1 33.75 368 ASN B C 1
ATOM 6990 O O . ASN B 1 368 ? 2.17 39.688 -11.828 1 33.75 368 ASN B O 1
ATOM 6994 N N . GLU B 1 369 ? 1.975 37.625 -12.383 1 33.91 369 GLU B N 1
ATOM 6995 C CA . GLU B 1 369 ? 3.213 37.844 -13.125 1 33.91 369 GLU B CA 1
ATOM 6996 C C . GLU B 1 369 ? 2.99 38.781 -14.312 1 33.91 369 GLU B C 1
ATOM 6998 O O . GLU B 1 369 ? 3.867 39.562 -14.656 1 33.91 369 GLU B O 1
ATOM 7003 N N . THR B 1 370 ? 1.879 38.625 -15.023 1 31.72 370 THR B N 1
ATOM 7004 C CA . THR B 1 370 ? 1.648 39.594 -16.109 1 31.72 370 THR B CA 1
ATOM 7005 C C . THR B 1 370 ? 1.354 40.969 -15.539 1 31.72 370 THR B C 1
ATOM 7007 O O . THR B 1 370 ? 1.699 42 -16.156 1 31.72 370 THR B O 1
ATOM 7010 N N . LEU B 1 371 ? 0.642 41.062 -14.398 1 33.25 371 LEU B N 1
ATOM 7011 C CA . LEU B 1 371 ? 0.283 42.375 -13.914 1 33.25 371 LEU B CA 1
ATOM 7012 C C . LEU B 1 371 ? 1.474 43.062 -13.234 1 33.25 371 LEU B C 1
ATOM 7014 O O . LEU B 1 371 ? 1.484 44.281 -13.055 1 33.25 371 LEU B O 1
ATOM 7018 N N . GLN B 1 372 ? 2.502 42.5 -12.656 1 32.59 372 GLN B N 1
ATOM 7019 C CA . GLN B 1 372 ? 3.639 43.312 -12.273 1 32.59 372 GLN B CA 1
ATOM 7020 C C . GLN B 1 372 ? 4.23 44.031 -13.492 1 32.59 372 GLN B C 1
ATOM 7022 O O . GLN B 1 372 ? 5.066 44.938 -13.352 1 32.59 372 GLN B O 1
ATOM 7027 N N . LYS B 1 373 ? 4.09 43.562 -14.664 1 36 373 LYS B N 1
ATOM 7028 C CA . LYS B 1 373 ? 4.516 44.406 -15.773 1 36 373 LYS B CA 1
ATOM 7029 C C . LYS B 1 373 ? 3.596 45.625 -15.93 1 36 373 LYS B C 1
ATOM 7031 O O . LYS B 1 373 ? 3.988 46.656 -16.5 1 36 373 LYS B O 1
ATOM 7036 N N . PHE B 1 374 ? 2.316 45.5 -15.773 1 31 374 PHE B N 1
ATOM 7037 C CA . PHE B 1 374 ? 1.473 46.656 -15.945 1 31 374 PHE B CA 1
ATOM 7038 C C . PHE B 1 374 ? 1.194 47.344 -14.602 1 31 374 PHE B C 1
ATOM 7040 O O . PHE B 1 374 ? 0.095 47.219 -14.055 1 31 374 PHE B O 1
ATOM 7047 N N . ASP B 1 375 ? 1.979 47.531 -13.656 1 33.94 375 ASP B N 1
ATOM 7048 C CA . ASP B 1 375 ? 1.841 48.375 -12.477 1 33.94 375 ASP B CA 1
ATOM 7049 C C . ASP B 1 375 ? 1.125 49.688 -12.828 1 33.94 375 ASP B C 1
ATOM 7051 O O . ASP B 1 375 ? 0.434 50.25 -11.984 1 33.94 375 ASP B O 1
ATOM 7055 N N . ASP B 1 376 ? 1.584 50.406 -13.891 1 34.28 376 ASP B N 1
ATOM 7056 C CA . ASP B 1 376 ? 1.178 51.781 -14.117 1 34.28 376 ASP B CA 1
ATOM 7057 C C . ASP B 1 376 ? -0.341 51.906 -14.242 1 34.28 376 ASP B C 1
ATOM 7059 O O . ASP B 1 376 ? -0.923 52.906 -13.883 1 34.28 376 ASP B O 1
ATOM 7063 N N . LEU B 1 377 ? -0.994 51.406 -15.25 1 31.66 377 LEU B N 1
ATOM 7064 C CA . LEU B 1 377 ? -2.344 51.812 -15.617 1 31.66 377 LEU B CA 1
ATOM 7065 C C . LEU B 1 377 ? -3.375 51.188 -14.672 1 31.66 377 LEU B C 1
ATOM 7067 O O . LEU B 1 377 ? -4.555 51.562 -14.727 1 31.66 377 LEU B O 1
ATOM 7071 N N . THR B 1 378 ? -3.244 49.875 -14.328 1 33.91 378 THR B N 1
ATOM 7072 C CA . THR B 1 378 ? -4.434 49.344 -13.664 1 33.91 378 THR B CA 1
ATOM 7073 C C . THR B 1 378 ? -4.504 49.844 -12.219 1 33.91 378 THR B C 1
ATOM 7075 O O . THR B 1 378 ? -3.475 50 -11.562 1 33.91 378 THR B O 1
ATOM 7078 N N . GLY B 1 379 ? -5.543 50.656 -11.789 1 31.7 379 GLY B N 1
ATOM 7079 C CA . GLY B 1 379 ? -5.965 51.281 -10.547 1 31.7 379 GLY B CA 1
ATOM 7080 C C . GLY B 1 379 ? -5.512 50.531 -9.305 1 31.7 379 GLY B C 1
ATOM 7081 O O . GLY B 1 379 ? -4.926 49.469 -9.406 1 31.7 379 GLY B O 1
ATOM 7082 N N . THR B 1 380 ? -5.754 51.062 -8.031 1 36.34 380 THR B N 1
ATOM 7083 C CA . THR B 1 380 ? -5.508 50.688 -6.637 1 36.34 380 THR B CA 1
ATOM 7084 C C . THR B 1 380 ? -5.848 49.219 -6.387 1 36.34 380 THR B C 1
ATOM 7086 O O . THR B 1 380 ? -7.02 48.844 -6.359 1 36.34 380 THR B O 1
ATOM 7089 N N . LEU B 1 381 ? -5.312 48.219 -6.855 1 38 381 LEU B N 1
ATOM 7090 C CA . LEU B 1 381 ? -5.523 46.781 -6.902 1 38 381 LEU B CA 1
ATOM 7091 C C . LEU B 1 381 ? -5.789 46.219 -5.508 1 38 381 LEU B C 1
ATOM 7093 O O . LEU B 1 381 ? -4.852 45.844 -4.801 1 38 381 LEU B O 1
ATOM 7097 N N . GLU B 1 382 ? -6.562 46.688 -4.695 1 42.03 382 GLU B N 1
ATOM 7098 C CA . GLU B 1 382 ? -7.199 46.219 -3.461 1 42.03 382 GLU B CA 1
ATOM 7099 C C . GLU B 1 382 ? -7.508 44.75 -3.508 1 42.03 382 GLU B C 1
ATOM 7101 O O . GLU B 1 382 ? -7.688 44.094 -2.467 1 42.03 382 GLU B O 1
ATOM 7106 N N . TRP B 1 383 ? -7.523 44.094 -4.758 1 42.81 383 TRP B N 1
ATOM 7107 C CA . TRP B 1 383 ? -7.945 42.719 -4.965 1 42.81 383 TRP B CA 1
ATOM 7108 C C . TRP B 1 383 ? -6.758 41.781 -4.891 1 42.81 383 TRP B C 1
ATOM 7110 O O . TRP B 1 383 ? -6.91 40.562 -5.07 1 42.81 383 TRP B O 1
ATOM 7120 N N . VAL B 1 384 ? -5.535 42.375 -4.559 1 51.41 384 VAL B N 1
ATOM 7121 C CA . VAL B 1 384 ? -4.371 41.531 -4.719 1 51.41 384 VAL B CA 1
ATOM 7122 C C . VAL B 1 384 ? -4.059 40.812 -3.395 1 51.41 384 VAL B C 1
ATOM 7124 O O . VAL B 1 384 ? -3.986 41.469 -2.35 1 51.41 384 VAL B O 1
ATOM 7127 N N . TYR B 1 385 ? -4.121 39.594 -3.338 1 61.5 385 TYR B N 1
ATOM 7128 C CA . TYR B 1 385 ? -3.719 38.75 -2.207 1 61.5 385 TYR B CA 1
ATOM 7129 C C . TYR B 1 385 ? -2.281 39.062 -1.797 1 61.5 385 TYR B C 1
ATOM 7131 O O . TYR B 1 385 ? -1.43 39.312 -2.646 1 61.5 385 TYR B O 1
ATOM 7139 N N . HIS B 1 386 ? -2.086 39.406 -0.504 1 67.75 386 HIS B N 1
ATOM 7140 C CA . HIS B 1 386 ? -0.746 39.656 0.011 1 67.75 386 HIS B CA 1
ATOM 7141 C C . HIS B 1 386 ? -0.361 38.656 1.083 1 67.75 386 HIS B C 1
ATOM 7143 O O . HIS B 1 386 ? -1.223 38.156 1.811 1 67.75 386 HIS B O 1
ATOM 7149 N N . HIS B 1 387 ? 0.932 38.375 1.068 1 77.5 387 HIS B N 1
ATOM 7150 C CA . HIS B 1 387 ? 1.45 37.531 2.129 1 77.5 387 HIS B CA 1
ATOM 7151 C C . HIS B 1 387 ? 1.664 38.312 3.418 1 77.5 387 HIS B C 1
ATOM 7153 O O . HIS B 1 387 ? 1.942 39.5 3.379 1 77.5 387 HIS B O 1
ATOM 7159 N N . VAL B 1 388 ? 1.499 37.562 4.43 1 80.31 388 VAL B N 1
ATOM 7160 C CA . VAL B 1 388 ? 1.658 38.156 5.758 1 80.31 388 VAL B CA 1
ATOM 7161 C C . VAL B 1 388 ? 2.963 37.656 6.383 1 80.31 388 VAL B C 1
ATOM 7163 O O . VAL B 1 388 ? 3.279 36.469 6.332 1 80.31 388 VAL B O 1
ATOM 7166 N N . GLY B 1 389 ? 3.791 38.625 6.93 1 83.12 389 GLY B N 1
ATOM 7167 C CA . GLY B 1 389 ? 4.879 38.281 7.828 1 83.12 389 GLY B CA 1
ATOM 7168 C C . GLY B 1 389 ? 6.172 37.969 7.105 1 83.12 389 GLY B C 1
ATOM 7169 O O . GLY B 1 389 ? 6.348 38.344 5.945 1 83.12 389 GLY B O 1
ATOM 7170 N N . ALA B 1 390 ? 7.137 37.375 7.883 1 92.75 390 ALA B N 1
ATOM 7171 C CA . ALA B 1 390 ? 8.453 37 7.379 1 92.75 390 ALA B CA 1
ATOM 7172 C C . ALA B 1 390 ? 8.391 35.719 6.578 1 92.75 390 ALA B C 1
ATOM 7174 O O . ALA B 1 390 ? 7.449 34.938 6.719 1 92.75 390 ALA B O 1
ATOM 7175 N N . GLU B 1 391 ? 9.383 35.562 5.68 1 95 391 GLU B N 1
ATOM 7176 C CA . GLU B 1 391 ? 9.398 34.375 4.816 1 95 391 GLU B CA 1
ATOM 7177 C C . GLU B 1 391 ? 10.742 33.656 4.906 1 95 391 GLU B C 1
ATOM 7179 O O . GLU B 1 391 ? 11.797 34.281 4.852 1 95 391 GLU B O 1
ATOM 7184 N N . LEU B 1 392 ? 10.703 32.406 5.203 1 97.31 392 LEU B N 1
ATOM 7185 C CA . LEU B 1 392 ? 11.828 31.531 4.98 1 97.31 392 LEU B CA 1
ATOM 7186 C C . LEU B 1 392 ? 11.656 30.734 3.691 1 97.31 392 LEU B C 1
ATOM 7188 O O . LEU B 1 392 ? 10.789 29.859 3.609 1 97.31 392 LEU B O 1
ATOM 7192 N N . LYS B 1 393 ? 12.492 31.031 2.727 1 96.5 393 LYS B N 1
ATOM 7193 C CA . LYS B 1 393 ? 12.375 30.438 1.399 1 96.5 393 LYS B CA 1
ATOM 7194 C C . LYS B 1 393 ? 13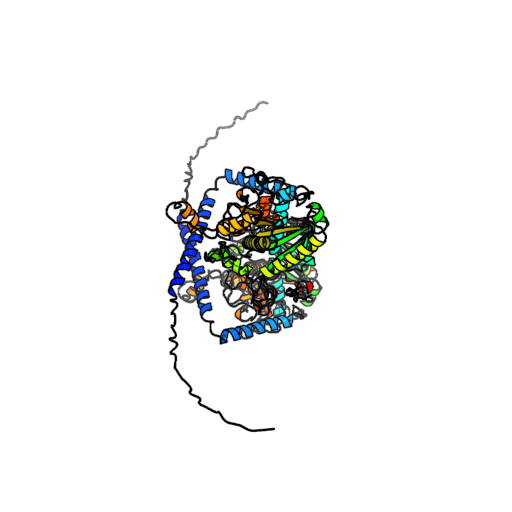.359 29.281 1.224 1 96.5 393 LYS B C 1
ATOM 7196 O O . LYS B 1 393 ? 14.57 29.469 1.341 1 96.5 393 LYS B O 1
ATOM 7201 N N . LEU B 1 394 ? 12.836 28.125 0.988 1 97.81 394 LEU B N 1
ATOM 7202 C CA . LEU B 1 394 ? 13.625 26.906 0.807 1 97.81 394 LEU B CA 1
ATOM 7203 C C . LEU B 1 394 ? 13.727 26.531 -0.669 1 97.81 394 LEU B C 1
ATOM 7205 O O . LEU B 1 394 ? 13.086 27.172 -1.516 1 97.81 394 LEU B O 1
ATOM 7209 N N . ASP B 1 395 ? 14.594 25.531 -0.937 1 96.5 395 ASP B N 1
ATOM 7210 C CA . ASP B 1 395 ? 14.844 25.078 -2.301 1 96.5 395 ASP B CA 1
ATOM 7211 C C . ASP B 1 395 ? 15.031 23.562 -2.348 1 96.5 395 ASP B C 1
ATOM 7213 O O . ASP B 1 395 ? 15.977 23.031 -1.754 1 96.5 395 ASP B O 1
ATOM 7217 N N . VAL B 1 396 ? 14.203 22.906 -3.117 1 96.06 396 VAL B N 1
ATOM 7218 C CA . VAL B 1 396 ? 14.281 21.453 -3.209 1 96.06 396 VAL B CA 1
ATOM 7219 C C . VAL B 1 396 ? 15.641 21.047 -3.771 1 96.06 396 VAL B C 1
ATOM 7221 O O . VAL B 1 396 ? 16.156 19.969 -3.445 1 96.06 396 VAL B O 1
ATOM 7224 N N . ARG B 1 397 ? 16.266 21.828 -4.57 1 94.5 397 ARG B N 1
ATOM 7225 C CA . ARG B 1 397 ? 17.516 21.516 -5.238 1 94.5 397 ARG B CA 1
ATOM 7226 C C . ARG B 1 397 ? 18.688 21.516 -4.254 1 94.5 397 ARG B C 1
ATOM 7228 O O . ARG B 1 397 ? 19.766 21.016 -4.566 1 94.5 397 ARG B O 1
ATOM 7235 N N . ALA B 1 398 ? 18.438 22.109 -3.109 1 95.5 398 ALA B N 1
ATOM 7236 C CA . ALA B 1 398 ? 19.5 22.172 -2.107 1 95.5 398 ALA B CA 1
ATOM 7237 C C . ALA B 1 398 ? 19.797 20.781 -1.541 1 95.5 398 ALA B C 1
ATOM 7239 O O . ALA B 1 398 ? 20.922 20.516 -1.119 1 95.5 398 ALA B O 1
ATOM 7240 N N . SER B 1 399 ? 18.859 19.859 -1.493 1 96.31 399 SER B N 1
ATOM 7241 C CA . SER B 1 399 ? 19.047 18.562 -0.88 1 96.31 399 SER B CA 1
ATOM 7242 C C . SER B 1 399 ? 19.516 17.531 -1.904 1 96.31 399 SER B C 1
ATOM 7244 O O . SER B 1 399 ? 18.859 17.312 -2.93 1 96.31 399 SER B O 1
ATOM 7246 N N . PRO B 1 400 ? 20.562 16.875 -1.605 1 95.06 400 PRO B N 1
ATOM 7247 C CA . PRO B 1 400 ? 21.016 15.82 -2.518 1 95.06 400 PRO B CA 1
ATOM 7248 C C . PRO B 1 400 ? 20.156 14.57 -2.463 1 95.06 400 PRO B C 1
ATOM 7250 O O . PRO B 1 400 ? 20.297 13.68 -3.307 1 95.06 400 PRO B O 1
ATOM 7253 N N . PHE B 1 401 ? 19.25 14.469 -1.501 1 96.5 401 PHE B N 1
ATOM 7254 C CA . PHE B 1 401 ? 18.453 13.266 -1.297 1 96.5 401 PHE B CA 1
ATOM 7255 C C . PHE B 1 401 ? 17.203 13.297 -2.17 1 96.5 401 PHE B C 1
ATOM 7257 O O . PHE B 1 401 ? 16.531 12.281 -2.33 1 96.5 401 PHE B O 1
ATOM 7264 N N . LEU B 1 402 ? 16.828 14.445 -2.662 1 96.88 402 LEU B N 1
ATOM 7265 C CA . LEU B 1 402 ? 15.555 14.602 -3.363 1 96.88 402 LEU B CA 1
ATOM 7266 C C . LEU B 1 402 ? 15.75 14.477 -4.871 1 96.88 402 LEU B C 1
ATOM 7268 O O . LEU B 1 402 ? 16.766 14.93 -5.414 1 96.88 402 LEU B O 1
ATOM 7272 N N . LYS B 1 403 ? 14.766 13.773 -5.488 1 93.5 403 LYS B N 1
ATOM 7273 C CA . LYS B 1 403 ? 14.734 13.703 -6.945 1 93.5 403 LYS B CA 1
ATOM 7274 C C . LYS B 1 403 ? 14.633 15.094 -7.562 1 93.5 403 LYS B C 1
ATOM 7276 O O . LYS B 1 403 ? 14.023 15.992 -6.98 1 93.5 403 LYS B O 1
ATOM 7281 N N . ARG B 1 404 ? 15.289 15.047 -8.719 1 87.31 404 ARG B N 1
ATOM 7282 C CA . ARG B 1 404 ? 15.188 16.281 -9.492 1 87.31 404 ARG B CA 1
ATOM 7283 C C . ARG B 1 404 ? 14.016 16.219 -10.469 1 87.31 404 ARG B C 1
ATOM 7285 O O . ARG B 1 404 ? 13.656 15.141 -10.945 1 87.31 404 ARG B O 1
ATOM 7292 N N . GLY B 1 405 ? 13.031 17.156 -10.445 1 81.62 405 GLY B N 1
ATOM 7293 C CA . GLY B 1 405 ? 11.914 17.125 -11.383 1 81.62 405 GLY B CA 1
ATOM 7294 C C . GLY B 1 405 ? 10.688 17.844 -10.867 1 81.62 405 GLY B C 1
ATOM 7295 O O . GLY B 1 405 ? 10.758 18.609 -9.898 1 81.62 405 GLY B O 1
ATOM 7296 N N . SER B 1 406 ? 9.594 17.438 -11.727 1 82.56 406 SER B N 1
ATOM 7297 C CA . SER B 1 406 ? 8.359 18.172 -11.461 1 82.56 406 SER B CA 1
ATOM 7298 C C . SER B 1 406 ? 7.371 17.312 -10.68 1 82.56 406 SER B C 1
ATOM 7300 O O . SER B 1 406 ? 6.469 16.703 -11.258 1 82.56 406 SER B O 1
ATOM 7302 N N . ASN B 1 407 ? 7.602 17.062 -9.508 1 87.69 407 ASN B N 1
ATOM 7303 C CA . ASN B 1 407 ? 6.652 16.406 -8.617 1 87.69 407 ASN B CA 1
ATOM 7304 C C . ASN B 1 407 ? 5.949 17.391 -7.703 1 87.69 407 ASN B C 1
ATOM 7306 O O . ASN B 1 407 ? 6.316 17.547 -6.535 1 87.69 407 ASN B O 1
ATOM 7310 N N . PHE B 1 408 ? 4.941 18.016 -8.133 1 83.62 408 PHE B N 1
ATOM 7311 C CA . PHE B 1 408 ? 4.289 19.125 -7.453 1 83.62 408 PHE B CA 1
ATOM 7312 C C . PHE B 1 408 ? 3.672 18.672 -6.137 1 83.62 408 PHE B C 1
ATOM 7314 O O . PHE B 1 408 ? 3.666 19.406 -5.156 1 83.62 408 PHE B O 1
ATOM 7321 N N . ILE B 1 409 ? 3.16 17.406 -6.137 1 86.31 409 ILE B N 1
ATOM 7322 C CA . ILE B 1 409 ? 2.557 16.875 -4.922 1 86.31 409 ILE B CA 1
ATOM 7323 C C . ILE B 1 409 ? 3.637 16.656 -3.865 1 86.31 409 ILE B C 1
ATOM 7325 O O . ILE B 1 409 ? 3.467 17.031 -2.703 1 86.31 409 ILE B O 1
ATOM 7329 N N . GLY B 1 410 ? 4.719 16.109 -4.332 1 91.88 410 GLY B N 1
ATOM 7330 C CA . GLY B 1 410 ? 5.809 15.844 -3.412 1 91.88 410 GLY B CA 1
ATOM 7331 C C . GLY B 1 410 ? 6.48 17.094 -2.889 1 91.88 410 GLY B C 1
ATOM 7332 O O . GLY B 1 410 ? 6.84 17.172 -1.713 1 91.88 410 GLY B O 1
ATOM 7333 N N . ILE B 1 411 ? 6.598 18.078 -3.74 1 93.5 411 ILE B N 1
ATOM 7334 C CA . ILE B 1 411 ? 7.227 19.344 -3.371 1 93.5 411 ILE B CA 1
ATOM 7335 C C . ILE B 1 411 ? 6.383 20.047 -2.314 1 93.5 411 ILE B C 1
ATOM 7337 O O . ILE B 1 411 ? 6.918 20.625 -1.368 1 93.5 411 ILE B O 1
ATOM 7341 N N . HIS B 1 412 ? 5.109 19.938 -2.432 1 92.25 412 HIS B N 1
ATOM 7342 C CA . HIS B 1 412 ? 4.191 20.641 -1.548 1 92.25 412 HIS B CA 1
ATOM 7343 C C . HIS B 1 412 ? 3.961 19.875 -0.256 1 92.25 412 HIS B C 1
ATOM 7345 O O . HIS B 1 412 ? 3.379 20.406 0.695 1 92.25 412 HIS B O 1
ATOM 7351 N N . HIS B 1 413 ? 4.41 18.703 -0.187 1 93.38 413 HIS B N 1
ATOM 7352 C CA . HIS B 1 413 ? 4.113 17.891 0.981 1 93.38 413 HIS B CA 1
ATOM 7353 C C . HIS B 1 413 ? 4.863 18.391 2.211 1 93.38 413 HIS B C 1
ATOM 7355 O O . HIS B 1 413 ? 6.031 18.766 2.115 1 93.38 413 HIS B O 1
ATOM 7361 N N . PRO B 1 414 ? 4.238 18.297 3.385 1 95.62 414 PRO B N 1
ATOM 7362 C CA . PRO B 1 414 ? 4.859 18.844 4.594 1 95.62 414 PRO B CA 1
ATOM 7363 C C . PRO B 1 414 ? 6.188 18.172 4.93 1 95.62 414 PRO B C 1
ATOM 7365 O O . PRO B 1 414 ? 7.113 18.828 5.418 1 95.62 414 PRO B O 1
ATOM 7368 N N . GLU B 1 415 ? 6.309 16.859 4.664 1 97.44 415 GLU B N 1
ATOM 7369 C CA . GLU B 1 415 ? 7.547 16.172 4.992 1 97.44 415 GLU B CA 1
ATOM 7370 C C . GLU B 1 415 ? 8.711 16.688 4.16 1 97.44 415 GLU B C 1
ATOM 7372 O O . GLU B 1 415 ? 9.859 16.703 4.617 1 97.44 415 GLU B O 1
ATOM 7377 N N . THR B 1 416 ? 8.422 17.141 2.959 1 97.44 416 THR B N 1
ATOM 7378 C CA . THR B 1 416 ? 9.461 17.766 2.15 1 97.44 416 THR B CA 1
ATOM 7379 C C . THR B 1 416 ? 9.906 19.078 2.771 1 97.44 416 THR B C 1
ATOM 7381 O O . THR B 1 416 ? 11.102 19.359 2.857 1 97.44 416 THR B O 1
ATOM 7384 N N . TYR B 1 417 ? 8.977 19.875 3.221 1 98.25 417 TYR B N 1
ATOM 7385 C CA . TYR B 1 417 ? 9.289 21.125 3.91 1 98.25 417 TYR B CA 1
ATOM 7386 C C . TYR B 1 417 ? 10.188 20.875 5.113 1 98.25 417 TYR B C 1
ATOM 7388 O O . TYR B 1 417 ? 11.227 21.516 5.266 1 98.25 417 TYR B O 1
ATOM 7396 N N . LEU B 1 418 ? 9.789 19.938 5.949 1 98.56 418 LEU B N 1
ATOM 7397 C CA . LEU B 1 418 ? 10.508 19.672 7.191 1 98.56 418 LEU B CA 1
ATOM 7398 C C . LEU B 1 418 ? 11.914 19.156 6.906 1 98.56 418 LEU B C 1
ATOM 7400 O O . LEU B 1 418 ? 12.859 19.5 7.613 1 98.56 418 LEU B O 1
ATOM 7404 N N . HIS B 1 419 ? 12.016 18.344 5.875 1 98.25 419 HIS B N 1
ATOM 7405 C CA . HIS B 1 419 ? 13.32 17.859 5.441 1 98.25 419 HIS B CA 1
ATOM 7406 C C . HIS B 1 419 ? 14.234 19 5.035 1 98.25 419 HIS B C 1
ATOM 7408 O O . HIS B 1 419 ? 15.383 19.078 5.469 1 98.25 419 HIS B O 1
ATOM 7414 N N . LEU B 1 420 ? 13.703 19.922 4.293 1 98.56 420 LEU B N 1
ATOM 7415 C CA . LEU B 1 420 ? 14.5 21.031 3.779 1 98.56 420 LEU B CA 1
ATOM 7416 C C . LEU B 1 420 ? 14.867 22 4.898 1 98.56 420 LEU B C 1
ATOM 7418 O O . LEU B 1 420 ? 15.969 22.562 4.906 1 98.56 420 LEU B O 1
ATOM 7422 N N . ILE B 1 421 ? 14 22.219 5.84 1 98.5 421 ILE B N 1
ATOM 7423 C CA . ILE B 1 421 ? 14.297 23.078 6.977 1 98.5 421 ILE B CA 1
ATOM 7424 C C . ILE B 1 421 ? 15.445 22.484 7.793 1 98.5 421 ILE B C 1
ATOM 7426 O O . ILE B 1 421 ? 16.359 23.188 8.203 1 98.5 421 ILE B O 1
ATOM 7430 N N . ASP B 1 422 ? 15.367 21.172 8.008 1 98.06 422 ASP B N 1
ATOM 7431 C CA . ASP B 1 422 ? 16.391 20.5 8.805 1 98.06 422 ASP B CA 1
ATOM 7432 C C . ASP B 1 422 ? 17.766 20.656 8.156 1 98.06 422 ASP B C 1
ATOM 7434 O O . ASP B 1 422 ? 18.781 20.703 8.852 1 98.06 422 ASP B O 1
ATOM 7438 N N . GLY B 1 423 ? 17.781 20.719 6.852 1 97.5 423 GLY B N 1
ATOM 7439 C CA . GLY B 1 423 ? 19.047 20.781 6.137 1 97.5 423 GLY B CA 1
ATOM 7440 C C . GLY B 1 423 ? 19.438 22.203 5.762 1 97.5 423 GLY B C 1
ATOM 7441 O O . GLY B 1 423 ? 20.516 22.422 5.211 1 97.5 423 GLY B O 1
ATOM 7442 N N . TYR B 1 424 ? 18.656 23.188 6.07 1 98.12 424 TYR B N 1
ATOM 7443 C CA . TYR B 1 424 ? 18.875 24.562 5.633 1 98.12 424 TYR B CA 1
ATOM 7444 C C . TYR B 1 424 ? 19.875 25.266 6.543 1 98.12 424 TYR B C 1
ATOM 7446 O O . TYR B 1 424 ? 19.766 25.203 7.77 1 98.12 424 TYR B O 1
ATOM 7454 N N . VAL B 1 425 ? 20.828 25.984 5.965 1 97.25 425 VAL B N 1
ATOM 7455 C CA . VAL B 1 425 ? 21.766 26.828 6.715 1 97.25 425 VAL B CA 1
ATOM 7456 C C . VAL B 1 425 ? 21.531 28.297 6.371 1 97.25 425 VAL B C 1
ATOM 7458 O O . VAL B 1 425 ? 21.188 29.094 7.242 1 97.25 425 VAL B O 1
ATOM 7461 N N . SER B 1 426 ? 21.641 28.625 5.098 1 96.88 426 SER B N 1
ATOM 7462 C CA . SER B 1 426 ? 21.422 29.953 4.562 1 96.88 426 SER B CA 1
ATOM 7463 C C . SER B 1 426 ? 21.016 29.906 3.094 1 96.88 426 SER B C 1
ATOM 7465 O O . SER B 1 426 ? 21.031 28.828 2.479 1 96.88 426 SER B O 1
ATOM 7467 N N . SER B 1 427 ? 20.656 31.031 2.547 1 93.88 427 SER B N 1
ATOM 7468 C CA . SER B 1 427 ? 20.203 31.109 1.162 1 93.88 427 SER B CA 1
ATOM 7469 C C . SER B 1 427 ? 21.328 30.766 0.192 1 93.88 427 SER B C 1
ATOM 7471 O O . SER B 1 427 ? 21.078 30.406 -0.96 1 93.88 427 SER B O 1
ATOM 7473 N N . THR B 1 428 ? 22.562 30.812 0.683 1 93.38 428 THR B N 1
ATOM 7474 C CA . THR B 1 428 ? 23.688 30.594 -0.21 1 93.38 428 THR B CA 1
ATOM 7475 C C . THR B 1 428 ? 24.438 29.312 0.163 1 93.38 428 THR B C 1
ATOM 7477 O O . THR B 1 428 ? 25.422 28.953 -0.478 1 93.38 428 THR B O 1
ATOM 7480 N N . SER B 1 429 ? 24.016 28.656 1.178 1 94.44 429 SER B N 1
ATOM 7481 C CA . SER B 1 429 ? 24.688 27.453 1.635 1 94.44 429 SER B CA 1
ATOM 7482 C C . SER B 1 429 ? 24.031 26.203 1.077 1 94.44 429 SER B C 1
ATOM 7484 O O . SER B 1 429 ? 22.812 26.188 0.823 1 94.44 429 SER B O 1
ATOM 7486 N N . PRO B 1 430 ? 24.859 25.188 0.916 1 93.75 430 PRO B N 1
ATOM 7487 C CA . PRO B 1 430 ? 24.266 23.906 0.545 1 93.75 430 PRO B CA 1
ATOM 7488 C C . PRO B 1 430 ? 23.547 23.234 1.717 1 93.75 430 PRO B C 1
ATOM 7490 O O . PRO B 1 430 ? 23.578 23.734 2.838 1 93.75 430 PRO B O 1
ATOM 7493 N N . PHE B 1 431 ? 22.891 22.078 1.418 1 96.19 431 PHE B N 1
ATOM 7494 C CA . PHE B 1 431 ? 22.234 21.266 2.422 1 96.19 431 PHE B CA 1
ATOM 7495 C C . PHE B 1 431 ? 23.219 20.781 3.479 1 96.19 431 PHE B C 1
ATOM 7497 O O . PHE B 1 431 ? 24.266 20.234 3.146 1 96.19 431 PHE B O 1
ATOM 7504 N N . ARG B 1 432 ? 22.938 21.062 4.703 1 94.31 432 ARG B N 1
ATOM 7505 C CA . ARG B 1 432 ? 23.938 20.797 5.734 1 94.31 432 ARG B CA 1
ATOM 7506 C C . ARG B 1 432 ? 24.078 19.297 5.969 1 94.31 432 ARG B C 1
ATOM 7508 O O . ARG B 1 432 ? 23.094 18.578 6.07 1 94.31 432 ARG B O 1
ATOM 7515 N N . PRO B 1 433 ? 25.281 18.75 6.145 1 90.06 433 PRO B N 1
ATOM 7516 C CA . PRO B 1 433 ? 25.531 17.312 6.281 1 90.06 433 PRO B CA 1
ATOM 7517 C C . PRO B 1 433 ? 25.094 16.766 7.641 1 90.06 433 PRO B C 1
ATOM 7519 O O . PRO B 1 433 ? 24.922 15.555 7.793 1 90.06 433 PRO B O 1
ATOM 7522 N N . ASP B 1 434 ? 24.938 17.641 8.602 1 91.81 434 ASP B N 1
ATOM 7523 C CA . ASP B 1 434 ? 24.625 17.141 9.938 1 91.81 434 ASP B CA 1
ATOM 7524 C C . ASP B 1 434 ? 23.125 17.234 10.227 1 91.81 434 ASP B C 1
ATOM 7526 O O . ASP B 1 434 ? 22.703 17.234 11.383 1 91.81 434 ASP B O 1
ATOM 7530 N N . ALA B 1 435 ? 22.297 17.453 9.125 1 95.19 435 ALA B N 1
ATOM 7531 C CA . ALA B 1 435 ? 20.859 17.359 9.312 1 95.19 435 ALA B CA 1
ATOM 7532 C C . ALA B 1 435 ? 20.469 16.047 10 1 95.19 435 ALA B C 1
ATOM 7534 O O . ALA B 1 435 ? 21.062 15 9.734 1 95.19 435 ALA B O 1
ATOM 7535 N N . LYS B 1 436 ? 19.484 16.031 10.859 1 94.81 436 LYS B N 1
ATOM 7536 C CA . LYS B 1 436 ? 19.25 14.883 11.742 1 94.81 436 LYS B CA 1
ATOM 7537 C C . LYS B 1 436 ? 17.938 14.188 11.414 1 94.81 436 LYS B C 1
ATOM 7539 O O . LYS B 1 436 ? 17.75 13.008 11.742 1 94.81 436 LYS B O 1
ATOM 7544 N N . ARG B 1 437 ? 16.984 14.859 10.828 1 96.38 437 ARG B N 1
ATOM 7545 C CA . ARG B 1 437 ? 15.68 14.281 10.578 1 96.38 437 ARG B CA 1
ATOM 7546 C C . ARG B 1 437 ? 15.781 13.07 9.656 1 96.38 437 ARG B C 1
ATOM 7548 O O . ARG B 1 437 ? 16.594 13.047 8.734 1 96.38 437 ARG B O 1
ATOM 7555 N N . ASP B 1 438 ? 15.031 12.062 9.93 1 96.62 438 ASP B N 1
ATOM 7556 C CA . ASP B 1 438 ? 15.023 10.844 9.125 1 96.62 438 ASP B CA 1
ATOM 7557 C C . ASP B 1 438 ? 14.633 11.133 7.68 1 96.62 438 ASP B C 1
ATOM 7559 O O . ASP B 1 438 ? 13.523 11.602 7.418 1 96.62 438 ASP B O 1
ATOM 7563 N N . VAL B 1 439 ? 15.461 10.781 6.789 1 96.69 439 VAL B N 1
ATOM 7564 C CA . VAL B 1 439 ? 15.25 11.07 5.375 1 96.69 439 VAL B CA 1
ATOM 7565 C C . VAL B 1 439 ? 14.062 10.273 4.848 1 96.69 439 VAL B C 1
ATOM 7567 O O . VAL B 1 439 ? 13.336 10.734 3.969 1 96.69 439 VAL B O 1
ATOM 7570 N N . ALA B 1 440 ? 13.781 9.117 5.422 1 97.38 440 ALA B N 1
ATOM 7571 C CA . ALA B 1 440 ? 12.719 8.227 4.949 1 97.38 440 ALA B CA 1
ATOM 7572 C C . ALA B 1 440 ? 11.352 8.898 5.07 1 97.38 440 ALA B C 1
ATOM 7574 O O . ALA B 1 440 ? 10.414 8.547 4.344 1 97.38 440 ALA B O 1
ATOM 7575 N N . LEU B 1 441 ? 11.227 9.844 5.957 1 97.94 441 LEU B N 1
ATOM 7576 C CA . LEU B 1 441 ? 9.945 10.492 6.207 1 97.94 441 LEU B CA 1
ATOM 7577 C C . LEU B 1 441 ? 9.469 11.25 4.969 1 97.94 441 LEU B C 1
ATOM 7579 O O . LEU B 1 441 ? 8.266 11.453 4.785 1 97.94 441 LEU B O 1
ATOM 7583 N N . VAL B 1 442 ? 10.352 11.602 4.133 1 97.88 442 VAL B N 1
ATOM 7584 C CA . VAL B 1 442 ? 10 12.375 2.941 1 97.88 442 VAL B CA 1
ATOM 7585 C C . VAL B 1 442 ? 9.07 11.555 2.051 1 97.88 442 VAL B C 1
ATOM 7587 O O . VAL B 1 442 ? 8.141 12.094 1.447 1 97.88 442 VAL B O 1
ATOM 7590 N N . ASN B 1 443 ? 9.273 10.211 1.996 1 97.12 443 ASN B N 1
ATOM 7591 C CA . ASN B 1 443 ? 8.484 9.336 1.133 1 97.12 443 ASN B CA 1
ATOM 7592 C C . ASN B 1 443 ? 7.277 8.766 1.865 1 97.12 443 ASN B C 1
ATOM 7594 O O . ASN B 1 443 ? 6.672 7.793 1.409 1 97.12 443 ASN B O 1
ATOM 7598 N N . LYS B 1 444 ? 6.934 9.359 2.961 1 95.81 444 LYS B N 1
ATOM 7599 C CA . LYS B 1 444 ? 5.777 8.898 3.721 1 95.81 444 LYS B CA 1
ATOM 7600 C C . LYS B 1 444 ? 4.527 8.859 2.85 1 95.81 444 LYS B C 1
ATOM 7602 O O . LYS B 1 444 ? 3.76 7.895 2.896 1 95.81 444 LYS B O 1
ATOM 7607 N N . TYR B 1 445 ? 4.332 9.914 2.053 1 92.81 445 TYR B N 1
ATOM 7608 C CA . TYR B 1 445 ? 3.1 10.023 1.281 1 92.81 445 TYR B CA 1
ATOM 7609 C C . TYR B 1 445 ? 3.398 10.32 -0.183 1 92.81 445 TYR B C 1
ATOM 7611 O O . TYR B 1 445 ? 2.48 10.562 -0.973 1 92.81 445 TYR B O 1
ATOM 7619 N N . CYS B 1 446 ? 4.656 10.375 -0.539 1 91.56 446 CYS B N 1
ATOM 7620 C CA . CYS B 1 446 ? 5 10.75 -1.907 1 91.56 446 CYS B CA 1
ATOM 7621 C C . CYS B 1 446 ? 6.238 10 -2.383 1 91.56 446 CYS B C 1
ATOM 7623 O O . CYS B 1 446 ? 6.652 9.016 -1.759 1 91.56 446 CYS B O 1
ATOM 7625 N N . ASP B 1 447 ? 6.715 10.344 -3.553 1 93.44 447 ASP B N 1
ATOM 7626 C CA . ASP B 1 447 ? 7.906 9.758 -4.164 1 93.44 447 ASP B CA 1
ATOM 7627 C C . ASP B 1 447 ? 8.922 10.836 -4.523 1 93.44 447 ASP B C 1
ATOM 7629 O O . ASP B 1 447 ? 9.125 11.133 -5.703 1 93.44 447 ASP B O 1
ATOM 7633 N N . MET B 1 448 ? 9.609 11.32 -3.439 1 96.62 448 MET B N 1
ATOM 7634 C CA . MET B 1 448 ? 10.5 12.453 -3.664 1 96.62 448 MET B CA 1
ATOM 7635 C C . MET B 1 448 ? 11.961 12.031 -3.537 1 96.62 448 MET B C 1
ATOM 7637 O O . MET B 1 448 ? 12.859 12.742 -3.986 1 96.62 448 MET B O 1
ATOM 7641 N N . LEU B 1 449 ? 12.25 10.938 -2.895 1 96.5 449 LEU B N 1
ATOM 7642 C CA . LEU B 1 449 ? 13.625 10.516 -2.631 1 96.5 449 LEU B CA 1
ATOM 7643 C C . LEU B 1 449 ? 14.227 9.828 -3.85 1 96.5 449 LEU B C 1
ATOM 7645 O O . LEU B 1 449 ? 13.516 9.141 -4.594 1 96.5 449 LEU B O 1
ATOM 7649 N N . VAL B 1 450 ? 15.461 10.039 -3.982 1 93.38 450 VAL B N 1
ATOM 7650 C CA . VAL B 1 450 ? 16.172 9.328 -5.039 1 93.38 450 VAL B CA 1
ATOM 7651 C C . VAL B 1 450 ? 16.062 7.82 -4.82 1 93.38 450 VAL B C 1
ATOM 7653 O O . VAL B 1 450 ? 16.062 7.352 -3.682 1 93.38 450 VAL B O 1
ATOM 7656 N N . ASN B 1 451 ? 16.078 7.062 -5.875 1 89.88 451 ASN B N 1
ATOM 7657 C CA . ASN B 1 451 ? 15.828 5.625 -5.824 1 89.88 451 ASN B CA 1
ATOM 7658 C C . ASN B 1 451 ? 16.984 4.887 -5.152 1 89.88 451 ASN B C 1
ATOM 7660 O O . ASN B 1 451 ? 16.781 3.814 -4.578 1 89.88 451 ASN B O 1
ATOM 7664 N N . GLU B 1 452 ? 18.141 5.449 -5.16 1 89.38 452 GLU B N 1
ATOM 7665 C CA . GLU B 1 452 ? 19.344 4.816 -4.609 1 89.38 452 GLU B CA 1
ATOM 7666 C C . GLU B 1 452 ? 19.203 4.594 -3.105 1 89.38 452 GLU B C 1
ATOM 7668 O O . GLU B 1 452 ? 19.859 3.711 -2.543 1 89.38 452 GLU B O 1
ATOM 7673 N N . LEU B 1 453 ? 18.344 5.406 -2.512 1 93.31 453 LEU B N 1
ATOM 7674 C CA . LEU B 1 453 ? 18.141 5.27 -1.072 1 93.31 453 LEU B CA 1
ATOM 7675 C C . LEU B 1 453 ? 17.281 4.051 -0.755 1 93.31 453 LEU B C 1
ATOM 7677 O O . LEU B 1 453 ? 17.203 3.619 0.398 1 93.31 453 LEU B O 1
ATOM 7681 N N . ARG B 1 454 ? 16.562 3.543 -1.706 1 92.62 454 ARG B N 1
ATOM 7682 C CA . ARG B 1 454 ? 15.766 2.322 -1.613 1 92.62 454 ARG B CA 1
ATOM 7683 C C . ARG B 1 454 ? 14.656 2.475 -0.584 1 92.62 454 ARG B C 1
ATOM 7685 O O . ARG B 1 454 ? 14.391 1.554 0.191 1 92.62 454 ARG B O 1
ATOM 7692 N N . ILE B 1 455 ? 14.141 3.678 -0.485 1 95.06 455 ILE B N 1
ATOM 7693 C CA . ILE B 1 455 ? 12.969 3.951 0.342 1 95.06 455 ILE B CA 1
ATOM 7694 C C . ILE B 1 455 ? 11.719 3.973 -0.53 1 95.06 455 ILE B C 1
ATOM 7696 O O . ILE B 1 455 ? 11.602 4.797 -1.438 1 95.06 455 ILE B O 1
ATOM 7700 N N . PRO B 1 456 ? 10.805 3.025 -0.291 1 94 456 PRO B N 1
ATOM 7701 C CA . PRO B 1 456 ? 9.625 2.969 -1.153 1 94 456 PRO B CA 1
ATOM 7702 C C . PRO B 1 456 ? 8.75 4.211 -1.037 1 94 456 PRO B C 1
ATOM 7704 O O . PRO B 1 456 ? 8.68 4.828 0.029 1 94 456 PRO B O 1
ATOM 7707 N N . PRO B 1 457 ? 8.109 4.629 -2.176 1 93.81 457 PRO B N 1
ATOM 7708 C CA . PRO B 1 457 ? 7.156 5.742 -2.102 1 93.81 457 PRO B CA 1
ATOM 7709 C C . PRO B 1 457 ? 5.895 5.387 -1.318 1 93.81 457 PRO B C 1
ATOM 7711 O O . PRO B 1 457 ? 5.484 4.223 -1.296 1 93.81 457 PRO B O 1
ATOM 7714 N N . CYS B 1 458 ? 5.305 6.371 -0.644 1 94.44 458 CYS B N 1
ATOM 7715 C CA . CYS B 1 458 ? 4.043 6.242 0.075 1 94.44 458 CYS B CA 1
ATOM 7716 C C . CYS B 1 458 ? 4.07 5.043 1.017 1 94.44 458 CYS B C 1
ATOM 7718 O O . CYS B 1 458 ? 3.168 4.203 0.99 1 94.44 458 CYS B O 1
ATOM 7720 N N . TRP B 1 459 ? 5.172 4.992 1.803 1 95.81 459 TRP B N 1
ATOM 7721 C CA . TRP B 1 459 ? 5.395 3.773 2.572 1 95.81 459 TRP B CA 1
ATOM 7722 C C . TRP B 1 459 ? 4.527 3.75 3.824 1 95.81 459 TRP B C 1
ATOM 7724 O O . TRP B 1 459 ? 4.328 2.695 4.43 1 95.81 459 TRP B O 1
ATOM 7734 N N . TYR B 1 460 ? 3.996 4.906 4.277 1 95.19 460 TYR B N 1
ATOM 7735 C CA . TYR B 1 460 ? 3.227 4.98 5.516 1 95.19 460 TYR B CA 1
ATOM 7736 C C . TYR B 1 460 ? 1.863 4.32 5.348 1 95.19 460 TYR B C 1
ATOM 7738 O O . TYR B 1 460 ? 0.86 5.004 5.129 1 95.19 460 TYR B O 1
ATOM 7746 N N . GLN B 1 461 ? 1.865 2.994 5.531 1 93.06 461 GLN B N 1
ATOM 7747 C CA . GLN B 1 461 ? 0.668 2.18 5.352 1 93.06 461 GLN B CA 1
ATOM 7748 C C . GLN B 1 461 ? 0.583 1.085 6.41 1 93.06 461 GLN B C 1
ATOM 7750 O O . GLN B 1 461 ? 1.608 0.601 6.895 1 93.06 461 GLN B O 1
ATOM 7755 N N . LEU B 1 462 ? -0.703 0.699 6.711 1 93.81 462 LEU B N 1
ATOM 7756 C CA . LEU B 1 462 ? -0.934 -0.422 7.617 1 93.81 462 LEU B CA 1
ATOM 7757 C C . LEU B 1 462 ? -0.718 -1.751 6.898 1 93.81 462 LEU B C 1
ATOM 7759 O O . LEU B 1 462 ? -0.855 -1.832 5.676 1 93.81 462 LEU B O 1
ATOM 7763 N N . SER B 1 463 ? -0.345 -2.746 7.703 1 96.19 463 SER B N 1
ATOM 7764 C CA . SER B 1 463 ? -0.287 -4.098 7.152 1 96.19 463 SER B CA 1
ATOM 7765 C C . SER B 1 463 ? -1.613 -4.488 6.512 1 96.19 463 SER B C 1
ATOM 7767 O O . SER B 1 463 ? -2.682 -4.219 7.066 1 96.19 463 SER B O 1
ATOM 7769 N N . ASN B 1 464 ? -1.543 -5.078 5.277 1 97.06 464 ASN B N 1
ATOM 7770 C CA . ASN B 1 464 ? -2.719 -5.508 4.531 1 97.06 464 ASN B CA 1
ATOM 7771 C C . ASN B 1 464 ? -3.742 -4.383 4.395 1 97.06 464 ASN B C 1
ATOM 7773 O O . ASN B 1 464 ? -4.949 -4.625 4.457 1 97.06 464 ASN B O 1
ATOM 7777 N N . LYS B 1 465 ? -3.238 -3.168 4.438 1 94.94 465 LYS B N 1
ATOM 7778 C CA . LYS B 1 465 ? -4.047 -1.956 4.328 1 94.94 465 LYS B CA 1
ATOM 7779 C C . LYS B 1 465 ? -5.141 -1.928 5.387 1 94.94 465 LYS B C 1
ATOM 7781 O O . LYS B 1 465 ? -6.266 -1.503 5.117 1 94.94 465 LYS B O 1
ATOM 7786 N N . GLY B 1 466 ? -4.875 -2.537 6.484 1 94.31 466 GLY B N 1
ATOM 7787 C CA . GLY B 1 466 ? -5.746 -2.434 7.645 1 94.31 466 GLY B CA 1
ATOM 7788 C C . GLY B 1 466 ? -6.562 -3.688 7.891 1 94.31 466 GLY B C 1
ATOM 7789 O O . GLY B 1 466 ? -7.184 -3.83 8.945 1 94.31 466 GLY B O 1
ATOM 7790 N N . LEU B 1 467 ? -6.621 -4.641 6.895 1 96.62 467 LEU B N 1
ATOM 7791 C CA . LEU B 1 467 ? -7.344 -5.887 7.117 1 96.62 467 LEU B CA 1
ATOM 7792 C C . LEU B 1 467 ? -6.613 -6.766 8.125 1 96.62 467 LEU B C 1
ATOM 7794 O O . LEU B 1 467 ? -5.387 -6.723 8.219 1 96.62 467 LEU B O 1
ATOM 7798 N N . VAL B 1 468 ? -7.418 -7.512 8.852 1 96.12 468 VAL B N 1
ATOM 7799 C CA . VAL B 1 468 ? -6.855 -8.461 9.805 1 96.12 468 VAL B CA 1
ATOM 7800 C C . VAL B 1 468 ? -7.543 -9.82 9.656 1 96.12 468 VAL B C 1
ATOM 7802 O O . VAL B 1 468 ? -8.688 -9.891 9.188 1 96.12 468 VAL B O 1
ATOM 7805 N N . SER B 1 469 ? -6.809 -10.836 9.961 1 95.44 469 SER B N 1
ATOM 7806 C CA . SER B 1 469 ? -7.383 -12.172 9.938 1 95.44 469 SER B CA 1
ATOM 7807 C C . SER B 1 469 ? -8.289 -12.406 11.141 1 95.44 469 SER B C 1
ATOM 7809 O O . SER B 1 469 ? -7.902 -12.125 12.273 1 95.44 469 SER B O 1
ATOM 7811 N N . ASN B 1 470 ? -9.484 -12.852 10.93 1 94.56 470 ASN B N 1
ATOM 7812 C CA . ASN B 1 470 ? -10.359 -13.188 12.047 1 94.56 470 ASN B CA 1
ATOM 7813 C C . ASN B 1 470 ? -10.094 -14.602 12.562 1 94.56 470 ASN B C 1
ATOM 7815 O O . ASN B 1 470 ? -9.086 -15.219 12.203 1 94.56 470 ASN B O 1
ATOM 7819 N N . LYS B 1 471 ? -10.945 -15.172 13.383 1 92.94 471 LYS B N 1
ATOM 7820 C CA . LYS B 1 471 ? -10.719 -16.422 14.102 1 92.94 471 LYS B CA 1
ATOM 7821 C C . LYS B 1 471 ? -10.633 -17.609 13.133 1 92.94 471 LYS B C 1
ATOM 7823 O O . LYS B 1 471 ? -9.953 -18.594 13.406 1 92.94 471 LYS B O 1
ATOM 7828 N N . VAL B 1 472 ? -11.352 -17.516 12.023 1 93.12 472 VAL B N 1
ATOM 7829 C CA . VAL B 1 472 ? -11.391 -18.656 11.117 1 93.12 472 VAL B CA 1
ATOM 7830 C C . VAL B 1 472 ? -10.461 -18.406 9.93 1 93.12 472 VAL B C 1
ATOM 7832 O O . VAL B 1 472 ? -10.453 -19.188 8.969 1 93.12 472 VAL B O 1
ATOM 7835 N N . GLY B 1 473 ? -9.742 -17.266 9.898 1 92.75 473 GLY B N 1
ATOM 7836 C CA . GLY B 1 473 ? -8.711 -17.031 8.891 1 92.75 473 GLY B CA 1
ATOM 7837 C C . GLY B 1 473 ? -9.164 -16.125 7.77 1 92.75 473 GLY B C 1
ATOM 7838 O O . GLY B 1 473 ? -8.469 -15.969 6.766 1 92.75 473 GLY B O 1
ATOM 7839 N N . ARG B 1 474 ? -10.32 -15.531 7.848 1 95.88 474 ARG B N 1
ATOM 7840 C CA . ARG B 1 474 ? -10.805 -14.594 6.844 1 95.88 474 ARG B CA 1
ATOM 7841 C C . ARG B 1 474 ? -10.25 -13.195 7.086 1 95.88 474 ARG B C 1
ATOM 7843 O O . ARG B 1 474 ? -10.086 -12.781 8.234 1 95.88 474 ARG B O 1
ATOM 7850 N N . MET B 1 475 ? -9.93 -12.523 6.031 1 96.25 475 MET B N 1
ATOM 7851 C CA . MET B 1 475 ? -9.484 -11.133 6.129 1 96.25 475 MET B CA 1
ATOM 7852 C C . MET B 1 475 ? -10.68 -10.188 6.246 1 96.25 475 MET B C 1
ATOM 7854 O O . MET B 1 475 ? -11.531 -10.148 5.359 1 96.25 475 MET B O 1
ATOM 7858 N N . VAL B 1 476 ? -10.703 -9.5 7.32 1 95.62 476 VAL B N 1
ATOM 7859 C CA . VAL B 1 476 ? -11.852 -8.633 7.598 1 95.62 476 VAL B CA 1
ATOM 7860 C C . VAL B 1 476 ? -11.359 -7.262 8.062 1 95.62 476 VAL B C 1
ATOM 7862 O O . VAL B 1 476 ? -10.219 -7.125 8.516 1 95.62 476 VAL B O 1
ATOM 7865 N N . ARG B 1 477 ? -12.148 -6.293 7.898 1 93 477 ARG B N 1
ATOM 7866 C CA . ARG B 1 477 ? -11.867 -4.98 8.469 1 93 477 ARG B CA 1
ATOM 7867 C C . ARG B 1 477 ? -12.156 -4.961 9.961 1 93 477 ARG B C 1
ATOM 7869 O O . ARG B 1 477 ? -13.258 -5.305 10.391 1 93 477 ARG B O 1
ATOM 7876 N N . PRO B 1 478 ? -11.227 -4.586 10.688 1 92.56 478 PRO B N 1
ATOM 7877 C CA . PRO B 1 478 ? -11.492 -4.523 12.125 1 92.56 478 PRO B CA 1
ATOM 7878 C C . PRO B 1 478 ? -12.383 -3.35 12.516 1 92.56 478 PRO B C 1
ATOM 7880 O O . PRO B 1 478 ? -12.438 -2.346 11.797 1 92.56 478 PRO B O 1
ATOM 7883 N N . LYS B 1 479 ? -12.992 -3.547 13.609 1 91 479 LYS B N 1
ATOM 7884 C CA . LYS B 1 479 ? -13.75 -2.432 14.172 1 91 479 LYS B CA 1
ATOM 7885 C C . LYS B 1 479 ? -12.82 -1.443 14.875 1 91 479 LYS B C 1
ATOM 7887 O O . LYS B 1 479 ? -11.852 -1.847 15.516 1 91 479 LYS B O 1
ATOM 7892 N N . ARG B 1 480 ? -13.164 -0.203 14.727 1 91.94 480 ARG B N 1
ATOM 7893 C CA . ARG B 1 480 ? -12.414 0.813 15.461 1 91.94 480 ARG B CA 1
ATOM 7894 C C . ARG B 1 480 ? -12.672 0.714 16.953 1 91.94 480 ARG B C 1
ATOM 7896 O O . ARG B 1 480 ? -13.797 0.467 17.391 1 91.94 480 ARG B O 1
ATOM 7903 N N . SER B 1 481 ? -11.617 0.916 17.734 1 93 481 SER B N 1
ATOM 7904 C CA . SER B 1 481 ? -11.781 0.927 19.172 1 93 481 SER B CA 1
ATOM 7905 C C . SER B 1 481 ? -12.781 1.995 19.609 1 93 481 SER B C 1
ATOM 7907 O O . SER B 1 481 ? -12.812 3.088 19.047 1 93 481 SER B O 1
ATOM 7909 N N . SER B 1 482 ? -13.5 1.682 20.625 1 92.44 482 SER B N 1
ATOM 7910 C CA . SER B 1 482 ? -14.547 2.582 21.094 1 92.44 482 SER B CA 1
ATOM 7911 C C . SER B 1 482 ? -13.969 3.934 21.5 1 92.44 482 SER B C 1
ATOM 7913 O O . SER B 1 482 ? -14.594 4.973 21.281 1 92.44 482 SER B O 1
ATOM 7915 N N . GLU B 1 483 ? -12.758 3.895 22.016 1 93.19 483 GLU B N 1
ATOM 7916 C CA . GLU B 1 483 ? -12.133 5.129 22.484 1 93.19 483 GLU B CA 1
ATOM 7917 C C . GLU B 1 483 ? -11.711 6.016 21.312 1 93.19 483 GLU B C 1
ATOM 7919 O O . GLU B 1 483 ? -11.5 7.215 21.484 1 93.19 483 GLU B O 1
ATOM 7924 N N . ASP B 1 484 ? -11.578 5.434 20.172 1 94.31 484 ASP B N 1
ATOM 7925 C CA . ASP B 1 484 ? -11.086 6.176 19.016 1 94.31 484 ASP B CA 1
ATOM 7926 C C . ASP B 1 484 ? -12.227 6.59 18.094 1 94.31 484 ASP B C 1
ATOM 7928 O O . ASP B 1 484 ? -12 7.207 17.062 1 94.31 484 ASP B O 1
ATOM 7932 N N . ILE B 1 485 ? -13.445 6.211 18.438 1 92.44 485 ILE B N 1
ATOM 7933 C CA . ILE B 1 485 ? -14.609 6.629 17.672 1 92.44 485 ILE B CA 1
ATOM 7934 C C . ILE B 1 485 ? -14.891 8.109 17.922 1 92.44 485 ILE B C 1
ATOM 7936 O O . ILE B 1 485 ? -14.938 8.547 19.078 1 92.44 485 ILE B O 1
ATOM 7940 N N . PRO B 1 486 ? -14.945 8.875 16.859 1 89.19 486 PRO B N 1
ATOM 7941 C CA . PRO B 1 486 ? -15.188 10.305 17.047 1 89.19 486 PRO B CA 1
ATOM 7942 C C . PRO B 1 486 ? -16.484 10.586 17.812 1 89.19 486 PRO B C 1
ATOM 7944 O O . PRO B 1 486 ? -17.484 9.914 17.594 1 89.19 486 PRO B O 1
ATOM 7947 N N . SER B 1 487 ? -16.359 11.484 18.797 1 84.44 487 SER B N 1
ATOM 7948 C CA . SER B 1 487 ? -17.516 11.953 19.547 1 84.44 487 SER B CA 1
ATOM 7949 C C . SER B 1 487 ? -17.766 13.438 19.312 1 84.44 487 SER B C 1
ATOM 7951 O O . SER B 1 487 ? -16.828 14.219 19.203 1 84.44 487 SER B O 1
ATOM 7953 N N . PRO B 1 488 ? -19.031 13.742 19.141 1 79.62 488 PRO B N 1
ATOM 7954 C CA . PRO B 1 488 ? -19.312 15.164 18.938 1 79.62 488 PRO B CA 1
ATOM 7955 C C . PRO B 1 488 ? -18.875 16.031 20.125 1 79.62 488 PRO B C 1
ATOM 7957 O O . PRO B 1 488 ? -18.812 15.547 21.25 1 79.62 488 PRO B O 1
ATOM 7960 N N . PRO B 1 489 ? -18.5 17.203 19.797 1 72.19 489 PRO B N 1
ATOM 7961 C CA . PRO B 1 489 ? -18.078 18.109 20.859 1 72.19 489 PRO B CA 1
ATOM 7962 C C . PRO B 1 489 ? -19.172 18.359 21.906 1 72.19 489 PRO B C 1
ATOM 7964 O O . PRO B 1 489 ? -20.359 18.406 21.547 1 72.19 489 PRO B O 1
ATOM 7967 N N . ILE B 1 490 ? -18.922 18.141 23.25 1 60.47 490 ILE B N 1
ATOM 7968 C CA . ILE B 1 490 ? -19.875 18.406 24.328 1 60.47 490 ILE B CA 1
ATOM 7969 C C . ILE B 1 490 ? -20.188 19.906 24.375 1 60.47 490 ILE B C 1
ATOM 7971 O O . ILE B 1 490 ? -19.281 20.734 24.438 1 60.47 490 ILE B O 1
ATOM 7975 N N . GLU B 1 491 ? -21.219 20.312 23.797 1 55.03 491 GLU B N 1
ATOM 7976 C CA . GLU B 1 491 ? -21.609 21.703 23.938 1 55.03 491 GLU B CA 1
ATOM 7977 C C . GLU B 1 491 ? -21.672 22.125 25.406 1 55.03 491 GLU B C 1
ATOM 7979 O O . GLU B 1 491 ? -22.281 21.422 26.219 1 55.03 491 GLU B O 1
ATOM 7984 N N . GLU B 1 492 ? -20.641 22.656 25.984 1 44.25 492 GLU B N 1
ATOM 7985 C CA . GLU B 1 492 ? -20.844 23.281 27.281 1 44.25 492 GLU B CA 1
ATOM 7986 C C . GLU B 1 492 ? -22.125 24.109 27.312 1 44.25 492 GLU B C 1
ATOM 7988 O O . GLU B 1 492 ? -22.281 25.016 26.5 1 44.25 492 GLU B O 1
ATOM 7993 N N . GLU B 1 493 ? -23.234 23.609 27.609 1 38.41 493 GLU B N 1
ATOM 7994 C CA . GLU B 1 493 ? -24.359 24.453 28 1 38.41 493 GLU B CA 1
ATOM 7995 C C . GLU B 1 493 ? -23.875 25.672 28.781 1 38.41 493 GLU B C 1
ATOM 7997 O O . GLU B 1 493 ? -22.906 25.594 29.531 1 38.41 493 GLU B O 1
ATOM 8002 N N . ASN B 1 494 ? -24.156 26.906 28.281 1 36.19 494 ASN B N 1
ATOM 8003 C CA . ASN B 1 494 ? -24.125 28.109 29.094 1 36.19 494 ASN B CA 1
ATOM 8004 C C . ASN B 1 494 ? -24.422 27.812 30.562 1 36.19 494 ASN B C 1
ATOM 8006 O O . ASN B 1 494 ? -25.547 27.5 30.938 1 36.19 494 ASN B O 1
ATOM 8010 N N . LEU B 1 495 ? -23.703 27.125 31.312 1 30.47 495 LEU B N 1
ATOM 8011 C CA . LEU B 1 495 ? -23.938 27.328 32.75 1 30.47 495 LEU B CA 1
ATOM 8012 C C . LEU B 1 495 ? -23.891 28.797 33.094 1 30.47 495 LEU B C 1
ATOM 8014 O O . LEU B 1 495 ? -22.844 29.438 33 1 30.47 495 LEU B O 1
ATOM 8018 N N . ASP B 1 496 ? -24.922 29.531 32.75 1 27.58 496 ASP B N 1
ATOM 8019 C CA . ASP B 1 496 ? -25.25 30.703 33.562 1 27.58 496 ASP B CA 1
ATOM 8020 C C . ASP B 1 496 ? -24.891 30.469 35.031 1 27.58 496 ASP B C 1
ATOM 8022 O O . ASP B 1 496 ? -25.484 29.609 35.688 1 27.58 496 ASP B O 1
ATOM 8026 N N . VAL B 1 497 ? -23.672 30.219 35.375 1 23.03 497 VAL B N 1
ATOM 8027 C CA . VAL B 1 497 ? -23.516 30.828 36.688 1 23.03 497 VAL B CA 1
ATOM 8028 C C . VAL B 1 497 ? -23.484 32.344 36.562 1 23.03 497 VAL B C 1
ATOM 8030 O O . VAL B 1 497 ? -22.875 32.875 35.625 1 23.03 497 VAL B O 1
#

Radius of gyration: 35.68 Å; Cα contacts (8 Å, |Δi|>4): 1738; chains: 2; bounding box: 156×101×90 Å

Secondary structure (DSSP, 8-state):
-----------------------------TTGGGTHHHHHHHHHHHHHHHHHHHHHTT--HHHHHHHHHHHHHHHHHHHTTTTS-SSPPP---TTTHHHHTTTTTTTTTBTTBPHHHHHHHHHHHHHHHHHHHTB---TTSTTTTSBSS-TTTHHHHTT-GGG-EEEEEEEEE--SS--TTTS---SSSS-S-SS-EEEEEEEEE-HHHHHHHTSEEEEEEE---SSHHHHGGG----EEE-TTSS-EEEHHHHHHHH---TTSSS-SS-HHHHHHHHHHHHHHHHHHTT--EEEEEEEETHHHHHHHHHHHHHHHH-TTS-EEEEEESPPP-B-HHHHHHHHHTT-EEEEEEETT-SGGG-S-HHHHHHHTT-TTTS---TT--B--SEEEEE-GGG-TTBPPS--HHHHHSHHHHHHHHHH---TTS---TT--S-GGGGGGSS--B-GGG---TT----GGGG-EE-TTS-EEPPPPPGGGS------------/-----------------------------GGGGGTHHHHHHHHHHHHHHHHHHHHHTT--HHHHHHHHHHHHHHHHHHHTTTTS-SSPPP---TTTHHHHTTTTTTTTTBTTBPHHHHHHHHHHHHHHHHHHHTB---TTSTTTTSBSS-TTTHHHHTT-GGG-EEEEEEEEE--SS--TTTS---SSSS-S-SS-EEEEEEEEE-HHHHHHHTSEEEEEEE---SSHHHHGGG----EEE-TTSS-EEEHHHHHHHH---TTSSS-SS-HHHHHHHHHHHHHHHHHHTT--EEEEEEEETHHHHHHHHHHHHHHHH-TTS-EEEEEESPPP-B-HHHHHHHHHTT-EEEEEEETT-SGGG-S-HHHHHHHTT-TTTS---TT--B--SEEEEE-GGG-TTBPPS--HHHHHSHHHHHHHHHH---TTS---TT--S-GGGGGGSS--B-GGG---TT----GGGG-EE-TTS-EEPPPPPGGGS------------

Foldseek 3Di:
DDDDDPDDDDDDDDDDPPPPPPPPPPPPDPPPVVPVVVVVVVVVVVQVVVVVVVVVPQPDPVNVVVVVVLLVVQQVLQVVQPPPFQADDQAQCQVPLCQLQCVPLVVPCQFQPPPNNLRVLLLLLVQQVLLVLQAQQDLADLAHQEGQFFQACSCVVVVNCVLAKGWDFWFKWFFPDDQPQQGHHHPDPNHPFDTIGTFWTKMWGHPVNCRRNNFIEIETHTYAGPFQPPRFVPQVLDWDDDPDDLKTWRPRLVRRQADADCPTQAGVDHRLCRVVVVVVVVVVVVVVVVTQYAYEYEYAASRLLNSLVSLLVVLVVPLPHAYEYEYELYAQTIFPRSQVSSVVSPYAYEYEYEPLACRNVDDQVVPPVVCVVVVPPDPPPSSDRDDHGHYNYFYLVLDSFWDDDDPNRLCRDSLSSSQRSLQGRRPPDGRHSPRNRNPLSSQCAADTGDCSNVRDHVPVADVVRQWDQDPVGDTDHDDRDPSSRDHHDDPPPPPPD/DDDDDDDDDDDDPPPPPPPPPPPPVPPPPPPPVVPVVVVVVVVVVVQVVVVVVVVVPQPDPVNVVVVVVLLVVQQVLQVVQPPPFQADDQAQCQPPLCQLQQVPLVVPCQFQPPPNNLRVLLLLLVQQVLCVLQAQQDQADLAHQEGQFFQACSCVVSVNCVLAKGWDFWFKWFFPDDQPQQGHHHPDPNHPFDTIGTFWTKMWGHPVNCRRNNFIEIETHTYAGPFQPPRFVPLVLDWDDDPDDLKTWRPRLVRRQADADCPTQAGVDHSLCRVLVVVVVVVVVVVVVVTQYAYEYEYAASRLLNSLVSLLVVLVVPLPHAYEYEYELYAQTIFPRSQVSSVVSPYAYEYEYEPLACRNVDDQVVPPVVCVVVVDPDPPPSSDRDDHGHYNYFYLVLDSFWDDDDDNRLCRDSLSSSQRSLQGRRPPDGRHSPRNRNPLVSQCAADTGDCSNVRDHVPVADVVNQWDQDPVGDTDHDDRDPSSRDHHDDPPPPPPD

Nearest PDB structures (foldseek):
  7x0d-assembly1_A  TM=9.199E-01  e=5.688E-41  Capsicum annuum
  7x0d-assembly2_C  TM=9.284E-01  e=4.709E-40  Capsicum annuum
  7x0d-assembly2_D-2  TM=9.107E-01  e=3.278E-40  Capsicum annuum
  2yij-assembly1_A  TM=8.776E-01  e=3.615E-37  Arabidopsis thaliana
  3g7n-assembly1_A  TM=7.561E-01  e=7.232E-09  Penicillium expansum

pLDDT: mean 79.21, std 26.18, range [14.95, 98.94]

Organism: Helianthus annuus (NCBI:txid4232)

Solvent-accessible surface area (backbone atoms only — not comparable to full-atom values): 54909 Å² total; per-residue (Å²): 143,84,81,75,91,76,80,85,77,88,77,89,80,88,86,78,84,74,81,75,77,75,76,77,74,78,73,78,74,77,64,68,70,61,60,62,64,56,58,64,52,50,58,55,46,51,53,52,50,52,54,55,58,58,64,64,69,62,74,46,73,69,52,50,53,49,49,49,51,52,46,51,47,45,38,49,56,56,58,72,44,67,85,45,61,44,62,79,83,88,68,79,32,41,90,46,36,56,54,64,57,28,67,62,63,40,65,84,36,64,68,49,42,37,69,70,44,47,53,51,52,45,53,47,47,48,51,21,44,44,43,59,75,37,41,30,80,46,39,61,34,47,50,22,20,29,49,62,53,30,58,87,48,39,41,59,79,68,71,46,50,86,70,30,57,44,52,76,41,78,32,33,26,26,54,87,58,94,57,62,58,62,65,58,63,40,76,39,87,80,42,80,53,91,66,48,27,56,36,31,37,35,29,34,42,36,71,70,38,15,58,31,44,54,32,41,40,37,35,38,27,22,35,44,50,80,55,67,79,66,37,58,79,61,64,74,83,43,70,33,73,50,79,89,63,77,18,24,27,39,42,70,60,48,31,33,37,58,26,57,39,76,90,40,78,59,22,54,47,17,25,47,52,52,52,52,53,49,46,54,52,52,54,51,56,42,44,74,69,70,45,50,62,37,38,40,28,16,7,30,32,55,4,17,36,50,27,51,55,49,48,49,55,45,35,68,77,36,65,84,51,53,38,29,34,49,26,37,39,28,36,41,42,21,16,55,48,34,38,50,51,36,50,74,53,59,48,26,32,43,34,37,39,43,72,83,36,63,50,46,56,25,82,50,64,76,53,48,69,59,39,68,73,49,60,82,78,61,69,89,67,65,82,45,62,35,79,56,67,39,74,50,76,42,54,71,83,45,39,84,56,44,53,86,76,91,51,66,68,37,57,60,31,62,45,38,51,50,52,50,54,54,19,54,40,33,92,86,49,62,46,43,87,78,44,36,60,55,72,56,52,40,15,34,81,24,75,35,57,40,71,80,66,47,66,61,55,46,19,72,44,50,40,30,67,54,43,39,68,51,97,60,65,42,63,37,74,68,77,77,55,77,75,28,50,87,70,60,76,79,73,75,68,81,70,80,119,140,83,82,77,88,79,68,89,72,81,87,75,86,74,82,68,84,75,80,77,76,77,75,77,75,79,75,78,74,77,65,69,69,63,62,63,65,56,57,65,54,51,59,56,47,51,54,52,50,54,53,55,57,60,63,63,71,60,74,46,70,67,52,52,53,48,48,49,51,52,46,51,49,46,38,49,56,54,59,72,44,67,86,44,61,45,60,78,82,88,67,78,33,41,89,45,36,56,54,63,57,28,67,62,64,40,66,84,36,64,67,49,42,36,68,70,43,48,52,52,53,46,53,48,47,49,50,20,44,44,42,60,75,37,41,31,79,47,38,59,33,46,50,22,20,30,48,63,53,31,55,88,48,41,41,59,77,69,70,47,51,86,69,29,57,44,53,78,41,80,33,31,26,26,54,85,60,95,56,62,58,64,65,57,64,40,76,38,85,80,41,79,51,90,66,48,28,56,38,32,36,34,28,35,42,36,72,70,40,15,60,32,45,55,33,40,38,37,34,38,28,24,34,45,49,81,52,68,79,66,37,60,78,62,66,70,85,44,70,33,73,51,79,90,63,78,19,25,27,38,42,69,60,48,31,34,37,57,27,56,40,76,89,40,77,58,21,54,48,16,26,47,54,52,53,52,53,49,48,54,52,50,54,50,56,43,43,74,70,70,46,52,62,36,39,41,28,16,8,31,31,57,4,18,34,48,28,51,54,50,48,49,54,45,35,69,77,36,66,84,51,55,38,29,34,50,24,37,38,28,38,41,43,22,17,55,48,34,37,50,51,35,51,74,53,57,48,27,33,42,33,37,38,43,72,83,36,64,51,46,57,25,81,51,63,77,52,49,69,58,40,68,74,49,61,81,76,60,71,91,66,67,82,44,61,36,80,57,66,38,72,50,77,42,53,71,82,45,39,84,56,42,54,86,76,92,50,64,70,38,58,60,30,62,46,39,50,48,52,48,54,51,19,53,40,33,94,84,49,61,48,43,88,79,46,36,60,54,71,55,53,42,16,35,78,25,74,35,56,40,70,79,66,47,66,63,57,46,19,72,44,49,40,29,68,56,42,40,66,49,97,61,64,41,65,38,74,69,79,76,55,77,73,29,52,84,70,61,76,78,74,75,69,82,70,80,117

InterPro domains:
  IPR002921 Fungal lipase-type domain [PF01764] (219-366)
  IPR029058 Alpha/Beta hydrolase fold [G3DSA:3.40.50.1820] (96-488)
  IPR029058 Alpha/Beta hydrolase fold [SSF53474] (184-404)